Protein AF-A0AAD5XM62-F1 (afdb_monomer_lite)

Structure (mmCIF, N/CA/C/O backbone):
data_AF-A0AAD5XM62-F1
#
_entry.id   AF-A0AAD5XM62-F1
#
loop_
_atom_site.group_PDB
_atom_site.id
_atom_site.type_symbol
_atom_site.label_atom_id
_atom_site.label_alt_id
_atom_site.label_comp_id
_atom_site.label_asym_id
_atom_site.label_entity_id
_atom_site.label_seq_id
_atom_site.pdbx_PDB_ins_code
_atom_site.Cartn_x
_atom_site.Cartn_y
_atom_site.Cartn_z
_atom_site.occupancy
_atom_site.B_iso_or_equiv
_atom_site.auth_seq_id
_atom_site.auth_comp_id
_atom_site.auth_asym_id
_atom_site.auth_atom_id
_atom_site.pdbx_PDB_model_num
ATOM 1 N N . MET A 1 1 ? -13.246 0.436 -57.952 1.00 32.09 1 MET A N 1
ATOM 2 C CA . MET A 1 1 ? -14.217 -0.524 -57.389 1.00 32.09 1 MET A CA 1
ATOM 3 C C . MET A 1 1 ? -14.103 -0.495 -55.871 1.00 32.09 1 MET A C 1
ATOM 5 O O . MET A 1 1 ? -12.991 -0.560 -55.374 1.00 32.09 1 MET A O 1
ATOM 9 N N . LEU A 1 2 ? -15.249 -0.331 -55.197 1.00 28.95 2 LEU A N 1
ATOM 10 C CA . LEU A 1 2 ? -15.492 -0.350 -53.743 1.00 28.95 2 LEU A CA 1
ATOM 11 C C . LEU A 1 2 ? -14.831 0.737 -52.872 1.00 28.95 2 LEU A C 1
ATOM 13 O O . LEU A 1 2 ? -13.921 0.519 -52.085 1.00 28.95 2 LEU A O 1
ATOM 17 N N . ASN A 1 3 ? -15.457 1.910 -52.975 1.00 31.55 3 ASN A N 1
ATOM 18 C CA . ASN A 1 3 ? -15.707 2.882 -51.915 1.00 31.55 3 ASN A CA 1
ATOM 19 C C . ASN A 1 3 ? -17.198 2.708 -51.517 1.00 31.55 3 ASN A C 1
ATOM 21 O O . ASN A 1 3 ? -18.024 2.802 -52.425 1.00 31.55 3 ASN A O 1
ATOM 25 N N . ARG A 1 4 ? -17.535 2.380 -50.250 1.00 27.70 4 ARG A N 1
ATOM 26 C CA . ARG A 1 4 ? -18.879 2.410 -49.582 1.00 27.70 4 ARG A CA 1
ATOM 27 C C . ARG A 1 4 ? -19.012 1.325 -48.492 1.00 27.70 4 ARG A C 1
ATOM 29 O O . ARG A 1 4 ? -19.380 0.202 -48.805 1.00 27.70 4 ARG A O 1
ATOM 36 N N . SER A 1 5 ? -18.766 1.685 -47.230 1.00 29.19 5 SER A N 1
ATOM 37 C CA . SER A 1 5 ? -19.460 1.209 -46.006 1.00 29.19 5 SER A CA 1
ATOM 38 C C . SER A 1 5 ? -18.672 1.774 -44.817 1.00 29.19 5 SER A C 1
ATOM 40 O O . SER A 1 5 ? -17.604 1.279 -44.497 1.00 29.19 5 SER A O 1
ATOM 42 N N . LEU A 1 6 ? -18.990 2.927 -44.232 1.00 28.48 6 LEU A N 1
ATOM 43 C CA . LEU A 1 6 ? -20.044 3.069 -43.231 1.00 28.48 6 LEU A CA 1
ATOM 44 C C . LEU A 1 6 ? -20.171 4.562 -42.873 1.00 28.48 6 LEU A C 1
ATOM 46 O O . LEU A 1 6 ? -19.494 5.090 -41.996 1.00 28.48 6 LEU A O 1
ATOM 50 N N . ARG A 1 7 ? -21.069 5.255 -43.568 1.00 27.70 7 ARG A N 1
ATOM 51 C CA . ARG A 1 7 ? -21.780 6.433 -43.064 1.00 27.70 7 ARG A CA 1
ATOM 52 C C . ARG A 1 7 ? -23.214 6.257 -43.530 1.00 27.70 7 ARG A C 1
ATOM 54 O O . ARG A 1 7 ? -23.449 6.375 -44.725 1.00 27.70 7 ARG A O 1
ATOM 61 N N . LEU A 1 8 ? -24.104 5.911 -42.599 1.00 27.14 8 LEU A N 1
ATOM 62 C CA . LEU A 1 8 ? -25.526 6.285 -42.519 1.00 27.14 8 LEU A CA 1
ATOM 63 C C . LEU A 1 8 ? -26.265 5.298 -41.601 1.00 27.14 8 LEU A C 1
ATOM 65 O O . LEU A 1 8 ? -26.643 4.211 -42.013 1.00 27.14 8 LEU A O 1
ATOM 69 N N . SER A 1 9 ? -26.494 5.715 -40.356 1.00 24.97 9 SER A N 1
ATOM 70 C CA . SER A 1 9 ? -27.715 5.384 -39.611 1.00 24.97 9 SER A CA 1
ATOM 71 C C . SER A 1 9 ? -27.891 6.390 -38.471 1.00 24.97 9 SER A C 1
ATOM 73 O O . SER A 1 9 ? -27.695 6.092 -37.295 1.00 24.97 9 SER A O 1
ATOM 75 N N . LEU A 1 10 ? -28.252 7.617 -38.847 1.00 28.08 10 LEU A N 1
ATOM 76 C CA . LEU A 1 10 ? -29.006 8.532 -37.998 1.00 28.08 10 LEU A CA 1
ATOM 77 C C . LEU A 1 10 ? -30.349 8.745 -38.691 1.00 28.08 10 LEU A C 1
ATOM 79 O O . LEU A 1 10 ? -30.405 9.370 -39.746 1.00 28.08 10 LEU A O 1
ATOM 83 N N . CYS A 1 11 ? -31.419 8.228 -38.096 1.00 28.34 11 CYS A N 1
ATOM 84 C CA . CYS A 1 11 ? -32.769 8.723 -38.324 1.00 28.34 11 CYS A CA 1
ATOM 85 C C . CYS A 1 11 ? -33.569 8.655 -37.020 1.00 28.34 11 CYS A C 1
ATOM 87 O O . CYS A 1 11 ? -33.893 7.588 -36.510 1.00 28.34 11 CYS A O 1
ATOM 89 N N . ASN A 1 12 ? -33.886 9.855 -36.535 1.00 28.25 12 ASN A N 1
ATOM 90 C CA . ASN A 1 12 ? -35.157 10.249 -35.939 1.00 28.25 12 ASN A CA 1
ATOM 91 C C . ASN A 1 12 ? -35.675 9.491 -34.710 1.00 28.25 12 ASN A C 1
ATOM 93 O O . ASN A 1 12 ? -36.558 8.643 -34.803 1.00 28.25 12 ASN A O 1
ATOM 97 N N . ARG A 1 13 ? -35.326 10.016 -33.529 1.00 27.14 13 ARG A N 1
ATOM 98 C CA . ARG A 1 13 ? -36.323 10.240 -32.471 1.00 27.14 13 ARG A CA 1
ATOM 99 C C . ARG A 1 13 ? -36.199 11.661 -31.926 1.00 27.14 13 ARG A C 1
ATOM 101 O O . ARG A 1 13 ? -35.194 12.024 -31.326 1.00 27.14 13 ARG A O 1
ATOM 108 N N . ARG A 1 14 ? -37.246 12.457 -32.168 1.00 31.36 14 ARG A N 1
ATOM 109 C CA . ARG A 1 14 ? -37.503 13.747 -31.517 1.00 31.36 14 ARG A CA 1
ATOM 110 C C . ARG A 1 14 ? -37.578 13.520 -30.003 1.00 31.36 14 ARG A C 1
ATOM 112 O O . ARG A 1 14 ? -38.434 12.767 -29.548 1.00 31.36 14 ARG A O 1
ATOM 119 N N . ILE A 1 15 ? -36.701 14.175 -29.248 1.00 30.30 15 ILE A N 1
ATOM 120 C CA . ILE A 1 15 ? -36.788 14.304 -27.788 1.00 30.30 15 ILE A CA 1
ATOM 121 C C . ILE A 1 15 ? -37.163 15.768 -27.501 1.00 30.30 15 ILE A C 1
ATOM 123 O O . ILE A 1 15 ? -36.545 16.654 -28.098 1.00 30.30 15 ILE A O 1
ATOM 127 N N . PRO A 1 16 ? -38.154 16.061 -26.637 1.00 31.03 16 PRO A N 1
ATOM 128 C CA . PRO A 1 16 ? -38.489 17.434 -26.280 1.00 31.03 16 PRO A CA 1
ATOM 129 C C . PRO A 1 16 ? -37.344 18.053 -25.472 1.00 31.03 16 PRO A C 1
ATOM 131 O O . PRO A 1 16 ? -36.888 17.474 -24.485 1.00 31.03 16 PRO A O 1
ATOM 134 N N . GLN A 1 17 ? -36.889 19.240 -25.876 1.00 30.47 17 GLN A N 1
ATOM 135 C CA . GLN A 1 17 ? -36.001 20.065 -25.063 1.00 30.47 17 GLN A CA 1
ATOM 136 C C . GLN A 1 17 ? -36.754 20.521 -23.805 1.00 30.47 17 GLN A C 1
ATOM 138 O O . GLN A 1 17 ? -37.602 21.406 -23.864 1.00 30.47 17 GLN A O 1
ATOM 143 N N . LEU A 1 18 ? -36.439 19.916 -22.661 1.00 34.03 18 LEU A N 1
ATOM 144 C CA . LEU A 1 18 ? -36.760 20.465 -21.347 1.00 34.03 18 LEU A CA 1
ATOM 145 C C . LEU A 1 18 ? -35.617 21.397 -20.938 1.00 34.03 18 LEU A C 1
ATOM 147 O O . LEU A 1 18 ? -34.493 20.957 -20.697 1.00 34.03 18 LEU A O 1
ATOM 151 N N . ALA A 1 19 ? -35.909 22.696 -20.901 1.00 33.75 19 ALA A N 1
ATOM 152 C CA . ALA A 1 19 ? -34.995 23.721 -20.418 1.00 33.75 19 ALA A CA 1
ATOM 153 C C . ALA A 1 19 ? -34.659 23.491 -18.928 1.00 33.75 19 ALA A C 1
ATOM 155 O O . ALA A 1 19 ? -35.576 23.306 -18.124 1.00 33.75 19 ALA A O 1
ATOM 156 N N . PRO A 1 20 ? -33.380 23.529 -18.510 1.00 37.44 20 PRO A N 1
ATOM 157 C CA . PRO A 1 20 ? -33.046 23.541 -17.093 1.00 37.44 20 PRO A CA 1
ATOM 158 C C . PRO A 1 20 ? -33.291 24.935 -16.497 1.00 37.44 20 PRO A C 1
ATOM 160 O O . PRO A 1 20 ? -32.903 25.957 -17.064 1.00 37.44 20 PRO A O 1
ATOM 163 N N . ALA A 1 21 ? -33.930 24.961 -15.326 1.00 42.47 21 ALA A N 1
ATOM 164 C CA . ALA A 1 21 ? -34.261 26.172 -14.584 1.00 42.47 21 ALA A CA 1
ATOM 165 C C . ALA A 1 21 ? -33.008 27.051 -14.317 1.00 42.47 21 ALA A C 1
ATOM 167 O O . ALA A 1 21 ? -32.056 26.592 -13.678 1.00 42.47 21 ALA A O 1
ATOM 168 N N . PRO A 1 22 ? -32.993 28.328 -14.749 1.00 43.09 22 PRO A N 1
ATOM 169 C CA . PRO A 1 22 ? -31.811 29.197 -14.690 1.00 43.09 22 PRO A CA 1
ATOM 170 C C . PRO A 1 22 ? -31.475 29.731 -13.283 1.00 43.09 22 PRO A C 1
ATOM 172 O O . PRO A 1 22 ? -30.452 30.391 -13.091 1.00 43.09 22 PRO A O 1
ATOM 175 N N . THR A 1 23 ? -32.301 29.454 -12.274 1.00 41.22 23 THR A N 1
ATOM 176 C CA . THR A 1 23 ? -32.220 30.117 -10.963 1.00 41.22 23 THR A CA 1
ATOM 177 C C . THR A 1 23 ? -31.121 29.547 -10.056 1.00 41.22 23 THR A C 1
ATOM 179 O O . THR A 1 23 ? -30.470 30.303 -9.332 1.00 41.22 23 THR A O 1
ATOM 182 N N . VAL A 1 24 ? -30.835 28.241 -10.145 1.00 41.41 24 VAL A N 1
ATOM 183 C CA . VAL A 1 24 ? -29.856 27.559 -9.270 1.00 41.41 24 VAL A CA 1
ATOM 184 C C . VAL A 1 24 ? -28.413 27.828 -9.714 1.00 41.41 24 VAL A C 1
ATOM 186 O O . VAL A 1 24 ? -27.551 28.134 -8.890 1.00 41.41 24 VAL A O 1
ATOM 189 N N . LEU A 1 25 ? -28.149 27.825 -11.026 1.00 39.88 25 LEU A N 1
ATOM 190 C CA . LEU A 1 25 ? -26.821 28.138 -11.573 1.00 39.88 25 LEU A CA 1
ATOM 191 C C . LEU A 1 25 ? -26.420 29.602 -11.340 1.00 39.88 25 LEU A C 1
ATOM 193 O O . LEU A 1 25 ? -25.236 29.891 -11.165 1.00 39.88 25 LEU A O 1
ATOM 197 N N . ARG A 1 26 ? -27.391 30.523 -11.272 1.00 43.00 26 ARG A N 1
ATOM 198 C CA . ARG A 1 26 ? -27.138 31.942 -10.983 1.00 43.00 26 ARG A CA 1
ATOM 199 C C . ARG A 1 26 ? -26.705 32.166 -9.525 1.00 43.00 26 ARG A C 1
ATOM 201 O O . ARG A 1 26 ? -25.802 32.964 -9.288 1.00 43.00 26 ARG A O 1
ATOM 208 N N . HIS A 1 27 ? -27.269 31.416 -8.573 1.00 43.94 27 HIS A N 1
ATOM 209 C CA . HIS A 1 27 ? -26.865 31.477 -7.160 1.00 43.94 27 HIS A CA 1
ATOM 210 C C . HIS A 1 27 ? -25.469 30.886 -6.925 1.00 43.94 27 HIS A C 1
ATOM 212 O O . HIS A 1 27 ? -24.654 31.495 -6.234 1.00 43.94 27 HIS A O 1
ATOM 218 N N . VAL A 1 28 ? -25.146 29.757 -7.563 1.00 46.41 28 VAL A N 1
ATOM 219 C CA . VAL A 1 28 ? -23.812 29.141 -7.448 1.00 46.41 28 VAL A CA 1
ATOM 220 C C . VAL A 1 28 ? -22.731 30.033 -8.069 1.00 46.41 28 VAL A C 1
ATOM 222 O O . VAL A 1 28 ? -21.695 30.255 -7.445 1.00 46.41 28 VAL A O 1
ATOM 225 N N . ARG A 1 29 ? -22.982 30.632 -9.245 1.00 50.12 29 ARG A N 1
ATOM 226 C CA . ARG A 1 29 ? -22.050 31.606 -9.846 1.00 50.12 29 ARG A CA 1
ATOM 227 C C . ARG A 1 29 ? -21.853 32.841 -8.967 1.00 50.12 29 ARG A C 1
ATOM 229 O O . ARG A 1 29 ? -20.718 33.273 -8.806 1.00 50.12 29 ARG A O 1
ATOM 236 N N . SER A 1 30 ? -22.924 33.365 -8.364 1.00 57.53 30 SER A N 1
ATOM 237 C CA . SER A 1 30 ? -22.848 34.517 -7.454 1.00 57.53 30 SER A CA 1
ATOM 238 C C . SER A 1 30 ? -21.977 34.224 -6.224 1.00 57.53 30 SER A C 1
ATOM 240 O O . SER A 1 30 ? -21.106 35.028 -5.879 1.00 57.53 30 SER A O 1
ATOM 242 N N . HIS A 1 31 ? -22.131 33.045 -5.612 1.00 54.19 31 HIS A N 1
ATOM 243 C CA . HIS A 1 31 ? -21.318 32.639 -4.464 1.00 54.19 31 HIS A CA 1
ATOM 244 C C . HIS A 1 31 ? -19.843 32.417 -4.815 1.00 54.19 31 HIS A C 1
ATOM 246 O O . HIS A 1 31 ? -18.978 32.856 -4.058 1.00 54.19 31 HIS A O 1
ATOM 252 N N . LEU A 1 32 ? -19.544 31.820 -5.973 1.00 52.88 32 LEU A N 1
ATOM 253 C CA . LEU A 1 32 ? -18.163 31.637 -6.436 1.00 52.88 32 LEU A CA 1
ATOM 254 C C . LEU A 1 32 ? -17.479 32.983 -6.725 1.00 52.88 32 LEU A C 1
ATOM 256 O O . LEU A 1 32 ? -16.374 33.218 -6.248 1.00 52.88 32 LEU A O 1
ATOM 260 N N . THR A 1 33 ? -18.178 33.932 -7.361 1.00 63.03 33 THR A N 1
ATOM 261 C CA . THR A 1 33 ? -17.633 35.285 -7.584 1.00 63.03 33 THR A CA 1
ATOM 262 C C . THR A 1 33 ? -17.412 36.087 -6.295 1.00 63.03 33 THR A C 1
ATOM 264 O O . THR A 1 33 ? -16.508 36.920 -6.242 1.00 63.03 33 THR A O 1
ATOM 267 N N . LYS A 1 34 ? -18.197 35.843 -5.233 1.00 55.50 34 LYS A N 1
ATOM 268 C CA . LYS A 1 34 ? -17.954 36.436 -3.903 1.00 55.50 34 LYS A CA 1
ATOM 269 C C . LYS A 1 34 ? -16.713 35.840 -3.230 1.00 55.50 34 LYS A C 1
ATOM 271 O O . LYS A 1 34 ? -15.959 36.579 -2.604 1.00 55.50 34 LYS A O 1
ATOM 276 N N . LEU A 1 35 ? -16.486 34.537 -3.387 1.00 52.75 35 LEU A N 1
ATOM 277 C CA . LEU A 1 35 ? -15.308 33.835 -2.867 1.00 52.75 35 LEU A CA 1
ATOM 278 C C . LEU A 1 35 ? -14.010 34.297 -3.543 1.00 52.75 35 LEU A C 1
ATOM 280 O O . LEU A 1 35 ? -13.025 34.549 -2.852 1.00 52.75 35 LEU A O 1
ATOM 284 N N . ASP A 1 36 ? -14.025 34.495 -4.861 1.00 55.47 36 ASP A N 1
ATOM 285 C CA . ASP A 1 36 ? -12.851 34.987 -5.591 1.00 55.47 36 ASP A CA 1
ATOM 286 C C . ASP A 1 36 ? -12.522 36.451 -5.248 1.00 55.47 36 ASP A C 1
ATOM 288 O O . ASP A 1 36 ? -11.351 36.809 -5.124 1.00 55.47 36 ASP A O 1
ATOM 292 N N . ARG A 1 37 ? -13.535 37.291 -4.979 1.00 53.00 37 ARG A N 1
ATOM 293 C CA . ARG A 1 37 ? -13.324 38.665 -4.481 1.00 53.00 37 ARG A CA 1
ATOM 294 C C . ARG A 1 37 ? -12.720 38.700 -3.077 1.00 53.00 37 ARG A C 1
ATOM 296 O O . ARG A 1 37 ? -11.844 39.519 -2.827 1.00 53.00 37 ARG A O 1
ATOM 303 N N . LEU A 1 38 ? -13.139 37.811 -2.175 1.00 56.94 38 LEU A N 1
ATOM 304 C CA . LEU A 1 38 ? -12.559 37.722 -0.828 1.00 56.94 38 LEU A CA 1
ATOM 305 C C . LEU A 1 38 ? -11.095 37.260 -0.861 1.00 56.94 38 LEU A C 1
ATOM 307 O O . LEU A 1 38 ? -10.274 37.782 -0.110 1.00 56.94 38 LEU A O 1
ATOM 311 N N . ARG A 1 39 ? -10.748 36.351 -1.781 1.00 56.97 39 ARG A N 1
ATOM 312 C CA . ARG A 1 39 ? -9.359 35.922 -2.012 1.00 56.97 39 ARG A CA 1
ATOM 313 C C . ARG A 1 39 ? -8.490 37.036 -2.595 1.00 56.97 39 ARG A C 1
ATOM 315 O O . ARG A 1 39 ? -7.357 37.202 -2.155 1.00 56.97 39 ARG A O 1
ATOM 322 N N . ALA A 1 40 ? -9.024 37.830 -3.525 1.00 57.06 40 ALA A N 1
ATOM 323 C CA . ALA A 1 40 ? -8.321 38.989 -4.076 1.00 57.06 40 ALA A CA 1
ATOM 324 C C . ALA A 1 40 ? -8.065 40.077 -3.016 1.00 57.06 40 ALA A C 1
ATOM 326 O O . ALA A 1 40 ? -6.992 40.672 -2.996 1.00 57.06 40 ALA A O 1
ATOM 327 N N . VAL A 1 41 ? -9.013 40.293 -2.094 1.00 60.50 41 VAL A N 1
ATOM 328 C CA . VAL A 1 41 ? -8.841 41.227 -0.968 1.00 60.50 41 VAL A CA 1
ATOM 329 C C . VAL A 1 41 ? -7.793 40.716 0.024 1.00 60.50 41 VAL A C 1
ATOM 331 O O . VAL A 1 41 ? -6.950 41.493 0.454 1.00 60.50 41 VAL A O 1
ATOM 334 N N . GLN A 1 42 ? -7.771 39.418 0.342 1.00 50.84 42 GLN A N 1
ATOM 335 C CA . GLN A 1 42 ? -6.746 38.843 1.226 1.00 50.84 42 GLN A CA 1
ATOM 336 C C . GLN A 1 42 ? -5.338 38.860 0.613 1.00 50.84 42 GLN A C 1
ATOM 338 O O . GLN A 1 42 ? -4.369 39.080 1.335 1.00 50.84 42 GLN A O 1
ATOM 343 N N . ALA A 1 43 ? -5.215 38.696 -0.707 1.00 51.53 43 ALA A N 1
ATOM 344 C CA . ALA A 1 43 ? -3.932 38.794 -1.404 1.00 51.53 43 ALA A CA 1
ATOM 345 C C . ALA A 1 43 ? -3.368 40.231 -1.437 1.00 51.53 43 ALA A C 1
ATOM 347 O O . ALA A 1 43 ? -2.158 40.408 -1.524 1.00 51.53 43 ALA A O 1
ATOM 348 N N . GLY A 1 44 ? -4.222 41.256 -1.324 1.00 42.12 44 GLY A N 1
ATOM 349 C CA . GLY A 1 44 ? -3.815 42.667 -1.332 1.00 42.12 44 GLY A CA 1
ATOM 350 C C . GLY A 1 44 ? -3.219 43.193 -0.019 1.00 42.12 44 GLY A C 1
ATOM 351 O O . GLY A 1 44 ? -2.646 44.277 -0.021 1.00 42.12 44 GLY A O 1
ATOM 352 N N . TYR A 1 45 ? -3.323 42.449 1.089 1.00 40.28 45 TYR A N 1
ATOM 353 C CA . TYR A 1 45 ? -2.817 42.872 2.406 1.00 40.28 45 TYR A CA 1
ATOM 354 C C . TYR A 1 45 ? -1.413 42.344 2.750 1.00 40.28 45 TYR A C 1
ATOM 356 O O . TYR A 1 45 ? -0.876 42.687 3.801 1.00 40.28 45 TYR A O 1
ATOM 364 N N . ALA A 1 46 ? -0.792 41.542 1.881 1.00 38.66 46 ALA A N 1
ATOM 365 C CA . ALA A 1 46 ? 0.536 40.978 2.111 1.00 38.66 46 ALA A CA 1
ATOM 366 C C . ALA A 1 46 ? 1.607 41.686 1.261 1.00 38.66 46 ALA A C 1
ATOM 368 O O . ALA A 1 46 ? 2.074 41.154 0.258 1.00 38.66 46 ALA A O 1
ATOM 369 N N . ALA A 1 47 ? 2.010 42.887 1.677 1.00 32.81 47 ALA A N 1
ATOM 370 C CA . ALA A 1 47 ? 3.264 43.505 1.244 1.00 32.81 47 ALA A CA 1
ATOM 371 C C . ALA A 1 47 ? 3.858 44.327 2.403 1.00 32.81 47 ALA A C 1
ATOM 373 O O . ALA A 1 47 ? 3.211 45.281 2.843 1.00 32.81 47 ALA A O 1
ATOM 374 N N . PRO A 1 48 ? 5.058 44.004 2.921 1.00 38.94 48 PRO A N 1
ATOM 375 C CA . PRO A 1 48 ? 5.726 44.857 3.891 1.00 38.94 48 PRO A CA 1
ATOM 376 C C . PRO A 1 48 ? 6.586 45.911 3.178 1.00 38.94 48 PRO A C 1
ATOM 378 O O . PRO A 1 48 ? 7.337 45.606 2.251 1.00 38.94 48 PRO A O 1
ATOM 381 N N . LYS A 1 49 ? 6.473 47.164 3.632 1.00 31.80 49 LYS A N 1
ATOM 382 C CA . LYS A 1 49 ? 7.420 48.244 3.327 1.00 31.80 49 LYS A CA 1
ATOM 383 C C . LYS A 1 49 ? 8.686 48.058 4.167 1.00 31.80 49 LYS A C 1
ATOM 385 O O . LYS A 1 49 ? 8.588 47.862 5.375 1.00 31.80 49 LYS A O 1
ATOM 390 N N . ALA A 1 50 ? 9.839 48.162 3.517 1.00 36.16 50 ALA A N 1
ATOM 391 C CA . ALA A 1 50 ? 11.144 48.342 4.140 1.00 36.16 50 ALA A CA 1
ATOM 392 C C . ALA A 1 50 ? 11.409 49.841 4.393 1.00 36.16 50 ALA A C 1
ATOM 394 O O . ALA A 1 50 ? 11.093 50.653 3.524 1.00 36.16 50 ALA A O 1
ATOM 395 N N . ASP A 1 51 ? 11.904 50.195 5.588 1.00 32.47 51 ASP A N 1
ATOM 396 C CA . ASP A 1 51 ? 13.182 50.909 5.817 1.00 32.47 51 ASP A CA 1
ATOM 397 C C . ASP A 1 51 ? 13.270 51.621 7.189 1.00 32.47 51 ASP A C 1
ATOM 399 O O . ASP A 1 51 ? 12.386 52.399 7.541 1.00 32.47 51 ASP A O 1
ATOM 403 N N . ARG A 1 52 ? 14.437 51.418 7.845 1.00 31.11 52 ARG A N 1
ATOM 404 C CA . ARG A 1 52 ? 15.127 52.194 8.923 1.00 31.11 52 ARG A CA 1
ATOM 405 C C . ARG A 1 52 ? 14.462 52.254 10.322 1.00 31.11 52 ARG A C 1
ATOM 407 O O . ARG A 1 52 ? 13.254 52.368 10.416 1.00 31.11 52 ARG A O 1
ATOM 414 N N . ALA A 1 53 ? 15.162 52.208 11.466 1.00 29.98 53 ALA A N 1
ATOM 415 C CA . ALA A 1 53 ? 16.564 52.472 11.824 1.00 29.98 53 ALA A CA 1
ATOM 416 C C . ALA A 1 53 ? 16.984 51.726 13.126 1.00 29.98 53 ALA A C 1
ATOM 418 O O . ALA A 1 53 ? 16.111 51.309 13.877 1.00 29.98 53 ALA A O 1
ATOM 419 N N . GLU A 1 54 ? 18.309 51.599 13.313 1.00 35.19 54 GLU A N 1
ATOM 420 C CA . GLU A 1 54 ? 19.136 51.549 14.550 1.00 35.19 54 GLU A CA 1
ATOM 421 C C . GLU A 1 54 ? 18.595 50.861 15.826 1.00 35.19 54 GLU A C 1
ATOM 423 O O . GLU A 1 54 ? 17.571 51.253 16.366 1.00 35.19 54 GLU A O 1
ATOM 428 N N . ASP A 1 55 ? 19.315 49.876 16.384 1.00 28.83 55 ASP A N 1
ATOM 429 C CA . ASP A 1 55 ? 20.331 50.123 17.427 1.00 28.83 55 ASP A CA 1
ATOM 430 C C . ASP A 1 55 ? 20.968 48.816 17.944 1.00 28.83 55 ASP A C 1
ATOM 432 O O . ASP A 1 55 ? 20.403 47.726 17.831 1.00 28.83 55 ASP A O 1
ATOM 436 N N . GLY A 1 56 ? 22.192 48.928 18.462 1.00 32.66 56 GLY A N 1
ATOM 437 C CA . GLY A 1 56 ? 23.033 47.810 18.893 1.00 32.66 56 GLY A CA 1
ATOM 438 C C . GLY A 1 56 ? 22.661 47.174 20.239 1.00 32.66 56 GLY A C 1
ATOM 439 O O . GLY A 1 56 ? 21.997 47.767 21.085 1.00 32.66 56 GLY A O 1
ATOM 440 N N . GLY A 1 57 ? 23.166 45.958 20.470 1.00 26.78 57 GLY A N 1
ATOM 441 C CA . GLY A 1 57 ? 23.087 45.300 21.775 1.00 26.78 57 GLY A CA 1
ATOM 442 C C . GLY A 1 57 ? 23.582 43.856 21.766 1.00 26.78 57 GLY A C 1
ATOM 443 O O . GLY A 1 57 ? 22.860 42.946 21.379 1.00 26.78 57 GLY A O 1
ATOM 444 N N . ASN A 1 58 ? 24.823 43.663 22.216 1.00 28.92 58 ASN A N 1
ATOM 445 C CA . ASN A 1 58 ? 25.438 42.378 22.558 1.00 28.92 58 ASN A CA 1
ATOM 446 C C . ASN A 1 58 ? 24.563 41.523 23.494 1.00 28.92 58 ASN A C 1
ATOM 448 O O . ASN A 1 58 ? 24.092 42.029 24.508 1.00 28.92 58 ASN A O 1
ATOM 452 N N . SER A 1 59 ? 24.534 40.206 23.274 1.00 27.20 59 SER A N 1
ATOM 453 C CA . SER A 1 59 ? 24.914 39.233 24.313 1.00 27.20 59 SER A CA 1
ATOM 454 C C . SER A 1 59 ? 25.103 37.843 23.712 1.00 27.20 59 SER A C 1
ATOM 456 O O . SER A 1 59 ? 24.264 37.325 22.982 1.00 27.20 59 SER A O 1
ATOM 458 N N . SER A 1 60 ? 26.242 37.266 24.064 1.00 26.88 60 SER A N 1
ATOM 459 C CA . SER A 1 60 ? 26.688 35.898 23.860 1.00 26.88 60 SER A CA 1
ATOM 460 C C . SER A 1 60 ? 25.827 34.865 24.605 1.00 26.88 60 SER A C 1
ATOM 462 O O . SER A 1 60 ? 25.062 35.225 25.499 1.00 26.88 60 SER A O 1
ATOM 464 N N . VAL A 1 61 ? 26.040 33.581 24.269 1.00 27.78 61 VAL A N 1
ATOM 465 C CA . VAL A 1 61 ? 26.420 32.474 25.184 1.00 27.78 61 VAL A CA 1
ATOM 466 C C . VAL A 1 61 ? 25.763 31.127 24.789 1.00 27.78 61 VAL A C 1
ATOM 468 O O . VAL A 1 61 ? 24.551 30.971 24.831 1.00 27.78 61 VAL A O 1
ATOM 471 N N . LEU A 1 62 ? 26.650 30.162 24.490 1.00 28.23 62 LEU A N 1
ATOM 472 C CA . LEU A 1 62 ? 26.568 28.688 24.579 1.00 28.23 62 LEU A CA 1
ATOM 473 C C . LEU A 1 62 ? 25.670 27.896 23.610 1.00 28.23 62 LEU A C 1
ATOM 475 O O . LEU A 1 62 ? 24.514 27.595 23.886 1.00 28.23 62 LEU A O 1
ATOM 479 N N . ALA A 1 63 ? 26.311 27.395 22.549 1.00 27.66 63 ALA A N 1
ATOM 480 C CA . ALA A 1 63 ? 26.069 26.041 22.060 1.00 27.66 63 ALA A CA 1
ATOM 481 C C . ALA A 1 63 ? 27.053 25.100 22.777 1.00 27.66 63 ALA A C 1
ATOM 483 O O . ALA A 1 63 ? 28.260 25.349 22.752 1.00 27.66 63 ALA A O 1
ATOM 484 N N . GLN A 1 64 ? 26.535 24.062 23.432 1.00 28.45 64 GLN A N 1
ATOM 485 C CA . GLN A 1 64 ? 27.307 22.904 23.872 1.00 28.45 64 GLN A CA 1
ATOM 486 C C . GLN A 1 64 ? 26.826 21.670 23.118 1.00 28.45 64 GLN A C 1
ATOM 488 O O . GLN A 1 64 ? 25.627 21.468 22.919 1.00 28.45 64 GLN A O 1
ATOM 493 N N . ASP A 1 65 ? 27.831 20.918 22.691 1.00 26.41 65 ASP A N 1
ATOM 494 C CA . ASP A 1 65 ? 27.798 19.560 22.182 1.00 26.41 65 ASP A CA 1
ATOM 495 C C . ASP A 1 65 ? 27.024 18.609 23.099 1.00 26.41 65 ASP A C 1
ATOM 497 O O . ASP A 1 65 ? 27.069 18.750 24.316 1.00 26.41 65 ASP A O 1
ATOM 501 N N . GLU A 1 66 ? 26.430 17.574 22.507 1.00 28.17 66 GLU A N 1
ATOM 502 C CA . GLU A 1 66 ? 26.744 16.201 22.908 1.00 28.17 66 GLU A CA 1
ATOM 503 C C . GLU A 1 66 ? 26.306 15.224 21.808 1.00 28.17 66 GLU A C 1
ATOM 505 O O . GLU A 1 66 ? 25.131 15.084 21.470 1.00 28.17 66 GLU A O 1
ATOM 510 N N . ALA A 1 67 ? 27.311 14.571 21.228 1.00 29.50 67 ALA A N 1
ATOM 511 C CA . ALA A 1 67 ? 27.202 13.365 20.430 1.00 29.50 67 ALA A CA 1
ATOM 512 C C . ALA A 1 67 ? 27.995 12.266 21.150 1.00 29.50 67 ALA A C 1
ATOM 514 O O . ALA A 1 67 ? 29.120 12.512 21.579 1.00 29.50 67 ALA A O 1
ATOM 515 N N . ALA A 1 68 ? 27.401 11.079 21.245 1.00 32.44 68 ALA A N 1
ATOM 516 C CA . ALA A 1 68 ? 28.001 9.782 21.575 1.00 32.44 68 ALA A CA 1
ATOM 517 C C . ALA A 1 68 ? 26.917 8.724 21.252 1.00 32.44 68 ALA A C 1
ATOM 519 O O . ALA A 1 68 ? 25.741 8.980 21.497 1.00 32.44 68 ALA A O 1
ATOM 520 N N . ASP A 1 69 ? 27.160 7.546 20.681 1.00 28.31 69 ASP A N 1
ATOM 521 C CA . ASP A 1 69 ? 28.399 6.807 20.445 1.00 28.31 69 ASP A CA 1
ATOM 522 C C . ASP A 1 69 ? 28.120 5.606 19.500 1.00 28.31 69 ASP A C 1
ATOM 524 O O . ASP A 1 69 ? 26.958 5.263 19.258 1.00 28.31 69 ASP A O 1
ATOM 528 N N . VAL A 1 70 ? 29.211 4.923 19.106 1.00 29.11 70 VAL A N 1
ATOM 529 C CA . VAL A 1 70 ? 29.331 3.517 18.632 1.00 29.11 70 VAL A CA 1
ATOM 530 C C . VAL A 1 70 ? 29.168 3.281 17.110 1.00 29.11 70 VAL A C 1
ATOM 532 O O . VAL A 1 70 ? 28.100 3.496 16.551 1.00 29.11 70 VAL A O 1
ATOM 535 N N . ASP A 1 71 ? 30.116 2.746 16.327 1.00 29.58 71 ASP A N 1
ATOM 536 C CA . ASP A 1 71 ? 31.522 2.354 16.505 1.00 29.58 71 ASP A CA 1
ATOM 537 C C . ASP A 1 71 ? 32.187 2.254 15.117 1.00 29.58 71 ASP A C 1
ATOM 539 O O . ASP A 1 71 ? 31.540 1.953 14.107 1.00 29.58 71 ASP A O 1
ATOM 543 N N . ALA A 1 72 ? 33.500 2.478 15.092 1.00 30.98 72 ALA A N 1
ATOM 544 C CA . ALA A 1 72 ? 34.381 2.354 13.939 1.00 30.98 72 ALA A CA 1
ATOM 545 C C . ALA A 1 72 ? 35.120 1.003 13.925 1.00 30.98 72 ALA A C 1
ATOM 547 O O . ALA A 1 72 ? 35.475 0.481 14.977 1.00 30.98 72 ALA A O 1
ATOM 548 N N . GLU A 1 73 ? 35.464 0.513 12.730 1.00 31.28 73 GLU A N 1
ATOM 549 C CA . GLU A 1 73 ? 36.662 -0.310 12.534 1.00 31.28 73 GLU A CA 1
ATOM 550 C C . GLU A 1 73 ? 37.663 0.409 11.617 1.00 31.28 73 GLU A C 1
ATOM 552 O O . GLU A 1 73 ? 37.304 1.111 10.669 1.00 31.28 73 GLU A O 1
ATOM 557 N N . GLU A 1 74 ? 38.930 0.234 11.983 1.00 33.19 74 GLU A N 1
ATOM 558 C CA . GLU A 1 74 ? 40.150 0.893 11.526 1.00 33.19 74 GLU A CA 1
ATOM 559 C C . GLU A 1 74 ? 40.467 0.741 10.032 1.00 33.19 74 GLU A C 1
ATOM 561 O O . GLU A 1 74 ? 40.480 -0.356 9.475 1.00 33.19 74 GLU A O 1
ATOM 566 N N . PHE A 1 75 ? 40.951 1.831 9.426 1.00 30.81 75 PHE A N 1
ATOM 567 C CA . PHE A 1 75 ? 42.028 1.727 8.444 1.00 30.81 75 PHE A CA 1
ATOM 568 C C . PHE A 1 75 ? 43.009 2.896 8.598 1.00 30.81 75 PHE A C 1
ATOM 570 O O . PHE A 1 75 ? 42.658 4.066 8.442 1.00 30.81 75 PHE A O 1
ATOM 577 N N . VAL A 1 76 ? 44.248 2.548 8.939 1.00 40.78 76 VAL A N 1
ATOM 578 C CA . VAL A 1 76 ? 45.400 3.438 9.119 1.00 40.78 76 VAL A CA 1
ATOM 579 C C . VAL A 1 76 ? 45.869 3.958 7.757 1.00 40.78 76 VAL A C 1
ATOM 581 O O . VAL A 1 76 ? 46.134 3.175 6.847 1.00 40.78 76 VAL A O 1
ATOM 584 N N . GLY A 1 77 ? 46.002 5.278 7.619 1.00 31.31 77 GLY A N 1
ATOM 585 C CA . GLY A 1 77 ? 46.455 5.908 6.377 1.00 31.31 77 GLY A CA 1
ATOM 586 C C . GLY A 1 77 ? 46.730 7.401 6.519 1.00 31.31 77 GLY A C 1
ATOM 587 O O . GLY A 1 77 ? 45.964 8.215 6.028 1.00 31.31 77 GLY A O 1
ATOM 588 N N . ASP A 1 78 ? 47.812 7.691 7.237 1.00 31.28 78 ASP A N 1
ATOM 589 C CA . ASP A 1 78 ? 48.720 8.843 7.182 1.00 31.28 78 ASP A CA 1
ATOM 590 C C . ASP A 1 78 ? 48.189 10.280 6.976 1.00 31.28 78 ASP A C 1
ATOM 592 O O . ASP A 1 78 ? 47.548 10.652 5.992 1.00 31.28 78 ASP A O 1
ATOM 596 N N . LYS A 1 79 ? 48.571 11.129 7.933 1.00 35.44 79 LYS A N 1
ATOM 597 C CA . LYS A 1 79 ? 48.270 12.556 8.011 1.00 35.44 79 LYS A CA 1
ATOM 598 C C . LYS A 1 79 ? 49.336 13.332 7.241 1.00 35.44 79 LYS A C 1
ATOM 600 O O . LYS A 1 79 ? 50.501 13.318 7.619 1.00 35.44 79 LYS A O 1
ATOM 605 N N . SER A 1 80 ? 48.927 14.168 6.291 1.00 33.78 80 SER A N 1
ATOM 606 C CA . SER A 1 80 ? 49.595 15.461 6.132 1.00 33.78 80 SER A CA 1
ATOM 607 C C . SER A 1 80 ? 48.567 16.573 5.967 1.00 33.78 80 SER A C 1
ATOM 609 O O . SER A 1 80 ? 47.640 16.536 5.163 1.00 33.78 80 SER A O 1
ATOM 611 N N . SER A 1 81 ? 48.721 17.519 6.873 1.00 37.66 81 SER A N 1
ATOM 612 C CA . SER A 1 81 ? 47.914 18.681 7.171 1.00 37.66 81 SER A CA 1
ATOM 613 C C . SER A 1 81 ? 48.134 19.809 6.169 1.00 37.66 81 SER A C 1
ATOM 615 O O . SER A 1 81 ? 49.263 20.273 6.029 1.00 37.66 81 SER A O 1
ATOM 617 N N . VAL A 1 82 ? 47.053 20.353 5.609 1.00 34.91 82 VAL A N 1
ATOM 618 C CA . VAL A 1 82 ? 46.963 21.780 5.264 1.00 34.91 82 VAL A CA 1
ATOM 619 C C . VAL A 1 82 ? 45.550 22.253 5.600 1.00 34.91 82 VAL A C 1
ATOM 621 O O . VAL A 1 82 ? 44.604 22.030 4.849 1.00 34.91 82 VAL A O 1
ATOM 624 N N . ASN A 1 83 ? 45.411 22.914 6.749 1.00 38.47 83 ASN A N 1
ATOM 625 C CA . ASN A 1 83 ? 44.231 23.706 7.072 1.00 38.47 83 ASN A CA 1
ATOM 626 C C . ASN A 1 83 ? 44.213 24.937 6.163 1.00 38.47 83 ASN A C 1
ATOM 628 O O . ASN A 1 83 ? 45.052 25.826 6.306 1.00 38.47 83 ASN A O 1
ATOM 632 N N . LYS A 1 84 ? 43.239 25.012 5.254 1.00 37.28 84 LYS A N 1
ATOM 633 C CA . LYS A 1 84 ? 42.868 26.262 4.593 1.00 37.28 84 LYS A CA 1
ATOM 634 C C . LYS A 1 84 ? 41.388 26.517 4.842 1.00 37.28 84 LYS A C 1
ATOM 636 O O . LYS A 1 84 ? 40.526 25.916 4.213 1.00 37.28 84 LYS A O 1
ATOM 641 N N . ALA A 1 85 ? 41.125 27.396 5.802 1.00 46.31 85 ALA A N 1
ATOM 642 C CA . ALA A 1 85 ? 39.828 28.015 5.989 1.00 46.31 85 ALA A CA 1
ATOM 643 C C . ALA A 1 85 ? 39.468 28.777 4.703 1.00 46.31 85 ALA A C 1
ATOM 645 O O . ALA A 1 85 ? 40.183 29.702 4.317 1.00 46.31 85 ALA A O 1
ATOM 646 N N . SER A 1 86 ? 38.398 28.371 4.019 1.00 36.88 86 SER A N 1
ATOM 647 C CA . SER A 1 86 ? 37.808 29.152 2.935 1.00 36.88 86 SER A CA 1
ATOM 648 C C . SER A 1 86 ? 36.483 29.725 3.424 1.00 36.88 86 SER A C 1
ATOM 650 O O . SER A 1 86 ? 35.499 29.006 3.597 1.00 36.88 86 SER A O 1
ATOM 652 N N . SER A 1 87 ? 36.502 31.031 3.665 1.00 39.06 87 SER A N 1
ATOM 653 C CA . SER A 1 87 ? 35.342 31.915 3.661 1.00 39.06 87 SER A CA 1
ATOM 654 C C . SER A 1 87 ? 34.495 31.650 2.416 1.00 39.06 87 SER A C 1
ATOM 656 O O . SER A 1 87 ? 34.991 31.722 1.292 1.00 39.06 87 SER A O 1
ATOM 658 N N . GLY A 1 88 ? 33.226 31.310 2.636 1.00 43.41 88 GLY A N 1
ATOM 659 C CA . GLY A 1 88 ? 32.241 31.093 1.588 1.00 43.41 88 GLY A CA 1
ATOM 660 C C . GLY A 1 88 ? 31.831 32.407 0.938 1.00 43.41 88 GLY A C 1
ATOM 661 O O . GLY A 1 88 ? 30.886 33.051 1.380 1.00 43.41 88 GLY A O 1
ATOM 662 N N . GLU A 1 89 ? 32.523 32.775 -0.132 1.00 43.34 89 GLU A N 1
ATOM 663 C CA . GLU A 1 89 ? 31.950 33.603 -1.183 1.00 43.34 89 GLU A CA 1
ATOM 664 C C . GLU A 1 89 ? 31.374 32.653 -2.233 1.00 43.34 89 GLU A C 1
ATOM 666 O O . GLU A 1 89 ? 32.090 31.835 -2.811 1.00 43.34 89 GLU A O 1
ATOM 671 N N . ALA A 1 90 ? 30.061 32.734 -2.459 1.00 46.19 90 ALA A N 1
ATOM 672 C CA . ALA A 1 90 ? 29.400 32.119 -3.604 1.00 46.19 90 ALA A CA 1
ATOM 673 C C . ALA A 1 90 ? 29.810 32.887 -4.870 1.00 46.19 90 ALA A C 1
ATOM 675 O O . ALA A 1 90 ? 29.027 33.637 -5.448 1.00 46.19 90 ALA A O 1
ATOM 676 N N . GLY A 1 91 ? 31.082 32.755 -5.246 1.00 45.19 91 GLY A N 1
ATOM 677 C CA . GLY A 1 91 ? 31.571 33.168 -6.544 1.00 45.19 91 GLY A CA 1
ATOM 678 C C . GLY A 1 91 ? 30.878 32.317 -7.596 1.00 45.19 91 GLY A C 1
ATOM 679 O O . GLY A 1 91 ? 30.943 31.088 -7.553 1.00 45.19 91 GLY A O 1
ATOM 680 N N . ASP A 1 92 ? 30.196 32.986 -8.517 1.00 51.06 92 ASP A N 1
ATOM 681 C CA . ASP A 1 92 ? 29.760 32.457 -9.804 1.00 51.06 92 ASP A CA 1
ATOM 682 C C . ASP A 1 92 ? 31.018 32.048 -10.591 1.00 51.06 92 ASP A C 1
ATOM 684 O O . ASP A 1 92 ? 31.523 32.776 -11.446 1.00 51.06 92 ASP A O 1
ATOM 688 N N . GLU A 1 93 ? 31.628 30.923 -10.201 1.00 51.91 93 GLU A N 1
ATOM 689 C CA . GLU A 1 93 ? 32.714 30.295 -10.938 1.00 51.91 93 GLU A CA 1
ATOM 690 C C . GLU A 1 93 ? 32.132 29.889 -12.286 1.00 51.91 93 GLU A C 1
ATOM 692 O O . GLU A 1 93 ? 31.505 28.835 -12.407 1.00 51.91 93 GLU A O 1
ATOM 697 N N . GLY A 1 94 ? 32.303 30.765 -13.283 1.00 55.53 94 GLY A N 1
ATOM 698 C CA . GLY A 1 94 ? 31.861 30.562 -14.655 1.00 55.53 94 GLY A CA 1
ATOM 699 C C . GLY A 1 94 ? 32.113 29.121 -15.071 1.00 55.53 94 GLY A C 1
ATOM 700 O O . GLY A 1 94 ? 33.262 28.702 -15.230 1.00 55.53 94 GLY A O 1
ATOM 701 N N . GLY A 1 95 ? 31.022 28.353 -15.150 1.00 65.31 95 GLY A N 1
ATOM 702 C CA . GLY A 1 95 ? 31.066 26.899 -15.175 1.00 65.31 95 GLY A CA 1
ATOM 703 C C . GLY A 1 95 ? 32.014 26.414 -16.257 1.00 65.31 95 GLY A C 1
ATOM 704 O O . GLY A 1 95 ? 31.743 26.578 -17.449 1.00 65.31 95 GLY A O 1
ATOM 705 N N . LYS A 1 96 ? 33.142 25.830 -15.838 1.00 80.56 96 LYS A N 1
ATOM 706 C CA . LYS A 1 96 ? 34.145 25.249 -16.730 1.00 80.56 96 LYS A CA 1
ATOM 707 C C . LYS A 1 96 ? 33.420 24.365 -17.745 1.00 80.56 96 LYS A C 1
ATOM 709 O O . LYS A 1 96 ? 32.762 23.400 -17.359 1.00 80.56 96 LYS A O 1
ATOM 714 N N . LEU A 1 97 ? 33.491 24.717 -19.033 1.00 79.88 97 LEU A N 1
ATOM 715 C CA . LEU A 1 97 ? 32.850 23.940 -20.094 1.00 79.88 97 LEU A CA 1
ATOM 716 C C . LEU A 1 97 ? 33.472 22.537 -20.117 1.00 79.88 97 LEU A C 1
ATOM 718 O O . LEU A 1 97 ? 34.576 22.338 -20.618 1.00 79.88 97 LEU A O 1
ATOM 722 N N . GLU A 1 98 ? 32.771 21.560 -19.553 1.00 88.00 98 GLU A N 1
ATOM 723 C CA . GLU A 1 98 ? 33.142 20.154 -19.662 1.00 88.00 98 GLU A CA 1
ATOM 724 C C . GLU A 1 98 ? 32.649 19.626 -21.016 1.00 88.00 98 GLU A C 1
ATOM 726 O O . GLU A 1 98 ? 31.444 19.632 -21.280 1.00 88.00 98 GLU A O 1
ATOM 731 N N . TRP A 1 99 ? 33.577 19.181 -21.871 1.00 90.62 99 TRP A N 1
ATOM 732 C CA . TRP A 1 99 ? 33.260 18.532 -23.144 1.00 90.62 99 TRP A CA 1
ATOM 733 C C . TRP A 1 99 ? 33.520 17.024 -23.072 1.00 90.62 99 TRP A C 1
ATOM 735 O O . TRP A 1 99 ? 34.633 16.591 -22.771 1.00 90.62 99 TRP A O 1
ATOM 745 N N . TYR A 1 100 ? 32.504 16.218 -23.376 1.00 94.88 100 TYR A N 1
ATOM 746 C CA . TYR A 1 100 ? 32.559 14.757 -23.345 1.00 94.88 100 TYR A CA 1
ATOM 747 C C . TYR A 1 100 ? 32.443 14.178 -24.757 1.00 94.88 100 TYR A C 1
ATOM 749 O O . TYR A 1 100 ? 31.385 14.251 -25.382 1.00 94.88 100 TYR A O 1
ATOM 757 N N . ASN A 1 101 ? 33.515 13.545 -25.238 1.00 93.88 101 ASN A N 1
ATOM 758 C CA . ASN A 1 101 ? 33.499 12.806 -26.507 1.00 93.88 101 ASN A CA 1
ATOM 759 C C . ASN A 1 101 ? 32.959 11.373 -26.354 1.00 93.88 101 ASN A C 1
ATOM 761 O O . ASN A 1 101 ? 32.450 10.805 -27.315 1.00 93.88 101 ASN A O 1
ATOM 765 N N . ASP A 1 102 ? 33.042 10.795 -25.152 1.00 96.00 102 ASP A N 1
ATOM 766 C CA . ASP A 1 102 ? 32.586 9.434 -24.860 1.00 96.00 102 ASP A CA 1
ATOM 767 C C . ASP A 1 102 ? 31.182 9.437 -24.231 1.00 96.00 102 ASP A C 1
ATOM 769 O O . ASP A 1 102 ? 30.946 10.041 -23.177 1.00 96.00 102 ASP A O 1
ATOM 773 N N . SER A 1 103 ? 30.249 8.714 -24.857 1.00 96.31 103 SER A N 1
ATOM 774 C CA . SER A 1 103 ? 28.885 8.509 -24.363 1.00 96.31 103 SER A CA 1
ATOM 775 C C . SER A 1 103 ? 28.832 7.890 -22.961 1.00 96.31 103 SER A C 1
ATOM 777 O O . SER A 1 103 ? 27.916 8.198 -22.196 1.00 96.31 103 SER A O 1
ATOM 779 N N . HIS A 1 104 ? 29.783 7.028 -22.593 1.00 96.06 104 HIS A N 1
ATOM 780 C CA . HIS A 1 104 ? 29.827 6.410 -21.267 1.00 96.06 104 HIS A CA 1
ATOM 781 C C . HIS A 1 104 ? 30.194 7.421 -20.180 1.00 96.06 104 HIS A C 1
ATOM 783 O O . HIS A 1 104 ? 29.511 7.477 -19.153 1.00 96.06 104 HIS A O 1
ATOM 789 N N . LEU A 1 105 ? 31.211 8.256 -20.419 1.00 96.00 105 LEU A N 1
ATOM 790 C CA . LEU A 1 105 ? 31.599 9.328 -19.497 1.00 96.00 105 LEU A CA 1
ATOM 791 C C . LEU A 1 105 ? 30.481 10.365 -19.356 1.00 96.00 105 LEU A C 1
ATOM 793 O O . LEU A 1 105 ? 30.135 10.748 -18.237 1.00 96.00 105 LEU A O 1
ATOM 797 N N . LEU A 1 106 ? 29.844 10.736 -20.472 1.00 97.19 106 LEU A N 1
ATOM 798 C CA . LEU A 1 106 ? 28.682 11.622 -20.471 1.00 97.19 106 LEU A CA 1
ATOM 799 C C . LEU A 1 106 ? 27.528 11.029 -19.646 1.00 97.19 106 LEU A C 1
ATOM 801 O O . LEU A 1 106 ? 26.971 11.698 -18.777 1.00 97.19 106 LEU A O 1
ATOM 805 N N . SER A 1 107 ? 27.201 9.750 -19.853 1.00 97.31 107 SER A N 1
ATOM 806 C CA . SER A 1 107 ? 26.175 9.043 -19.079 1.00 97.31 107 SER A CA 1
ATOM 807 C C . SER A 1 107 ? 26.511 8.986 -17.581 1.00 97.31 107 SER A C 1
ATOM 809 O O . SER A 1 107 ? 25.626 9.173 -16.745 1.00 97.31 107 SER A O 1
ATOM 811 N N . ALA A 1 108 ? 27.773 8.744 -17.217 1.00 97.25 108 ALA A N 1
ATOM 812 C CA . ALA A 1 108 ? 28.216 8.731 -15.824 1.00 97.25 108 ALA A CA 1
ATOM 813 C C . ALA A 1 108 ? 28.097 10.120 -15.174 1.00 97.25 108 ALA A C 1
ATOM 815 O O . ALA A 1 108 ? 27.608 10.234 -14.047 1.00 97.25 108 ALA A O 1
ATOM 816 N N . ARG A 1 109 ? 28.468 11.184 -15.900 1.00 97.25 109 ARG A N 1
ATOM 817 C CA . ARG A 1 109 ? 28.317 12.567 -15.435 1.00 97.25 109 ARG A CA 1
ATOM 818 C C . ARG A 1 109 ? 26.853 12.942 -15.235 1.00 97.25 109 ARG A C 1
ATOM 820 O O . ARG A 1 109 ? 26.512 13.469 -14.180 1.00 97.25 109 ARG A O 1
ATOM 827 N N . ILE A 1 110 ? 25.987 12.614 -16.195 1.00 98.12 110 ILE A N 1
ATOM 828 C CA . ILE A 1 110 ? 24.535 12.830 -16.099 1.00 98.12 110 ILE A CA 1
ATOM 829 C C . ILE A 1 110 ? 23.966 12.124 -14.876 1.00 98.12 110 ILE A C 1
ATOM 831 O O . ILE A 1 110 ? 23.194 12.726 -14.136 1.00 98.12 110 ILE A O 1
ATOM 835 N N . LYS A 1 111 ? 24.372 10.875 -14.623 1.00 97.88 111 LYS A N 1
ATOM 836 C CA . LYS A 1 111 ? 23.958 10.148 -13.421 1.00 97.88 111 LYS A CA 1
ATOM 837 C C . LYS A 1 111 ? 24.364 10.903 -12.151 1.00 97.88 111 LYS A C 1
ATOM 839 O O . LYS A 1 111 ? 23.507 11.155 -11.317 1.00 97.88 111 LYS A O 1
ATOM 844 N N . LYS A 1 112 ? 25.621 11.356 -12.053 1.00 97.81 112 LYS A N 1
ATOM 845 C CA . LYS A 1 112 ? 26.114 12.144 -10.908 1.00 97.81 112 LYS A CA 1
ATOM 846 C C . LYS A 1 112 ? 25.326 13.447 -10.707 1.00 97.81 112 LYS A C 1
ATOM 848 O O . LYS A 1 112 ? 25.030 13.810 -9.574 1.00 97.81 112 LYS A O 1
ATOM 853 N N . LEU A 1 113 ? 24.961 14.140 -11.788 1.00 97.62 113 LEU A N 1
ATOM 854 C CA . LEU A 1 113 ? 24.108 15.335 -11.722 1.00 97.62 113 LEU A CA 1
ATOM 855 C C . LEU A 1 113 ? 22.684 14.990 -11.257 1.00 97.62 113 LEU A C 1
ATOM 857 O O . LEU A 1 113 ? 22.125 15.681 -10.409 1.00 97.62 113 LEU A O 1
ATOM 861 N N . LEU A 1 114 ? 22.123 13.883 -11.750 1.00 97.56 114 LEU A N 1
ATOM 862 C CA . LEU A 1 114 ? 20.797 13.383 -11.373 1.00 97.56 114 LEU A CA 1
ATOM 863 C C . LEU A 1 114 ? 20.747 12.714 -9.992 1.00 97.56 114 LEU A C 1
ATOM 865 O O . LEU A 1 114 ? 19.646 12.472 -9.493 1.00 97.56 114 LEU A O 1
ATOM 869 N N . ASP A 1 115 ? 21.882 12.510 -9.332 1.00 96.94 115 ASP A N 1
ATOM 870 C CA . ASP A 1 115 ? 21.946 12.132 -7.919 1.00 96.94 115 ASP A CA 1
ATOM 871 C C . ASP A 1 115 ? 21.958 13.379 -6.994 1.00 96.94 115 ASP A C 1
ATOM 873 O O . ASP A 1 115 ? 21.551 13.283 -5.839 1.00 96.94 115 ASP A O 1
ATOM 877 N N . ARG A 1 116 ? 22.325 14.578 -7.494 1.00 97.25 116 ARG A N 1
ATOM 878 C CA . ARG A 1 116 ? 22.323 15.849 -6.729 1.00 97.25 116 ARG A CA 1
ATOM 879 C C . ARG A 1 116 ? 20.984 16.601 -6.845 1.00 97.25 116 ARG A C 1
ATOM 881 O O . ARG A 1 116 ? 20.598 16.918 -7.974 1.00 97.25 116 ARG A O 1
ATOM 888 N N . PRO A 1 117 ? 20.287 16.977 -5.755 1.00 96.12 117 PRO A N 1
ATOM 889 C CA . PRO A 1 117 ? 19.029 17.734 -5.844 1.00 96.12 117 PRO A CA 1
ATOM 890 C C . PRO A 1 117 ? 19.201 19.014 -6.686 1.00 96.12 117 PRO A C 1
ATOM 892 O O . PRO A 1 117 ? 20.232 19.676 -6.603 1.00 96.12 117 PRO A O 1
ATOM 895 N N . GLY A 1 118 ? 18.241 19.315 -7.568 1.00 95.94 118 GLY A N 1
ATOM 896 C CA . GLY A 1 118 ? 18.314 20.448 -8.509 1.00 95.94 118 GLY A CA 1
ATOM 897 C C . GLY A 1 118 ? 19.202 20.246 -9.753 1.00 95.94 118 GLY A C 1
ATOM 898 O O . GLY A 1 118 ? 19.219 21.090 -10.643 1.00 95.94 118 GLY A O 1
ATOM 899 N N . GLY A 1 119 ? 19.943 19.134 -9.858 1.00 97.06 119 GLY A N 1
ATOM 900 C CA . GLY A 1 119 ? 20.799 18.837 -11.018 1.00 97.06 119 GLY A CA 1
ATOM 901 C C . GLY A 1 119 ? 20.084 18.415 -12.314 1.00 97.06 119 GLY A C 1
ATOM 902 O O . GLY A 1 119 ? 20.756 18.022 -13.266 1.00 97.06 119 GLY A O 1
ATOM 903 N N . GLU A 1 120 ? 18.749 18.454 -12.391 1.00 97.88 120 GLU A N 1
ATOM 904 C CA . GLU A 1 120 ? 18.002 18.022 -13.583 1.00 97.88 120 GLU A CA 1
ATOM 905 C C . GLU A 1 120 ? 18.253 18.927 -14.778 1.00 97.88 120 GLU A C 1
ATOM 907 O O . GLU A 1 120 ? 18.417 18.438 -15.894 1.00 97.88 120 GLU A O 1
ATOM 912 N N . GLN A 1 121 ? 18.258 20.239 -14.545 1.00 97.56 121 GLN A N 1
ATOM 913 C CA . GLN A 1 121 ? 18.404 21.224 -15.609 1.00 97.56 121 GLN A CA 1
ATOM 914 C C . GLN A 1 121 ? 19.808 21.160 -16.217 1.00 97.56 121 GLN A C 1
ATOM 916 O O . GLN A 1 121 ? 19.945 21.053 -17.433 1.00 97.56 121 GLN A O 1
ATOM 921 N N . GLU A 1 122 ? 20.838 21.081 -15.374 1.00 96.81 122 GLU A N 1
ATOM 922 C CA . GLU A 1 122 ? 22.224 20.916 -15.821 1.00 96.81 122 GLU A CA 1
ATOM 923 C C . GLU A 1 122 ? 22.410 19.604 -16.602 1.00 96.81 122 GLU A C 1
ATOM 925 O O . GLU A 1 122 ? 23.050 19.586 -17.652 1.00 96.81 122 GLU A O 1
ATOM 930 N N . ALA A 1 123 ? 21.798 18.503 -16.146 1.00 97.88 123 ALA A N 1
ATOM 931 C CA . ALA A 1 123 ? 21.843 17.224 -16.853 1.00 97.88 123 ALA A CA 1
ATOM 932 C C . ALA A 1 123 ? 21.170 17.291 -18.238 1.00 97.88 123 ALA A C 1
ATOM 934 O O . ALA A 1 123 ? 21.700 16.747 -19.211 1.00 97.88 123 ALA A O 1
ATOM 935 N N . LYS A 1 124 ? 20.020 17.971 -18.339 1.00 97.88 124 LYS A N 1
ATOM 936 C CA . LYS A 1 124 ? 19.314 18.221 -19.605 1.00 97.88 124 LYS A CA 1
ATOM 937 C C . LYS A 1 124 ? 20.174 19.047 -20.559 1.00 97.88 124 LYS A C 1
ATOM 939 O O . LYS A 1 124 ? 20.406 18.625 -21.691 1.00 97.88 124 LYS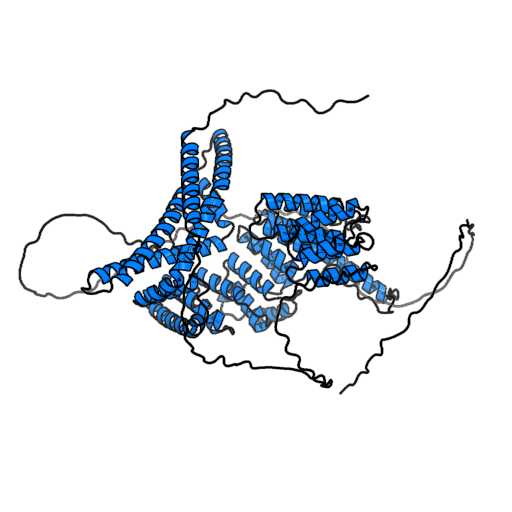 A O 1
ATOM 944 N N . GLU A 1 125 ? 20.708 20.169 -20.089 1.00 96.94 125 GLU A N 1
ATOM 945 C CA . GLU A 1 125 ? 21.587 21.047 -20.866 1.00 96.94 125 GLU A CA 1
ATOM 946 C C . GLU A 1 125 ? 22.862 20.335 -21.316 1.00 96.94 125 GLU A C 1
ATOM 948 O O . GLU A 1 125 ? 23.336 20.547 -22.433 1.00 96.94 125 GLU A O 1
ATOM 953 N N . LEU A 1 126 ? 23.421 19.458 -20.480 1.00 96.50 126 LEU A N 1
ATOM 954 C CA . LEU A 1 126 ? 24.611 18.692 -20.826 1.00 96.50 126 LEU A CA 1
ATOM 955 C C . LEU A 1 126 ? 24.343 17.736 -22.000 1.00 96.50 126 LEU A C 1
ATOM 957 O O . LEU A 1 126 ? 25.143 17.691 -22.933 1.00 96.50 126 LEU A O 1
ATOM 961 N N . VAL A 1 127 ? 23.202 17.035 -22.011 1.00 97.38 127 VAL A N 1
ATOM 962 C CA . VAL A 1 127 ? 22.777 16.191 -23.150 1.00 97.38 127 VAL A CA 1
ATOM 963 C C . VAL A 1 127 ? 22.521 17.025 -24.406 1.00 97.38 127 VAL A C 1
ATOM 965 O O . VAL A 1 127 ? 22.811 16.595 -25.523 1.00 97.38 127 VAL A O 1
ATOM 968 N N . GLU A 1 128 ? 21.977 18.229 -24.249 1.00 96.62 128 GLU A N 1
ATOM 969 C CA . GLU A 1 128 ? 21.668 19.105 -25.380 1.00 96.62 128 GLU A CA 1
ATOM 970 C C . GLU A 1 128 ? 22.905 19.715 -26.026 1.00 96.62 128 GLU A C 1
ATOM 972 O O . GLU A 1 128 ? 22.955 19.792 -27.252 1.00 96.62 128 GLU A O 1
ATOM 977 N N . ARG A 1 129 ? 23.921 20.059 -25.230 1.00 95.81 129 ARG A N 1
ATOM 978 C CA . ARG A 1 129 ? 25.219 20.526 -25.730 1.00 95.81 129 ARG A CA 1
ATOM 979 C C . ARG A 1 129 ? 25.986 19.421 -26.460 1.00 95.81 129 ARG A C 1
ATOM 981 O O . ARG A 1 129 ? 26.583 19.668 -27.503 1.00 95.81 129 ARG A O 1
ATOM 988 N N . HIS A 1 130 ? 25.909 18.186 -25.971 1.00 95.88 130 HIS A N 1
ATOM 989 C CA . HIS A 1 130 ? 26.664 17.051 -26.508 1.00 95.88 130 HIS A CA 1
ATOM 990 C C . HIS A 1 130 ? 25.865 16.251 -27.540 1.00 95.88 130 HIS A C 1
ATOM 992 O O . HIS A 1 130 ? 25.676 15.039 -27.402 1.00 95.88 130 HIS A O 1
ATOM 998 N N . THR A 1 131 ? 25.373 16.911 -28.591 1.00 92.56 131 THR A N 1
ATOM 999 C CA . THR A 1 131 ? 24.516 16.256 -29.596 1.00 92.56 131 THR A CA 1
ATOM 1000 C C . THR A 1 131 ? 25.185 15.067 -30.289 1.00 92.56 131 THR A C 1
ATOM 1002 O O . THR A 1 131 ? 24.483 14.090 -30.552 1.00 92.56 131 THR A O 1
ATOM 1005 N N . GLY A 1 132 ? 26.504 15.123 -30.519 1.00 92.38 132 GLY A N 1
ATOM 1006 C CA . GLY A 1 132 ? 27.288 14.056 -31.153 1.00 92.38 132 GLY A CA 1
ATOM 1007 C C . GLY A 1 132 ? 27.563 12.845 -30.253 1.00 92.38 132 GLY A C 1
ATOM 1008 O O . GLY A 1 132 ? 27.518 11.716 -30.728 1.00 92.38 132 GLY A O 1
ATOM 1009 N N . ALA A 1 133 ? 27.773 13.056 -28.948 1.00 94.19 133 ALA A N 1
ATOM 1010 C CA . ALA A 1 133 ? 28.010 11.971 -27.985 1.00 94.19 133 ALA A CA 1
ATOM 1011 C C . ALA A 1 133 ? 26.712 11.410 -27.363 1.00 94.19 133 ALA A C 1
ATOM 1013 O O . ALA A 1 133 ? 26.732 10.370 -26.699 1.00 94.19 133 ALA A O 1
ATOM 1014 N N . SER A 1 134 ? 25.567 12.072 -27.567 1.00 95.69 134 SER A N 1
ATOM 1015 C CA . SER A 1 134 ? 24.268 11.668 -27.015 1.00 95.69 134 SER A CA 1
ATOM 1016 C C . SER A 1 134 ? 23.625 10.529 -27.809 1.00 95.69 134 SER A C 1
ATOM 1018 O O . SER A 1 134 ? 22.804 10.753 -28.700 1.00 95.69 134 SER A O 1
ATOM 1020 N N . ASN A 1 135 ? 23.974 9.295 -27.448 1.00 96.88 135 ASN A N 1
ATOM 1021 C CA . ASN A 1 135 ? 23.390 8.074 -28.002 1.00 96.88 135 ASN A CA 1
ATOM 1022 C C . ASN A 1 135 ? 22.171 7.579 -27.186 1.00 96.88 135 ASN A C 1
ATOM 1024 O O . ASN A 1 135 ? 21.789 8.162 -26.169 1.00 96.88 135 ASN A O 1
ATOM 1028 N N . ALA A 1 136 ? 21.561 6.467 -27.607 1.00 97.12 136 ALA A N 1
ATOM 1029 C CA . ALA A 1 136 ? 20.385 5.901 -26.938 1.00 97.12 136 ALA A CA 1
ATOM 1030 C C . ALA A 1 136 ? 20.634 5.494 -25.465 1.00 97.12 136 ALA A C 1
ATOM 1032 O O . ALA A 1 136 ? 19.697 5.479 -24.665 1.00 97.12 136 ALA A O 1
ATOM 1033 N N . VAL A 1 137 ? 21.885 5.197 -25.084 1.00 96.62 137 VAL A N 1
ATOM 1034 C CA . VAL A 1 137 ? 22.269 4.903 -23.692 1.00 96.62 137 VAL A CA 1
ATOM 1035 C C . VAL A 1 137 ? 22.240 6.179 -22.850 1.00 96.62 137 VAL A C 1
ATOM 1037 O O . VAL A 1 137 ? 21.626 6.181 -21.787 1.00 96.62 137 VAL A O 1
ATOM 1040 N N . VAL A 1 138 ? 22.818 7.277 -23.348 1.00 98.06 138 VAL A N 1
ATOM 1041 C CA . VAL A 1 138 ? 22.818 8.592 -22.678 1.00 98.06 138 VAL A CA 1
ATOM 1042 C C . VAL A 1 138 ? 21.390 9.088 -22.436 1.00 98.06 138 VAL A C 1
ATOM 1044 O O . VAL A 1 138 ? 21.046 9.462 -21.313 1.00 98.06 138 VAL A O 1
ATOM 1047 N N . TYR A 1 139 ? 20.530 9.020 -23.459 1.00 98.25 139 TYR A N 1
ATOM 1048 C CA . TYR A 1 139 ? 19.105 9.339 -23.315 1.00 98.25 139 TYR A CA 1
ATOM 1049 C C . TYR A 1 139 ? 18.416 8.420 -22.299 1.00 98.25 139 TYR A C 1
ATOM 1051 O O . TYR A 1 139 ? 17.639 8.901 -21.476 1.00 98.25 139 TYR A O 1
ATOM 1059 N N . GLY A 1 140 ? 18.711 7.116 -22.324 1.00 97.81 140 GLY A N 1
ATOM 1060 C CA . GLY A 1 140 ? 18.197 6.151 -21.351 1.00 97.81 140 GLY A CA 1
ATOM 1061 C C . GLY A 1 140 ? 18.548 6.522 -19.909 1.00 97.81 140 GLY A C 1
ATOM 1062 O O . GLY A 1 140 ? 17.664 6.543 -19.056 1.00 97.81 140 GLY A O 1
ATOM 1063 N N . THR A 1 141 ? 19.803 6.886 -19.642 1.00 98.12 141 THR A N 1
ATOM 1064 C CA . THR A 1 141 ? 20.258 7.316 -18.311 1.00 98.12 141 THR A CA 1
ATOM 1065 C C . THR A 1 141 ? 19.577 8.606 -17.862 1.00 98.12 141 THR A C 1
ATOM 1067 O O . THR A 1 141 ? 19.089 8.670 -16.730 1.00 98.12 141 THR A O 1
ATOM 1070 N N . LEU A 1 142 ? 19.484 9.607 -18.749 1.00 98.44 142 LEU A N 1
ATOM 1071 C CA . LEU A 1 142 ? 18.767 10.854 -18.471 1.00 98.44 142 LEU A CA 1
ATOM 1072 C C . LEU A 1 142 ? 17.300 10.569 -18.112 1.00 98.44 142 LEU A C 1
ATOM 1074 O O . LEU A 1 142 ? 16.822 11.017 -17.074 1.00 98.44 142 LEU A O 1
ATOM 1078 N N . MET A 1 143 ? 16.598 9.779 -18.928 1.00 98.50 143 MET A N 1
ATOM 1079 C CA . MET A 1 143 ? 15.195 9.421 -18.698 1.00 98.50 143 MET A CA 1
ATOM 1080 C C . MET A 1 143 ? 14.992 8.644 -17.395 1.00 98.50 143 MET A C 1
ATOM 1082 O O . MET A 1 143 ? 14.053 8.934 -16.657 1.00 98.50 143 MET A O 1
ATOM 1086 N N . THR A 1 144 ? 15.875 7.698 -17.068 1.00 98.00 144 THR A N 1
ATOM 1087 C CA . THR A 1 144 ? 15.816 6.963 -15.797 1.00 98.00 144 THR A CA 1
ATOM 1088 C C . THR A 1 144 ? 15.953 7.903 -14.600 1.00 98.00 144 THR A C 1
ATOM 1090 O O . THR A 1 144 ? 15.173 7.794 -13.652 1.00 98.00 144 THR A O 1
ATOM 1093 N N . GLY A 1 145 ? 16.908 8.839 -14.625 1.00 98.06 145 GLY A N 1
ATOM 1094 C CA . GLY A 1 145 ? 17.093 9.786 -13.524 1.00 98.06 145 GLY A CA 1
ATOM 1095 C C . GLY A 1 145 ? 15.961 10.815 -13.418 1.00 98.06 145 GLY A C 1
ATOM 1096 O O . GLY A 1 145 ? 15.455 11.034 -12.321 1.00 98.06 145 GLY A O 1
ATOM 1097 N N . LEU A 1 146 ? 15.478 11.365 -14.539 1.00 98.31 146 LEU A N 1
ATOM 1098 C CA . LEU A 1 146 ? 14.299 12.247 -14.557 1.00 98.31 146 LEU A CA 1
ATOM 1099 C C . LEU A 1 146 ? 13.039 11.527 -14.055 1.00 98.31 146 LEU A C 1
ATOM 1101 O O . LEU A 1 146 ? 12.269 12.088 -13.275 1.00 98.31 146 LEU A O 1
ATOM 1105 N N . GLY A 1 147 ? 12.858 10.264 -14.452 1.00 97.31 147 GLY A N 1
ATOM 1106 C CA . GLY A 1 147 ? 11.766 9.414 -13.992 1.00 97.31 147 GLY A CA 1
ATOM 1107 C C . GLY A 1 147 ? 11.769 9.263 -12.474 1.00 97.31 147 GLY A C 1
ATOM 1108 O O . GLY A 1 147 ? 10.749 9.525 -11.850 1.00 97.31 147 GLY A O 1
ATOM 1109 N N . ARG A 1 148 ? 12.927 8.959 -11.864 1.00 96.62 148 ARG A N 1
ATOM 1110 C CA . ARG A 1 148 ? 13.078 8.854 -10.396 1.00 96.62 148 ARG A CA 1
ATOM 1111 C C . ARG A 1 148 ? 12.685 10.125 -9.641 1.00 96.62 148 ARG A C 1
ATOM 1113 O O . ARG A 1 148 ? 12.277 10.022 -8.490 1.00 96.62 148 ARG A O 1
ATOM 1120 N N . ARG A 1 149 ? 12.780 11.294 -10.280 1.00 96.44 149 ARG A N 1
ATOM 1121 C CA . ARG A 1 149 ? 12.367 12.586 -9.711 1.00 96.44 149 ARG A CA 1
ATOM 1122 C C . ARG A 1 149 ? 10.906 12.950 -9.992 1.00 96.44 149 ARG A C 1
ATOM 1124 O O . ARG A 1 149 ? 10.470 14.045 -9.664 1.00 96.44 149 ARG A O 1
ATOM 1131 N N . GLY A 1 150 ? 10.138 12.055 -10.615 1.00 95.81 150 GLY A N 1
ATOM 1132 C CA . GLY A 1 150 ? 8.732 12.287 -10.949 1.00 95.81 150 GLY A CA 1
ATOM 1133 C C . GLY A 1 150 ? 8.507 13.204 -12.158 1.00 95.81 150 GLY A C 1
ATOM 1134 O O . GLY A 1 150 ? 7.361 13.546 -12.457 1.00 95.81 150 GLY A O 1
ATOM 1135 N N . LEU A 1 151 ? 9.559 13.568 -12.902 1.00 97.50 151 LEU A N 1
ATOM 1136 C CA . LEU A 1 151 ? 9.490 14.450 -14.075 1.00 97.50 151 LEU A CA 1
ATOM 1137 C C . LEU A 1 151 ? 9.104 13.685 -15.356 1.00 97.50 151 LEU A C 1
ATOM 1139 O O . LEU A 1 151 ? 9.785 13.744 -16.380 1.00 97.50 151 LEU A O 1
ATOM 1143 N N . TYR A 1 152 ? 7.991 12.946 -15.319 1.00 97.75 152 TYR A N 1
ATOM 1144 C CA . TYR A 1 152 ? 7.582 12.051 -16.415 1.00 97.75 152 TYR A CA 1
ATOM 1145 C C . TYR A 1 152 ? 7.328 12.780 -17.749 1.00 97.75 152 TYR A C 1
ATOM 1147 O O . TYR A 1 152 ? 7.593 12.230 -18.815 1.00 97.75 152 TYR A O 1
ATOM 1155 N N . LYS A 1 153 ? 6.862 14.037 -17.715 1.00 97.75 153 LYS A N 1
ATOM 1156 C CA . LYS A 1 153 ? 6.645 14.839 -18.934 1.00 97.75 153 LYS A CA 1
ATOM 1157 C C . LYS A 1 153 ? 7.949 15.079 -19.691 1.00 97.75 153 LYS A C 1
ATOM 1159 O O . LYS A 1 153 ? 7.973 14.975 -20.915 1.00 97.75 153 LYS A O 1
ATOM 1164 N N . ASP A 1 154 ? 9.031 15.342 -18.960 1.00 98.25 154 ASP A N 1
ATOM 1165 C CA . ASP A 1 154 ? 10.357 15.498 -19.552 1.00 98.25 154 ASP A CA 1
ATOM 1166 C C . ASP A 1 154 ? 10.855 14.165 -20.109 1.00 98.25 154 ASP A C 1
ATOM 1168 O O . ASP A 1 154 ? 11.379 14.127 -21.218 1.00 98.25 154 ASP A O 1
ATOM 1172 N N . VAL A 1 155 ? 10.624 13.055 -19.400 1.00 98.44 155 VAL A N 1
ATOM 1173 C CA . VAL A 1 155 ? 10.942 11.706 -19.899 1.00 98.44 155 VAL A CA 1
ATOM 1174 C C . VAL A 1 155 ? 10.280 11.452 -21.259 1.00 98.44 155 VAL A C 1
ATOM 1176 O O . VAL A 1 155 ? 10.954 11.040 -22.204 1.00 98.44 155 VAL A O 1
ATOM 1179 N N . LEU A 1 156 ? 8.990 11.770 -21.404 1.00 97.94 156 LEU A N 1
ATOM 1180 C CA . LEU A 1 156 ? 8.275 11.644 -22.679 1.00 97.94 156 LEU A CA 1
ATOM 1181 C C . LEU A 1 156 ? 8.817 12.599 -23.754 1.00 97.94 156 LEU A C 1
ATOM 1183 O O . LEU A 1 156 ? 8.968 12.203 -24.912 1.00 97.94 156 LEU A O 1
ATOM 1187 N N . ALA A 1 157 ? 9.150 13.840 -23.390 1.00 98.12 157 ALA A N 1
ATOM 1188 C CA . ALA A 1 157 ? 9.737 14.809 -24.314 1.00 98.12 157 ALA A CA 1
ATOM 1189 C C . ALA A 1 157 ? 11.100 14.334 -24.852 1.00 98.12 157 ALA A C 1
ATOM 1191 O O . ALA A 1 157 ? 11.336 14.374 -26.064 1.00 98.12 157 ALA A O 1
ATOM 1192 N N . TYR A 1 158 ? 11.970 13.820 -23.979 1.00 98.25 158 TYR A N 1
ATOM 1193 C CA . TYR A 1 158 ? 13.275 13.280 -24.36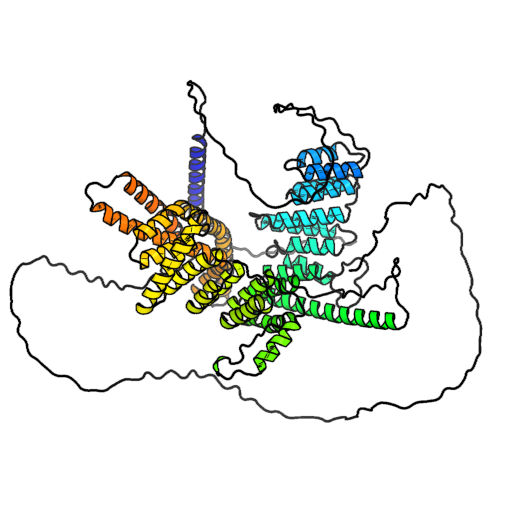0 1.00 98.25 158 TYR A CA 1
ATOM 1194 C C . TYR A 1 158 ? 13.165 11.956 -25.123 1.00 98.25 158 TYR A C 1
ATOM 1196 O O . TYR A 1 158 ? 13.948 11.746 -26.048 1.00 98.25 158 TYR A O 1
ATOM 1204 N N . SER A 1 159 ? 12.160 11.121 -24.840 1.00 98.00 159 SER A N 1
ATOM 1205 C CA . SER A 1 159 ? 11.848 9.939 -25.655 1.00 98.00 159 SER A CA 1
ATOM 1206 C C . SER A 1 159 ? 11.505 10.326 -27.099 1.00 98.00 159 SER A C 1
ATOM 1208 O O . SER A 1 159 ? 12.121 9.833 -28.046 1.00 98.00 159 SER A O 1
ATOM 1210 N N . ARG A 1 160 ? 10.611 11.308 -27.288 1.00 97.81 160 ARG A N 1
ATOM 1211 C CA . ARG A 1 160 ? 10.270 11.836 -28.621 1.00 97.81 160 ARG A CA 1
ATOM 1212 C C . ARG A 1 160 ? 11.477 12.488 -29.302 1.00 97.81 160 ARG A C 1
ATOM 1214 O O . ARG A 1 160 ? 11.660 12.329 -30.505 1.00 97.81 160 ARG A O 1
ATOM 1221 N N . LYS A 1 161 ? 12.321 13.212 -28.557 1.00 97.50 161 LYS A N 1
ATOM 1222 C CA . LYS A 1 161 ? 13.559 13.826 -29.081 1.00 97.50 161 LYS A CA 1
ATOM 1223 C C . LYS A 1 161 ? 14.560 12.765 -29.548 1.00 97.50 161 LYS A C 1
ATOM 1225 O O . LYS A 1 161 ? 15.155 12.928 -30.608 1.00 97.50 161 LYS A O 1
ATOM 1230 N N . MET A 1 162 ? 14.708 11.675 -28.796 1.00 97.12 162 MET A N 1
ATOM 1231 C CA . MET A 1 162 ? 15.529 10.521 -29.166 1.00 97.12 162 MET A CA 1
ATOM 1232 C C . MET A 1 162 ? 15.008 9.871 -30.458 1.00 97.12 162 MET A C 1
ATOM 1234 O O . MET A 1 162 ? 15.779 9.695 -31.399 1.00 97.12 162 MET A O 1
ATOM 1238 N N . GLN A 1 163 ? 13.696 9.633 -30.564 1.00 96.62 163 GLN A N 1
ATOM 1239 C CA . GLN A 1 163 ? 13.073 9.094 -31.781 1.00 96.62 163 GLN A CA 1
ATOM 1240 C C . GLN A 1 163 ? 13.245 10.018 -32.998 1.00 96.62 163 GLN A C 1
ATOM 1242 O O . GLN A 1 163 ? 13.588 9.547 -34.079 1.00 96.62 163 GLN A O 1
ATOM 1247 N N . LYS A 1 164 ? 13.086 11.340 -32.831 1.00 97.31 164 LYS A N 1
ATOM 1248 C CA . LYS A 1 164 ? 13.311 12.334 -33.901 1.00 97.31 164 LYS A CA 1
ATOM 1249 C C . LYS A 1 164 ? 14.745 12.334 -34.433 1.00 97.31 164 LYS A C 1
ATOM 1251 O O . LYS A 1 164 ? 14.956 12.662 -35.593 1.00 97.31 164 LYS A O 1
ATOM 1256 N N . LYS A 1 165 ? 15.721 11.952 -33.607 1.00 96.88 165 LYS A N 1
ATOM 1257 C CA . LYS A 1 165 ? 17.120 11.762 -34.023 1.00 96.88 165 LYS A CA 1
ATOM 1258 C C . LYS A 1 165 ? 17.367 10.425 -34.738 1.00 96.88 165 LYS A C 1
ATOM 1260 O O . LYS A 1 165 ? 18.513 10.099 -35.020 1.00 96.88 165 LYS A O 1
ATOM 1265 N N . GLY A 1 166 ? 16.328 9.625 -34.983 1.00 97.00 166 GLY A N 1
ATOM 1266 C CA . GLY A 1 166 ? 16.457 8.276 -35.537 1.00 97.00 166 GLY A CA 1
ATOM 1267 C C . GLY A 1 166 ? 17.044 7.262 -34.551 1.00 97.00 166 GLY A C 1
ATOM 1268 O O . GLY A 1 166 ? 17.368 6.142 -34.941 1.00 97.00 166 GLY A O 1
ATOM 1269 N N . LEU A 1 167 ? 17.184 7.625 -33.270 1.00 97.19 167 LEU A N 1
ATOM 1270 C CA . LEU A 1 167 ? 17.677 6.720 -32.239 1.00 97.19 167 LEU A CA 1
ATOM 1271 C C . LEU A 1 167 ? 16.517 5.866 -31.727 1.00 97.19 167 LEU A C 1
ATOM 1273 O O . LEU A 1 167 ? 15.512 6.382 -31.230 1.00 97.19 167 LEU A O 1
ATOM 1277 N N . ARG A 1 168 ? 16.662 4.543 -31.818 1.00 95.88 168 ARG A N 1
ATOM 1278 C CA . ARG A 1 168 ? 15.675 3.613 -31.263 1.00 95.88 168 ARG A CA 1
ATOM 1279 C C . ARG A 1 168 ? 15.791 3.568 -29.733 1.00 95.88 168 ARG A C 1
ATOM 1281 O O . ARG A 1 168 ? 16.908 3.419 -29.228 1.00 95.88 168 ARG A O 1
ATOM 1288 N N . PRO A 1 169 ? 14.673 3.657 -28.988 1.00 96.69 169 PRO A N 1
ATOM 1289 C CA . PRO A 1 169 ? 14.683 3.426 -27.551 1.00 96.69 169 PRO A CA 1
ATOM 1290 C C . PRO A 1 169 ? 15.281 2.062 -27.206 1.00 96.69 169 PRO A C 1
ATOM 1292 O O . PRO A 1 169 ? 14.869 1.036 -27.743 1.00 96.69 169 PRO A O 1
ATOM 1295 N N . THR A 1 170 ? 16.242 2.046 -26.285 1.00 96.88 170 THR A N 1
ATOM 1296 C CA . THR A 1 170 ? 16.742 0.793 -25.711 1.00 96.88 170 THR A CA 1
ATOM 1297 C C . THR A 1 170 ? 15.676 0.161 -24.802 1.00 96.88 170 THR A C 1
ATOM 1299 O O . THR A 1 170 ? 14.823 0.884 -24.278 1.00 96.88 170 THR A O 1
ATOM 1302 N N . PRO A 1 171 ? 15.738 -1.155 -24.517 1.00 96.50 171 PRO A N 1
ATOM 1303 C CA . PRO A 1 171 ? 14.860 -1.780 -23.519 1.00 96.50 171 PRO A CA 1
ATOM 1304 C C . PRO A 1 171 ? 14.912 -1.072 -22.152 1.00 96.50 171 PRO A C 1
ATOM 1306 O O . PRO A 1 171 ? 13.904 -0.899 -21.465 1.00 96.50 171 PRO A O 1
ATOM 1309 N N . HIS A 1 172 ? 16.092 -0.571 -21.773 1.00 96.00 172 HIS A N 1
ATOM 1310 C CA . HIS A 1 172 ? 16.247 0.222 -20.556 1.00 96.00 172 HIS A CA 1
ATOM 1311 C C . HIS A 1 172 ? 15.470 1.548 -20.623 1.00 96.00 172 HIS A C 1
ATOM 1313 O O . HIS A 1 172 ? 14.746 1.880 -19.687 1.00 96.00 172 HIS A O 1
ATOM 1319 N N . ALA A 1 173 ? 15.558 2.274 -21.743 1.00 97.56 173 ALA A N 1
ATOM 1320 C CA . ALA A 1 173 ? 14.801 3.505 -21.967 1.00 97.56 173 ALA A CA 1
ATOM 1321 C C . ALA A 1 173 ? 13.278 3.274 -21.955 1.00 97.56 173 ALA A C 1
ATOM 1323 O O . ALA A 1 173 ? 12.548 4.049 -21.343 1.00 97.56 173 ALA A O 1
ATOM 1324 N N . GLN A 1 174 ? 12.795 2.193 -22.576 1.00 98.06 174 GLN A N 1
ATOM 1325 C CA . GLN A 1 174 ? 11.372 1.823 -22.556 1.00 98.06 174 GLN A CA 1
ATOM 1326 C C . GLN A 1 174 ? 10.884 1.532 -21.132 1.00 98.06 174 GLN A C 1
ATOM 1328 O O . GLN A 1 174 ? 9.849 2.047 -20.707 1.00 98.06 174 GLN A O 1
ATOM 1333 N N . THR A 1 175 ? 11.674 0.782 -20.359 1.00 97.81 175 THR A N 1
ATOM 1334 C CA . THR A 1 175 ? 11.396 0.528 -18.938 1.00 97.81 175 THR A CA 1
ATOM 1335 C C . THR A 1 175 ? 11.345 1.832 -18.133 1.00 97.81 175 THR A C 1
ATOM 1337 O O . THR A 1 175 ? 10.464 2.002 -17.291 1.00 97.81 175 THR A O 1
ATOM 1340 N N . ALA A 1 176 ? 12.250 2.779 -18.403 1.00 97.94 176 ALA A N 1
ATOM 1341 C CA . ALA A 1 176 ? 12.272 4.082 -17.739 1.00 97.94 176 ALA A CA 1
ATOM 1342 C C . ALA A 1 176 ? 11.004 4.904 -18.023 1.00 97.94 176 ALA A C 1
ATOM 1344 O O . ALA A 1 176 ? 10.416 5.454 -17.090 1.00 97.94 176 ALA A O 1
ATOM 1345 N N . ILE A 1 177 ? 10.549 4.930 -19.283 1.00 98.44 177 ILE A N 1
ATOM 1346 C CA . ILE A 1 177 ? 9.302 5.594 -19.690 1.00 98.44 177 ILE A CA 1
ATOM 1347 C C . ILE A 1 177 ? 8.119 4.999 -18.919 1.00 98.44 177 ILE A C 1
ATOM 1349 O O . ILE A 1 177 ? 7.440 5.726 -18.192 1.00 98.44 177 ILE A O 1
ATOM 1353 N N . LEU A 1 178 ? 7.926 3.678 -18.991 1.00 98.38 178 LEU A N 1
ATOM 1354 C CA . LEU A 1 178 ? 6.821 2.987 -18.319 1.00 98.38 178 LEU A CA 1
ATOM 1355 C C . LEU A 1 178 ? 6.850 3.183 -16.795 1.00 98.38 178 LEU A C 1
ATOM 1357 O O . LEU A 1 178 ? 5.818 3.451 -16.180 1.00 98.38 178 LEU A O 1
ATOM 1361 N N . ASN A 1 179 ? 8.028 3.109 -16.166 1.00 98.00 179 ASN A N 1
ATOM 1362 C CA . ASN A 1 179 ? 8.138 3.301 -14.720 1.00 98.00 179 ASN A CA 1
ATOM 1363 C C . ASN A 1 179 ? 7.856 4.757 -14.311 1.00 98.00 179 ASN A C 1
ATOM 1365 O O . ASN A 1 179 ? 7.243 4.974 -13.265 1.00 98.00 179 ASN A O 1
ATOM 1369 N N . SER A 1 180 ? 8.250 5.745 -15.125 1.00 98.19 180 SER A N 1
ATOM 1370 C CA . SER A 1 180 ? 7.928 7.157 -14.872 1.00 98.19 180 SER A CA 1
ATOM 1371 C C . SER A 1 180 ? 6.421 7.429 -14.964 1.00 98.19 180 SER A C 1
ATOM 1373 O O . SER A 1 180 ? 5.873 8.134 -14.116 1.00 98.19 180 SER A O 1
ATOM 1375 N N . LEU A 1 181 ? 5.730 6.795 -15.920 1.00 98.38 181 LEU A N 1
ATOM 1376 C CA . LEU A 1 181 ? 4.273 6.856 -16.056 1.00 98.38 181 LEU A CA 1
ATOM 1377 C C . LEU A 1 181 ? 3.573 6.217 -14.854 1.00 98.38 181 LEU A C 1
ATOM 1379 O O . LEU A 1 181 ? 2.657 6.816 -14.289 1.00 98.38 181 LEU A O 1
ATOM 1383 N N . ALA A 1 182 ? 4.048 5.048 -14.412 1.00 97.88 182 ALA A N 1
ATOM 1384 C CA . ALA A 1 182 ? 3.531 4.386 -13.220 1.00 97.88 182 ALA A CA 1
ATOM 1385 C C . ALA A 1 182 ? 3.670 5.274 -11.974 1.00 97.88 182 ALA A C 1
ATOM 1387 O O . ALA A 1 182 ? 2.696 5.494 -11.259 1.00 97.88 182 ALA A O 1
ATOM 1388 N N . GLN A 1 183 ? 4.859 5.835 -11.729 1.00 97.25 183 GLN A N 1
ATOM 1389 C CA . GLN A 1 183 ? 5.102 6.732 -10.593 1.00 97.25 183 GLN A CA 1
ATOM 1390 C C . GLN A 1 183 ? 4.219 7.979 -10.647 1.00 97.25 183 GLN A C 1
ATOM 1392 O O . GLN A 1 183 ? 3.618 8.354 -9.643 1.00 97.25 183 GLN A O 1
ATOM 1397 N N . ALA A 1 184 ? 4.081 8.585 -11.826 1.00 97.38 184 ALA A N 1
ATOM 1398 C CA . ALA A 1 184 ? 3.219 9.740 -12.006 1.00 97.38 184 ALA A CA 1
ATOM 1399 C C . ALA A 1 184 ? 1.738 9.404 -11.759 1.00 97.38 184 ALA A C 1
ATOM 1401 O O . ALA A 1 184 ? 1.008 10.243 -11.235 1.00 97.38 184 ALA A O 1
ATOM 1402 N N . ALA A 1 185 ? 1.291 8.190 -12.092 1.00 97.19 185 ALA A N 1
ATOM 1403 C CA . ALA A 1 185 ? -0.071 7.735 -11.820 1.00 97.19 185 ALA A CA 1
ATOM 1404 C C . ALA A 1 185 ? -0.320 7.448 -10.325 1.00 97.19 185 ALA A C 1
ATOM 1406 O O . ALA A 1 185 ? -1.436 7.653 -9.851 1.00 97.19 185 ALA A O 1
ATOM 1407 N N . PHE A 1 186 ? 0.716 7.051 -9.574 1.00 96.44 186 PHE A N 1
ATOM 1408 C CA . PHE A 1 186 ? 0.678 6.923 -8.109 1.00 96.44 186 PHE A CA 1
ATOM 1409 C C . PHE A 1 186 ? 0.802 8.253 -7.354 1.00 96.44 186 PHE A C 1
ATOM 1411 O O . PHE A 1 186 ? 0.572 8.278 -6.144 1.00 96.44 186 PHE A O 1
ATOM 1418 N N . ALA A 1 187 ? 1.180 9.344 -8.027 1.00 95.94 187 ALA A N 1
ATOM 1419 C CA . ALA A 1 187 ? 1.441 10.615 -7.364 1.00 95.94 187 ALA A CA 1
ATOM 1420 C C . ALA A 1 187 ? 0.203 11.114 -6.585 1.00 95.94 187 ALA A C 1
ATOM 1422 O O . ALA A 1 187 ? -0.917 11.093 -7.119 1.00 95.94 187 ALA A O 1
ATOM 1423 N N . PRO A 1 188 ? 0.379 11.590 -5.335 1.00 92.81 188 PRO A N 1
ATOM 1424 C CA . PRO A 1 188 ? -0.720 12.135 -4.551 1.00 92.81 188 PRO A CA 1
ATOM 1425 C C . PRO A 1 188 ? -1.343 13.326 -5.285 1.00 92.81 188 PRO A C 1
ATOM 1427 O O . PRO A 1 188 ? -0.648 14.159 -5.858 1.00 92.81 188 PRO A O 1
ATOM 1430 N N . GLY A 1 189 ? -2.674 13.389 -5.297 1.00 89.50 189 GLY A N 1
ATOM 1431 C CA . GLY A 1 189 ? -3.410 14.420 -6.035 1.00 89.50 189 GLY A CA 1
ATOM 1432 C C . GLY A 1 189 ? -3.615 14.122 -7.522 1.00 89.50 189 GLY A C 1
ATOM 1433 O O . GLY A 1 189 ? -4.262 14.915 -8.200 1.00 89.50 189 GLY A O 1
ATOM 1434 N N . SER A 1 190 ? -3.143 12.980 -8.038 1.00 93.12 190 SER A N 1
ATOM 1435 C CA . SER A 1 190 ? -3.544 12.538 -9.372 1.00 93.12 190 SER A CA 1
ATOM 1436 C C . SER A 1 190 ? -5.057 12.318 -9.434 1.00 93.12 190 SER A C 1
ATOM 1438 O O . SER A 1 190 ? -5.593 11.412 -8.790 1.00 93.12 190 SER A O 1
ATOM 1440 N N . ASP A 1 191 ? -5.743 13.097 -10.264 1.00 93.75 191 ASP A N 1
ATOM 1441 C CA . ASP A 1 191 ? -7.155 12.886 -10.565 1.00 93.75 191 ASP A CA 1
ATOM 1442 C C . ASP A 1 191 ? -7.360 11.743 -11.582 1.00 93.75 191 ASP A C 1
ATOM 1444 O O . ASP A 1 191 ? -6.406 11.142 -12.092 1.00 93.75 191 ASP A O 1
ATOM 1448 N N . ALA A 1 192 ? -8.625 11.398 -11.836 1.00 94.06 192 ALA A N 1
ATOM 1449 C CA . ALA A 1 192 ? -8.995 10.322 -12.757 1.00 94.06 192 ALA A CA 1
ATOM 1450 C C . ALA A 1 192 ? -8.604 10.633 -14.213 1.00 94.06 192 ALA A C 1
ATOM 1452 O O . ALA A 1 192 ? -8.186 9.740 -14.947 1.00 94.06 192 ALA A O 1
ATOM 1453 N N . THR A 1 193 ? -8.681 11.899 -14.629 1.00 95.25 193 THR A N 1
ATOM 1454 C CA . THR A 1 193 ? -8.300 12.331 -15.982 1.00 95.25 193 THR A CA 1
ATOM 1455 C C . THR A 1 193 ? -6.803 12.143 -16.208 1.00 95.25 193 THR A C 1
ATOM 1457 O O . THR A 1 193 ? -6.389 11.556 -17.205 1.00 95.25 193 THR A O 1
ATOM 1460 N N . ALA A 1 194 ? -5.976 12.569 -15.254 1.00 95.88 194 ALA A N 1
ATOM 1461 C CA . ALA A 1 194 ? -4.535 12.395 -15.310 1.00 95.88 194 ALA A CA 1
ATOM 1462 C C . ALA A 1 194 ? -4.144 10.910 -15.279 1.00 95.88 194 ALA A C 1
ATOM 1464 O O . ALA A 1 194 ? -3.204 10.517 -15.964 1.00 95.88 194 ALA A O 1
ATOM 1465 N N . ARG A 1 195 ? -4.854 10.061 -14.523 1.00 97.12 195 ARG A N 1
ATOM 1466 C CA . ARG A 1 195 ? -4.654 8.600 -14.571 1.00 97.12 195 ARG A CA 1
ATOM 1467 C C . ARG A 1 195 ? -5.035 7.999 -15.923 1.00 97.12 195 ARG A C 1
ATOM 1469 O O . ARG A 1 195 ? -4.260 7.217 -16.460 1.00 97.12 195 ARG A O 1
ATOM 1476 N N . THR A 1 196 ? -6.159 8.421 -16.498 1.00 97.44 196 THR A N 1
ATOM 1477 C CA . THR A 1 196 ? -6.607 7.986 -17.833 1.00 97.44 196 THR A CA 1
ATOM 1478 C C . THR A 1 196 ? -5.569 8.336 -18.900 1.00 97.44 196 THR A C 1
ATOM 1480 O O . THR A 1 196 ? -5.169 7.476 -19.679 1.00 97.44 196 THR A O 1
ATOM 1483 N N . ASN A 1 197 ? -5.060 9.572 -18.889 1.00 97.25 197 ASN A N 1
ATOM 1484 C CA . ASN A 1 197 ? -4.036 10.014 -19.837 1.00 97.25 197 ASN A CA 1
ATOM 1485 C C . ASN A 1 197 ? -2.739 9.208 -19.688 1.00 97.25 197 ASN A C 1
ATOM 1487 O O . ASN A 1 197 ? -2.190 8.745 -20.681 1.00 97.25 197 ASN A O 1
ATOM 1491 N N . ARG A 1 198 ? -2.277 8.977 -18.453 1.00 97.44 198 ARG A N 1
ATOM 1492 C CA . ARG A 1 198 ? -1.069 8.173 -18.203 1.00 97.44 198 ARG A CA 1
ATOM 1493 C C . ARG A 1 198 ? -1.243 6.710 -18.594 1.00 97.44 198 ARG A C 1
ATOM 1495 O O . ARG A 1 198 ? -0.283 6.091 -19.037 1.00 97.44 198 ARG A O 1
ATOM 1502 N N . LEU A 1 199 ? -2.445 6.155 -18.437 1.00 98.12 199 LEU A N 1
ATOM 1503 C CA . LEU A 1 199 ? -2.758 4.806 -18.900 1.00 98.12 199 LEU A CA 1
ATOM 1504 C C . LEU A 1 199 ? -2.713 4.726 -20.431 1.00 98.12 199 LEU A C 1
ATOM 1506 O O . LEU A 1 199 ? -2.141 3.780 -20.966 1.00 98.12 199 LEU A O 1
ATOM 1510 N N . ALA A 1 200 ? -3.257 5.727 -21.129 1.00 98.12 200 ALA A N 1
ATOM 1511 C CA . ALA A 1 200 ? -3.182 5.814 -22.585 1.00 98.12 200 ALA A CA 1
ATOM 1512 C C . ALA A 1 200 ? -1.727 5.935 -23.074 1.00 98.12 200 ALA A C 1
ATOM 1514 O O . ALA A 1 200 ? -1.319 5.192 -23.961 1.00 98.12 200 ALA A O 1
ATOM 1515 N N . GLU A 1 201 ? -0.920 6.791 -22.439 1.00 98.06 201 GLU A N 1
ATOM 1516 C CA . GLU A 1 201 ? 0.516 6.921 -22.730 1.00 98.06 201 GLU A CA 1
ATOM 1517 C C . GLU A 1 201 ? 1.286 5.623 -22.432 1.00 98.06 201 GLU A C 1
ATOM 1519 O O . GLU A 1 201 ? 2.206 5.267 -23.165 1.00 98.06 201 GLU A O 1
ATOM 1524 N N . ALA A 1 202 ? 0.915 4.885 -21.379 1.00 98.19 202 ALA A N 1
ATOM 1525 C CA . ALA A 1 202 ? 1.526 3.595 -21.061 1.00 98.19 202 ALA A CA 1
ATOM 1526 C C . ALA A 1 202 ? 1.166 2.521 -22.097 1.00 98.19 202 ALA A C 1
ATOM 1528 O O . ALA A 1 202 ? 2.030 1.726 -22.466 1.00 98.19 202 ALA A O 1
ATOM 1529 N N . ARG A 1 203 ? -0.078 2.522 -22.593 1.00 98.06 203 ARG A N 1
ATOM 1530 C CA . ARG A 1 203 ? -0.522 1.644 -23.683 1.00 98.06 203 ARG A CA 1
ATOM 1531 C C . ARG A 1 203 ? 0.232 1.945 -24.977 1.00 98.06 203 ARG A C 1
ATOM 1533 O O . ARG A 1 203 ? 0.822 1.037 -25.549 1.00 98.06 203 ARG A O 1
ATOM 1540 N N . GLU A 1 204 ? 0.318 3.215 -25.369 1.00 97.44 204 GLU A N 1
ATOM 1541 C CA . GLU A 1 204 ? 1.106 3.640 -26.534 1.00 97.44 204 GLU A CA 1
ATOM 1542 C C . GLU A 1 204 ? 2.588 3.251 -26.380 1.00 97.44 204 GLU A C 1
ATOM 1544 O O . GLU A 1 204 ? 3.218 2.748 -27.311 1.00 97.44 204 GLU A O 1
ATOM 1549 N N . ALA A 1 205 ? 3.170 3.453 -25.193 1.00 96.94 205 ALA A N 1
ATOM 1550 C CA . ALA A 1 205 ? 4.554 3.078 -24.930 1.00 96.94 205 ALA A CA 1
ATOM 1551 C C . ALA A 1 205 ? 4.779 1.564 -25.048 1.00 96.94 205 ALA A C 1
ATOM 1553 O O . ALA A 1 205 ? 5.827 1.174 -25.555 1.00 96.94 205 ALA A O 1
ATOM 1554 N N . TRP A 1 206 ? 3.820 0.740 -24.609 1.00 97.31 206 TRP A N 1
ATOM 1555 C CA . TRP A 1 206 ? 3.851 -0.720 -24.731 1.00 97.31 206 TRP A CA 1
ATOM 1556 C C . TRP A 1 206 ? 3.753 -1.192 -26.186 1.00 97.31 206 TRP A C 1
ATOM 1558 O O . TRP A 1 206 ? 4.570 -2.001 -26.619 1.00 97.31 206 TRP A O 1
ATOM 1568 N N . GLU A 1 207 ? 2.805 -0.652 -26.954 1.00 96.12 207 GLU A N 1
ATOM 1569 C CA . GLU A 1 207 ? 2.587 -1.005 -28.367 1.00 96.12 207 GLU A CA 1
ATOM 1570 C C . GLU A 1 207 ? 3.799 -0.663 -29.250 1.00 96.12 207 GLU A C 1
ATOM 1572 O O . GLU A 1 207 ? 4.077 -1.341 -30.237 1.00 96.12 207 GLU A O 1
ATOM 1577 N N . ASN A 1 208 ? 4.578 0.348 -28.859 1.00 95.62 208 ASN A N 1
ATOM 1578 C CA . ASN A 1 208 ? 5.813 0.734 -29.541 1.00 95.62 208 ASN A CA 1
ATOM 1579 C C . ASN A 1 208 ? 7.028 -0.159 -29.202 1.00 95.62 208 ASN A C 1
ATOM 1581 O O . ASN A 1 208 ? 8.131 0.077 -29.711 1.00 95.62 208 ASN A O 1
ATOM 1585 N N . ILE A 1 209 ? 6.882 -1.167 -28.333 1.00 96.12 209 ILE A N 1
ATOM 1586 C CA . ILE A 1 209 ? 7.967 -2.091 -27.988 1.00 96.12 209 ILE A CA 1
ATOM 1587 C C . ILE A 1 209 ? 8.019 -3.238 -29.000 1.00 96.12 209 ILE A C 1
ATOM 1589 O O . ILE A 1 209 ? 7.204 -4.149 -28.968 1.00 96.12 209 ILE A O 1
ATOM 1593 N N . GLU A 1 210 ? 9.057 -3.254 -29.841 1.00 94.19 210 GLU A N 1
ATOM 1594 C CA . GLU A 1 210 ? 9.250 -4.299 -30.864 1.00 94.19 210 GLU A CA 1
ATOM 1595 C C . GLU A 1 210 ? 9.374 -5.716 -30.268 1.00 94.19 210 GLU A C 1
ATOM 1597 O O . GLU A 1 210 ? 8.925 -6.693 -30.862 1.00 94.19 210 GLU A O 1
ATOM 1602 N N . ARG A 1 211 ? 10.014 -5.844 -29.096 1.00 94.62 211 ARG A N 1
ATOM 1603 C CA . ARG A 1 211 ? 10.226 -7.124 -28.399 1.00 94.62 211 ARG A CA 1
ATOM 1604 C C . ARG A 1 211 ? 9.986 -6.960 -26.896 1.00 94.62 211 ARG A C 1
ATOM 1606 O O . ARG A 1 211 ? 10.931 -6.639 -26.164 1.00 94.62 211 ARG A O 1
ATOM 1613 N N . PRO A 1 212 ? 8.738 -7.111 -26.422 1.00 96.00 212 PRO A N 1
ATOM 1614 C CA . PRO A 1 212 ? 8.429 -6.962 -25.010 1.00 96.00 212 PRO A CA 1
ATOM 1615 C C . PRO A 1 212 ? 9.163 -8.012 -24.171 1.00 96.00 212 PRO A C 1
ATOM 1617 O O . PRO A 1 212 ? 9.266 -9.183 -24.524 1.00 96.00 212 PRO A O 1
ATOM 1620 N N . SER A 1 213 ? 9.709 -7.567 -23.042 1.00 96.00 213 SER A N 1
ATOM 1621 C CA . SER A 1 213 ? 10.364 -8.423 -22.055 1.00 96.00 213 SER A CA 1
ATOM 1622 C C . SER A 1 213 ? 9.472 -8.559 -20.825 1.00 96.00 213 SER A C 1
ATOM 1624 O O . SER A 1 213 ? 8.581 -7.736 -20.607 1.00 96.00 213 SER A O 1
ATOM 1626 N N . THR A 1 214 ? 9.737 -9.546 -19.968 1.00 95.56 214 THR A N 1
ATOM 1627 C CA . THR A 1 214 ? 9.033 -9.681 -18.681 1.00 95.56 214 THR A CA 1
ATOM 1628 C C . THR A 1 214 ? 9.177 -8.420 -17.815 1.00 95.56 214 THR A C 1
ATOM 1630 O O . THR A 1 214 ? 8.239 -8.027 -17.129 1.00 95.56 214 THR A O 1
ATOM 1633 N N . ILE A 1 215 ? 10.307 -7.704 -17.915 1.00 96.81 215 ILE A N 1
ATOM 1634 C CA . ILE A 1 215 ? 10.516 -6.421 -17.223 1.00 96.81 215 ILE A CA 1
ATOM 1635 C C . ILE A 1 215 ? 9.557 -5.352 -17.761 1.00 96.81 215 ILE A C 1
ATOM 1637 O O . ILE A 1 215 ? 8.942 -4.629 -16.974 1.00 96.81 215 ILE A O 1
ATOM 1641 N N . HIS A 1 216 ? 9.390 -5.265 -19.085 1.00 97.62 216 HIS A N 1
ATOM 1642 C CA . HIS A 1 216 ? 8.425 -4.347 -19.695 1.00 97.62 216 HIS A CA 1
ATOM 1643 C C . HIS A 1 216 ? 7.001 -4.683 -19.242 1.00 97.62 216 HIS A C 1
ATOM 1645 O O . HIS A 1 216 ? 6.259 -3.776 -18.863 1.00 97.62 216 HIS A O 1
ATOM 1651 N N . LEU A 1 217 ? 6.636 -5.972 -19.232 1.00 97.81 217 LEU A N 1
ATOM 1652 C CA . LEU A 1 217 ? 5.309 -6.428 -18.814 1.00 97.81 217 LEU A CA 1
ATOM 1653 C C . LEU A 1 217 ? 5.035 -6.007 -17.368 1.00 97.81 217 LEU A C 1
ATOM 1655 O O . LEU A 1 217 ? 4.081 -5.282 -17.102 1.00 97.81 217 LEU A O 1
ATOM 1659 N N . ASN A 1 218 ? 5.930 -6.366 -16.446 1.00 97.81 218 ASN A N 1
ATOM 1660 C CA . ASN A 1 218 ? 5.804 -6.039 -15.025 1.00 97.81 218 ASN A CA 1
ATOM 1661 C C . ASN A 1 218 ? 5.720 -4.524 -14.783 1.00 97.81 218 ASN A C 1
ATOM 1663 O O . ASN A 1 218 ? 4.945 -4.065 -13.943 1.00 97.81 218 ASN A O 1
ATOM 1667 N N . THR A 1 219 ? 6.477 -3.728 -15.542 1.00 97.81 219 THR A N 1
ATOM 1668 C CA . THR A 1 219 ? 6.447 -2.262 -15.427 1.00 97.81 219 THR A CA 1
ATOM 1669 C C . THR A 1 219 ? 5.145 -1.670 -15.977 1.00 97.81 219 THR A C 1
ATOM 1671 O O . THR A 1 219 ? 4.608 -0.727 -15.398 1.00 97.81 219 THR A O 1
ATOM 1674 N N . THR A 1 220 ? 4.589 -2.250 -17.041 1.00 98.38 220 THR A N 1
ATOM 1675 C CA . THR A 1 220 ? 3.293 -1.839 -17.604 1.00 98.38 220 THR A CA 1
ATOM 1676 C C . THR A 1 220 ? 2.145 -2.194 -16.661 1.00 98.38 220 THR A C 1
ATOM 1678 O O . THR A 1 220 ? 1.301 -1.347 -16.370 1.00 98.38 220 THR A O 1
ATOM 1681 N N . LEU A 1 221 ? 2.158 -3.393 -16.069 1.00 98.31 221 LEU A N 1
ATOM 1682 C CA . LEU A 1 221 ? 1.194 -3.789 -15.035 1.00 98.31 221 LEU A CA 1
ATOM 1683 C C . LEU A 1 221 ? 1.264 -2.870 -13.807 1.00 98.31 221 LEU A C 1
ATOM 1685 O O . LEU A 1 221 ? 0.236 -2.476 -13.253 1.00 98.31 221 LEU A O 1
ATOM 1689 N N . LYS A 1 222 ? 2.470 -2.445 -13.415 1.00 98.06 222 LYS A N 1
ATOM 1690 C CA . LYS A 1 222 ? 2.657 -1.439 -12.361 1.00 98.06 222 LYS A CA 1
ATOM 1691 C C . LYS A 1 222 ? 1.996 -0.097 -12.711 1.00 98.06 222 LYS A C 1
ATOM 1693 O O . LYS A 1 222 ? 1.463 0.543 -11.809 1.00 98.06 222 LYS A O 1
ATOM 1698 N N . ALA A 1 223 ? 1.999 0.320 -13.981 1.00 97.88 223 ALA A N 1
ATOM 1699 C CA . ALA A 1 223 ? 1.289 1.519 -14.444 1.00 97.88 223 ALA A CA 1
ATOM 1700 C C . ALA A 1 223 ? -0.239 1.337 -14.496 1.00 97.88 223 ALA A C 1
ATOM 1702 O O . ALA A 1 223 ? -0.975 2.301 -14.295 1.00 97.88 223 ALA A O 1
ATOM 1703 N N . CYS A 1 224 ? -0.721 0.109 -14.703 1.00 98.38 224 CYS A N 1
ATOM 1704 C CA . CYS A 1 224 ? -2.149 -0.219 -14.685 1.00 98.38 224 CYS A CA 1
ATOM 1705 C C . CYS A 1 224 ? -2.749 -0.185 -13.270 1.00 98.38 224 CYS A C 1
ATOM 1707 O O . CYS A 1 224 ? -3.905 0.197 -13.098 1.00 98.38 224 CYS A O 1
ATOM 1709 N N . LEU A 1 225 ? -1.964 -0.550 -12.250 1.00 98.19 225 LEU A N 1
ATOM 1710 C CA . LEU A 1 225 ? -2.398 -0.652 -10.852 1.00 98.19 225 LEU A CA 1
ATOM 1711 C C . LEU A 1 225 ? -3.050 0.615 -10.256 1.00 98.19 225 LEU A C 1
ATOM 1713 O O . LEU A 1 225 ? -4.086 0.483 -9.609 1.00 98.19 225 LEU A O 1
ATOM 1717 N N . PRO A 1 226 ? -2.526 1.840 -10.425 1.00 97.56 226 PRO A N 1
ATOM 1718 C CA . PRO A 1 226 ? -3.228 3.034 -9.955 1.00 97.56 226 PRO A CA 1
ATOM 1719 C C . PRO A 1 226 ? -4.452 3.383 -10.815 1.00 97.56 226 PRO A C 1
ATOM 1721 O O . PRO A 1 226 ? -5.320 4.109 -10.342 1.00 97.56 226 PRO A O 1
ATOM 1724 N N . CYS A 1 227 ? -4.537 2.870 -12.046 1.00 97.62 227 CYS A N 1
ATOM 1725 C CA . CYS A 1 227 ? -5.540 3.227 -13.052 1.00 97.62 227 CYS A CA 1
ATOM 1726 C C . CYS A 1 227 ? -6.661 2.180 -13.202 1.00 97.62 227 CYS A C 1
ATOM 1728 O O . CYS A 1 227 ? -7.306 2.127 -14.249 1.00 97.62 227 CYS A O 1
ATOM 1730 N N . VAL A 1 228 ? -6.896 1.318 -12.202 1.00 97.19 228 VAL A N 1
ATOM 1731 C CA . VAL A 1 228 ? -7.904 0.240 -12.294 1.00 97.19 228 VAL A CA 1
ATOM 1732 C C . VAL A 1 228 ? -9.293 0.770 -12.646 1.00 97.19 228 VAL A C 1
ATOM 1734 O O . VAL A 1 228 ? -9.951 0.213 -13.519 1.00 97.19 228 VAL A O 1
ATOM 1737 N N . SER A 1 229 ? -9.713 1.879 -12.031 1.00 94.00 229 SER A N 1
ATOM 1738 C CA . SER A 1 229 ? -11.011 2.514 -12.301 1.00 94.00 229 SER A CA 1
ATOM 1739 C C . SER A 1 229 ? -11.126 3.167 -13.682 1.00 94.00 229 SER A C 1
ATOM 1741 O O . SER A 1 229 ? -12.230 3.492 -14.111 1.00 94.00 229 SER A O 1
ATOM 1743 N N . GLU A 1 230 ? -10.006 3.379 -14.367 1.00 96.81 230 GLU A N 1
ATOM 1744 C CA . GLU A 1 230 ? -9.895 4.065 -15.655 1.00 96.81 230 GLU A CA 1
ATOM 1745 C C . GLU A 1 230 ? -9.675 3.081 -16.823 1.00 96.81 230 GLU A C 1
ATOM 1747 O O . GLU A 1 230 ? -9.265 3.493 -17.905 1.00 96.81 230 GLU A O 1
ATOM 1752 N N . GLY A 1 231 ? -9.924 1.781 -16.616 1.00 97.31 231 GLY A N 1
ATOM 1753 C CA . GLY A 1 231 ? -9.688 0.724 -17.614 1.00 97.31 231 GLY A CA 1
ATOM 1754 C C . GLY A 1 231 ? -8.315 0.051 -17.501 1.00 97.31 231 GLY A C 1
ATOM 1755 O O . GLY A 1 231 ? -7.926 -0.738 -18.361 1.00 97.31 231 GLY A O 1
ATOM 1756 N N . GLY A 1 232 ? -7.563 0.335 -16.432 1.00 97.56 232 GLY A N 1
ATOM 1757 C CA . GLY A 1 232 ? -6.277 -0.311 -16.161 1.00 97.56 232 GLY A CA 1
ATOM 1758 C C . GLY A 1 232 ? -6.408 -1.815 -15.927 1.00 97.56 232 GLY A C 1
ATOM 1759 O O . GLY A 1 232 ? -5.493 -2.556 -16.270 1.00 97.56 232 GLY A O 1
ATOM 1760 N N . TRP A 1 233 ? -7.550 -2.279 -15.403 1.00 97.62 233 TRP A N 1
ATOM 1761 C CA . TRP A 1 233 ? -7.845 -3.710 -15.290 1.00 97.62 233 TRP A CA 1
ATOM 1762 C C . TRP A 1 233 ? -7.903 -4.391 -16.658 1.00 97.62 233 TRP A C 1
ATOM 1764 O O . TRP A 1 233 ? -7.194 -5.371 -16.868 1.00 97.62 233 TRP A O 1
ATOM 1774 N N . ASP A 1 234 ? -8.696 -3.851 -17.586 1.00 97.62 234 ASP A N 1
ATOM 1775 C CA . ASP A 1 234 ? -8.898 -4.456 -18.905 1.00 97.62 234 ASP A CA 1
ATOM 1776 C C . ASP A 1 234 ? -7.575 -4.559 -19.665 1.00 97.62 234 ASP A C 1
ATOM 1778 O O . ASP A 1 234 ? -7.250 -5.613 -20.210 1.00 97.62 234 ASP A O 1
ATOM 1782 N N . PHE A 1 235 ? -6.766 -3.494 -19.615 1.00 98.12 235 PHE A N 1
ATOM 1783 C CA . PHE A 1 235 ? -5.441 -3.501 -20.229 1.00 98.12 235 PHE A CA 1
ATOM 1784 C C . PHE A 1 235 ? -4.504 -4.521 -19.572 1.00 98.12 235 PHE A C 1
ATOM 1786 O O . PHE A 1 235 ? -3.869 -5.315 -20.256 1.00 98.12 235 PHE A O 1
ATOM 1793 N N . ALA A 1 236 ? -4.430 -4.547 -18.240 1.00 98.19 236 ALA A N 1
ATOM 1794 C CA . ALA A 1 236 ? -3.588 -5.501 -17.526 1.00 98.19 236 ALA A CA 1
ATOM 1795 C C . ALA A 1 236 ? -3.985 -6.959 -17.802 1.00 98.19 236 ALA A C 1
ATOM 1797 O O . ALA A 1 236 ? -3.122 -7.824 -17.954 1.00 98.19 236 ALA A O 1
ATOM 1798 N N . TRP A 1 237 ? -5.288 -7.231 -17.875 1.00 97.56 237 TRP A N 1
ATOM 1799 C CA . TRP A 1 237 ? -5.828 -8.557 -18.147 1.00 97.56 237 TRP A CA 1
ATOM 1800 C C . TRP A 1 237 ? -5.540 -9.019 -19.578 1.00 97.56 237 TRP A C 1
ATOM 1802 O O . TRP A 1 237 ? -5.157 -10.173 -19.768 1.00 97.56 237 TRP A O 1
ATOM 1812 N N . GLU A 1 238 ? -5.664 -8.125 -20.563 1.00 96.56 238 GLU A N 1
ATOM 1813 C CA . GLU A 1 238 ? -5.255 -8.349 -21.957 1.00 96.56 238 GLU A CA 1
ATOM 1814 C C . GLU A 1 238 ? -3.779 -8.778 -22.024 1.00 96.56 238 GLU A C 1
ATOM 1816 O O . GLU A 1 238 ? -3.478 -9.891 -22.459 1.00 96.56 238 GLU A O 1
ATOM 1821 N N . LEU A 1 239 ? -2.879 -7.971 -21.449 1.00 96.44 239 LEU A N 1
ATOM 1822 C CA . LEU A 1 239 ? -1.440 -8.260 -21.412 1.00 96.44 239 LEU A CA 1
ATOM 1823 C C . LEU A 1 239 ? -1.111 -9.583 -20.712 1.00 96.44 239 LEU A C 1
ATOM 1825 O O . LEU A 1 239 ? -0.252 -10.347 -21.162 1.00 96.44 239 LEU A O 1
ATOM 1829 N N . TYR A 1 240 ? -1.774 -9.858 -19.587 1.00 96.62 240 TYR A N 1
ATOM 1830 C CA . TYR A 1 240 ? -1.570 -11.092 -18.838 1.00 96.62 240 TYR A CA 1
ATOM 1831 C C . TYR A 1 240 ? -2.001 -12.315 -19.647 1.00 96.62 240 TYR A C 1
ATOM 1833 O O . TYR A 1 240 ? -1.239 -13.274 -19.749 1.00 96.62 240 TYR A O 1
ATOM 1841 N N . ARG A 1 241 ? -3.190 -12.279 -20.262 1.00 94.81 241 ARG A N 1
ATOM 1842 C CA . ARG A 1 241 ? -3.713 -13.398 -21.056 1.00 94.81 241 ARG A CA 1
ATOM 1843 C C . ARG A 1 241 ? -2.852 -13.708 -22.269 1.00 94.81 241 ARG A C 1
ATOM 1845 O O . ARG A 1 241 ? -2.617 -14.880 -22.533 1.00 94.81 241 ARG A O 1
ATOM 1852 N N . GLU A 1 242 ? -2.353 -12.689 -22.960 1.00 92.94 242 GLU A N 1
ATOM 1853 C CA . GLU A 1 242 ? -1.409 -12.881 -24.066 1.00 92.94 242 GLU A CA 1
ATOM 1854 C C . GLU A 1 242 ? -0.107 -13.546 -23.601 1.00 92.94 242 GLU A C 1
ATOM 1856 O O . GLU A 1 242 ? 0.495 -14.322 -24.340 1.00 92.94 242 GLU A O 1
ATOM 1861 N N . SER A 1 243 ? 0.303 -13.280 -22.357 1.00 92.62 243 SER A N 1
ATOM 1862 C CA . SER A 1 243 ? 1.545 -13.789 -21.765 1.00 92.62 243 SER A CA 1
ATOM 1863 C C . SER A 1 243 ? 1.414 -15.194 -21.156 1.00 92.62 243 SER A C 1
ATOM 1865 O O . SER A 1 243 ? 2.414 -15.907 -21.014 1.00 92.62 243 SER A O 1
ATOM 1867 N N . VAL A 1 244 ? 0.202 -15.624 -20.784 1.00 91.00 244 VAL A N 1
ATOM 1868 C CA . VAL A 1 244 ? -0.051 -16.957 -20.216 1.00 91.00 244 VAL A CA 1
ATOM 1869 C C . VAL A 1 244 ? -0.314 -17.974 -21.332 1.00 91.00 244 VAL A C 1
ATOM 1871 O O . VAL A 1 244 ? -1.279 -17.848 -22.080 1.00 91.00 244 VAL A O 1
ATOM 1874 N N . PRO A 1 245 ? 0.475 -19.056 -21.434 1.00 81.50 245 PRO A N 1
ATOM 1875 C CA . PRO A 1 245 ? 0.253 -20.065 -22.462 1.00 81.50 245 PRO A CA 1
ATOM 1876 C C . PRO A 1 245 ? -0.998 -20.912 -22.168 1.00 81.50 245 PRO A C 1
ATOM 1878 O O . PRO A 1 245 ? -0.963 -21.767 -21.281 1.00 81.50 245 PRO A O 1
ATOM 1881 N N . GLU A 1 246 ? -2.065 -20.749 -22.960 1.00 79.62 246 GLU A N 1
ATOM 1882 C CA . GLU A 1 246 ? -3.362 -21.432 -22.761 1.00 79.62 246 GLU A CA 1
ATOM 1883 C C . GLU A 1 246 ? -3.248 -22.972 -22.720 1.00 79.62 246 GLU A C 1
ATOM 1885 O O . GLU A 1 246 ? -3.914 -23.622 -21.919 1.00 79.62 246 GLU A O 1
ATOM 1890 N N . ASN A 1 247 ? -2.332 -23.561 -23.500 1.00 78.62 247 ASN A N 1
ATOM 1891 C CA . ASN A 1 247 ? -2.164 -25.020 -23.623 1.00 78.62 247 ASN A CA 1
ATOM 1892 C C . ASN A 1 247 ? -0.764 -25.512 -23.240 1.00 78.62 247 ASN A C 1
ATOM 1894 O O . ASN A 1 247 ? -0.265 -26.520 -23.748 1.00 78.62 247 ASN A O 1
ATOM 1898 N N . GLY A 1 248 ? -0.056 -24.751 -22.405 1.00 66.00 248 GLY A N 1
ATOM 1899 C CA . GLY A 1 248 ? 1.306 -25.091 -22.000 1.00 66.00 248 GLY A CA 1
ATOM 1900 C C . GLY A 1 248 ? 2.331 -25.109 -23.144 1.00 66.00 248 GLY A C 1
ATOM 1901 O O . GLY A 1 248 ? 3.481 -25.498 -22.927 1.00 66.00 248 GLY A O 1
ATOM 1902 N N . HIS A 1 249 ? 1.965 -24.662 -24.342 1.00 75.62 249 HIS A N 1
ATOM 1903 C CA . HIS A 1 249 ? 2.919 -24.437 -25.421 1.00 75.62 249 HIS A CA 1
ATOM 1904 C C . HIS A 1 249 ? 3.834 -23.279 -25.024 1.00 75.62 249 HIS A C 1
ATOM 1906 O O . HIS A 1 249 ? 3.446 -22.425 -24.226 1.00 75.62 249 HIS A O 1
ATOM 1912 N N . ARG A 1 250 ? 5.087 -23.276 -25.492 1.00 70.38 250 ARG A N 1
ATOM 1913 C CA . ARG A 1 250 ? 5.900 -22.070 -25.308 1.00 70.38 250 ARG A CA 1
ATOM 1914 C C . ARG A 1 250 ? 5.180 -20.933 -26.039 1.00 70.38 250 ARG A C 1
ATOM 1916 O O . ARG A 1 250 ? 4.703 -21.186 -27.147 1.00 70.38 250 ARG A O 1
ATOM 1923 N N . PRO A 1 251 ? 5.085 -19.739 -25.435 1.00 74.25 251 PRO A N 1
ATOM 1924 C CA . PRO A 1 251 ? 4.587 -18.580 -26.153 1.00 74.25 251 PRO A CA 1
ATOM 1925 C C . PRO A 1 251 ? 5.337 -18.443 -27.482 1.00 74.25 251 PRO A C 1
ATOM 1927 O O . PRO A 1 251 ? 6.512 -18.828 -27.572 1.00 74.25 251 PRO A O 1
ATOM 1930 N N . SER A 1 252 ? 4.668 -17.928 -28.512 1.00 79.56 252 SER A N 1
ATOM 1931 C CA . SER A 1 252 ? 5.336 -17.565 -29.762 1.00 79.56 252 SER A CA 1
ATOM 1932 C C . SER A 1 252 ? 6.549 -16.680 -29.450 1.00 79.56 252 SER A C 1
ATOM 1934 O O . SER A 1 252 ? 6.553 -15.912 -28.483 1.00 79.56 252 SER A O 1
ATOM 1936 N N . SER A 1 253 ? 7.629 -16.838 -30.220 1.00 76.62 253 SER A N 1
ATOM 1937 C CA . SER A 1 253 ? 8.875 -16.102 -29.993 1.00 76.62 253 SER A CA 1
ATOM 1938 C C . SER A 1 253 ? 8.598 -14.596 -29.928 1.00 76.62 253 SER A C 1
ATOM 1940 O O . SER A 1 253 ? 8.232 -14.009 -30.942 1.00 76.62 253 SER A O 1
ATOM 1942 N N . GLY A 1 254 ? 8.770 -13.986 -28.751 1.00 83.69 254 GLY A N 1
ATOM 1943 C CA . GLY A 1 254 ? 8.542 -12.552 -28.528 1.00 83.69 254 GLY A CA 1
ATOM 1944 C C . GLY A 1 254 ? 7.531 -12.218 -27.431 1.00 83.69 254 GLY A C 1
ATOM 1945 O O . GLY A 1 254 ? 7.549 -11.095 -26.939 1.00 83.69 254 GLY A O 1
ATOM 1946 N N . VAL A 1 255 ? 6.703 -13.173 -27.000 1.00 87.75 255 VAL A N 1
ATOM 1947 C CA . VAL A 1 255 ? 5.780 -12.956 -25.878 1.00 87.75 255 VAL A CA 1
ATOM 1948 C C . VAL A 1 255 ? 6.531 -13.101 -24.541 1.00 87.75 255 VAL A C 1
ATOM 1950 O O . VAL A 1 255 ? 7.249 -14.091 -24.347 1.00 87.75 255 VAL A O 1
ATOM 1953 N N . PRO A 1 256 ? 6.398 -12.137 -23.612 1.00 90.88 256 PRO A N 1
ATOM 1954 C CA . PRO A 1 256 ? 7.064 -12.185 -22.316 1.00 90.88 256 PRO A CA 1
ATOM 1955 C C . PRO A 1 256 ? 6.561 -13.358 -21.468 1.00 90.88 256 PRO A C 1
ATOM 1957 O O . PRO A 1 256 ? 5.375 -13.669 -21.424 1.00 90.88 256 PRO A O 1
ATOM 1960 N N . ILE A 1 257 ? 7.483 -14.013 -20.763 1.00 90.81 257 ILE A N 1
ATOM 1961 C CA . ILE A 1 257 ? 7.148 -15.117 -19.859 1.00 90.81 257 ILE A CA 1
ATOM 1962 C C . ILE A 1 257 ? 6.641 -14.523 -18.546 1.00 90.81 257 ILE A C 1
ATOM 1964 O O . ILE A 1 257 ? 7.312 -13.671 -17.961 1.00 90.81 257 ILE A O 1
ATOM 1968 N N . VAL A 1 258 ? 5.491 -15.005 -18.078 1.00 94.00 258 VAL A N 1
ATOM 1969 C CA . VAL A 1 258 ? 4.918 -14.651 -16.773 1.00 94.00 258 VAL A CA 1
ATOM 1970 C C . VAL A 1 258 ? 5.813 -15.170 -15.650 1.00 94.00 258 VAL A C 1
ATOM 1972 O O . VAL A 1 258 ? 6.089 -16.370 -15.571 1.00 94.00 258 VAL A O 1
ATOM 1975 N N . ASP A 1 259 ? 6.243 -14.268 -14.770 1.00 94.44 259 ASP A N 1
ATOM 1976 C CA . ASP A 1 259 ? 6.994 -14.589 -13.558 1.00 94.44 259 ASP A CA 1
ATOM 1977 C C . ASP A 1 259 ? 6.155 -14.347 -12.288 1.00 94.44 259 ASP A C 1
ATOM 1979 O O . ASP A 1 259 ? 4.977 -13.979 -12.341 1.00 94.44 259 ASP A O 1
ATOM 1983 N N . VAL A 1 260 ? 6.753 -14.587 -11.118 1.00 94.94 260 VAL A N 1
ATOM 1984 C CA . VAL A 1 260 ? 6.092 -14.377 -9.817 1.00 94.94 260 VAL A CA 1
ATOM 1985 C C . VAL A 1 260 ? 5.681 -12.910 -9.635 1.00 94.94 260 VAL A C 1
ATOM 1987 O O . VAL A 1 260 ? 4.605 -12.633 -9.099 1.00 94.94 260 VAL A O 1
ATOM 1990 N N . TYR A 1 261 ? 6.480 -11.962 -10.135 1.00 96.50 261 TYR A N 1
ATOM 1991 C CA . TYR A 1 261 ? 6.170 -10.535 -10.057 1.00 96.50 261 TYR A CA 1
ATOM 1992 C C . TYR A 1 261 ? 4.984 -10.156 -10.942 1.00 96.50 261 TYR A C 1
ATOM 1994 O O . TYR A 1 261 ? 4.140 -9.378 -10.498 1.00 96.50 261 TYR A O 1
ATOM 2002 N N . THR A 1 262 ? 4.871 -10.732 -12.141 1.00 97.44 262 THR A N 1
ATOM 2003 C CA . THR A 1 262 ? 3.734 -10.526 -13.045 1.00 97.44 262 THR A CA 1
ATOM 2004 C C . THR A 1 262 ? 2.431 -10.875 -12.337 1.00 97.44 262 THR A C 1
ATOM 2006 O O . THR A 1 262 ? 1.529 -10.041 -12.251 1.00 97.44 262 THR A O 1
ATOM 2009 N N . VAL A 1 263 ? 2.344 -12.076 -11.752 1.00 97.44 263 VAL A N 1
ATOM 2010 C CA . VAL A 1 263 ? 1.134 -12.500 -11.030 1.00 97.44 263 VAL A CA 1
ATOM 2011 C C . VAL A 1 263 ? 0.925 -11.658 -9.769 1.00 97.44 263 VAL A C 1
ATOM 2013 O O . VAL A 1 263 ? -0.201 -11.266 -9.476 1.00 97.44 263 VAL A O 1
ATOM 2016 N N . THR A 1 264 ? 1.991 -11.302 -9.048 1.00 97.88 264 THR A N 1
ATOM 2017 C CA . THR A 1 264 ? 1.886 -10.428 -7.867 1.00 97.88 264 THR A CA 1
ATOM 2018 C C . THR A 1 264 ? 1.267 -9.074 -8.222 1.00 97.88 264 THR A C 1
ATOM 2020 O O . THR A 1 264 ? 0.394 -8.593 -7.498 1.00 97.88 264 THR A O 1
ATOM 2023 N N . TYR A 1 265 ? 1.658 -8.461 -9.345 1.00 98.19 265 TYR A N 1
ATOM 2024 C CA . TYR A 1 265 ? 1.012 -7.239 -9.826 1.00 98.19 265 TYR A CA 1
ATOM 2025 C C . TYR A 1 265 ? -0.440 -7.486 -10.220 1.00 98.19 265 TYR A C 1
ATOM 2027 O O . TYR A 1 265 ? -1.296 -6.722 -9.787 1.00 98.19 265 TYR A O 1
ATOM 2035 N N . MET A 1 266 ? -0.747 -8.563 -10.946 1.00 98.44 266 MET A N 1
ATOM 2036 C CA . MET A 1 266 ? -2.131 -8.897 -11.300 1.00 98.44 266 MET A CA 1
ATOM 2037 C C . MET A 1 266 ? -3.031 -9.088 -10.073 1.00 98.44 266 MET A C 1
ATOM 2039 O O . MET A 1 266 ? -4.143 -8.566 -10.044 1.00 98.44 266 MET A O 1
ATOM 2043 N N . LEU A 1 267 ? -2.543 -9.747 -9.020 1.00 98.38 267 LEU A N 1
ATOM 2044 C CA . LEU A 1 267 ? -3.263 -9.876 -7.751 1.00 98.38 267 LEU A CA 1
ATOM 2045 C C . LEU A 1 267 ? -3.425 -8.523 -7.051 1.00 98.38 267 LEU A C 1
ATOM 2047 O O . LEU A 1 267 ? -4.500 -8.219 -6.549 1.00 98.38 267 LEU A O 1
ATOM 2051 N N . ARG A 1 268 ? -2.413 -7.648 -7.068 1.00 98.25 268 ARG A N 1
ATOM 2052 C CA . ARG A 1 268 ? -2.565 -6.276 -6.546 1.00 98.25 268 ARG A CA 1
ATOM 2053 C C . ARG A 1 268 ? -3.600 -5.470 -7.332 1.00 98.25 268 ARG A C 1
ATOM 2055 O O . ARG A 1 268 ? -4.330 -4.690 -6.725 1.00 98.25 268 ARG A O 1
ATOM 2062 N N . ILE A 1 269 ? -3.686 -5.668 -8.647 1.00 98.38 269 ILE A N 1
ATOM 2063 C CA . ILE A 1 269 ? -4.705 -5.049 -9.502 1.00 98.38 269 ILE A CA 1
ATOM 2064 C C . ILE A 1 269 ? -6.091 -5.612 -9.146 1.00 98.38 269 ILE A C 1
ATOM 2066 O O . ILE A 1 269 ? -7.020 -4.831 -8.974 1.00 98.38 269 ILE A O 1
ATOM 2070 N N . CYS A 1 270 ? -6.225 -6.923 -8.913 1.00 98.12 270 CYS A N 1
ATOM 2071 C CA . CYS A 1 270 ? -7.466 -7.532 -8.410 1.00 98.12 270 CYS A CA 1
ATOM 2072 C C . CYS A 1 270 ? -7.863 -6.979 -7.032 1.00 98.12 270 CYS A C 1
ATOM 2074 O O . CYS A 1 270 ? -9.027 -6.661 -6.793 1.00 98.12 270 CYS A O 1
ATOM 2076 N N . ALA A 1 271 ? -6.898 -6.789 -6.130 1.00 97.62 271 ALA A N 1
ATOM 2077 C CA . ALA A 1 271 ? -7.144 -6.146 -4.846 1.00 97.62 271 ALA A CA 1
ATOM 2078 C C . ALA A 1 271 ? -7.590 -4.686 -5.031 1.00 97.62 271 ALA A C 1
ATOM 2080 O O . ALA A 1 271 ? -8.459 -4.213 -4.301 1.00 97.62 271 ALA A O 1
ATOM 2081 N N . ALA A 1 272 ? -7.019 -3.947 -5.987 1.00 96.12 272 ALA A N 1
ATOM 2082 C CA . ALA A 1 272 ? -7.442 -2.586 -6.328 1.00 96.12 272 ALA A CA 1
ATOM 2083 C C . ALA A 1 272 ? -8.844 -2.532 -6.955 1.00 96.12 272 ALA A C 1
ATOM 2085 O O . ALA A 1 272 ? -9.584 -1.599 -6.651 1.00 96.12 272 ALA A O 1
ATOM 2086 N N . LEU A 1 273 ? -9.220 -3.540 -7.746 1.00 96.25 273 LEU A N 1
ATOM 2087 C CA . LEU A 1 273 ? -10.579 -3.723 -8.260 1.00 96.25 273 LEU A CA 1
ATOM 2088 C C . LEU A 1 273 ? -11.568 -3.928 -7.103 1.00 96.25 273 LEU A C 1
ATOM 2090 O O . LEU A 1 273 ? -12.615 -3.283 -7.053 1.00 96.25 273 LEU A O 1
ATOM 2094 N N . GLY A 1 274 ? -11.180 -4.752 -6.123 1.00 94.75 274 GLY A N 1
ATOM 2095 C CA . GLY A 1 274 ? -11.976 -5.044 -4.935 1.00 94.75 274 GLY A CA 1
ATOM 2096 C C . GLY A 1 274 ? -13.291 -5.758 -5.261 1.00 94.75 274 GLY A C 1
ATOM 2097 O O . GLY A 1 274 ? -13.505 -6.243 -6.373 1.00 94.75 274 GLY A O 1
ATOM 2098 N N . GLY A 1 275 ? -14.184 -5.835 -4.273 1.00 93.50 275 GLY A N 1
ATOM 2099 C CA . GLY A 1 275 ? -15.500 -6.446 -4.462 1.00 93.50 275 GLY A CA 1
ATOM 2100 C C . GLY A 1 275 ? -15.438 -7.952 -4.743 1.00 93.50 275 GLY A C 1
ATOM 2101 O O . GLY A 1 275 ? -14.443 -8.617 -4.463 1.00 93.50 275 GLY A O 1
ATOM 2102 N N . GLU A 1 276 ? -16.540 -8.499 -5.255 1.00 94.94 276 GLU A N 1
ATOM 2103 C CA . GLU A 1 276 ? -16.630 -9.920 -5.609 1.00 94.94 276 GLU A CA 1
ATOM 2104 C C . GLU A 1 276 ? -15.821 -10.235 -6.877 1.00 94.94 276 GLU A C 1
ATOM 2106 O O . GLU A 1 276 ? -15.099 -11.230 -6.917 1.00 94.94 276 GLU A O 1
ATOM 2111 N N . GLU A 1 277 ? -15.864 -9.347 -7.876 1.00 95.50 277 GLU A N 1
ATOM 2112 C CA . GLU A 1 277 ? -15.120 -9.489 -9.135 1.00 95.50 277 GLU A CA 1
ATOM 2113 C C . GLU A 1 277 ? -13.612 -9.617 -8.890 1.00 95.50 277 GLU A C 1
ATOM 2115 O O . GLU A 1 277 ? -12.977 -10.537 -9.410 1.00 95.50 277 GLU A O 1
ATOM 2120 N N . GLY A 1 278 ? -13.038 -8.761 -8.034 1.00 96.44 278 GLY A N 1
ATOM 2121 C CA . GLY A 1 278 ? -11.624 -8.832 -7.668 1.00 96.44 278 GLY A CA 1
ATOM 2122 C C . GLY A 1 278 ? -11.237 -10.178 -7.052 1.00 96.44 278 GLY A C 1
ATOM 2123 O O . GLY A 1 278 ? -10.209 -10.746 -7.416 1.00 96.44 278 GLY A O 1
ATOM 2124 N N . VAL A 1 279 ? -12.075 -10.742 -6.176 1.00 97.31 279 VAL A N 1
ATOM 2125 C CA . VAL A 1 279 ? -11.831 -12.065 -5.571 1.00 97.31 279 VAL A CA 1
ATOM 2126 C C . VAL A 1 279 ? -11.954 -13.180 -6.607 1.00 97.31 279 VAL A C 1
ATOM 2128 O O . VAL A 1 279 ? -11.102 -14.065 -6.656 1.00 97.31 279 VAL A O 1
ATOM 2131 N N . GLN A 1 280 ? -12.977 -13.141 -7.464 1.00 96.88 280 GLN A N 1
ATOM 2132 C CA . GLN A 1 280 ? -13.164 -14.141 -8.516 1.00 96.88 280 GLN A CA 1
ATOM 2133 C C . GLN A 1 280 ? -11.976 -14.165 -9.490 1.00 96.88 280 GLN A C 1
ATOM 2135 O O . GLN A 1 280 ? -11.485 -15.237 -9.849 1.00 96.88 280 GLN A O 1
ATOM 2140 N N . HIS A 1 281 ? -11.477 -12.996 -9.895 1.00 97.62 281 HIS A N 1
ATOM 2141 C CA . HIS A 1 281 ? -10.293 -12.895 -10.746 1.00 97.62 281 HIS A CA 1
ATOM 2142 C C . HIS A 1 281 ? -9.013 -13.325 -10.027 1.00 97.62 281 HIS A C 1
ATOM 2144 O O . HIS A 1 281 ? -8.202 -14.039 -10.618 1.00 97.62 281 HIS A O 1
ATOM 2150 N N . ALA A 1 282 ? -8.858 -12.978 -8.747 1.00 97.81 282 ALA A N 1
ATOM 2151 C CA . ALA A 1 282 ? -7.735 -13.436 -7.938 1.00 97.81 282 ALA A CA 1
ATOM 2152 C C . ALA A 1 282 ? -7.688 -14.968 -7.820 1.00 97.81 282 ALA A C 1
ATOM 2154 O O . ALA A 1 282 ? -6.610 -15.548 -7.919 1.00 97.81 282 ALA A O 1
ATOM 2155 N N . MET A 1 283 ? -8.841 -15.632 -7.688 1.00 97.81 283 MET A N 1
ATOM 2156 C CA . MET A 1 283 ? -8.912 -17.097 -7.666 1.00 97.81 283 MET A CA 1
ATOM 2157 C C . MET A 1 283 ? -8.515 -17.725 -9.003 1.00 97.81 283 MET A C 1
ATOM 2159 O O . MET A 1 283 ? -7.744 -18.678 -9.013 1.00 97.81 283 MET A O 1
ATOM 2163 N N . LYS A 1 284 ? -8.943 -17.147 -10.133 1.00 96.62 284 LYS A N 1
ATOM 2164 C CA . LYS A 1 284 ? -8.495 -17.600 -11.464 1.00 96.62 284 LYS A CA 1
ATOM 2165 C C . LYS A 1 284 ? -6.975 -17.478 -11.619 1.00 96.62 284 LYS A C 1
ATOM 2167 O O . LYS A 1 284 ? -6.322 -18.417 -12.062 1.00 96.62 284 LYS A O 1
ATOM 2172 N N . LEU A 1 285 ? -6.406 -16.344 -11.201 1.00 96.75 285 LEU A N 1
ATOM 2173 C CA . LEU A 1 285 ? -4.953 -16.134 -11.191 1.00 96.75 285 LEU A CA 1
ATOM 2174 C C . LEU A 1 285 ? -4.239 -17.124 -10.265 1.00 96.75 285 LEU A C 1
ATOM 2176 O O . LEU A 1 285 ? -3.143 -17.585 -10.574 1.00 96.75 285 LEU A O 1
ATOM 2180 N N . TRP A 1 286 ? -4.846 -17.462 -9.128 1.00 97.00 286 TRP A N 1
ATOM 2181 C CA . TRP A 1 286 ? -4.295 -18.447 -8.206 1.00 97.00 286 TRP A CA 1
ATOM 2182 C C . TRP A 1 286 ? -4.276 -19.856 -8.807 1.00 97.00 286 TRP A C 1
ATOM 2184 O O . TRP A 1 286 ? -3.271 -20.560 -8.691 1.00 97.00 286 TRP A O 1
ATOM 2194 N N . ASP A 1 287 ? -5.326 -20.248 -9.526 1.00 95.69 287 ASP A N 1
ATOM 2195 C CA . ASP A 1 287 ? -5.346 -21.512 -10.265 1.00 95.69 287 ASP A CA 1
ATOM 2196 C C . ASP A 1 287 ? -4.233 -21.552 -11.326 1.00 95.69 287 ASP A C 1
ATOM 2198 O O . ASP A 1 287 ? -3.537 -22.563 -11.467 1.00 95.69 287 ASP A O 1
ATOM 2202 N N . ASP A 1 288 ? -3.991 -20.439 -12.028 1.00 94.44 288 ASP A N 1
ATOM 2203 C CA . ASP A 1 288 ? -2.877 -20.301 -12.977 1.00 94.44 288 ASP A CA 1
ATOM 2204 C C . ASP A 1 288 ? -1.523 -20.495 -12.291 1.00 94.44 288 ASP A C 1
ATOM 2206 O O . ASP A 1 288 ? -0.683 -21.262 -12.774 1.00 94.44 288 ASP A O 1
ATOM 2210 N N . VAL A 1 289 ? -1.330 -19.879 -11.124 1.00 94.25 289 VAL A N 1
ATOM 2211 C CA . VAL A 1 289 ? -0.133 -20.059 -10.293 1.00 94.25 289 VAL A CA 1
ATOM 2212 C C . VAL A 1 289 ? 0.076 -21.526 -9.925 1.00 94.25 289 VAL A C 1
ATOM 2214 O O . VAL A 1 289 ? 1.177 -22.051 -10.109 1.00 94.25 289 VAL A O 1
ATOM 2217 N N . MET A 1 290 ? -0.962 -22.216 -9.450 1.00 94.56 290 MET A N 1
ATOM 2218 C CA . MET A 1 290 ? -0.868 -23.632 -9.079 1.00 94.56 290 MET A CA 1
ATOM 2219 C C . MET A 1 290 ? -0.531 -24.513 -10.292 1.00 94.56 290 MET A C 1
ATOM 2221 O O . MET A 1 290 ? 0.273 -25.449 -10.190 1.00 94.56 290 MET A O 1
ATOM 2225 N N . ARG A 1 291 ? -1.089 -24.201 -11.472 1.00 92.75 291 ARG A N 1
ATOM 2226 C CA . ARG A 1 291 ? -0.747 -24.882 -12.732 1.00 92.75 291 ARG A CA 1
ATOM 2227 C C . ARG A 1 291 ? 0.720 -24.659 -13.115 1.00 92.75 291 ARG A C 1
ATOM 2229 O O . ARG A 1 291 ? 1.400 -25.623 -13.492 1.00 92.75 291 ARG A O 1
ATOM 2236 N N . LEU A 1 292 ? 1.219 -23.427 -12.995 1.00 90.56 292 LEU A N 1
ATOM 2237 C CA . LEU A 1 292 ? 2.607 -23.062 -13.293 1.00 90.56 292 LEU A CA 1
ATOM 2238 C C . LEU A 1 292 ? 3.601 -23.704 -12.314 1.00 90.56 292 LEU A C 1
ATOM 2240 O O . LEU A 1 292 ? 4.588 -24.285 -12.769 1.00 90.56 292 LEU A O 1
ATOM 2244 N N . ASP A 1 293 ? 3.323 -23.696 -11.006 1.00 91.12 293 ASP A N 1
ATOM 2245 C CA . ASP A 1 293 ? 4.157 -24.353 -9.986 1.00 91.12 293 ASP A CA 1
ATOM 2246 C C . ASP A 1 293 ? 4.234 -25.868 -10.226 1.00 91.12 293 ASP A C 1
ATOM 2248 O O . ASP A 1 293 ? 5.322 -26.436 -10.364 1.00 91.12 293 ASP A O 1
ATOM 2252 N N . LYS A 1 294 ? 3.085 -26.539 -10.404 1.00 91.75 294 LYS A N 1
ATOM 2253 C CA . LYS A 1 294 ? 3.039 -27.984 -10.693 1.00 91.75 294 LYS A CA 1
ATOM 2254 C C . LYS A 1 294 ? 3.847 -28.340 -11.940 1.00 91.75 294 LYS A C 1
ATOM 2256 O O . LYS A 1 294 ? 4.545 -29.359 -11.962 1.00 91.75 294 LYS A O 1
ATOM 2261 N N . ARG A 1 295 ? 3.776 -27.515 -12.988 1.00 88.75 295 ARG A N 1
ATOM 2262 C CA . ARG A 1 295 ? 4.585 -27.691 -14.199 1.00 88.75 295 ARG A CA 1
ATOM 2263 C C . ARG A 1 295 ? 6.071 -27.472 -13.920 1.00 88.75 295 ARG A C 1
ATOM 2265 O O . ARG A 1 295 ? 6.877 -28.290 -14.363 1.00 88.75 295 ARG A O 1
ATOM 2272 N N . GLY A 1 296 ? 6.423 -26.417 -13.190 1.00 88.12 296 GLY A N 1
ATOM 2273 C CA . GLY A 1 296 ? 7.794 -26.114 -12.782 1.00 88.12 296 GLY A CA 1
ATOM 2274 C C . GLY A 1 296 ? 8.432 -27.285 -12.038 1.00 88.12 296 GLY A C 1
ATOM 2275 O O . GLY A 1 296 ? 9.510 -27.735 -12.421 1.00 88.12 296 GLY A O 1
ATOM 2276 N N . ARG A 1 297 ? 7.715 -27.872 -11.072 1.00 89.81 297 ARG A N 1
ATOM 2277 C CA . ARG A 1 297 ? 8.161 -29.068 -10.337 1.00 89.81 297 ARG A CA 1
ATOM 2278 C C . ARG A 1 297 ? 8.342 -30.285 -11.240 1.00 89.81 297 ARG A C 1
ATOM 2280 O O . ARG A 1 297 ? 9.348 -30.977 -11.128 1.00 89.81 297 ARG A O 1
ATOM 2287 N N . LYS A 1 298 ? 7.415 -30.537 -12.174 1.00 91.69 298 LYS A N 1
ATOM 2288 C CA . LYS A 1 298 ? 7.550 -31.637 -13.150 1.00 91.69 298 LYS A CA 1
ATOM 2289 C C . LYS A 1 298 ? 8.770 -31.459 -14.057 1.00 91.69 298 LYS A C 1
ATOM 2291 O O . LYS A 1 298 ? 9.460 -32.434 -14.340 1.00 91.69 298 LYS A O 1
ATOM 2296 N N . LEU A 1 299 ? 9.031 -30.239 -14.527 1.00 88.62 299 LEU A N 1
ATOM 2297 C CA . LEU A 1 299 ? 10.205 -29.939 -15.351 1.00 88.62 299 LEU A CA 1
ATOM 2298 C C . LEU A 1 299 ? 11.501 -30.069 -14.546 1.00 88.62 299 LEU A C 1
ATOM 2300 O O . LEU A 1 299 ? 12.449 -30.667 -15.046 1.00 88.62 299 LEU A O 1
ATOM 2304 N N . ALA A 1 300 ? 11.518 -29.594 -13.299 1.00 87.94 300 ALA A N 1
ATOM 2305 C CA . ALA A 1 300 ? 12.653 -29.753 -12.395 1.00 87.94 300 ALA A CA 1
ATOM 2306 C C . ALA A 1 300 ? 12.938 -31.233 -12.088 1.00 87.94 300 ALA A C 1
ATOM 2308 O O . ALA A 1 300 ? 14.088 -31.654 -12.157 1.00 87.94 300 ALA A O 1
ATOM 2309 N N . ALA A 1 301 ? 11.903 -32.046 -11.850 1.00 91.19 301 ALA A N 1
ATOM 2310 C CA . ALA A 1 301 ? 12.043 -33.488 -11.640 1.00 91.19 301 ALA A CA 1
ATOM 2311 C C . ALA A 1 301 ? 12.602 -34.205 -12.881 1.00 91.19 301 ALA A C 1
ATOM 2313 O O . ALA A 1 301 ? 13.517 -35.015 -12.764 1.00 91.19 301 ALA A O 1
ATOM 2314 N N . LYS A 1 302 ? 12.115 -33.867 -14.085 1.00 91.56 302 LYS A N 1
ATOM 2315 C CA . LYS A 1 302 ? 12.660 -34.402 -15.347 1.00 91.56 302 LYS A CA 1
ATOM 2316 C C . LYS A 1 302 ? 14.111 -33.978 -15.578 1.00 91.56 302 LYS A C 1
ATOM 2318 O O . LYS A 1 302 ? 14.912 -34.785 -16.037 1.00 91.56 302 LYS A O 1
ATOM 2323 N N . ALA A 1 303 ? 14.451 -32.727 -15.267 1.00 88.50 303 ALA A N 1
ATOM 2324 C CA . ALA A 1 303 ? 15.820 -32.230 -15.362 1.00 88.50 303 ALA A CA 1
ATOM 2325 C C . ALA A 1 303 ? 16.747 -32.959 -14.376 1.00 88.50 303 ALA A C 1
ATOM 2327 O O . ALA A 1 303 ? 17.829 -33.381 -14.772 1.00 88.50 303 ALA A O 1
ATOM 2328 N N . ALA A 1 304 ? 16.296 -33.191 -13.139 1.00 88.56 304 ALA A N 1
ATOM 2329 C CA . ALA A 1 304 ? 17.027 -33.973 -12.143 1.00 88.56 304 ALA A CA 1
ATOM 2330 C C . ALA A 1 304 ? 17.222 -35.435 -12.585 1.00 88.56 304 ALA A C 1
ATOM 2332 O O . ALA A 1 304 ? 18.325 -35.968 -12.488 1.00 88.56 304 ALA A O 1
ATOM 2333 N N . GLN A 1 305 ? 16.188 -36.064 -13.154 1.00 91.56 305 GLN A N 1
ATOM 2334 C CA . GLN A 1 305 ? 16.289 -37.413 -13.713 1.00 91.56 305 GLN A CA 1
ATOM 2335 C C . GLN A 1 305 ? 17.293 -37.466 -14.878 1.00 91.56 305 GLN A C 1
ATOM 2337 O O . GLN A 1 305 ? 18.143 -38.355 -14.917 1.00 91.56 305 GLN A O 1
ATOM 2342 N N . LYS A 1 306 ? 17.266 -36.484 -15.789 1.00 90.75 306 LYS A N 1
ATOM 2343 C CA . LYS A 1 306 ? 18.224 -36.395 -16.903 1.00 90.75 306 LYS A CA 1
ATOM 2344 C C . LYS A 1 306 ? 19.664 -36.184 -16.416 1.00 90.75 306 LYS A C 1
ATOM 2346 O O . LYS A 1 306 ? 20.579 -36.818 -16.943 1.00 90.75 306 LYS A O 1
ATOM 2351 N N . ALA A 1 307 ? 19.855 -35.348 -15.395 1.00 87.44 307 ALA A N 1
ATOM 2352 C CA . ALA A 1 307 ? 21.156 -35.147 -14.760 1.00 87.44 307 ALA A CA 1
ATOM 2353 C C . ALA A 1 307 ? 21.686 -36.458 -14.153 1.00 87.44 307 ALA A C 1
ATOM 2355 O O . ALA A 1 307 ? 22.833 -36.819 -14.400 1.00 87.44 307 ALA A O 1
ATOM 2356 N N . SER A 1 308 ? 20.828 -37.236 -13.476 1.00 88.69 308 SER A N 1
ATOM 2357 C CA . SER A 1 308 ? 21.213 -38.543 -12.918 1.00 88.69 308 SER A CA 1
ATOM 2358 C C . SER A 1 308 ? 21.592 -39.587 -13.978 1.00 88.69 308 SER A C 1
ATOM 2360 O O . SER A 1 308 ? 22.403 -40.465 -13.710 1.00 88.69 308 SER A O 1
ATOM 2362 N N . SER A 1 309 ? 21.071 -39.466 -15.206 1.00 92.44 309 SER A N 1
ATOM 2363 C CA . SER A 1 309 ? 21.405 -40.354 -16.331 1.00 92.44 309 SER A CA 1
ATOM 2364 C C . SER A 1 309 ? 22.691 -39.977 -17.092 1.00 92.44 309 SER A C 1
ATOM 2366 O O . SER A 1 309 ? 22.887 -40.427 -18.216 1.00 92.44 309 SER A O 1
ATOM 2368 N N . GLY A 1 310 ? 23.561 -39.133 -16.521 1.00 87.75 310 GLY A N 1
ATOM 2369 C CA . GLY A 1 310 ? 24.851 -38.759 -17.125 1.00 87.75 310 GLY A CA 1
ATOM 2370 C C . GLY A 1 310 ? 24.776 -37.668 -18.201 1.00 87.75 310 GLY A C 1
ATOM 2371 O O . GLY A 1 310 ? 25.780 -37.360 -18.835 1.00 87.75 310 GLY A O 1
ATOM 2372 N N . GLY A 1 311 ? 23.607 -37.050 -18.398 1.00 80.50 311 GLY A N 1
ATOM 2373 C CA . GLY A 1 311 ? 23.383 -35.957 -19.350 1.00 80.50 311 GLY A CA 1
ATOM 2374 C C . GLY A 1 311 ? 23.361 -34.574 -18.697 1.00 80.50 311 GLY A C 1
ATOM 2375 O O . GLY A 1 311 ? 22.498 -33.766 -19.051 1.00 80.50 311 GLY A O 1
ATOM 2376 N N . ALA A 1 312 ? 24.221 -34.325 -17.703 1.00 71.94 312 ALA A N 1
ATOM 2377 C CA . ALA A 1 312 ? 24.277 -33.044 -17.005 1.00 71.94 312 ALA A CA 1
ATOM 2378 C C . ALA A 1 312 ? 24.807 -31.948 -17.944 1.00 71.94 312 ALA A C 1
ATOM 2380 O O . ALA A 1 312 ? 25.957 -31.980 -18.380 1.00 71.94 312 ALA A O 1
ATOM 2381 N N . ASP A 1 313 ? 23.944 -30.981 -18.247 1.00 73.50 313 ASP A N 1
ATOM 2382 C CA . ASP A 1 313 ? 24.294 -29.764 -18.975 1.00 73.50 313 ASP A CA 1
ATOM 2383 C C . ASP A 1 313 ? 25.119 -28.884 -18.024 1.00 73.50 313 ASP A C 1
ATOM 2385 O O . ASP A 1 313 ? 24.578 -28.132 -17.207 1.00 73.50 313 ASP A O 1
ATOM 2389 N N . LYS A 1 314 ? 26.440 -29.095 -18.027 1.00 81.31 314 LYS A N 1
ATOM 2390 C CA . LYS A 1 314 ?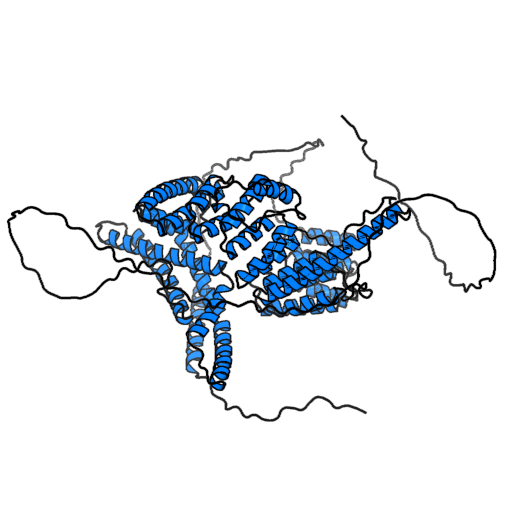 27.379 -28.270 -17.265 1.00 81.31 314 LYS A CA 1
ATOM 2391 C C . LYS A 1 314 ? 27.382 -26.884 -17.887 1.00 81.31 314 LYS A C 1
ATOM 2393 O O . LYS A 1 314 ? 27.491 -26.746 -19.104 1.00 81.31 314 LYS A O 1
ATOM 2398 N N . ASP A 1 315 ? 27.248 -25.855 -17.064 1.00 79.75 315 ASP A N 1
ATOM 2399 C CA . ASP A 1 315 ? 27.393 -24.501 -17.572 1.00 79.75 315 ASP A CA 1
ATOM 2400 C C . ASP A 1 315 ? 28.856 -24.182 -17.917 1.00 79.75 315 ASP A C 1
ATOM 2402 O O . ASP A 1 315 ? 29.756 -25.012 -17.783 1.00 79.75 315 ASP A O 1
ATOM 2406 N N . ILE A 1 316 ? 29.102 -22.954 -18.380 1.00 83.62 316 ILE A N 1
ATOM 2407 C CA . ILE A 1 316 ? 30.436 -22.492 -18.793 1.00 83.62 316 ILE A CA 1
ATOM 2408 C C . ILE A 1 316 ? 31.458 -22.600 -17.640 1.00 83.62 316 ILE A C 1
ATOM 2410 O O . ILE A 1 316 ? 32.655 -22.676 -17.899 1.00 83.62 316 ILE A O 1
ATOM 2414 N N . THR A 1 317 ? 31.015 -22.642 -16.375 1.00 85.88 317 THR A N 1
ATOM 2415 C CA . THR A 1 317 ? 31.897 -22.790 -15.205 1.00 85.88 317 THR A CA 1
ATOM 2416 C C . THR A 1 317 ? 32.073 -24.247 -14.768 1.00 85.88 317 THR A C 1
ATOM 2418 O O . THR A 1 317 ? 32.780 -24.517 -13.798 1.00 85.88 317 THR A O 1
ATOM 2421 N N . GLY A 1 318 ? 31.468 -25.204 -15.479 1.00 86.25 318 GLY A N 1
ATOM 2422 C CA . GLY A 1 318 ? 31.508 -26.620 -15.134 1.00 86.25 318 GLY A CA 1
ATOM 2423 C C . GLY A 1 318 ? 30.612 -26.994 -13.951 1.00 86.25 318 GLY A C 1
ATOM 2424 O O . GLY A 1 318 ? 30.640 -28.155 -13.534 1.00 86.25 318 GLY A O 1
ATOM 2425 N N . GLN A 1 319 ? 29.828 -26.052 -13.409 1.00 81.62 319 GLN A N 1
ATOM 2426 C CA . GLN A 1 319 ? 28.915 -26.314 -12.304 1.00 81.62 319 GLN A CA 1
ATOM 2427 C C . GLN A 1 319 ? 27.591 -26.880 -12.819 1.00 81.62 319 GLN A C 1
ATOM 2429 O O . GLN A 1 319 ? 27.021 -26.445 -13.823 1.00 81.62 319 GLN A O 1
ATOM 2434 N N . GLU A 1 320 ? 27.074 -27.875 -12.100 1.00 77.44 320 GLU A N 1
ATOM 2435 C CA . GLU A 1 320 ? 25.726 -28.370 -12.343 1.00 77.44 320 GLU A CA 1
ATOM 2436 C C . GLU A 1 320 ? 24.716 -27.290 -11.954 1.00 77.44 320 GLU A C 1
ATOM 2438 O O . GLU A 1 320 ? 24.540 -26.957 -10.777 1.00 77.44 320 GLU A O 1
ATOM 2443 N N . ARG A 1 321 ? 24.013 -26.745 -12.950 1.00 75.19 321 ARG A N 1
ATOM 2444 C CA . ARG A 1 321 ? 22.883 -25.855 -12.696 1.00 75.19 321 ARG A CA 1
ATOM 2445 C C . ARG A 1 321 ? 21.765 -26.657 -12.047 1.00 75.19 321 ARG A C 1
ATOM 2447 O O . ARG A 1 321 ? 21.042 -27.388 -12.725 1.00 75.19 321 ARG A O 1
ATOM 2454 N N . LYS A 1 322 ? 21.583 -26.489 -10.733 1.00 77.94 322 LYS A N 1
ATOM 2455 C CA . LYS A 1 322 ? 20.370 -26.968 -10.063 1.00 77.94 322 LYS A CA 1
ATOM 2456 C C . LYS A 1 322 ? 19.168 -26.335 -10.772 1.00 77.94 322 LYS A C 1
ATOM 2458 O O . LYS A 1 322 ? 19.135 -25.110 -10.893 1.00 77.94 322 LYS A O 1
ATOM 2463 N N . PRO A 1 323 ? 18.199 -27.127 -11.263 1.00 73.44 323 PRO A N 1
ATOM 2464 C CA . PRO A 1 323 ? 17.030 -26.583 -11.931 1.00 73.44 323 PRO A CA 1
ATOM 2465 C C . PRO A 1 323 ? 16.218 -25.781 -10.914 1.00 73.44 323 PRO A C 1
ATOM 2467 O O . PRO A 1 323 ? 15.492 -26.345 -10.096 1.00 73.44 323 PRO A O 1
ATOM 2470 N N . THR A 1 324 ? 16.364 -24.458 -10.937 1.00 73.56 324 THR A N 1
ATOM 2471 C CA . THR A 1 324 ? 15.561 -23.576 -10.097 1.00 73.56 324 THR A CA 1
ATOM 2472 C C . THR A 1 324 ? 14.114 -23.662 -10.581 1.00 73.56 324 THR A C 1
ATOM 2474 O O . THR A 1 324 ? 13.873 -23.501 -11.784 1.00 73.56 324 THR A O 1
ATOM 2477 N N . PRO A 1 325 ? 13.138 -23.944 -9.700 1.00 76.75 325 PRO A N 1
ATOM 2478 C CA . PRO A 1 325 ? 11.739 -23.901 -10.093 1.00 76.75 325 PRO A CA 1
ATOM 2479 C C . PRO A 1 325 ? 11.433 -22.508 -10.649 1.00 76.75 325 PRO A C 1
ATOM 2481 O O . PRO A 1 325 ? 11.701 -21.502 -9.999 1.00 76.75 325 PRO A O 1
ATOM 2484 N N . ILE A 1 326 ? 10.899 -22.465 -11.873 1.00 75.12 326 ILE A N 1
ATOM 2485 C CA . ILE A 1 326 ? 10.592 -21.218 -12.599 1.00 75.12 326 ILE A CA 1
ATOM 2486 C C . ILE A 1 326 ? 9.602 -20.355 -11.806 1.00 75.12 326 ILE A C 1
ATOM 2488 O O . ILE A 1 326 ? 9.619 -19.133 -11.899 1.00 75.12 326 ILE A O 1
ATOM 2492 N N . PHE A 1 327 ? 8.750 -21.003 -11.015 1.00 87.75 327 PHE A N 1
ATOM 2493 C CA . PHE A 1 327 ? 7.724 -20.363 -10.218 1.00 87.75 327 PHE A CA 1
ATOM 2494 C C . PHE A 1 327 ? 7.812 -20.890 -8.785 1.00 87.75 327 PHE A C 1
ATOM 2496 O O . PHE A 1 327 ? 7.720 -22.097 -8.569 1.00 87.75 327 PHE A O 1
ATOM 2503 N N . LYS A 1 328 ? 8.007 -19.999 -7.811 1.00 90.62 328 LYS A N 1
ATOM 2504 C CA . LYS A 1 328 ? 7.958 -20.312 -6.379 1.00 90.62 328 LYS A CA 1
ATOM 2505 C C . LYS A 1 328 ? 6.990 -19.332 -5.732 1.00 90.62 328 LYS A C 1
ATOM 2507 O O . LYS A 1 328 ? 7.163 -18.129 -5.879 1.00 90.62 328 LYS A O 1
ATOM 2512 N N . VAL A 1 329 ? 5.988 -19.848 -5.025 1.00 93.38 329 VAL A N 1
ATOM 2513 C CA . VAL A 1 329 ? 5.078 -19.012 -4.234 1.00 93.38 329 VAL A CA 1
ATOM 2514 C C . VAL A 1 329 ? 5.868 -18.423 -3.068 1.00 93.38 329 VAL A C 1
ATOM 2516 O O . VAL A 1 329 ? 6.307 -19.144 -2.168 1.00 93.38 329 VAL A O 1
ATOM 2519 N N . ASP A 1 330 ? 6.087 -17.116 -3.123 1.00 94.94 330 ASP A N 1
ATOM 2520 C CA . ASP A 1 330 ? 6.739 -16.349 -2.072 1.00 94.94 330 ASP A CA 1
ATOM 2521 C C . ASP A 1 330 ? 5.715 -15.612 -1.195 1.00 94.94 330 ASP A C 1
ATOM 2523 O O . ASP A 1 330 ? 4.497 -15.689 -1.391 1.00 94.94 330 ASP A O 1
ATOM 2527 N N . GLU A 1 331 ? 6.218 -14.920 -0.176 1.00 95.81 331 GLU A N 1
ATOM 2528 C CA . GLU A 1 331 ? 5.387 -14.159 0.755 1.00 95.81 331 GLU A CA 1
ATOM 2529 C C . GLU A 1 331 ? 4.680 -12.966 0.100 1.00 95.81 331 GLU A C 1
ATOM 2531 O O . GLU A 1 331 ? 3.587 -12.591 0.525 1.00 95.81 331 GLU A O 1
ATOM 2536 N N . HIS A 1 332 ? 5.266 -12.375 -0.945 1.00 96.50 332 HIS A N 1
ATOM 2537 C CA . HIS A 1 332 ? 4.707 -11.208 -1.620 1.00 96.50 332 HIS A CA 1
ATOM 2538 C C . HIS A 1 332 ? 3.501 -11.590 -2.471 1.00 96.50 332 HIS A C 1
ATOM 2540 O O . HIS A 1 332 ? 2.498 -10.870 -2.464 1.00 96.50 332 HIS A O 1
ATOM 2546 N N . LEU A 1 333 ? 3.580 -12.730 -3.157 1.00 97.06 333 LEU A N 1
ATOM 2547 C CA . LEU A 1 333 ? 2.480 -13.296 -3.919 1.00 97.06 333 LEU A CA 1
ATOM 2548 C C . LEU A 1 333 ? 1.318 -13.675 -2.996 1.00 97.06 333 LEU A C 1
ATOM 2550 O O . LEU A 1 333 ? 0.177 -13.286 -3.254 1.00 97.06 333 LEU A O 1
ATOM 2554 N N . LEU A 1 334 ? 1.610 -14.371 -1.890 1.00 97.50 334 LEU A N 1
ATOM 2555 C CA . LEU A 1 334 ? 0.592 -14.741 -0.906 1.00 97.50 334 LEU A CA 1
ATOM 2556 C C . LEU A 1 334 ? -0.027 -13.498 -0.251 1.00 97.50 334 LEU A C 1
ATOM 2558 O O . LEU A 1 334 ? -1.247 -13.399 -0.161 1.00 97.50 334 LEU A O 1
ATOM 2562 N N . GLY A 1 335 ? 0.781 -12.506 0.127 1.00 97.75 335 GLY A N 1
ATOM 2563 C CA . GLY A 1 335 ? 0.289 -11.235 0.660 1.00 97.75 335 GLY A CA 1
ATOM 2564 C C . GLY A 1 335 ? -0.619 -10.487 -0.323 1.00 97.75 335 GLY A C 1
ATOM 2565 O O . GLY A 1 335 ? -1.676 -9.995 0.068 1.00 97.75 335 GLY A O 1
ATOM 2566 N N . ALA A 1 336 ? -0.266 -10.448 -1.613 1.00 98.12 336 ALA A N 1
ATOM 2567 C CA . ALA A 1 336 ? -1.106 -9.843 -2.650 1.00 98.12 336 ALA A CA 1
ATOM 2568 C C . ALA A 1 336 ? -2.447 -10.578 -2.820 1.00 98.12 336 ALA A C 1
ATOM 2570 O O . ALA A 1 336 ? -3.484 -9.932 -2.989 1.00 98.12 336 ALA A O 1
ATOM 2571 N N . LEU A 1 337 ? -2.443 -11.911 -2.721 1.00 98.25 337 LEU A N 1
ATOM 2572 C CA . LEU A 1 337 ? -3.664 -12.711 -2.721 1.00 98.25 337 LEU A CA 1
ATOM 2573 C C . LEU A 1 337 ? -4.542 -12.393 -1.500 1.00 98.25 337 LEU A C 1
ATOM 2575 O O . LEU A 1 337 ? -5.728 -12.108 -1.658 1.00 98.25 337 LEU A O 1
ATOM 2579 N N . LEU A 1 338 ? -3.970 -12.378 -0.291 1.00 98.06 338 LEU A N 1
ATOM 2580 C CA . LEU A 1 338 ? -4.712 -12.058 0.936 1.00 98.06 338 LEU A CA 1
ATOM 2581 C C . LEU A 1 338 ? -5.333 -10.661 0.884 1.00 98.06 338 LEU A C 1
ATOM 2583 O O . LEU A 1 338 ? -6.462 -10.478 1.333 1.00 98.06 338 LEU A O 1
ATOM 2587 N N . MET A 1 339 ? -4.661 -9.691 0.264 1.00 98.00 339 MET A N 1
ATOM 2588 C CA . MET A 1 339 ? -5.221 -8.353 0.052 1.00 98.00 339 MET A CA 1
ATOM 2589 C C . MET A 1 339 ? -6.485 -8.342 -0.817 1.00 98.00 339 MET A C 1
ATOM 2591 O O . MET A 1 339 ? -7.353 -7.495 -0.595 1.00 98.00 339 MET A O 1
ATOM 2595 N N . CYS A 1 340 ? -6.633 -9.283 -1.757 1.00 97.94 340 CYS A N 1
ATOM 2596 C CA . CYS A 1 340 ? -7.877 -9.452 -2.514 1.00 97.94 340 CYS A CA 1
ATOM 2597 C C . CYS A 1 340 ? -9.017 -9.882 -1.583 1.00 97.94 340 CYS A C 1
ATOM 2599 O O . CYS A 1 340 ? -10.097 -9.295 -1.605 1.00 97.94 340 CYS A O 1
ATOM 2601 N N . PHE A 1 341 ? -8.749 -10.852 -0.707 1.00 97.75 341 PHE A N 1
ATOM 2602 C CA . PHE A 1 341 ? -9.725 -11.365 0.253 1.00 97.75 341 PHE A CA 1
ATOM 2603 C C . PHE A 1 341 ? -10.076 -10.363 1.349 1.00 97.75 341 PHE A C 1
ATOM 2605 O O . PHE A 1 341 ? -11.245 -10.210 1.679 1.00 97.75 341 PHE A O 1
ATOM 2612 N N . ILE A 1 342 ? -9.111 -9.607 1.875 1.00 96.88 342 ILE A N 1
ATOM 2613 C CA . ILE A 1 342 ? -9.371 -8.553 2.870 1.00 96.88 342 ILE A CA 1
ATOM 2614 C C . ILE A 1 342 ? -10.383 -7.527 2.327 1.00 96.88 342 ILE A C 1
ATOM 2616 O O . ILE A 1 342 ? -11.238 -7.037 3.072 1.00 96.88 342 ILE A O 1
ATOM 2620 N N . ARG A 1 343 ? -10.316 -7.241 1.020 1.00 95.75 343 ARG A N 1
ATOM 2621 C CA . ARG A 1 343 ? -11.205 -6.317 0.299 1.00 95.75 343 ARG A CA 1
ATOM 2622 C C . ARG A 1 343 ? -12.484 -6.963 -0.242 1.00 95.75 343 ARG A C 1
ATOM 2624 O O . ARG A 1 343 ? -13.278 -6.272 -0.883 1.00 95.75 343 ARG A O 1
ATOM 2631 N N . ALA A 1 344 ? -12.706 -8.247 0.029 1.00 95.69 344 ALA A N 1
ATOM 2632 C CA . ALA A 1 344 ? -13.940 -8.920 -0.335 1.00 95.69 344 ALA A CA 1
ATOM 2633 C C . ALA A 1 344 ? -15.135 -8.326 0.437 1.00 95.69 344 ALA A C 1
ATOM 2635 O O . ALA A 1 344 ? -14.986 -7.939 1.606 1.00 95.69 344 ALA A O 1
ATOM 2636 N N . PRO A 1 345 ? -16.331 -8.259 -0.175 1.00 92.75 345 PRO A N 1
ATOM 2637 C CA . PRO A 1 345 ? -17.497 -7.641 0.445 1.00 92.75 345 PRO A CA 1
ATOM 2638 C C . PRO A 1 345 ? -18.028 -8.474 1.621 1.00 92.75 345 PRO A C 1
ATOM 2640 O O . PRO A 1 345 ? -18.330 -7.920 2.682 1.00 92.75 345 PRO A O 1
ATOM 2643 N N . GLY A 1 346 ? -18.101 -9.799 1.462 1.00 93.75 346 GLY A N 1
ATOM 2644 C CA . GLY A 1 346 ? -18.679 -10.717 2.442 1.00 93.75 346 GLY A CA 1
ATOM 2645 C C . GLY A 1 346 ? -17.643 -11.521 3.228 1.00 93.75 346 GLY A C 1
ATOM 2646 O O . GLY A 1 346 ? -16.581 -11.862 2.716 1.00 93.75 346 GLY A O 1
ATOM 2647 N N . LYS A 1 347 ? -17.987 -11.901 4.469 1.00 95.62 347 LYS A N 1
ATOM 2648 C CA . LYS A 1 347 ? -17.163 -12.801 5.303 1.00 95.62 347 LYS A CA 1
ATOM 2649 C C . LYS A 1 347 ? -16.943 -14.171 4.653 1.00 95.62 347 LYS A C 1
ATOM 2651 O O . LYS A 1 347 ? -15.866 -14.736 4.796 1.00 95.62 347 LYS A O 1
ATOM 2656 N N . ALA A 1 348 ? -17.946 -14.679 3.934 1.00 95.56 348 ALA A N 1
ATOM 2657 C CA . ALA A 1 348 ? -17.863 -15.956 3.229 1.00 95.56 348 ALA A CA 1
ATOM 2658 C C . ALA A 1 348 ? -16.751 -15.955 2.169 1.00 95.56 348 ALA A C 1
ATOM 2660 O O . ALA A 1 348 ? -16.029 -16.938 2.038 1.00 95.56 348 ALA A O 1
ATOM 2661 N N . ASP A 1 349 ? -16.563 -14.839 1.461 1.00 95.56 349 ASP A N 1
ATOM 2662 C CA . ASP A 1 349 ? -15.482 -14.704 0.486 1.00 95.56 349 ASP A CA 1
ATOM 2663 C C . ASP A 1 349 ? -14.117 -14.624 1.161 1.00 95.56 349 ASP A C 1
ATOM 2665 O O . ASP A 1 349 ? -13.185 -15.272 0.699 1.00 95.56 349 ASP A O 1
ATOM 2669 N N . VAL A 1 350 ? -14.006 -13.905 2.284 1.00 96.94 350 VAL A N 1
ATOM 2670 C CA . VAL A 1 350 ? -12.769 -13.889 3.082 1.00 96.94 350 VAL A CA 1
ATOM 2671 C C . VAL A 1 350 ? -12.414 -15.301 3.553 1.00 96.94 350 VAL A C 1
ATOM 2673 O O . VAL A 1 350 ? -11.264 -15.710 3.457 1.00 96.94 350 VAL A O 1
ATOM 2676 N N . ALA A 1 351 ? -13.399 -16.086 3.999 1.00 96.50 351 ALA A N 1
ATOM 2677 C CA . ALA A 1 351 ? -13.175 -17.440 4.502 1.00 96.50 351 ALA A CA 1
ATOM 2678 C C . ALA A 1 351 ? -12.594 -18.397 3.442 1.00 96.50 351 ALA A C 1
ATOM 2680 O O . ALA A 1 351 ? -11.893 -19.344 3.797 1.00 96.50 351 ALA A O 1
ATOM 2681 N N . LYS A 1 352 ? -12.799 -18.126 2.142 1.00 96.25 352 LYS A N 1
ATOM 2682 C CA . LYS A 1 352 ? -12.212 -18.915 1.042 1.00 96.25 352 LYS A CA 1
ATOM 2683 C C . LYS A 1 352 ? -10.679 -18.901 1.045 1.00 96.25 352 LYS A C 1
ATOM 2685 O O . LYS A 1 352 ? -10.075 -19.810 0.483 1.00 96.25 352 LYS A O 1
ATOM 2690 N N . CYS A 1 353 ? -10.035 -17.915 1.677 1.00 96.94 353 CYS A N 1
ATOM 2691 C CA . CYS A 1 353 ? -8.574 -17.867 1.762 1.00 96.94 353 CYS A CA 1
ATOM 2692 C C . CYS A 1 353 ? -7.994 -18.746 2.874 1.00 96.94 353 CYS A C 1
ATOM 2694 O O . CYS A 1 353 ? -6.790 -18.998 2.873 1.00 96.94 353 CYS A O 1
ATOM 2696 N N . LEU A 1 354 ? -8.812 -19.212 3.824 1.00 96.62 354 LEU A N 1
ATOM 2697 C CA . LEU A 1 354 ? -8.331 -19.964 4.982 1.00 96.62 354 LEU A CA 1
ATOM 2698 C C . LEU A 1 354 ? -7.608 -21.265 4.579 1.00 96.62 354 LEU A C 1
ATOM 2700 O O . LEU A 1 354 ? -6.480 -21.446 5.042 1.00 96.62 354 LEU A O 1
ATOM 2704 N N . PRO A 1 355 ? -8.143 -22.121 3.676 1.00 96.31 355 PRO A N 1
ATOM 2705 C CA . PRO A 1 355 ? -7.431 -23.319 3.214 1.00 96.31 355 PRO A CA 1
ATOM 2706 C C . PRO A 1 355 ? -6.071 -22.999 2.586 1.00 96.31 355 PRO A C 1
ATOM 2708 O O . PRO A 1 355 ? -5.095 -23.710 2.812 1.00 96.31 355 PRO A O 1
ATOM 2711 N N . ILE A 1 356 ? -5.987 -21.886 1.850 1.00 96.62 356 ILE A N 1
ATOM 2712 C CA . ILE A 1 356 ? -4.747 -21.422 1.219 1.00 96.62 356 ILE A CA 1
ATOM 2713 C C . ILE A 1 356 ? -3.736 -21.001 2.294 1.00 96.62 356 ILE A C 1
ATOM 2715 O O . ILE A 1 356 ? -2.569 -21.383 2.228 1.00 96.62 356 ILE A O 1
ATOM 2719 N N . ILE A 1 357 ? -4.174 -20.258 3.316 1.00 96.31 357 ILE A N 1
ATOM 2720 C CA . ILE A 1 357 ? -3.321 -19.880 4.449 1.00 96.31 357 ILE A CA 1
ATOM 2721 C C . ILE A 1 357 ? -2.771 -21.137 5.122 1.00 96.31 357 ILE A C 1
ATOM 2723 O O . ILE A 1 357 ? -1.555 -21.250 5.261 1.00 96.31 357 ILE A O 1
ATOM 2727 N N . GLN A 1 358 ? -3.619 -22.099 5.487 1.00 95.12 358 GLN A N 1
ATOM 2728 C CA . GLN A 1 358 ? -3.170 -23.329 6.146 1.00 95.12 358 GLN A CA 1
ATOM 2729 C C . GLN A 1 358 ? -2.174 -24.108 5.300 1.00 95.12 358 GLN A C 1
ATOM 2731 O O . GLN A 1 358 ? -1.130 -24.510 5.808 1.00 95.12 358 GLN A O 1
ATOM 2736 N N . GLU A 1 359 ? -2.460 -24.282 4.011 1.00 94.50 359 GLU A N 1
ATOM 2737 C CA . GLU A 1 359 ? -1.592 -25.040 3.117 1.00 94.50 359 GLU A CA 1
ATOM 2738 C C . GLU A 1 359 ? -0.183 -24.426 3.011 1.00 94.50 359 GLU A C 1
ATOM 2740 O O . GLU A 1 359 ? 0.811 -25.157 2.962 1.00 94.50 359 GLU A O 1
ATOM 2745 N N . TRP A 1 360 ? -0.086 -23.096 2.940 1.00 95.00 360 TRP A N 1
ATOM 2746 C CA . TRP A 1 360 ? 1.172 -22.408 2.626 1.00 95.00 360 TRP A CA 1
ATOM 2747 C C . TRP A 1 360 ? 1.946 -21.932 3.854 1.00 95.00 360 TRP A C 1
ATOM 2749 O O . TRP A 1 360 ? 3.178 -21.892 3.827 1.00 95.00 360 TRP A O 1
ATOM 2759 N N . THR A 1 361 ? 1.244 -21.623 4.941 1.00 94.62 361 THR A N 1
ATOM 2760 C CA . THR A 1 361 ? 1.844 -21.142 6.196 1.00 94.62 361 THR A CA 1
ATOM 2761 C C . THR A 1 361 ? 1.923 -22.222 7.276 1.00 94.62 361 THR A C 1
ATOM 2763 O O . THR A 1 361 ? 2.687 -22.077 8.235 1.00 94.62 361 THR A O 1
ATOM 2766 N N . GLY A 1 362 ? 1.143 -23.302 7.150 1.00 93.75 362 GLY A N 1
ATOM 2767 C CA . GLY A 1 362 ? 0.975 -24.319 8.191 1.00 93.75 362 GLY A CA 1
ATOM 2768 C C . GLY A 1 362 ? 0.210 -23.818 9.420 1.00 93.75 362 GLY A C 1
ATOM 2769 O O . GLY A 1 362 ? 0.301 -24.435 10.479 1.00 93.75 362 GLY A O 1
ATOM 2770 N N . LEU A 1 363 ? -0.476 -22.673 9.327 1.00 93.75 363 LEU A N 1
ATOM 2771 C CA . LEU A 1 363 ? -1.253 -22.117 10.432 1.00 93.75 363 LEU A CA 1
ATOM 2772 C C . LEU A 1 363 ? -2.612 -22.824 10.562 1.00 93.75 363 LEU A C 1
ATOM 2774 O O . LEU A 1 363 ? -3.263 -23.080 9.547 1.00 93.75 363 LEU A O 1
ATOM 2778 N N . PRO A 1 364 ? -3.068 -23.124 11.789 1.00 93.75 364 PRO A N 1
ATOM 2779 C CA . PRO A 1 364 ? -4.358 -23.770 12.008 1.00 93.75 364 PRO A CA 1
ATOM 2780 C C . PRO A 1 364 ? -5.517 -22.828 11.648 1.00 93.75 364 PRO A C 1
ATOM 2782 O O . PRO A 1 364 ? -5.471 -21.644 11.970 1.00 93.75 364 PRO A O 1
ATOM 2785 N N . ILE A 1 365 ? -6.558 -23.349 10.988 1.00 91.44 365 ILE A N 1
ATOM 2786 C CA . ILE A 1 365 ? -7.787 -22.595 10.653 1.00 91.44 365 ILE A CA 1
ATOM 2787 C C . ILE A 1 365 ? -8.869 -22.821 11.701 1.00 91.44 365 ILE A C 1
ATOM 2789 O O . ILE A 1 365 ? -9.601 -21.906 12.064 1.00 91.44 365 ILE A O 1
ATOM 2793 N N . ALA A 1 366 ? -9.000 -24.065 12.148 1.00 81.94 366 ALA A N 1
ATOM 2794 C CA . ALA A 1 366 ? -9.993 -24.441 13.122 1.00 81.94 366 ALA A CA 1
ATOM 2795 C C . ALA A 1 366 ? -9.355 -24.388 14.509 1.00 81.94 366 ALA A C 1
ATOM 2797 O O . ALA A 1 366 ? -8.407 -25.116 14.804 1.00 81.94 366 ALA A O 1
ATOM 2798 N N . LEU A 1 367 ? -9.910 -23.544 15.376 1.00 63.25 367 LEU A N 1
ATOM 2799 C CA . LEU A 1 367 ? -9.911 -23.840 16.801 1.00 63.25 367 LEU A CA 1
ATOM 2800 C C . LEU A 1 367 ? -10.936 -24.953 16.989 1.00 63.25 367 LEU A C 1
ATOM 2802 O O . LEU A 1 367 ? -12.080 -24.695 17.357 1.00 63.25 367 LEU A O 1
ATOM 2806 N N . GLU A 1 368 ? -10.583 -26.185 16.630 1.00 52.69 368 GLU A N 1
ATOM 2807 C CA . GLU A 1 368 ? -11.423 -27.322 16.983 1.00 52.69 368 GLU A CA 1
ATOM 2808 C C . GLU A 1 368 ? -11.496 -27.380 18.514 1.00 52.69 368 GLU A C 1
ATOM 2810 O O . GLU A 1 368 ? -10.563 -27.799 19.186 1.00 52.69 368 GLU A O 1
ATOM 2815 N N . HIS A 1 369 ? -12.603 -26.864 19.052 1.00 48.66 369 HIS A N 1
ATOM 2816 C CA . HIS A 1 369 ? -13.183 -27.216 20.344 1.00 48.66 369 HIS A CA 1
ATOM 2817 C C . HIS A 1 369 ? -12.227 -27.144 21.545 1.00 48.66 369 HIS A C 1
ATOM 2819 O O . HIS A 1 369 ? -12.298 -27.973 22.449 1.00 48.66 369 HIS A O 1
ATOM 2825 N N . ALA A 1 370 ? -11.414 -26.085 21.637 1.00 48.28 370 ALA A N 1
ATOM 2826 C CA . ALA A 1 370 ? -10.705 -25.761 22.881 1.00 48.28 370 ALA A CA 1
ATOM 2827 C C . ALA A 1 370 ? -11.663 -25.570 24.085 1.00 48.28 370 ALA A C 1
ATOM 2829 O O . ALA A 1 370 ? -11.234 -25.636 25.233 1.00 48.28 370 ALA A O 1
ATOM 2830 N N . ASN A 1 371 ? -12.967 -25.394 23.838 1.00 52.69 371 ASN A N 1
ATOM 2831 C CA . ASN A 1 371 ? -13.990 -25.282 24.878 1.00 52.69 371 ASN A CA 1
ATOM 2832 C C . ASN A 1 371 ? -14.326 -26.602 25.594 1.00 52.69 371 ASN A C 1
ATOM 2834 O O . ASN A 1 371 ? -15.005 -26.550 26.613 1.00 52.69 371 ASN A O 1
ATOM 2838 N N . ASN A 1 372 ? -13.851 -27.762 25.124 1.00 55.28 372 ASN A N 1
ATOM 2839 C CA . ASN A 1 372 ? -14.163 -29.040 25.778 1.00 55.28 372 ASN A CA 1
ATOM 2840 C C . ASN A 1 372 ? -13.180 -29.432 26.895 1.00 55.28 372 ASN A C 1
ATOM 2842 O O . ASN A 1 372 ? -13.324 -30.509 27.458 1.00 55.28 372 ASN A O 1
ATOM 2846 N N . GLY A 1 373 ? -12.198 -28.589 27.242 1.00 59.62 373 GLY A N 1
ATOM 2847 C CA . GLY A 1 373 ? -11.322 -28.781 28.412 1.00 59.62 373 GLY A CA 1
ATOM 2848 C C . GLY A 1 373 ? -10.368 -29.985 28.356 1.00 59.62 373 GLY A C 1
ATOM 2849 O O . GLY A 1 373 ? -9.404 -30.038 29.116 1.00 59.62 373 GLY A O 1
ATOM 2850 N N . GLU A 1 374 ? -10.572 -30.925 27.437 1.00 62.00 374 GLU A N 1
ATOM 2851 C CA . GLU A 1 374 ? -9.661 -32.033 27.199 1.00 62.00 374 GLU A CA 1
ATOM 2852 C C . GLU A 1 374 ? -8.537 -31.566 26.276 1.00 62.00 374 GLU A C 1
ATOM 2854 O O . GLU A 1 374 ? -8.751 -31.226 25.110 1.00 62.00 374 GLU A O 1
ATOM 2859 N N . ALA A 1 375 ? -7.320 -31.526 26.820 1.00 55.06 375 ALA A N 1
ATOM 2860 C CA . ALA A 1 375 ? -6.097 -31.285 26.071 1.00 55.06 375 ALA A CA 1
ATOM 2861 C C . ALA A 1 375 ? -5.935 -32.374 24.999 1.00 55.06 375 ALA A C 1
ATOM 2863 O O . ALA A 1 375 ? -5.333 -33.421 25.233 1.00 55.06 375 ALA A O 1
ATOM 2864 N N . SER A 1 376 ? -6.517 -32.144 23.822 1.00 55.59 376 SER A N 1
ATOM 2865 C CA . SER A 1 376 ? -6.447 -33.094 22.723 1.00 55.59 376 SER A CA 1
ATOM 2866 C C . SER A 1 376 ? -4.985 -33.251 22.281 1.00 55.59 376 SER A C 1
ATOM 2868 O O . SER A 1 376 ? -4.308 -32.242 22.036 1.00 55.59 376 SER A O 1
ATOM 2870 N N . PRO A 1 377 ? -4.482 -34.490 22.109 1.00 61.59 377 PRO A N 1
ATOM 2871 C CA . PRO A 1 377 ? -3.139 -34.755 21.587 1.00 61.59 377 PRO A CA 1
ATOM 2872 C C . PRO A 1 377 ? -2.888 -34.121 20.205 1.00 61.59 377 PRO A C 1
ATOM 2874 O O . PRO A 1 377 ? -1.734 -33.977 19.795 1.00 61.59 377 PRO A O 1
ATOM 2877 N N . ALA A 1 378 ? -3.943 -33.651 19.526 1.00 59.09 378 ALA A N 1
ATOM 2878 C CA . ALA A 1 378 ? -3.861 -32.864 18.302 1.00 59.09 378 ALA A CA 1
ATOM 2879 C C . ALA A 1 378 ? -3.001 -31.589 18.437 1.00 59.09 378 ALA A C 1
ATOM 2881 O O . ALA A 1 378 ? -2.381 -31.173 17.457 1.00 59.09 378 ALA A O 1
ATOM 2882 N N . ALA A 1 379 ? -2.890 -30.989 19.631 1.00 59.88 379 ALA A N 1
ATOM 2883 C CA . ALA A 1 379 ? -2.123 -29.754 19.832 1.00 59.88 379 ALA A CA 1
ATOM 2884 C C . ALA A 1 379 ? -0.612 -29.909 19.550 1.00 59.88 379 ALA A C 1
ATOM 2886 O O . ALA A 1 379 ? 0.025 -28.969 19.064 1.00 59.88 379 ALA A O 1
ATOM 2887 N N . ASN A 1 380 ? -0.039 -31.095 19.796 1.00 64.94 380 ASN A N 1
ATOM 2888 C CA . ASN A 1 380 ? 1.378 -31.366 19.525 1.00 64.94 380 ASN A CA 1
ATOM 2889 C C . ASN A 1 380 ? 1.645 -31.587 18.028 1.00 64.94 380 ASN A C 1
ATOM 2891 O O . ASN A 1 380 ? 2.633 -31.072 17.500 1.00 64.94 380 ASN A O 1
ATOM 2895 N N . THR A 1 381 ? 0.732 -32.249 17.310 1.00 64.25 381 THR A N 1
ATOM 2896 C CA . THR A 1 381 ? 0.819 -32.404 15.845 1.00 64.25 381 THR A CA 1
ATOM 2897 C C . THR A 1 381 ? 0.764 -31.066 15.105 1.00 64.25 381 THR A C 1
ATOM 2899 O O . THR A 1 381 ? 1.441 -30.888 14.091 1.00 64.25 381 THR A O 1
ATOM 2902 N N . THR A 1 382 ? 0.045 -30.071 15.636 1.00 64.44 382 THR A N 1
ATOM 2903 C CA . THR A 1 382 ? -0.035 -28.733 15.028 1.00 64.44 382 THR A CA 1
ATOM 2904 C C . THR A 1 382 ? 1.320 -28.019 15.008 1.00 64.44 382 THR A C 1
ATOM 2906 O O . THR A 1 382 ? 1.621 -27.279 14.070 1.00 64.44 382 THR A O 1
ATOM 2909 N N . VAL A 1 383 ? 2.175 -28.247 16.013 1.00 65.19 383 VAL A N 1
ATOM 2910 C CA . VAL A 1 383 ? 3.505 -27.616 16.091 1.00 65.19 383 VAL A CA 1
ATOM 2911 C C . VAL A 1 383 ? 4.478 -28.233 15.083 1.00 65.19 383 VAL A C 1
ATOM 2913 O O . VAL A 1 383 ? 5.271 -27.506 14.482 1.00 65.19 383 VAL A O 1
ATOM 2916 N N . GLU A 1 384 ? 4.404 -29.541 14.838 1.00 70.94 384 GLU A N 1
ATOM 2917 C CA . GLU A 1 384 ? 5.235 -30.184 13.813 1.00 70.94 384 GLU A CA 1
ATOM 2918 C C . GLU A 1 384 ? 4.813 -29.794 12.395 1.00 70.94 384 GLU A C 1
ATOM 2920 O O . GLU A 1 384 ? 5.671 -29.477 11.569 1.00 70.94 384 GLU A O 1
ATOM 2925 N N . HIS A 1 385 ? 3.509 -29.705 12.117 1.00 66.56 385 HIS A N 1
ATOM 2926 C CA . HIS A 1 385 ? 3.028 -29.193 10.830 1.00 66.56 385 HIS A CA 1
ATOM 2927 C C . HIS A 1 385 ? 3.404 -27.725 10.604 1.00 66.56 385 HIS A C 1
ATOM 2929 O O . HIS A 1 385 ? 3.774 -27.349 9.491 1.00 66.56 385 HIS A O 1
ATOM 2935 N N . ALA A 1 386 ? 3.438 -26.907 11.659 1.00 60.81 386 ALA A N 1
ATOM 2936 C CA . ALA A 1 386 ? 3.930 -25.537 11.572 1.00 60.81 386 ALA A CA 1
ATOM 2937 C C . ALA A 1 386 ? 5.424 -25.450 11.180 1.00 60.81 386 ALA A C 1
ATOM 2939 O O . ALA A 1 386 ? 5.835 -24.464 10.566 1.00 60.81 386 ALA A O 1
ATOM 2940 N N . ARG A 1 387 ? 6.252 -26.468 11.462 1.00 70.38 387 ARG A N 1
ATOM 2941 C CA . ARG A 1 387 ? 7.655 -26.495 10.995 1.00 70.38 387 ARG A CA 1
ATOM 2942 C C . ARG A 1 387 ? 7.778 -26.721 9.486 1.00 70.38 387 ARG A C 1
ATOM 2944 O O . ARG A 1 387 ? 8.815 -26.399 8.916 1.00 70.38 387 ARG A O 1
ATOM 2951 N N . GLN A 1 388 ? 6.730 -27.217 8.830 1.00 76.81 388 GLN A N 1
ATOM 2952 C CA . GLN A 1 388 ? 6.716 -27.527 7.396 1.00 76.81 388 GLN A CA 1
ATOM 2953 C C . GLN A 1 388 ? 6.169 -26.378 6.531 1.00 76.81 388 GLN A C 1
ATOM 2955 O O . GLN A 1 388 ? 5.724 -26.610 5.406 1.00 76.81 388 GLN A O 1
ATOM 2960 N N . SER A 1 389 ? 6.193 -25.139 7.039 1.00 80.94 389 SER A N 1
ATOM 2961 C CA . SER A 1 389 ? 5.762 -23.953 6.288 1.00 80.94 389 SER A CA 1
ATOM 2962 C C . SER A 1 389 ? 6.427 -23.912 4.911 1.00 80.94 389 SER A C 1
ATOM 2964 O O . SER A 1 389 ? 7.655 -23.892 4.805 1.00 80.94 389 SER A O 1
ATOM 2966 N N . LYS A 1 390 ? 5.619 -23.882 3.846 1.00 89.50 390 LYS A N 1
ATOM 2967 C CA . LYS A 1 390 ? 6.125 -23.812 2.465 1.00 89.50 390 LYS A CA 1
ATOM 2968 C C . LYS A 1 390 ? 6.746 -22.445 2.161 1.00 89.50 390 LYS A C 1
ATOM 2970 O O . LYS A 1 390 ? 7.599 -22.341 1.277 1.00 89.50 390 LYS A O 1
ATOM 2975 N N . THR A 1 391 ? 6.338 -21.417 2.904 1.00 91.38 391 THR A N 1
ATOM 2976 C CA . THR A 1 391 ? 6.749 -20.025 2.699 1.00 91.38 391 THR A CA 1
ATOM 2977 C C . THR A 1 391 ? 7.231 -19.406 4.015 1.00 91.38 391 THR A C 1
ATOM 2979 O O . THR A 1 391 ? 6.727 -19.737 5.091 1.00 91.38 391 THR A O 1
ATOM 2982 N N . ALA A 1 392 ? 8.232 -18.525 3.939 1.00 93.06 392 ALA A N 1
ATOM 2983 C CA . ALA A 1 392 ? 8.629 -17.689 5.070 1.00 93.06 392 ALA A CA 1
ATOM 2984 C C . ALA A 1 392 ? 7.517 -16.673 5.380 1.00 93.06 392 ALA A C 1
ATOM 2986 O O . ALA A 1 392 ? 6.776 -16.274 4.484 1.00 93.06 392 ALA A O 1
ATOM 2987 N N . ILE A 1 393 ? 7.371 -16.291 6.646 1.00 95.25 393 ILE A N 1
ATOM 2988 C CA . ILE A 1 393 ? 6.328 -15.356 7.076 1.00 95.25 393 ILE A CA 1
ATOM 2989 C C . ILE A 1 393 ? 7.018 -14.099 7.584 1.00 95.25 393 ILE A C 1
ATOM 2991 O O . ILE A 1 393 ? 7.601 -14.116 8.665 1.00 95.25 393 ILE A O 1
ATOM 2995 N N . SER A 1 394 ? 6.965 -13.027 6.797 1.00 95.75 394 SER A N 1
ATOM 2996 C CA . SER A 1 394 ? 7.388 -11.695 7.224 1.00 95.75 394 SER A CA 1
ATOM 2997 C C . SER A 1 394 ? 6.321 -10.985 8.056 1.00 95.75 394 SER A C 1
ATOM 2999 O O . SER A 1 394 ? 5.146 -11.368 8.071 1.00 95.75 394 SER A O 1
ATOM 3001 N N . THR A 1 395 ? 6.720 -9.893 8.708 1.00 95.88 395 THR A N 1
ATOM 3002 C CA . THR A 1 395 ? 5.825 -8.975 9.429 1.00 95.88 395 THR A CA 1
ATOM 3003 C C . THR A 1 395 ? 4.696 -8.452 8.536 1.00 95.88 395 THR A C 1
ATOM 3005 O O . THR A 1 395 ? 3.544 -8.389 8.960 1.00 95.88 395 THR A O 1
ATOM 3008 N N . VAL A 1 396 ? 4.980 -8.187 7.254 1.00 96.06 396 VAL A N 1
ATOM 3009 C CA . VAL A 1 396 ? 3.969 -7.744 6.279 1.00 96.06 396 VAL A CA 1
ATOM 3010 C C . VAL A 1 396 ? 2.905 -8.821 6.055 1.00 96.06 396 VAL A C 1
ATOM 3012 O O . VAL A 1 396 ? 1.712 -8.522 6.011 1.00 96.06 396 VAL A O 1
ATOM 3015 N N . LEU A 1 397 ? 3.306 -10.090 5.929 1.00 96.75 397 LEU A N 1
ATOM 3016 C CA . LEU A 1 397 ? 2.348 -11.186 5.791 1.00 96.75 397 LEU A CA 1
ATOM 3017 C C . LEU A 1 397 ? 1.551 -11.402 7.087 1.00 96.75 397 LEU A C 1
ATOM 3019 O O . LEU A 1 397 ? 0.340 -11.603 7.012 1.00 96.75 397 LEU A O 1
ATOM 3023 N N . LEU A 1 398 ? 2.190 -11.296 8.258 1.00 97.00 398 LEU A N 1
ATOM 3024 C CA . LEU A 1 398 ? 1.516 -11.330 9.563 1.00 97.00 398 LEU A CA 1
ATOM 3025 C C . LEU A 1 398 ? 0.446 -10.230 9.680 1.00 97.00 398 LEU A C 1
ATOM 3027 O O . LEU A 1 398 ? -0.673 -10.518 10.102 1.00 97.00 398 LEU A O 1
ATOM 3031 N N . SER A 1 399 ? 0.739 -9.007 9.236 1.00 96.88 399 SER A N 1
ATOM 3032 C CA . SER A 1 399 ? -0.232 -7.905 9.197 1.00 96.88 399 SER A CA 1
ATOM 3033 C C . SER A 1 399 ? -1.451 -8.244 8.329 1.00 96.88 399 SER A C 1
ATOM 3035 O O . SER A 1 399 ? -2.598 -8.130 8.774 1.00 96.88 399 SER A O 1
ATOM 3037 N N . HIS A 1 400 ? -1.238 -8.791 7.126 1.00 97.56 400 HIS A N 1
ATOM 3038 C CA . HIS A 1 400 ? -2.343 -9.261 6.284 1.00 97.56 400 HIS A CA 1
ATOM 3039 C C . HIS A 1 400 ? -3.158 -10.383 6.948 1.00 97.56 400 HIS A C 1
ATOM 3041 O O . HIS A 1 400 ? -4.386 -10.372 6.868 1.00 97.56 400 HIS A O 1
ATOM 3047 N N . LEU A 1 401 ? -2.512 -11.325 7.642 1.00 97.44 401 LEU A N 1
ATOM 3048 C CA . LEU A 1 401 ? -3.201 -12.382 8.390 1.00 97.44 401 LEU A CA 1
ATOM 3049 C C . LEU A 1 401 ? -4.082 -11.801 9.509 1.00 97.44 401 LEU A C 1
ATOM 3051 O O . LEU A 1 401 ? -5.241 -12.199 9.640 1.00 97.44 401 LEU A O 1
ATOM 3055 N N . MET A 1 402 ? -3.592 -10.809 10.262 1.00 97.62 402 MET A N 1
ATOM 3056 C CA . MET A 1 402 ? -4.401 -10.118 11.276 1.00 97.62 402 MET A CA 1
ATOM 3057 C C . MET A 1 402 ? -5.608 -9.411 10.653 1.00 97.62 402 MET A C 1
ATOM 3059 O O . MET A 1 402 ? -6.715 -9.477 11.191 1.00 97.62 402 MET A O 1
ATOM 3063 N N . HIS A 1 403 ? -5.441 -8.790 9.483 1.00 96.81 403 HIS A N 1
ATOM 3064 C CA . HIS A 1 403 ? -6.555 -8.185 8.756 1.00 96.81 403 HIS A CA 1
ATOM 3065 C C . HIS A 1 403 ? -7.580 -9.214 8.264 1.00 96.81 403 HIS A C 1
ATOM 3067 O O . HIS A 1 403 ? -8.780 -8.947 8.349 1.00 96.81 403 HIS A O 1
ATOM 3073 N N . VAL A 1 404 ? -7.148 -10.390 7.801 1.00 97.44 404 VAL A N 1
ATOM 3074 C CA . VAL A 1 404 ? -8.051 -11.496 7.436 1.00 97.44 404 VAL A CA 1
ATOM 3075 C C . VAL A 1 404 ? -8.884 -11.925 8.646 1.00 97.44 404 VAL A C 1
ATOM 3077 O O . VAL A 1 404 ? -10.114 -11.919 8.571 1.00 97.44 404 VAL A O 1
ATOM 3080 N N . ALA A 1 405 ? -8.245 -12.212 9.784 1.00 97.12 405 ALA A N 1
ATOM 3081 C CA . ALA A 1 405 ? -8.950 -12.608 11.005 1.00 97.12 405 ALA A CA 1
ATOM 3082 C C . ALA A 1 405 ? -9.892 -11.499 11.516 1.00 97.12 405 ALA A C 1
ATOM 3084 O O . ALA A 1 405 ? -11.020 -11.765 11.946 1.00 97.12 405 ALA A O 1
ATOM 3085 N N . SER A 1 406 ? -9.477 -10.236 11.372 1.00 96.19 406 SER A N 1
ATOM 3086 C CA . SER A 1 406 ? -10.295 -9.069 11.705 1.00 96.19 406 SER A CA 1
ATOM 3087 C C . SER A 1 406 ? -11.546 -8.958 10.831 1.00 96.19 406 SER A C 1
ATOM 3089 O O . SER A 1 406 ? -12.655 -8.783 11.345 1.00 96.19 406 SER A O 1
ATOM 3091 N N . ARG A 1 407 ? -11.416 -9.158 9.512 1.00 95.12 407 ARG A N 1
ATOM 3092 C CA . ARG A 1 407 ? -12.557 -9.190 8.578 1.00 95.12 407 ARG A CA 1
ATOM 3093 C C . ARG A 1 407 ? -13.516 -10.343 8.875 1.00 95.12 407 ARG A C 1
ATOM 3095 O O . ARG A 1 407 ? -14.730 -10.161 8.760 1.00 95.12 407 ARG A O 1
ATOM 3102 N N . LEU A 1 408 ? -12.997 -11.489 9.312 1.00 95.94 408 LEU A N 1
ATOM 3103 C CA . LEU A 1 408 ? -13.800 -12.635 9.745 1.00 95.94 408 LEU A CA 1
ATOM 3104 C C . LEU A 1 408 ? -14.485 -12.415 11.105 1.00 95.94 408 LEU A C 1
ATOM 3106 O O . LEU A 1 408 ? -15.489 -13.071 11.384 1.00 95.94 408 LEU A O 1
ATOM 3110 N N . ARG A 1 409 ? -14.022 -11.442 11.906 1.00 95.88 409 ARG A N 1
ATOM 3111 C CA . ARG A 1 409 ? -14.415 -11.229 13.313 1.00 95.88 409 ARG A CA 1
ATOM 3112 C C . ARG A 1 409 ? -14.115 -12.456 14.183 1.00 95.88 409 ARG A C 1
ATOM 3114 O O . ARG A 1 409 ? -14.941 -12.845 14.999 1.00 95.88 409 ARG A O 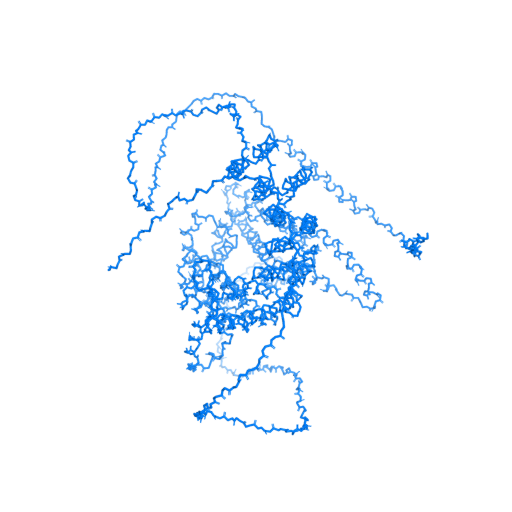1
ATOM 3121 N N . GLN A 1 410 ? -12.949 -13.070 13.980 1.00 96.12 410 GLN A N 1
ATOM 3122 C CA . GLN A 1 410 ? -12.501 -14.248 14.727 1.00 96.12 410 GLN A CA 1
ATOM 3123 C C . GLN A 1 410 ? -11.276 -13.888 15.588 1.00 96.12 410 GLN A C 1
ATOM 3125 O O . GLN A 1 410 ? -10.142 -14.050 15.133 1.00 96.12 410 GLN A O 1
ATOM 3130 N N . PRO A 1 411 ? -11.481 -13.358 16.810 1.00 96.12 411 PRO A N 1
ATOM 3131 C CA . PRO A 1 411 ? -10.388 -12.903 17.670 1.00 96.12 411 PRO A CA 1
ATOM 3132 C C . PRO A 1 411 ? -9.493 -14.058 18.125 1.00 96.12 411 PRO A C 1
ATOM 3134 O O . PRO A 1 411 ? -8.276 -13.906 18.161 1.00 96.12 411 PRO A O 1
ATOM 3137 N N . ASP A 1 412 ? -10.073 -15.226 18.402 1.00 94.69 412 ASP A N 1
ATOM 3138 C CA . ASP A 1 412 ? -9.312 -16.392 18.855 1.00 94.69 412 ASP A CA 1
ATOM 3139 C C . ASP A 1 412 ? -8.389 -16.927 17.751 1.00 94.69 412 ASP A C 1
ATOM 3141 O O . ASP A 1 412 ? -7.250 -17.299 18.025 1.00 94.69 412 ASP A O 1
ATOM 3145 N N . LEU A 1 413 ? -8.833 -16.891 16.486 1.00 95.31 413 LEU A N 1
ATOM 3146 C CA . LEU A 1 413 ? -7.993 -17.244 15.338 1.00 95.31 413 LEU A CA 1
ATOM 3147 C C . LEU A 1 413 ? -6.798 -16.287 15.219 1.00 95.31 413 LEU A C 1
ATOM 3149 O O . LEU A 1 413 ? -5.667 -16.724 15.009 1.00 95.31 413 LEU A O 1
ATOM 3153 N N . ALA A 1 414 ? -7.045 -14.985 15.388 1.00 96.38 414 ALA A N 1
ATOM 3154 C CA . ALA A 1 414 ? -6.003 -13.966 15.334 1.00 96.38 414 ALA A CA 1
ATOM 3155 C C . ALA A 1 414 ? -4.967 -14.151 16.454 1.00 96.38 414 ALA A C 1
ATOM 3157 O O . ALA A 1 414 ? -3.769 -14.125 16.180 1.00 96.38 414 ALA A O 1
ATOM 3158 N N . LEU A 1 415 ? -5.419 -14.395 17.690 1.00 95.25 415 LEU A N 1
ATOM 3159 C CA . LEU A 1 415 ? -4.547 -14.673 18.834 1.00 95.25 415 LEU A CA 1
ATOM 3160 C C . LEU A 1 415 ? -3.723 -15.945 18.619 1.00 95.25 415 LEU A C 1
ATOM 3162 O O . LEU A 1 415 ? -2.508 -15.912 18.795 1.00 95.25 415 LEU A O 1
ATOM 3166 N N . ALA A 1 416 ? -4.343 -17.033 18.153 1.00 94.50 416 ALA A N 1
ATOM 3167 C CA . ALA A 1 416 ? -3.637 -18.280 17.872 1.00 94.50 416 ALA A CA 1
ATOM 3168 C C . ALA A 1 416 ? -2.537 -18.091 16.811 1.00 94.50 416 ALA A C 1
ATOM 3170 O O . ALA A 1 416 ? -1.411 -18.563 16.978 1.00 94.50 416 ALA A O 1
ATOM 3171 N N . TRP A 1 417 ? -2.832 -17.370 15.724 1.00 95.88 417 TRP A N 1
ATOM 3172 C CA . TRP A 1 417 ? -1.830 -17.039 14.708 1.00 95.88 417 TRP A CA 1
ATOM 3173 C C . TRP A 1 417 ? -0.726 -16.139 15.259 1.00 95.88 417 TRP A C 1
ATOM 3175 O O . TRP A 1 417 ? 0.448 -16.410 15.007 1.00 95.88 417 TRP A O 1
ATOM 3185 N N . PHE A 1 418 ? -1.078 -15.109 16.029 1.00 95.69 418 PHE A N 1
ATOM 3186 C CA . PHE A 1 418 ? -0.118 -14.199 16.646 1.00 95.69 418 PHE A CA 1
ATOM 3187 C C . PHE A 1 418 ? 0.838 -14.947 17.583 1.00 95.69 418 PHE A C 1
ATOM 3189 O O . PHE A 1 418 ? 2.051 -14.840 17.431 1.00 95.69 418 PHE A O 1
ATOM 3196 N N . GLU A 1 419 ? 0.325 -15.783 18.485 1.00 94.00 419 GLU A N 1
ATOM 3197 C CA . GLU A 1 419 ? 1.146 -16.567 19.413 1.00 94.00 419 GLU A CA 1
ATOM 3198 C C . GLU A 1 419 ? 2.074 -17.548 18.688 1.00 94.00 419 GLU A C 1
ATOM 3200 O O . GLU A 1 419 ? 3.251 -17.671 19.034 1.00 94.00 419 GLU A O 1
ATOM 3205 N N . ILE A 1 420 ? 1.585 -18.244 17.656 1.00 93.00 420 ILE A N 1
ATOM 3206 C CA . ILE A 1 420 ? 2.426 -19.157 16.871 1.00 93.00 420 ILE A CA 1
ATOM 3207 C C . ILE A 1 420 ? 3.538 -18.378 16.158 1.00 93.00 420 ILE A C 1
ATOM 3209 O O . ILE A 1 420 ? 4.692 -18.808 16.163 1.00 93.00 420 ILE A O 1
ATOM 3213 N N . LEU A 1 421 ? 3.220 -17.246 15.534 1.00 92.69 421 LEU A N 1
ATOM 3214 C CA . LEU A 1 421 ? 4.179 -16.517 14.707 1.00 92.69 421 LEU A CA 1
ATOM 3215 C C . LEU A 1 421 ? 5.180 -15.711 15.535 1.00 92.69 421 LEU A C 1
ATOM 3217 O O . LEU A 1 421 ? 6.381 -15.804 15.285 1.00 92.69 421 LEU A O 1
ATOM 3221 N N . VAL A 1 422 ? 4.714 -14.985 16.546 1.00 92.81 422 VAL A N 1
ATOM 3222 C CA . VAL A 1 422 ? 5.560 -14.131 17.385 1.00 92.81 422 VAL A CA 1
ATOM 3223 C C . VAL A 1 422 ? 6.324 -14.973 18.403 1.00 92.81 422 VAL A C 1
ATOM 3225 O O . VAL A 1 422 ? 7.553 -14.940 18.422 1.00 92.81 422 VAL A O 1
ATOM 3228 N N . ASN A 1 423 ? 5.641 -15.824 19.177 1.00 90.44 423 ASN A N 1
ATOM 3229 C CA . ASN A 1 423 ? 6.298 -16.544 20.275 1.00 90.44 423 ASN A CA 1
ATOM 3230 C C . ASN A 1 423 ? 7.069 -17.775 19.783 1.00 90.44 423 ASN A C 1
ATOM 3232 O O . ASN A 1 423 ? 8.177 -18.035 20.250 1.00 90.44 423 ASN A O 1
ATOM 3236 N N . LYS A 1 424 ? 6.510 -18.549 18.836 1.00 89.38 424 LYS A N 1
ATOM 3237 C CA . LYS A 1 424 ? 7.150 -19.801 18.378 1.00 89.38 424 LYS A CA 1
ATOM 3238 C C . LYS A 1 424 ? 8.062 -19.607 17.168 1.00 89.38 424 LYS A C 1
ATOM 3240 O O . LYS A 1 424 ? 9.079 -20.291 17.079 1.00 89.38 424 LYS A O 1
ATOM 3245 N N . ARG A 1 425 ? 7.723 -18.705 16.237 1.00 88.12 425 ARG A N 1
ATOM 3246 C CA . ARG A 1 425 ? 8.522 -18.456 15.018 1.00 88.12 425 ARG A CA 1
ATOM 3247 C C . ARG A 1 425 ? 9.354 -17.172 15.049 1.00 88.12 425 ARG A C 1
ATOM 3249 O O . ARG A 1 425 ? 10.090 -16.941 14.095 1.00 88.12 425 ARG A O 1
ATOM 3256 N N . ARG A 1 426 ? 9.292 -16.387 16.133 1.00 93.31 426 ARG A N 1
ATOM 3257 C CA . ARG A 1 426 ? 10.067 -15.145 16.325 1.00 93.31 426 ARG A CA 1
ATOM 3258 C C . ARG A 1 426 ? 9.861 -14.114 15.207 1.00 93.31 426 ARG A C 1
ATOM 3260 O O . ARG A 1 426 ? 10.786 -13.387 14.855 1.00 93.31 426 ARG A O 1
ATOM 3267 N N . VAL A 1 427 ? 8.661 -14.058 14.630 1.00 93.94 427 VAL A N 1
ATOM 3268 C CA . VAL A 1 427 ? 8.294 -12.978 13.705 1.00 93.94 427 VAL A CA 1
ATOM 3269 C C . VAL A 1 427 ? 8.083 -11.710 14.529 1.00 93.94 427 VAL A C 1
ATOM 3271 O O . VAL A 1 427 ? 7.297 -11.717 15.473 1.00 93.94 427 VAL A O 1
ATOM 3274 N N . VAL A 1 428 ? 8.778 -10.628 14.181 1.00 94.00 428 VAL A N 1
ATOM 3275 C CA . VAL A 1 428 ? 8.613 -9.332 14.852 1.00 94.00 428 VAL A CA 1
ATOM 3276 C C . VAL A 1 428 ? 7.235 -8.774 14.500 1.00 94.00 428 VAL A C 1
ATOM 3278 O O . VAL A 1 428 ? 6.931 -8.592 13.319 1.00 94.00 428 VAL A O 1
ATOM 3281 N N . ALA A 1 429 ? 6.400 -8.535 15.511 1.00 94.19 429 ALA A N 1
ATOM 3282 C CA . ALA A 1 429 ? 5.145 -7.810 15.354 1.00 94.19 429 ALA A CA 1
ATOM 3283 C C . ALA A 1 429 ? 5.429 -6.308 15.421 1.00 94.19 429 ALA A C 1
ATOM 3285 O O . ALA A 1 429 ? 6.004 -5.837 16.398 1.00 94.19 429 ALA A O 1
ATOM 3286 N N . ASP A 1 430 ? 5.046 -5.577 14.377 1.00 93.31 430 ASP A N 1
ATOM 3287 C CA . ASP A 1 430 ? 5.111 -4.119 14.367 1.00 93.31 430 ASP A CA 1
ATOM 3288 C C . ASP A 1 430 ? 3.853 -3.501 15.004 1.00 93.31 430 ASP A C 1
ATOM 3290 O O . ASP A 1 430 ? 2.890 -4.192 15.367 1.00 93.31 430 ASP A O 1
ATOM 3294 N N . GLY A 1 431 ? 3.855 -2.172 15.130 1.00 90.12 431 GLY A N 1
ATOM 3295 C CA . GLY A 1 431 ? 2.711 -1.425 15.646 1.00 90.12 431 GLY A CA 1
ATOM 3296 C C . GLY A 1 431 ? 1.419 -1.693 14.869 1.00 90.12 431 GLY A C 1
ATOM 3297 O O . GLY A 1 431 ? 0.362 -1.819 15.479 1.00 90.12 431 GLY A O 1
ATOM 3298 N N . ASP A 1 432 ? 1.477 -1.874 13.546 1.00 91.31 432 ASP A N 1
ATOM 3299 C CA . ASP A 1 432 ? 0.292 -2.116 12.713 1.00 91.31 432 ASP A CA 1
ATOM 3300 C C . ASP A 1 432 ? -0.364 -3.481 12.991 1.00 91.31 432 ASP A C 1
ATOM 3302 O O . ASP A 1 432 ? -1.600 -3.579 13.056 1.00 91.31 432 ASP A O 1
ATOM 3306 N N . VAL A 1 433 ? 0.440 -4.529 13.206 1.00 95.12 433 VAL A N 1
ATOM 3307 C CA . VAL A 1 433 ? -0.030 -5.856 13.638 1.00 95.12 433 VAL A CA 1
ATOM 3308 C C . VAL A 1 433 ? -0.751 -5.744 14.983 1.00 95.12 433 VAL A C 1
ATOM 3310 O O . VAL A 1 433 ? -1.902 -6.182 15.102 1.00 95.12 433 VAL A O 1
ATOM 3313 N N . CYS A 1 434 ? -0.113 -5.115 15.976 1.00 94.75 434 CYS A N 1
ATOM 3314 C CA . CYS A 1 434 ? -0.682 -4.917 17.311 1.00 94.75 434 CYS A CA 1
ATOM 3315 C C . CYS A 1 434 ? -1.968 -4.079 17.259 1.00 94.75 434 CYS A C 1
ATOM 3317 O O . CYS A 1 434 ? -2.992 -4.482 17.813 1.00 94.75 434 CYS A O 1
ATOM 3319 N N . ASN A 1 435 ? -1.968 -2.976 16.510 1.00 92.44 435 ASN A N 1
ATOM 3320 C CA . ASN A 1 435 ? -3.114 -2.080 16.338 1.00 92.44 435 ASN A CA 1
ATOM 3321 C C . ASN A 1 435 ? -4.323 -2.788 15.721 1.00 92.44 435 ASN A C 1
ATOM 3323 O O . ASN A 1 435 ? -5.471 -2.542 16.118 1.00 92.44 435 ASN A O 1
ATOM 3327 N N . THR A 1 436 ? -4.078 -3.667 14.746 1.00 94.88 436 THR A N 1
ATOM 3328 C CA . THR A 1 436 ? -5.121 -4.457 14.082 1.00 94.88 436 THR A CA 1
ATOM 3329 C C . THR A 1 436 ? -5.704 -5.507 15.023 1.00 94.88 436 THR A C 1
ATOM 3331 O O . THR A 1 436 ? -6.927 -5.654 15.089 1.00 94.88 436 THR A O 1
ATOM 3334 N N . LEU A 1 437 ? -4.850 -6.201 15.779 1.00 96.06 437 LEU A N 1
ATOM 3335 C CA . LEU A 1 437 ? -5.255 -7.232 16.732 1.00 96.06 437 LEU A CA 1
ATOM 3336 C C . LEU A 1 437 ? -6.012 -6.644 17.933 1.00 96.06 437 LEU A C 1
ATOM 3338 O O . LEU A 1 437 ? -7.108 -7.103 18.248 1.00 96.06 437 LEU A O 1
ATOM 3342 N N . VAL A 1 438 ? -5.500 -5.571 18.542 1.00 95.44 438 VAL A N 1
ATOM 3343 C CA . VAL A 1 438 ? -6.188 -4.829 19.614 1.00 95.44 438 VAL A CA 1
ATOM 3344 C C . VAL A 1 438 ? -7.529 -4.294 19.121 1.00 95.44 438 VAL A C 1
ATOM 3346 O O . VAL A 1 438 ? -8.548 -4.465 19.788 1.00 95.44 438 VAL A O 1
ATOM 3349 N N . GLY A 1 439 ? -7.564 -3.707 17.919 1.00 93.75 439 GLY A N 1
ATOM 3350 C CA . GLY A 1 439 ? -8.804 -3.234 17.305 1.00 93.75 439 GLY A CA 1
ATOM 3351 C C . GLY A 1 439 ? -9.836 -4.348 17.105 1.00 93.75 439 GLY A C 1
ATOM 3352 O O . GLY A 1 439 ? -11.025 -4.129 17.351 1.00 93.75 439 GLY A O 1
ATOM 3353 N N . LEU A 1 440 ? -9.395 -5.545 16.702 1.00 95.69 440 LEU A N 1
ATOM 3354 C CA . LEU A 1 440 ? -10.249 -6.726 16.595 1.00 95.69 440 LEU A CA 1
ATOM 3355 C C . LEU A 1 440 ? -10.805 -7.131 17.964 1.00 95.69 440 LEU A C 1
ATOM 3357 O O . LEU A 1 440 ? -12.026 -7.197 18.097 1.00 95.69 440 LEU A O 1
ATOM 3361 N N . LEU A 1 441 ? -9.943 -7.324 18.966 1.00 96.31 441 LEU A N 1
ATOM 3362 C CA . LEU A 1 441 ? -10.321 -7.760 20.316 1.00 96.31 441 LEU A CA 1
ATOM 3363 C C . LEU A 1 441 ? -11.305 -6.796 20.985 1.00 96.31 441 LEU A C 1
ATOM 3365 O O . LEU A 1 441 ? -12.330 -7.224 21.514 1.00 96.31 441 LEU A O 1
ATOM 3369 N N . ILE A 1 442 ? -11.042 -5.491 20.883 1.00 93.94 442 ILE A N 1
ATOM 3370 C CA . ILE A 1 442 ? -11.955 -4.431 21.317 1.00 93.94 442 ILE A CA 1
ATOM 3371 C C . ILE A 1 442 ? -13.316 -4.592 20.629 1.00 93.94 442 ILE A C 1
ATOM 3373 O O . ILE A 1 442 ? -14.348 -4.689 21.291 1.00 93.94 442 ILE A O 1
ATOM 3377 N N . SER A 1 443 ? -13.324 -4.688 19.297 1.00 92.94 443 SER A N 1
ATOM 3378 C CA . SER A 1 443 ? -14.564 -4.735 18.517 1.00 92.94 443 SER A CA 1
ATOM 3379 C C . SER A 1 443 ? -15.412 -5.991 18.739 1.00 92.94 443 SER A C 1
ATOM 3381 O O . SER A 1 443 ? -16.594 -5.987 18.402 1.00 92.94 443 SER A O 1
ATOM 3383 N N . THR A 1 444 ? -14.819 -7.058 19.276 1.00 94.75 444 THR A N 1
ATOM 3384 C CA . THR A 1 444 ? -15.500 -8.311 19.627 1.00 94.75 444 THR A CA 1
ATOM 3385 C C . THR A 1 444 ? -15.833 -8.406 21.115 1.00 94.75 444 THR A C 1
ATOM 3387 O O . THR A 1 444 ? -16.276 -9.458 21.557 1.00 94.75 444 THR A O 1
ATOM 3390 N N . GLY A 1 445 ? -15.617 -7.339 21.893 1.00 94.50 445 GLY A N 1
ATOM 3391 C CA . GLY A 1 445 ? -15.951 -7.308 23.319 1.00 94.50 445 GLY A CA 1
ATOM 3392 C C . GLY A 1 445 ? -14.964 -8.055 24.219 1.00 94.50 445 GLY A C 1
ATOM 3393 O O . GLY A 1 445 ? -15.351 -8.513 25.284 1.00 94.50 445 GLY A O 1
ATOM 3394 N N . ALA A 1 446 ? -13.694 -8.175 23.819 1.00 95.69 446 ALA A N 1
ATOM 3395 C CA . ALA A 1 446 ? -12.642 -8.836 24.596 1.00 95.69 446 ALA A CA 1
ATOM 3396 C C . ALA A 1 446 ? -11.520 -7.863 25.038 1.00 95.69 446 ALA A C 1
ATOM 3398 O O . ALA A 1 446 ? -10.350 -8.096 24.714 1.00 95.69 446 ALA A O 1
ATOM 3399 N N . PRO A 1 447 ? -11.829 -6.764 25.761 1.00 95.75 447 PRO A N 1
ATOM 3400 C CA . PRO A 1 447 ? -10.828 -5.771 26.157 1.00 95.75 447 PRO A CA 1
ATOM 3401 C C . PRO A 1 447 ? -9.782 -6.324 27.135 1.00 95.75 447 PRO A C 1
ATOM 3403 O O . PRO A 1 447 ? -8.629 -5.918 27.058 1.00 95.75 447 PRO A O 1
ATOM 3406 N N . GLU A 1 448 ? -10.129 -7.287 27.996 1.00 95.69 448 GLU A N 1
ATOM 3407 C CA . GLU A 1 448 ? -9.167 -7.925 28.915 1.00 95.69 448 GLU A CA 1
ATOM 3408 C C . GLU A 1 448 ? -8.064 -8.683 28.167 1.00 95.69 448 GLU A C 1
ATOM 3410 O O . GLU A 1 448 ? -6.883 -8.494 28.449 1.00 95.69 448 GLU A O 1
ATOM 3415 N N . LYS A 1 449 ? -8.424 -9.467 27.139 1.00 95.56 449 LYS A N 1
ATOM 3416 C CA . LYS A 1 449 ? -7.437 -10.149 26.283 1.00 95.56 449 LYS A CA 1
ATOM 3417 C C . LYS A 1 449 ? -6.543 -9.138 25.555 1.00 95.56 449 LYS A C 1
ATOM 3419 O O . LYS A 1 449 ? -5.350 -9.374 25.390 1.00 95.56 449 LYS A O 1
ATOM 3424 N N . ALA A 1 450 ? -7.111 -8.009 25.119 1.00 95.94 450 ALA A N 1
ATOM 3425 C CA . ALA A 1 450 ? -6.341 -6.937 24.490 1.00 95.94 450 ALA A CA 1
ATOM 3426 C C . ALA A 1 450 ? -5.358 -6.292 25.477 1.00 95.94 450 ALA A C 1
ATOM 3428 O O . ALA A 1 450 ? -4.210 -6.038 25.117 1.00 95.94 450 ALA A O 1
ATOM 3429 N N . TRP A 1 451 ? -5.797 -6.054 26.715 1.00 95.88 451 TRP A N 1
ATOM 3430 C CA . TRP A 1 451 ? -4.960 -5.510 27.780 1.00 95.88 451 TRP A CA 1
ATOM 3431 C C . TRP A 1 451 ? -3.798 -6.449 28.099 1.00 95.88 451 TRP A C 1
ATOM 3433 O O . TRP A 1 451 ? -2.645 -6.029 28.048 1.00 95.88 451 TRP A O 1
ATOM 3443 N N . GLU A 1 452 ? -4.087 -7.730 28.332 1.00 95.25 452 GLU A N 1
ATOM 3444 C CA . GLU A 1 452 ? -3.080 -8.758 28.598 1.00 95.25 452 GLU A CA 1
ATOM 3445 C C . GLU A 1 452 ? -2.043 -8.857 27.472 1.00 95.25 452 GLU A C 1
ATOM 3447 O O . GLU A 1 452 ? -0.839 -8.905 27.735 1.00 95.25 452 GLU A O 1
ATOM 3452 N N . LEU A 1 453 ? -2.496 -8.829 26.216 1.00 94.25 453 LEU A N 1
ATOM 3453 C CA . LEU A 1 453 ? -1.618 -8.825 25.050 1.00 94.25 453 LEU A CA 1
ATOM 3454 C C . LEU A 1 453 ? -0.658 -7.625 25.066 1.00 94.25 453 LEU A C 1
ATOM 3456 O O . LEU A 1 453 ? 0.536 -7.800 24.836 1.00 94.25 453 LEU A O 1
ATOM 3460 N N . MET A 1 454 ? -1.155 -6.418 25.359 1.00 94.88 454 MET A N 1
ATOM 3461 C CA . MET A 1 454 ? -0.316 -5.215 25.411 1.00 94.88 454 MET A CA 1
ATOM 3462 C C . MET A 1 454 ? 0.614 -5.200 26.623 1.00 94.88 454 MET A C 1
ATOM 3464 O O . MET A 1 454 ? 1.735 -4.724 26.510 1.00 94.88 454 MET A O 1
ATOM 3468 N N . THR A 1 455 ? 0.206 -5.754 27.767 1.00 93.62 455 THR A N 1
ATOM 3469 C CA . THR A 1 455 ? 1.095 -5.909 28.932 1.00 93.62 455 THR A CA 1
ATOM 3470 C C . THR A 1 455 ? 2.250 -6.878 28.655 1.00 93.62 455 THR A C 1
ATOM 3472 O O . THR A 1 455 ? 3.323 -6.723 29.229 1.00 93.62 455 THR A O 1
ATOM 3475 N N . ARG A 1 456 ? 2.054 -7.863 27.768 1.00 91.00 456 ARG A N 1
ATOM 3476 C CA . ARG A 1 456 ? 3.094 -8.818 27.346 1.00 91.00 456 ARG A CA 1
ATOM 3477 C C . ARG A 1 456 ? 3.957 -8.324 26.178 1.00 91.00 456 ARG A C 1
ATOM 3479 O O . ARG A 1 456 ? 4.955 -8.969 25.866 1.00 91.00 456 ARG A O 1
ATOM 3486 N N . SER A 1 457 ? 3.560 -7.246 25.499 1.00 85.19 457 SER A N 1
ATOM 3487 C CA . SER A 1 457 ? 4.282 -6.716 24.338 1.00 85.19 457 SER A CA 1
ATOM 3488 C C . SER A 1 457 ? 5.681 -6.235 24.728 1.00 85.19 457 SER A C 1
ATOM 3490 O O . SER A 1 457 ? 5.868 -5.635 25.783 1.00 85.19 457 SER A O 1
ATOM 3492 N N . VAL A 1 458 ? 6.662 -6.489 23.858 1.00 74.12 458 VAL A N 1
ATOM 3493 C CA . VAL A 1 458 ? 8.065 -6.084 24.065 1.00 74.12 458 VAL A CA 1
ATOM 3494 C C . VAL A 1 458 ? 8.255 -4.590 23.796 1.00 74.12 458 VAL A C 1
ATOM 3496 O O . VAL A 1 458 ? 9.089 -3.948 24.430 1.00 74.12 458 VAL A O 1
ATOM 3499 N N . ASP A 1 459 ? 7.469 -4.030 22.875 1.00 87.75 459 ASP A N 1
ATOM 3500 C CA . ASP A 1 459 ? 7.507 -2.608 22.557 1.00 87.75 459 ASP A CA 1
ATOM 3501 C C . ASP A 1 459 ? 6.618 -1.840 23.539 1.00 87.75 459 ASP A C 1
ATOM 3503 O O . ASP A 1 459 ? 5.384 -1.876 23.459 1.00 87.75 459 ASP A O 1
ATOM 3507 N N . ALA A 1 460 ? 7.267 -1.187 24.501 1.00 87.38 460 ALA A N 1
ATOM 3508 C CA . ALA A 1 460 ? 6.595 -0.444 25.550 1.00 87.38 460 ALA A CA 1
ATOM 3509 C C . ALA A 1 460 ? 5.911 0.832 25.021 1.00 87.38 460 ALA A C 1
ATOM 3511 O O . ALA A 1 460 ? 4.981 1.310 25.671 1.00 87.38 460 ALA A O 1
ATOM 3512 N N . ASP A 1 461 ? 6.350 1.378 23.882 1.00 84.31 461 ASP A N 1
ATOM 3513 C CA . ASP A 1 461 ? 5.802 2.613 23.311 1.00 84.31 461 ASP A CA 1
ATOM 3514 C C . ASP A 1 461 ? 4.478 2.322 22.613 1.00 84.31 461 ASP A C 1
ATOM 3516 O O . ASP A 1 461 ? 3.444 2.907 22.948 1.00 84.31 461 ASP A O 1
ATOM 3520 N N . VAL A 1 462 ? 4.474 1.307 21.745 1.00 86.31 462 VAL A N 1
ATOM 3521 C CA . VAL A 1 462 ? 3.244 0.805 21.116 1.00 86.31 462 VAL A CA 1
ATOM 3522 C C . VAL A 1 462 ? 2.256 0.315 22.182 1.00 86.31 462 VAL A C 1
ATOM 3524 O O . VAL A 1 462 ? 1.049 0.546 22.071 1.00 86.31 462 VAL A O 1
ATOM 3527 N N . ALA A 1 463 ? 2.749 -0.338 23.242 1.00 90.44 463 ALA A N 1
ATOM 3528 C CA . ALA A 1 463 ? 1.902 -0.845 24.316 1.00 90.44 463 ALA A CA 1
ATOM 3529 C C . ALA A 1 463 ? 1.170 0.271 25.073 1.00 90.44 463 ALA A C 1
ATOM 3531 O O . ALA A 1 463 ? -0.032 0.137 25.304 1.00 90.44 463 ALA A O 1
ATOM 3532 N N . ALA A 1 464 ? 1.851 1.361 25.444 1.00 90.38 464 ALA A N 1
ATOM 3533 C CA . ALA A 1 464 ? 1.250 2.438 26.232 1.00 90.38 464 ALA A CA 1
ATOM 3534 C C . ALA A 1 464 ? 0.108 3.135 25.472 1.00 90.38 464 ALA A C 1
ATOM 3536 O O . ALA A 1 464 ? -0.985 3.312 26.018 1.00 90.38 464 ALA A O 1
ATOM 3537 N N . GLU A 1 465 ? 0.314 3.453 24.189 1.00 89.44 465 GLU A N 1
ATOM 3538 C CA . GLU A 1 465 ? -0.723 4.071 23.355 1.00 89.44 465 GLU A CA 1
ATOM 3539 C C . GLU A 1 465 ? -1.944 3.148 23.193 1.00 89.44 465 GLU A C 1
ATOM 3541 O O . GLU A 1 465 ? -3.096 3.563 23.377 1.00 89.44 465 GLU A O 1
ATOM 3546 N N . GLN A 1 466 ? -1.717 1.864 22.900 1.00 92.31 466 GLN A N 1
ATOM 3547 C CA . GLN A 1 466 ? -2.820 0.918 22.742 1.00 92.31 466 GLN A CA 1
ATOM 3548 C C . GLN A 1 466 ? -3.534 0.619 24.066 1.00 92.31 466 GLN A C 1
ATOM 3550 O O . GLN A 1 466 ? -4.753 0.449 24.063 1.00 92.31 466 GLN A O 1
ATOM 3555 N N . GLN A 1 467 ? -2.832 0.613 25.202 1.00 94.38 467 GLN A N 1
ATOM 3556 C CA . GLN A 1 467 ? -3.432 0.470 26.533 1.00 94.38 467 GLN A CA 1
ATOM 3557 C C . GLN A 1 467 ? -4.418 1.600 26.843 1.00 94.38 467 GLN A C 1
ATOM 3559 O O . GLN A 1 467 ? -5.530 1.328 27.300 1.00 94.38 467 GLN A O 1
ATOM 3564 N N . VAL A 1 468 ? -4.067 2.852 26.529 1.00 93.25 468 VAL A N 1
ATOM 3565 C CA . VAL A 1 468 ? -4.981 4.000 26.654 1.00 93.25 468 VAL A CA 1
ATOM 3566 C C . VAL A 1 468 ? -6.242 3.777 25.815 1.00 93.25 468 VAL A C 1
ATOM 3568 O O . VAL A 1 468 ? -7.361 3.941 26.305 1.00 93.25 468 VAL A O 1
ATOM 3571 N N . ARG A 1 469 ? -6.084 3.332 24.564 1.00 92.44 469 ARG A N 1
ATOM 3572 C CA . ARG A 1 469 ? -7.211 3.034 23.668 1.00 92.44 469 ARG A CA 1
ATOM 3573 C C . ARG A 1 469 ? -8.107 1.904 24.190 1.00 92.44 469 ARG A C 1
ATOM 3575 O O . ARG A 1 469 ? -9.329 2.002 24.076 1.00 92.44 469 ARG A O 1
ATOM 3582 N N . ILE A 1 470 ? -7.523 0.843 24.751 1.00 93.81 470 ILE A N 1
ATOM 3583 C CA . ILE A 1 470 ? -8.264 -0.273 25.360 1.00 93.81 470 ILE A CA 1
ATOM 3584 C C . ILE A 1 470 ? -9.081 0.226 26.555 1.00 93.81 470 ILE A C 1
ATOM 3586 O O . ILE A 1 470 ? -10.273 -0.068 26.627 1.00 93.81 470 ILE A O 1
ATOM 3590 N N . CYS A 1 471 ? -8.476 1.020 27.443 1.00 93.50 471 CYS A N 1
ATOM 3591 C CA . CYS A 1 471 ? -9.153 1.585 28.611 1.00 93.50 471 CYS A CA 1
ATOM 3592 C C . CYS A 1 471 ? -10.309 2.506 28.221 1.00 93.50 471 CYS A C 1
ATOM 3594 O O . CYS A 1 471 ? -11.406 2.341 28.746 1.00 93.50 471 CYS A O 1
ATOM 3596 N N . ALA A 1 472 ? -10.105 3.428 27.276 1.00 91.38 472 ALA A N 1
ATOM 3597 C CA . ALA A 1 472 ? -11.171 4.314 26.806 1.00 91.38 472 ALA A CA 1
ATOM 3598 C C . ALA A 1 472 ? -12.359 3.520 26.233 1.00 91.38 472 ALA A C 1
ATOM 3600 O O . ALA A 1 472 ? -13.517 3.801 26.546 1.00 91.38 472 ALA A O 1
ATOM 3601 N N . TYR A 1 473 ? -12.081 2.470 25.449 1.00 92.06 473 TYR A N 1
ATOM 3602 C CA . TYR A 1 473 ? -13.134 1.590 24.951 1.00 92.06 473 TYR A CA 1
ATOM 3603 C C . TYR A 1 473 ? -13.855 0.846 26.078 1.00 92.06 473 TYR A C 1
ATOM 3605 O O . TYR A 1 473 ? -15.086 0.860 26.114 1.00 92.06 473 TYR A O 1
ATOM 3613 N N . ALA A 1 474 ? -13.111 0.209 26.986 1.00 92.06 474 ALA A N 1
ATOM 3614 C CA . ALA A 1 474 ? -13.684 -0.551 28.088 1.00 92.06 474 ALA A CA 1
ATOM 3615 C C . ALA A 1 474 ? -14.569 0.337 28.971 1.00 92.06 474 ALA A C 1
ATOM 3617 O O . ALA A 1 474 ? -15.723 0.001 29.193 1.00 92.06 474 ALA A O 1
ATOM 3618 N N . LEU A 1 475 ? -14.109 1.537 29.340 1.00 91.62 475 LEU A N 1
ATOM 3619 C CA . LEU A 1 475 ? -14.898 2.505 30.111 1.00 91.62 475 LEU A CA 1
ATOM 3620 C C . LEU A 1 475 ? -16.216 2.901 29.437 1.00 91.62 475 LEU A C 1
ATOM 3622 O O . LEU A 1 475 ? -17.193 3.162 30.127 1.00 91.62 475 LEU A O 1
ATOM 3626 N N . SER A 1 476 ? -16.265 2.923 28.102 1.00 90.00 476 SER A N 1
ATOM 3627 C CA . SER A 1 476 ? -17.498 3.224 27.361 1.00 90.00 476 SER A CA 1
ATOM 3628 C C . SER A 1 476 ? -18.512 2.069 27.329 1.00 90.00 476 SER A C 1
ATOM 3630 O O . SER A 1 476 ? -19.633 2.256 26.851 1.00 90.00 476 SER A O 1
ATOM 3632 N N . LYS A 1 477 ? -18.113 0.865 27.765 1.00 89.94 477 LYS A N 1
ATOM 3633 C CA . LYS A 1 477 ? -18.905 -0.375 27.686 1.00 89.94 477 LYS A CA 1
ATOM 3634 C C . LYS A 1 477 ? -19.061 -1.120 29.013 1.00 89.94 477 LYS A C 1
ATOM 3636 O O . LYS A 1 477 ? -19.937 -1.972 29.086 1.00 89.94 477 LYS A O 1
ATOM 3641 N N . SER A 1 478 ? -18.216 -0.847 30.001 1.00 86.81 478 SER A N 1
ATOM 3642 C CA . SER A 1 478 ? -18.217 -1.505 31.306 1.00 86.81 478 SER A CA 1
ATOM 3643 C C . SER A 1 478 ? -19.338 -0.994 32.204 1.00 86.81 478 SER A C 1
ATOM 3645 O O . SER A 1 478 ? -19.625 0.203 32.231 1.00 86.81 478 SER A O 1
ATOM 3647 N N . ASP A 1 479 ? -19.883 -1.903 33.007 1.00 88.25 479 ASP A N 1
ATOM 3648 C CA . ASP A 1 479 ? -20.712 -1.561 34.158 1.00 88.25 479 ASP A CA 1
ATOM 3649 C C . ASP A 1 479 ? -19.860 -0.922 35.277 1.00 88.25 479 ASP A C 1
ATOM 3651 O O . ASP A 1 479 ? -18.631 -1.043 35.300 1.00 88.25 479 ASP A O 1
ATOM 3655 N N . GLU A 1 480 ? -20.512 -0.261 36.240 1.00 80.06 480 GLU A N 1
ATOM 3656 C CA . GLU A 1 480 ? -19.860 0.458 37.351 1.00 80.06 480 GLU A CA 1
ATOM 3657 C C . GLU A 1 480 ? -18.742 -0.306 38.106 1.00 80.06 480 GLU A C 1
ATOM 3659 O O . GLU A 1 480 ? -17.692 0.299 38.346 1.00 80.06 480 GLU A O 1
ATOM 3664 N N . PRO A 1 481 ? -18.860 -1.605 38.468 1.00 81.31 481 PRO A N 1
ATOM 3665 C CA . PRO A 1 481 ? -17.788 -2.277 39.213 1.00 81.31 481 PRO A CA 1
ATOM 3666 C C . PRO A 1 481 ? -16.495 -2.434 38.395 1.00 81.31 481 PRO A C 1
ATOM 3668 O O . PRO A 1 481 ? -15.404 -2.161 38.902 1.00 81.31 481 PRO A O 1
ATOM 3671 N N . ASP A 1 482 ? -16.606 -2.789 37.114 1.00 89.44 482 ASP A N 1
ATOM 3672 C CA . ASP A 1 482 ? -15.455 -2.938 36.216 1.00 89.44 482 ASP A CA 1
ATOM 3673 C C . ASP A 1 482 ? -14.883 -1.573 35.814 1.00 89.44 482 ASP A C 1
ATOM 3675 O O . ASP A 1 482 ? -13.676 -1.425 35.585 1.00 89.44 482 ASP A O 1
ATOM 3679 N N . ARG A 1 483 ? -15.734 -0.541 35.778 1.00 91.38 483 ARG A N 1
ATOM 3680 C CA . ARG A 1 483 ? -15.351 0.833 35.444 1.00 91.38 483 ARG A CA 1
ATOM 3681 C C . ARG A 1 483 ? -14.227 1.338 36.345 1.00 91.38 483 ARG A C 1
ATOM 3683 O O . ARG A 1 483 ? -13.248 1.881 35.840 1.00 91.38 483 ARG A O 1
ATOM 3690 N N . VAL A 1 484 ? -14.296 1.101 37.658 1.00 92.75 484 VAL A N 1
ATOM 3691 C CA . VAL A 1 484 ? -13.251 1.530 38.610 1.00 92.75 484 VAL A CA 1
ATOM 3692 C C . VAL A 1 484 ? -11.895 0.883 38.302 1.00 92.75 484 VAL A C 1
ATOM 3694 O O . VAL A 1 484 ? -10.853 1.541 38.385 1.00 92.75 484 VAL A O 1
ATOM 3697 N N . GLN A 1 485 ? -11.881 -0.396 37.920 1.00 94.62 485 GLN A N 1
ATOM 3698 C CA . GLN A 1 485 ? -10.654 -1.099 37.544 1.00 94.62 485 GLN A CA 1
ATOM 3699 C C . GLN A 1 485 ? -10.053 -0.526 36.255 1.00 94.62 485 GLN A C 1
ATOM 3701 O O . GLN A 1 485 ? -8.848 -0.255 36.203 1.00 94.62 485 GLN A O 1
ATOM 3706 N N . TRP A 1 486 ? -10.884 -0.283 35.239 1.00 94.81 486 TRP A N 1
ATOM 3707 C CA . TRP A 1 486 ? -10.447 0.325 33.983 1.00 94.81 486 TRP A CA 1
ATOM 3708 C C . TRP A 1 486 ? -9.986 1.773 34.148 1.00 94.81 486 TRP A C 1
ATOM 3710 O O . TRP A 1 486 ? -9.027 2.172 33.491 1.00 94.81 486 TRP A O 1
ATOM 3720 N N . LEU A 1 487 ? -10.573 2.539 35.073 1.00 93.44 487 LEU A N 1
ATOM 3721 C CA . LEU A 1 487 ? -10.107 3.886 35.417 1.00 93.44 487 LEU A CA 1
ATOM 3722 C C . LEU A 1 487 ? -8.694 3.855 36.008 1.00 93.44 487 LEU A C 1
ATOM 3724 O O . LEU A 1 487 ? -7.831 4.628 35.590 1.00 93.44 487 LEU A O 1
ATOM 3728 N N . LYS A 1 488 ? -8.424 2.927 36.937 1.00 95.06 488 LYS A N 1
ATOM 3729 C CA . LYS A 1 488 ? -7.085 2.757 37.529 1.00 95.06 488 LYS A CA 1
ATOM 3730 C C . LYS A 1 488 ? -6.045 2.372 36.474 1.00 95.06 488 LYS A C 1
ATOM 3732 O O . LYS A 1 488 ? -4.982 2.990 36.412 1.00 95.06 488 LYS A O 1
ATOM 3737 N N . ARG A 1 489 ? -6.368 1.395 35.619 1.00 95.06 489 ARG A N 1
ATOM 3738 C CA . ARG A 1 489 ? -5.517 0.975 34.493 1.00 95.06 489 ARG A CA 1
ATOM 3739 C C . ARG A 1 489 ? -5.298 2.105 33.486 1.00 95.06 489 ARG A C 1
ATOM 3741 O O . ARG A 1 489 ? -4.172 2.316 33.050 1.00 95.06 489 ARG A O 1
ATOM 3748 N N . GLY A 1 490 ? -6.346 2.860 33.160 1.00 92.88 490 GLY A N 1
ATOM 3749 C CA . GLY A 1 490 ? -6.294 4.014 32.263 1.00 92.88 490 GLY A CA 1
ATOM 3750 C C . GLY A 1 490 ? -5.371 5.106 32.785 1.00 92.88 490 GLY A C 1
ATOM 3751 O O . GLY A 1 490 ? -4.510 5.568 32.047 1.00 92.88 490 GLY A O 1
ATOM 3752 N N . LEU A 1 491 ? -5.469 5.454 34.071 1.00 93.75 491 LEU A N 1
ATOM 3753 C CA . LEU A 1 491 ? -4.572 6.426 34.701 1.00 93.75 491 LEU A CA 1
ATOM 3754 C C . LEU A 1 491 ? -3.108 5.957 34.670 1.00 93.75 491 LEU A C 1
ATOM 3756 O O . LEU A 1 491 ? -2.208 6.757 34.435 1.00 93.75 491 LEU A O 1
ATOM 3760 N N . GLN A 1 492 ? -2.860 4.667 34.912 1.00 94.12 492 GLN A N 1
ATOM 3761 C CA . GLN A 1 492 ? -1.514 4.103 34.828 1.00 94.12 492 GLN A CA 1
ATOM 3762 C C . GLN A 1 492 ? -0.969 4.165 33.396 1.00 94.12 492 GLN A C 1
ATOM 3764 O O . GLN A 1 492 ? 0.146 4.642 33.203 1.00 94.12 492 GLN A O 1
ATOM 3769 N N . ALA A 1 493 ? -1.766 3.748 32.409 1.00 92.25 493 ALA A N 1
ATOM 3770 C CA . ALA A 1 493 ? -1.398 3.806 30.997 1.00 92.25 493 ALA A CA 1
ATOM 3771 C C . ALA A 1 493 ? -1.118 5.244 30.547 1.00 92.25 493 ALA A C 1
ATOM 3773 O O . ALA A 1 493 ? -0.111 5.483 29.890 1.00 92.25 493 ALA A O 1
ATOM 3774 N N . ILE A 1 494 ? -1.949 6.207 30.966 1.00 92.12 494 ILE A N 1
ATOM 3775 C CA . ILE A 1 494 ? -1.728 7.634 30.712 1.00 92.12 494 ILE A CA 1
ATOM 3776 C C . ILE A 1 494 ? -0.403 8.079 31.320 1.00 92.12 494 ILE A C 1
ATOM 3778 O O . ILE A 1 494 ? 0.388 8.655 30.602 1.00 92.12 494 ILE A O 1
ATOM 3782 N N . LYS A 1 495 ? -0.095 7.768 32.584 1.00 92.19 495 LYS A N 1
ATOM 3783 C CA . LYS A 1 495 ? 1.190 8.163 33.195 1.00 92.19 495 LYS A CA 1
ATOM 3784 C C . LYS A 1 495 ? 2.399 7.596 32.448 1.00 92.19 495 LYS A C 1
ATOM 3786 O O . LYS A 1 495 ? 3.382 8.304 32.248 1.00 92.19 495 LYS A O 1
ATOM 3791 N N . THR A 1 496 ? 2.331 6.328 32.040 1.00 89.25 496 THR A N 1
ATOM 3792 C CA . THR A 1 496 ? 3.383 5.694 31.233 1.00 89.25 496 THR A CA 1
ATOM 3793 C C . THR A 1 496 ? 3.502 6.352 29.861 1.00 89.25 496 THR A C 1
ATOM 3795 O O . THR A 1 496 ? 4.613 6.570 29.387 1.00 89.25 496 THR A O 1
ATOM 3798 N N . ALA A 1 497 ? 2.371 6.700 29.248 1.00 86.81 497 ALA A N 1
ATOM 3799 C CA . ALA A 1 497 ? 2.333 7.365 27.960 1.00 86.81 497 ALA A CA 1
ATOM 3800 C C . ALA A 1 497 ? 2.805 8.825 28.063 1.00 86.81 497 ALA A C 1
ATOM 3802 O O . ALA A 1 497 ? 3.606 9.238 27.250 1.00 86.81 497 ALA A O 1
ATOM 3803 N N . GLU A 1 498 ? 2.405 9.594 29.077 1.00 84.44 498 GLU A N 1
ATOM 3804 C CA . GLU A 1 498 ? 2.778 10.998 29.311 1.00 84.44 498 GLU A CA 1
ATOM 3805 C C . GLU A 1 498 ? 4.291 11.170 29.468 1.00 84.44 498 GLU A C 1
ATOM 3807 O O . GLU A 1 498 ? 4.865 12.079 28.875 1.00 84.44 498 GLU A O 1
ATOM 3812 N N . GLN A 1 499 ? 4.966 10.261 30.180 1.00 80.25 499 GLN A N 1
ATOM 3813 C CA . GLN A 1 499 ? 6.432 10.273 30.287 1.00 80.25 499 GLN A CA 1
ATOM 3814 C C . GLN A 1 499 ? 7.146 10.194 28.925 1.00 80.25 499 GLN A C 1
ATOM 3816 O O . GLN A 1 499 ? 8.335 10.493 28.850 1.00 80.25 499 GLN A O 1
ATOM 3821 N N . ARG A 1 500 ? 6.438 9.793 27.862 1.00 72.06 500 ARG A N 1
ATOM 3822 C CA . ARG A 1 500 ? 6.988 9.566 26.521 1.00 72.06 500 ARG A CA 1
ATOM 3823 C C . ARG A 1 500 ? 6.374 10.494 25.461 1.00 72.06 500 ARG A C 1
ATOM 3825 O O . ARG A 1 500 ? 7.104 11.111 24.698 1.00 72.06 500 ARG A O 1
ATOM 3832 N N . LEU A 1 501 ? 5.054 10.681 25.488 1.00 64.62 501 LEU A N 1
ATOM 3833 C CA . LEU A 1 501 ? 4.237 11.520 24.599 1.00 64.62 501 LEU A CA 1
ATOM 3834 C C . LEU A 1 501 ? 4.368 13.027 24.859 1.00 64.62 501 LEU A C 1
ATOM 3836 O O . LEU A 1 501 ? 3.910 13.819 24.048 1.00 64.62 501 LEU A O 1
ATOM 3840 N N . PHE A 1 502 ? 4.923 13.475 25.988 1.00 64.31 502 PHE A N 1
ATOM 3841 C CA . PHE A 1 502 ? 5.173 14.915 26.155 1.00 64.31 502 PHE A CA 1
ATOM 3842 C C . PHE A 1 502 ? 6.429 15.395 25.414 1.00 64.31 502 PHE A C 1
ATOM 3844 O O . PHE A 1 502 ? 6.565 16.599 25.199 1.00 64.31 502 PHE A O 1
ATOM 3851 N N . ASN A 1 503 ? 7.301 14.479 24.976 1.00 67.38 503 ASN A N 1
ATOM 3852 C CA . ASN A 1 503 ? 8.462 14.819 24.150 1.00 67.38 503 ASN A CA 1
ATOM 3853 C C . ASN A 1 503 ? 8.113 14.850 22.654 1.00 67.38 503 ASN A C 1
ATOM 3855 O O . ASN A 1 503 ? 8.565 15.748 21.946 1.00 67.38 503 ASN A O 1
ATOM 3859 N N . ASP A 1 504 ? 7.240 13.945 22.206 1.00 66.25 504 ASP A N 1
ATOM 3860 C CA . ASP A 1 504 ? 6.751 13.873 20.829 1.00 66.25 504 ASP A CA 1
ATOM 3861 C C . ASP A 1 504 ? 5.255 14.180 20.804 1.00 66.25 504 ASP A C 1
ATOM 3863 O O . ASP A 1 504 ? 4.474 13.480 21.441 1.00 66.25 504 ASP A O 1
ATOM 3867 N N . LYS A 1 505 ? 4.846 15.237 20.085 1.00 65.38 505 LYS A N 1
ATOM 3868 C CA . LYS A 1 505 ? 3.431 15.624 19.929 1.00 65.38 505 LYS A CA 1
ATOM 3869 C C . LYS A 1 505 ? 2.561 14.381 19.706 1.00 65.38 505 LYS A C 1
ATOM 3871 O O . LYS A 1 505 ? 2.939 13.499 18.945 1.00 65.38 505 LYS A O 1
ATOM 3876 N N . LEU A 1 506 ? 1.389 14.334 20.347 1.00 67.94 506 LEU A N 1
ATOM 3877 C CA . LEU A 1 506 ? 0.371 13.301 20.124 1.00 67.94 506 LEU A CA 1
ATOM 3878 C C . LEU A 1 506 ? -0.030 13.302 18.638 1.00 67.94 506 LEU A C 1
ATOM 3880 O O . LEU A 1 506 ? -0.959 13.994 18.227 1.00 67.94 506 LEU A O 1
ATOM 3884 N N . ASP A 1 507 ? 0.685 12.527 17.823 1.00 66.88 507 ASP A N 1
ATOM 3885 C CA . ASP A 1 507 ? 0.544 12.543 16.365 1.00 66.88 507 ASP A CA 1
ATOM 3886 C C . ASP A 1 507 ? -0.839 12.036 15.906 1.00 66.88 507 ASP A C 1
ATOM 3888 O O . ASP A 1 507 ? -1.293 12.351 14.798 1.00 66.88 507 ASP A O 1
ATOM 3892 N N . ASP A 1 508 ? -1.558 11.298 16.767 1.00 82.62 508 ASP A N 1
ATOM 3893 C CA . ASP A 1 508 ? -2.933 10.855 16.529 1.00 82.62 508 ASP A CA 1
ATOM 3894 C C . ASP A 1 508 ? -3.957 11.560 17.439 1.00 82.62 508 ASP A C 1
ATOM 3896 O O . ASP A 1 508 ? -4.043 11.346 18.651 1.00 82.62 508 ASP A O 1
ATOM 3900 N N . VAL A 1 509 ? -4.851 12.322 16.801 1.00 85.44 509 VAL A N 1
ATOM 3901 C CA . VAL A 1 509 ? -6.049 12.928 17.408 1.00 85.44 509 VAL A CA 1
ATOM 3902 C C . VAL A 1 509 ? -6.879 11.908 18.189 1.00 85.44 509 VAL A C 1
ATOM 3904 O O . VAL A 1 509 ? -7.488 12.253 19.200 1.00 85.44 509 VAL A O 1
ATOM 3907 N N . ARG A 1 510 ? -6.934 10.649 17.744 1.00 86.25 510 ARG A N 1
ATOM 3908 C CA . ARG A 1 510 ? -7.689 9.610 18.457 1.00 86.25 510 ARG A CA 1
ATOM 3909 C C . ARG A 1 510 ? -7.114 9.326 19.834 1.00 86.25 510 ARG A C 1
ATOM 3911 O O . ARG A 1 510 ? -7.889 9.096 20.757 1.00 86.25 510 ARG A O 1
ATOM 3918 N N . SER A 1 511 ? -5.795 9.353 19.972 1.00 87.69 511 SER A N 1
ATOM 3919 C CA . SER A 1 511 ? -5.123 9.114 21.245 1.00 87.69 511 SER A CA 1
ATOM 3920 C C . SER A 1 511 ? -5.435 10.255 22.217 1.00 87.69 511 SER A C 1
ATOM 3922 O O . SER A 1 511 ? -5.870 9.981 23.333 1.00 87.69 511 SER A O 1
ATOM 3924 N N . ALA A 1 512 ? -5.418 11.513 21.758 1.00 89.56 512 ALA A N 1
ATOM 3925 C CA . ALA A 1 512 ? -5.872 12.661 22.553 1.00 89.56 512 ALA A CA 1
ATOM 3926 C C . ALA A 1 512 ? -7.345 12.540 23.002 1.00 89.56 512 ALA A C 1
ATOM 3928 O O . ALA A 1 512 ? -7.665 12.807 24.160 1.00 89.56 512 ALA A O 1
ATOM 3929 N N . VAL A 1 513 ? -8.243 12.081 22.119 1.00 90.06 513 VAL A N 1
ATOM 3930 C CA . VAL A 1 513 ? -9.657 11.835 22.468 1.00 90.06 513 VAL A CA 1
ATOM 3931 C C . VAL A 1 513 ? -9.797 10.733 23.512 1.00 90.06 513 VAL A C 1
ATOM 3933 O O . VAL A 1 513 ? -10.512 10.924 24.489 1.00 90.06 513 VAL A O 1
ATOM 3936 N N . ASN A 1 514 ? -9.105 9.606 23.344 1.00 91.25 514 ASN A N 1
ATOM 3937 C CA . ASN A 1 514 ? -9.167 8.496 24.296 1.00 91.25 514 ASN A CA 1
ATOM 3938 C C . ASN A 1 514 ? -8.692 8.932 25.691 1.00 91.25 514 ASN A C 1
ATOM 3940 O O . ASN A 1 514 ? -9.326 8.598 26.690 1.00 91.25 514 ASN A O 1
ATOM 3944 N N . VAL A 1 515 ? -7.609 9.716 25.766 1.00 92.06 515 VAL A N 1
ATOM 3945 C CA . VAL A 1 515 ? -7.114 10.271 27.033 1.00 92.06 515 VAL A CA 1
ATOM 3946 C C . VAL A 1 515 ? -8.136 11.231 27.650 1.00 92.06 515 VAL A C 1
ATOM 3948 O O . VAL A 1 515 ? -8.434 11.130 28.840 1.00 92.06 515 VAL A O 1
ATOM 3951 N N . ALA A 1 516 ? -8.721 12.126 26.850 1.00 92.62 516 ALA A N 1
ATOM 3952 C CA . ALA A 1 516 ? -9.747 13.052 27.320 1.00 92.62 516 ALA A CA 1
ATOM 3953 C C . ALA A 1 516 ? -10.991 12.324 27.860 1.00 92.62 516 ALA A C 1
ATOM 3955 O O . ALA A 1 516 ? -11.528 12.714 28.893 1.00 92.62 516 ALA A O 1
ATOM 3956 N N . GLU A 1 517 ? -11.423 11.238 27.216 1.00 91.69 517 GLU A N 1
ATOM 3957 C CA . GLU A 1 517 ? 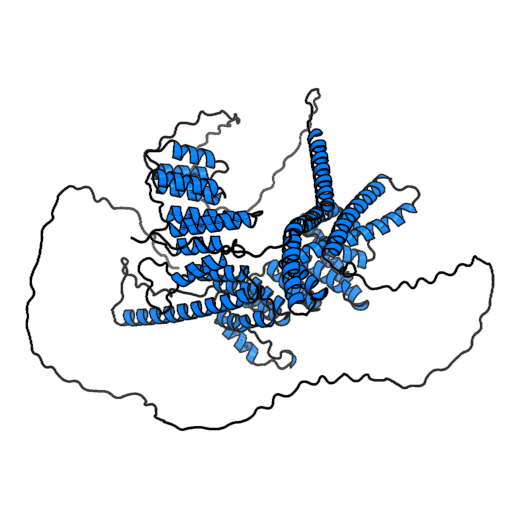-12.541 10.412 27.690 1.00 91.69 517 GLU A CA 1
ATOM 3958 C C . GLU A 1 517 ? -12.239 9.727 29.024 1.00 91.69 517 GLU A C 1
ATOM 3960 O O . GLU A 1 517 ? -13.100 9.702 29.904 1.00 91.69 517 GLU A O 1
ATOM 3965 N N . ILE A 1 518 ? -11.010 9.235 29.217 1.00 93.12 518 ILE A N 1
ATOM 3966 C CA . ILE A 1 518 ? -10.576 8.685 30.507 1.00 93.12 518 ILE A CA 1
ATOM 3967 C C . ILE A 1 518 ? -10.592 9.778 31.584 1.00 93.12 518 ILE A C 1
ATOM 3969 O O . ILE A 1 518 ? -11.111 9.544 32.673 1.00 93.12 518 ILE A O 1
ATOM 3973 N N . TYR A 1 519 ? -10.082 10.981 31.294 1.00 94.44 519 TYR A N 1
ATOM 3974 C CA . TYR A 1 519 ? -10.107 12.094 32.250 1.00 94.44 519 TYR A CA 1
ATOM 3975 C C . TYR A 1 519 ? -11.526 12.549 32.600 1.00 94.44 519 TYR A C 1
ATOM 3977 O O . TYR A 1 519 ? -11.808 12.808 33.768 1.00 94.44 519 TYR A O 1
ATOM 3985 N N . ILE A 1 520 ? -12.446 12.581 31.635 1.00 93.50 520 ILE A N 1
ATOM 3986 C CA . ILE A 1 520 ? -13.864 12.859 31.902 1.00 93.50 520 ILE A CA 1
ATOM 3987 C C . ILE A 1 520 ? -14.465 11.776 32.799 1.00 93.50 520 ILE A C 1
ATOM 3989 O O . ILE A 1 520 ? -15.169 12.091 33.753 1.00 93.50 520 ILE A O 1
ATOM 3993 N N . ALA A 1 521 ? -14.155 10.505 32.542 1.00 91.25 521 ALA A N 1
ATOM 3994 C CA . ALA A 1 521 ? -14.636 9.403 33.367 1.00 91.25 521 ALA A CA 1
ATOM 3995 C C . ALA A 1 521 ? -14.036 9.399 34.791 1.00 91.25 521 ALA A C 1
ATOM 3997 O O . ALA A 1 521 ? -14.620 8.785 35.679 1.00 91.25 521 ALA A O 1
ATOM 3998 N N . LEU A 1 522 ? -12.912 10.094 35.006 1.00 92.12 522 LEU A N 1
ATOM 3999 C CA . LEU A 1 522 ? -12.282 10.355 36.307 1.00 92.12 522 LEU A CA 1
ATOM 4000 C C . LEU A 1 522 ? -12.800 11.629 37.002 1.00 92.12 522 LEU A C 1
ATOM 4002 O O . LEU A 1 522 ? -12.224 12.018 38.015 1.00 92.12 522 LEU A O 1
ATOM 4006 N N . ASP A 1 523 ? -13.821 12.297 36.455 1.00 94.88 523 ASP A N 1
ATOM 4007 C CA . ASP A 1 523 ? -14.311 13.602 36.926 1.00 94.88 523 ASP A CA 1
ATOM 4008 C C . ASP A 1 523 ? -13.224 14.701 36.911 1.00 94.88 523 ASP A C 1
ATOM 4010 O O . ASP A 1 523 ? -13.128 15.562 37.783 1.00 94.88 523 ASP A O 1
ATOM 4014 N N . ARG A 1 524 ? -12.355 14.668 35.888 1.00 94.75 524 ARG A N 1
ATOM 4015 C CA . ARG A 1 524 ? -11.270 15.640 35.653 1.00 94.75 524 ARG A CA 1
ATOM 4016 C C . ARG A 1 524 ? -11.429 16.360 34.301 1.00 94.75 524 ARG A C 1
ATOM 4018 O O . ARG A 1 524 ? -10.548 16.268 33.440 1.00 94.75 524 ARG A O 1
ATOM 4025 N N . PRO A 1 525 ? -12.535 17.096 34.073 1.00 95.38 525 PRO A N 1
ATOM 4026 C CA . PRO A 1 525 ? -12.821 17.729 32.782 1.00 95.38 525 PRO A CA 1
ATOM 4027 C C . PRO A 1 525 ? -11.794 18.798 32.376 1.00 95.38 525 PRO A C 1
ATOM 4029 O O . PRO A 1 525 ? -11.583 19.017 31.185 1.00 95.38 525 PRO A O 1
ATOM 4032 N N . ASP A 1 526 ? -11.117 19.438 33.333 1.00 93.00 526 ASP A N 1
ATOM 4033 C CA . ASP A 1 526 ? -10.077 20.426 33.031 1.00 93.00 526 ASP A CA 1
ATOM 4034 C C . ASP A 1 526 ? -8.826 19.809 32.406 1.00 93.00 526 ASP A C 1
ATOM 4036 O O . ASP A 1 526 ? -8.233 20.408 31.509 1.00 93.00 526 ASP A O 1
ATOM 4040 N N . ASP A 1 527 ? -8.426 18.616 32.846 1.00 93.81 527 ASP A N 1
ATOM 4041 C CA . ASP A 1 527 ? -7.282 17.912 32.264 1.00 93.81 527 ASP A CA 1
ATOM 4042 C C . ASP A 1 527 ? -7.632 17.374 30.871 1.00 93.81 527 ASP A C 1
ATOM 4044 O O . ASP A 1 527 ? -6.844 17.518 29.935 1.00 93.81 527 ASP A O 1
ATOM 4048 N N . ALA A 1 528 ? -8.863 16.873 30.701 1.00 93.94 528 ALA A N 1
ATOM 4049 C CA . ALA A 1 528 ? -9.404 16.521 29.390 1.00 93.94 528 ALA A CA 1
ATOM 4050 C C . ALA A 1 528 ? -9.392 17.723 28.429 1.00 93.94 528 ALA A C 1
ATOM 4052 O O . ALA A 1 528 ? -8.968 17.603 27.278 1.00 93.94 528 ALA A O 1
ATOM 4053 N N . TRP A 1 529 ? -9.817 18.899 28.908 1.00 94.25 529 TRP A N 1
ATOM 4054 C CA . TRP A 1 529 ? -9.801 20.130 28.124 1.00 94.25 529 TRP A CA 1
ATOM 4055 C C . TRP A 1 529 ? -8.382 20.545 27.739 1.00 94.25 529 TRP A C 1
ATOM 4057 O O . TRP A 1 529 ? -8.161 20.848 26.573 1.00 94.25 529 TRP A O 1
ATOM 4067 N N . ARG A 1 530 ? -7.412 20.518 28.664 1.00 92.88 530 ARG A N 1
ATOM 4068 C CA . ARG A 1 530 ? -6.017 20.899 28.364 1.00 92.88 530 ARG A CA 1
ATOM 4069 C C . ARG A 1 530 ? -5.418 20.067 27.228 1.00 92.88 530 ARG A C 1
ATOM 4071 O O . ARG A 1 530 ? -4.770 20.633 26.351 1.00 92.88 530 ARG A O 1
ATOM 4078 N N . ILE A 1 531 ? -5.676 18.759 27.217 1.00 91.62 531 ILE A N 1
ATOM 4079 C CA . ILE A 1 531 ? -5.166 17.842 26.185 1.00 91.62 531 ILE A CA 1
ATOM 4080 C C . ILE A 1 531 ? -5.824 18.096 24.829 1.00 91.62 531 ILE A C 1
ATOM 4082 O O . ILE A 1 531 ? -5.160 18.104 23.798 1.00 91.62 531 ILE A O 1
ATOM 4086 N N . LEU A 1 532 ? -7.134 18.341 24.800 1.00 92.00 532 LEU A N 1
ATOM 4087 C CA . LEU A 1 532 ? -7.803 18.672 23.542 1.00 92.00 532 LEU A CA 1
ATOM 4088 C C . LEU A 1 532 ? -7.481 20.094 23.069 1.00 92.00 532 LEU A C 1
ATOM 4090 O O . LEU A 1 532 ? -7.477 20.361 21.869 1.00 92.00 532 LEU A O 1
ATOM 4094 N N . GLU A 1 533 ? -7.213 21.020 23.991 1.00 93.12 533 GLU A N 1
ATOM 4095 C CA . GLU A 1 533 ? -6.844 22.397 23.680 1.00 93.12 533 GLU A CA 1
ATOM 4096 C C . GLU A 1 533 ? -5.476 22.462 22.993 1.00 93.12 533 GLU A C 1
ATOM 4098 O O . GLU A 1 533 ? -5.346 23.207 22.016 1.00 93.12 533 GLU A O 1
ATOM 4103 N N . SER A 1 534 ? -4.493 21.659 23.426 1.00 90.75 534 SER A N 1
ATOM 4104 C CA . SER A 1 534 ? -3.174 21.603 22.776 1.00 90.75 534 SER A CA 1
ATOM 4105 C C . SER A 1 534 ? -3.262 21.139 21.318 1.00 90.75 534 SER A C 1
ATOM 4107 O O . SER A 1 534 ? -2.557 21.675 20.467 1.00 90.75 534 SER A O 1
ATOM 4109 N N . GLU A 1 535 ? -4.199 20.237 21.010 1.00 90.81 535 GLU A N 1
ATOM 4110 C CA . GLU A 1 535 ? -4.426 19.704 19.657 1.00 90.81 535 GLU A CA 1
ATOM 4111 C C . GLU A 1 535 ? -5.530 20.431 18.867 1.00 90.81 535 GLU A C 1
ATOM 4113 O O . GLU A 1 535 ? -5.788 20.128 17.697 1.00 90.81 535 GLU A O 1
ATOM 4118 N N . SER A 1 536 ? -6.188 21.420 19.472 1.00 91.50 536 SER A N 1
ATOM 4119 C CA . SER A 1 536 ? -7.402 22.049 18.936 1.00 91.50 536 SER A CA 1
ATOM 4120 C C . SER A 1 536 ? -7.241 22.588 17.513 1.00 91.50 536 SER A C 1
ATOM 4122 O O . SER A 1 536 ? -8.105 22.361 16.664 1.00 91.50 536 SER A O 1
ATOM 4124 N N . ALA A 1 537 ? -6.125 23.261 17.218 1.00 90.69 537 ALA A N 1
ATOM 4125 C CA . ALA A 1 537 ? -5.846 23.809 15.892 1.00 90.69 537 ALA A CA 1
ATOM 4126 C C . ALA A 1 537 ? -5.741 22.699 14.830 1.00 90.69 537 ALA A C 1
ATOM 4128 O O . ALA A 1 537 ? -6.420 22.763 13.803 1.00 90.69 537 ALA A O 1
ATOM 4129 N N . SER A 1 538 ? -4.971 21.644 15.123 1.00 90.00 538 SER A N 1
ATOM 4130 C CA . SER A 1 538 ? -4.784 20.481 14.247 1.00 90.00 538 SER A CA 1
ATOM 4131 C C . SER A 1 538 ? -6.101 19.741 13.999 1.00 90.00 538 SER A C 1
ATOM 4133 O O . SER A 1 538 ? -6.445 19.435 12.848 1.00 90.00 538 SER A O 1
ATOM 4135 N N . ILE A 1 539 ? -6.881 19.503 15.062 1.00 90.44 539 ILE A N 1
ATOM 4136 C CA . ILE A 1 539 ? -8.188 18.840 14.995 1.00 90.44 539 ILE A CA 1
ATOM 4137 C C . ILE A 1 539 ? -9.142 19.657 14.126 1.00 90.44 539 ILE A C 1
ATOM 4139 O O . ILE A 1 539 ? -9.692 19.120 13.163 1.00 90.44 539 ILE A O 1
ATOM 4143 N N . ILE A 1 540 ? -9.322 20.946 14.417 1.00 93.19 540 ILE A N 1
ATOM 4144 C CA . ILE A 1 540 ? -10.280 21.815 13.722 1.00 93.19 540 ILE A CA 1
ATOM 4145 C C . ILE A 1 540 ? -9.906 21.960 12.242 1.00 93.19 540 ILE A C 1
ATOM 4147 O O . ILE A 1 540 ? -10.739 21.693 11.372 1.00 93.19 540 ILE A O 1
ATOM 4151 N N . GLU A 1 541 ? -8.665 22.339 11.929 1.00 92.56 541 GLU A N 1
ATOM 4152 C CA . GLU A 1 541 ? -8.255 22.622 10.550 1.00 92.56 541 GLU A CA 1
ATOM 4153 C C . GLU A 1 541 ? -8.233 21.362 9.692 1.00 92.56 541 GLU A C 1
ATOM 4155 O O . GLU A 1 541 ? -8.763 21.365 8.578 1.00 92.56 541 GLU A O 1
ATOM 4160 N N . THR A 1 542 ? -7.692 20.255 10.200 1.00 88.25 542 THR A N 1
ATOM 4161 C CA . THR A 1 542 ? -7.639 19.005 9.432 1.00 88.25 542 THR A CA 1
ATOM 4162 C C . THR A 1 542 ? -9.037 18.445 9.187 1.00 88.25 542 THR A C 1
ATOM 4164 O O . THR A 1 542 ? -9.325 17.963 8.087 1.00 88.25 542 THR A O 1
ATOM 4167 N N . THR A 1 543 ? -9.925 18.519 10.183 1.00 90.12 543 THR A N 1
ATOM 4168 C CA . THR A 1 543 ? -11.314 18.057 10.039 1.00 90.12 543 THR A CA 1
ATOM 4169 C C . THR A 1 543 ? -12.059 18.915 9.036 1.00 90.12 543 THR A C 1
ATOM 4171 O O . THR A 1 543 ? -12.670 18.371 8.119 1.00 90.12 543 THR A O 1
ATOM 4174 N N . ARG A 1 544 ? -11.915 20.243 9.119 1.00 92.50 544 ARG A N 1
ATOM 4175 C CA . ARG A 1 544 ? -12.459 21.174 8.130 1.00 92.50 544 ARG A CA 1
ATOM 4176 C C . ARG A 1 544 ? -12.007 20.819 6.715 1.00 92.50 544 ARG A C 1
ATOM 4178 O O . ARG A 1 544 ? -12.852 20.613 5.852 1.00 92.50 544 ARG A O 1
ATOM 4185 N N . HIS A 1 545 ? -10.704 20.653 6.487 1.00 87.75 545 HIS A N 1
ATOM 4186 C CA . HIS A 1 545 ? -10.171 20.300 5.167 1.00 87.75 545 HIS A CA 1
ATOM 4187 C C . HIS A 1 545 ? -10.674 18.942 4.659 1.00 87.75 545 HIS A C 1
ATOM 4189 O O . HIS A 1 545 ? -10.814 18.756 3.449 1.00 87.75 545 HIS A O 1
ATOM 4195 N N . LYS A 1 546 ? -10.910 17.966 5.546 1.00 87.19 546 LYS A N 1
ATOM 4196 C CA . LYS A 1 546 ? -11.462 16.653 5.172 1.00 87.19 546 LYS A CA 1
ATOM 4197 C C . LYS A 1 546 ? -12.942 16.750 4.817 1.00 87.19 546 LYS A C 1
ATOM 4199 O O . LYS A 1 546 ? -13.332 16.230 3.775 1.00 87.19 546 LYS A O 1
ATOM 4204 N N . VAL A 1 547 ? -13.735 17.457 5.619 1.00 85.81 547 VAL A N 1
ATOM 4205 C CA . VAL A 1 547 ? -15.155 17.715 5.339 1.00 85.81 547 VAL A CA 1
ATOM 4206 C C . VAL A 1 547 ? -15.307 18.518 4.045 1.00 85.81 547 VAL A C 1
ATOM 4208 O O . VAL A 1 547 ? -16.071 18.125 3.171 1.00 85.81 547 VAL A O 1
ATOM 4211 N N . GLU A 1 548 ? -14.520 19.576 3.845 1.00 87.69 548 GLU A N 1
ATOM 4212 C CA . GLU A 1 548 ? -14.516 20.360 2.604 1.00 87.69 548 GLU A CA 1
ATOM 4213 C C . GLU A 1 548 ? -14.116 19.506 1.392 1.00 87.69 548 GLU A C 1
ATOM 4215 O O . GLU A 1 548 ? -14.784 19.557 0.358 1.00 87.69 548 GLU A O 1
ATOM 4220 N N . ARG A 1 549 ? -13.087 18.652 1.510 1.00 82.94 549 ARG A N 1
ATOM 4221 C CA . ARG A 1 549 ? -12.718 17.701 0.447 1.00 82.94 549 ARG A CA 1
ATOM 4222 C C . ARG A 1 549 ? -13.824 16.697 0.147 1.00 82.94 549 ARG A C 1
ATOM 4224 O O . ARG A 1 549 ? -14.033 16.391 -1.025 1.00 82.94 549 ARG A O 1
ATOM 4231 N N . LEU A 1 550 ? -14.537 16.206 1.159 1.00 81.12 550 LEU A N 1
ATOM 4232 C CA . LEU A 1 550 ? -15.697 15.338 0.959 1.00 81.12 550 LEU A CA 1
ATOM 4233 C C . LEU A 1 550 ? -16.830 16.084 0.258 1.00 81.12 550 LEU A C 1
ATOM 4235 O O . LEU A 1 550 ? -17.395 15.545 -0.685 1.00 81.12 550 LEU A O 1
ATOM 4239 N N . ILE A 1 551 ? -17.111 17.334 0.628 1.00 80.38 551 ILE A N 1
ATOM 4240 C CA . ILE A 1 551 ? -18.125 18.169 -0.030 1.00 80.38 551 ILE A CA 1
ATOM 4241 C C . ILE A 1 551 ? -17.761 18.411 -1.505 1.00 80.38 551 ILE A C 1
ATOM 4243 O O . ILE A 1 551 ? -18.595 18.212 -2.392 1.00 80.38 551 ILE A O 1
ATOM 4247 N N . ILE A 1 552 ? -16.513 18.803 -1.786 1.00 79.62 552 ILE A N 1
ATOM 4248 C CA . ILE A 1 552 ? -16.022 19.072 -3.147 1.00 79.62 552 ILE A CA 1
ATOM 4249 C C . ILE A 1 552 ? -15.993 17.776 -3.970 1.00 79.62 552 ILE A C 1
ATOM 4251 O O . ILE A 1 552 ? -16.494 17.748 -5.094 1.00 79.62 552 ILE A O 1
ATOM 4255 N N . GLY A 1 553 ? -15.458 16.689 -3.410 1.00 74.44 553 GLY A N 1
ATOM 4256 C CA . GLY A 1 553 ? -15.357 15.387 -4.073 1.00 74.44 553 GLY A CA 1
ATOM 4257 C C . GLY A 1 553 ? -16.709 14.701 -4.283 1.00 74.44 553 GLY A C 1
ATOM 4258 O O . GLY A 1 553 ? -16.901 14.000 -5.280 1.00 74.44 553 GLY A O 1
ATOM 4259 N N . ALA A 1 554 ? -17.671 14.929 -3.387 1.00 70.62 554 ALA A N 1
ATOM 4260 C CA . ALA A 1 554 ? -19.035 14.451 -3.546 1.00 70.62 554 ALA A CA 1
ATOM 4261 C C . ALA A 1 554 ? -19.751 15.188 -4.681 1.00 70.62 554 ALA A C 1
ATOM 4263 O O . ALA A 1 554 ? -20.506 14.546 -5.394 1.00 70.62 554 ALA A O 1
ATOM 4264 N N . GLY A 1 555 ? -19.497 16.478 -4.930 1.00 70.88 555 GLY A N 1
ATOM 4265 C CA . GLY A 1 555 ? -20.224 17.275 -5.933 1.00 70.88 555 GLY A CA 1
ATOM 4266 C C . GLY A 1 555 ? -20.387 16.605 -7.315 1.00 70.88 555 GLY A C 1
ATOM 4267 O O . GLY A 1 555 ? -21.520 16.351 -7.734 1.00 70.88 555 GLY A O 1
ATOM 4268 N N . PRO A 1 556 ? -19.296 16.244 -8.019 1.00 66.06 556 PRO A N 1
ATOM 4269 C CA . PRO A 1 556 ? -19.369 15.590 -9.330 1.00 66.06 556 PRO A CA 1
ATOM 4270 C C . PRO A 1 556 ? -19.996 14.190 -9.293 1.00 66.06 556 PRO A C 1
ATOM 4272 O O . PRO A 1 556 ? -20.594 13.742 -10.273 1.00 66.06 556 PRO A O 1
ATOM 4275 N N .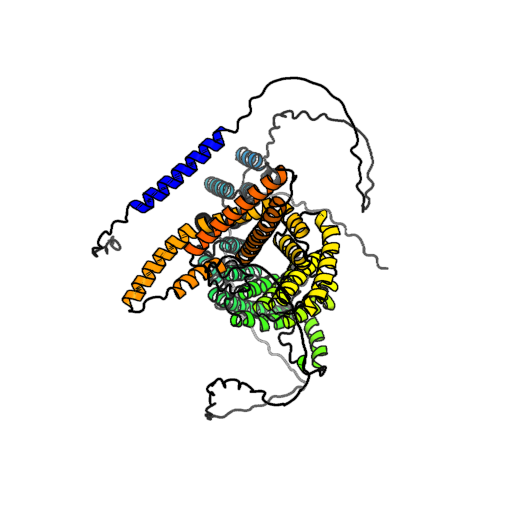 ASN A 1 557 ? -19.856 13.480 -8.174 1.00 58.59 557 ASN A N 1
ATOM 4276 C CA . ASN A 1 557 ? -20.334 12.106 -8.017 1.00 58.59 557 ASN A CA 1
ATOM 4277 C C . ASN A 1 557 ? -21.782 12.038 -7.536 1.00 58.59 557 ASN A C 1
ATOM 4279 O O . ASN A 1 557 ? -22.492 11.127 -7.927 1.00 58.59 557 ASN A O 1
ATOM 4283 N N . VAL A 1 558 ? -22.248 13.021 -6.771 1.00 57.22 558 VAL A N 1
ATOM 4284 C CA . VAL A 1 558 ? -23.658 13.249 -6.448 1.00 57.22 558 VAL A CA 1
ATOM 4285 C C . VAL A 1 558 ? -24.383 13.718 -7.702 1.00 57.22 558 VAL A C 1
ATOM 4287 O O . VAL A 1 558 ? -25.490 13.265 -7.945 1.00 57.22 558 VAL A O 1
ATOM 4290 N N . ALA A 1 559 ? -23.757 14.531 -8.561 1.00 56.94 559 ALA A N 1
ATOM 4291 C CA . ALA A 1 559 ? -24.327 14.891 -9.860 1.00 56.94 559 ALA A CA 1
ATOM 4292 C C . ALA A 1 559 ? -24.425 13.681 -10.811 1.00 56.94 559 ALA A C 1
ATOM 4294 O O . ALA A 1 559 ? -25.489 13.433 -11.378 1.00 56.94 559 ALA A O 1
ATOM 4295 N N . ARG A 1 560 ? -23.357 12.880 -10.947 1.00 59.78 560 ARG A N 1
ATOM 4296 C CA . ARG A 1 560 ? -23.385 11.629 -11.735 1.00 59.78 560 ARG A CA 1
ATOM 4297 C C . ARG A 1 560 ? -24.293 10.570 -11.121 1.00 59.78 560 ARG A C 1
ATOM 4299 O O . ARG A 1 560 ? -25.007 9.889 -11.844 1.00 59.78 560 ARG A O 1
ATOM 4306 N N . GLY A 1 561 ? -24.303 10.464 -9.799 1.00 59.09 561 GLY A N 1
ATOM 4307 C CA . GLY A 1 561 ? -25.199 9.616 -9.027 1.00 59.09 561 GLY A CA 1
ATOM 4308 C C . GLY A 1 561 ? -26.645 10.033 -9.237 1.00 59.09 561 GLY A C 1
ATOM 4309 O O . GLY A 1 561 ? -27.457 9.187 -9.555 1.00 59.09 561 GLY A O 1
ATOM 4310 N N . ALA A 1 562 ? -26.967 11.325 -9.199 1.00 55.69 562 ALA A N 1
ATOM 4311 C CA . ALA A 1 562 ? -28.298 11.842 -9.504 1.00 55.69 562 ALA A CA 1
ATOM 4312 C C . ALA A 1 562 ? -28.703 11.585 -10.962 1.00 55.69 562 ALA A C 1
ATOM 4314 O O . ALA A 1 562 ? -29.855 11.247 -11.209 1.00 55.69 562 ALA A O 1
ATOM 4315 N N . GLN A 1 563 ? -27.780 11.677 -11.926 1.00 62.19 563 GLN A N 1
ATOM 4316 C CA . GLN A 1 563 ? -28.039 11.312 -13.327 1.00 62.19 563 GLN A CA 1
ATOM 4317 C C . GLN A 1 563 ? -28.255 9.802 -13.503 1.00 62.19 563 GLN A C 1
ATOM 4319 O O . GLN A 1 563 ? -29.183 9.384 -14.194 1.00 62.19 563 GLN A O 1
ATOM 4324 N N . HIS A 1 564 ? -27.437 8.975 -12.854 1.00 57.31 564 HIS A N 1
ATOM 4325 C CA . HIS A 1 564 ? -27.570 7.523 -12.892 1.00 57.31 564 HIS A CA 1
ATOM 4326 C C . HIS A 1 564 ? -28.832 7.064 -12.162 1.00 57.31 564 HIS A C 1
ATOM 4328 O O . HIS A 1 564 ? -29.571 6.242 -12.685 1.00 57.31 564 HIS A O 1
ATOM 4334 N N . VAL A 1 565 ? -29.145 7.658 -11.013 1.00 54.56 565 VAL A N 1
ATOM 4335 C CA . VAL A 1 565 ? -30.392 7.461 -10.275 1.00 54.56 565 VAL A CA 1
ATOM 4336 C C . VAL A 1 565 ? -31.563 7.955 -11.106 1.00 54.56 565 VAL A C 1
ATOM 4338 O O . VAL A 1 565 ? -32.549 7.244 -11.175 1.00 54.56 565 VAL A O 1
ATOM 4341 N N . ALA A 1 566 ? -31.487 9.083 -11.812 1.00 64.56 566 ALA A N 1
ATOM 4342 C CA . ALA A 1 566 ? -32.548 9.496 -12.729 1.00 64.56 566 ALA A CA 1
ATOM 4343 C C . ALA A 1 566 ? -32.768 8.454 -13.838 1.00 64.56 566 ALA A C 1
ATOM 4345 O O . ALA A 1 566 ? -33.911 8.102 -14.120 1.00 64.56 566 ALA A O 1
ATOM 4346 N N . ALA A 1 567 ? -31.697 7.885 -14.400 1.00 68.44 567 ALA A N 1
ATOM 4347 C CA . ALA A 1 567 ? -31.777 6.824 -15.403 1.00 68.44 567 ALA A CA 1
ATOM 4348 C C . ALA A 1 567 ? -32.323 5.499 -14.835 1.00 68.44 567 ALA A C 1
ATOM 4350 O O . ALA A 1 567 ? -33.186 4.867 -15.443 1.00 68.44 567 ALA A O 1
ATOM 4351 N N . VAL A 1 568 ? -31.870 5.086 -13.650 1.00 60.16 568 VAL A N 1
ATOM 4352 C CA . VAL A 1 568 ? -32.304 3.861 -12.961 1.00 60.16 568 VAL A CA 1
ATOM 4353 C C . VAL A 1 568 ? -33.732 4.006 -12.448 1.00 60.16 568 VAL A C 1
ATOM 4355 O O . VAL A 1 568 ? -34.516 3.080 -12.593 1.00 60.16 568 VAL A O 1
ATOM 4358 N N . THR A 1 569 ? -34.111 5.172 -11.930 1.00 62.44 569 THR A N 1
ATOM 4359 C CA . THR A 1 569 ? -35.476 5.478 -11.485 1.00 62.44 569 THR A CA 1
ATOM 4360 C C . THR A 1 569 ? -36.412 5.576 -12.681 1.00 62.44 569 THR A C 1
ATOM 4362 O O . THR A 1 569 ? -37.525 5.077 -12.593 1.00 62.44 569 THR A O 1
ATOM 4365 N N . ALA A 1 570 ? -35.974 6.128 -13.819 1.00 73.06 570 ALA A N 1
ATOM 4366 C CA . ALA A 1 570 ? -36.733 6.080 -15.069 1.00 73.06 570 ALA A CA 1
ATOM 4367 C C . ALA A 1 570 ? -36.939 4.633 -15.547 1.00 73.06 570 ALA A C 1
ATOM 4369 O O . ALA A 1 570 ? -38.056 4.260 -15.903 1.00 73.06 570 ALA A O 1
ATOM 4370 N N . LYS A 1 571 ? -35.899 3.791 -15.471 1.00 73.56 571 LYS A N 1
ATOM 4371 C CA . LYS A 1 571 ? -35.973 2.359 -15.801 1.00 73.56 571 LYS A CA 1
ATOM 4372 C C . LYS A 1 571 ? -36.858 1.577 -14.820 1.00 73.56 571 LYS A C 1
ATOM 4374 O O . LYS A 1 571 ? -37.616 0.708 -15.231 1.00 73.56 571 LYS A O 1
ATOM 4379 N N . ALA A 1 572 ? -36.809 1.904 -13.535 1.00 65.94 572 ALA A N 1
ATOM 4380 C CA . ALA A 1 572 ? -37.616 1.277 -12.495 1.00 65.94 572 ALA A CA 1
ATOM 4381 C C . ALA A 1 572 ? -39.092 1.711 -12.566 1.00 65.94 572 ALA A C 1
ATOM 4383 O O . ALA A 1 572 ? -39.979 0.873 -12.417 1.00 65.94 572 ALA A O 1
ATOM 4384 N N . ARG A 1 573 ? -39.365 2.983 -12.907 1.00 72.00 573 ARG A N 1
ATOM 4385 C CA . ARG A 1 573 ? -40.712 3.480 -13.250 1.00 72.00 573 ARG A CA 1
ATOM 4386 C C . ARG A 1 573 ? -41.270 2.778 -14.480 1.00 72.00 573 ARG A C 1
ATOM 4388 O O . ARG A 1 573 ? -42.426 2.379 -14.455 1.00 72.00 573 ARG A O 1
ATOM 4395 N N . ALA A 1 574 ? -40.450 2.592 -15.516 1.00 78.19 574 ALA A N 1
ATOM 4396 C CA . ALA A 1 574 ? -40.840 1.828 -16.700 1.00 78.19 574 ALA A CA 1
ATOM 4397 C C . ALA A 1 574 ? -41.183 0.364 -16.361 1.00 78.19 574 ALA A C 1
ATOM 4399 O O . ALA A 1 574 ? -42.038 -0.227 -17.007 1.00 78.19 574 ALA A O 1
ATOM 4400 N N . ASN A 1 575 ? -40.577 -0.185 -15.304 1.00 81.75 575 ASN A N 1
ATOM 4401 C CA . ASN A 1 575 ? -40.819 -1.543 -14.817 1.00 81.75 575 ASN A CA 1
ATOM 4402 C C . ASN A 1 575 ? -41.847 -1.622 -13.665 1.00 81.75 575 ASN A C 1
ATOM 4404 O O . ASN A 1 575 ? -41.960 -2.667 -13.025 1.00 81.75 575 ASN A O 1
ATOM 4408 N N . GLY A 1 576 ? -42.565 -0.534 -13.354 1.00 83.31 576 GLY A N 1
ATOM 4409 C CA . GLY A 1 576 ? -43.634 -0.518 -12.347 1.00 83.31 576 GLY A CA 1
ATOM 4410 C C . GLY A 1 576 ? -43.192 -0.700 -10.887 1.00 83.31 576 GLY A C 1
ATOM 4411 O O . GLY A 1 576 ? -44.036 -0.956 -10.033 1.00 83.31 576 GLY A O 1
ATOM 4412 N N . LYS A 1 577 ? -41.896 -0.574 -10.566 1.00 67.44 577 LYS A N 1
ATOM 4413 C CA . LYS A 1 577 ? -41.378 -0.737 -9.195 1.00 67.44 577 LYS A CA 1
ATOM 4414 C C . LYS A 1 577 ? -40.653 0.536 -8.743 1.00 67.44 577 LYS A C 1
ATOM 4416 O O . LYS A 1 577 ? -39.562 0.805 -9.243 1.00 67.44 577 LYS A O 1
ATOM 4421 N N . PRO A 1 578 ? -41.208 1.347 -7.824 1.00 59.09 578 PRO A N 1
ATOM 4422 C CA . PRO A 1 578 ? -40.493 2.509 -7.303 1.00 59.09 578 PRO A CA 1
ATOM 4423 C C . PRO A 1 578 ? -39.298 2.061 -6.447 1.00 59.09 578 PRO A C 1
ATOM 4425 O O . PRO A 1 578 ? -39.440 1.196 -5.584 1.00 59.09 578 PRO A O 1
ATOM 4428 N N . LEU A 1 579 ? -38.117 2.655 -6.662 1.00 54.53 579 LEU A N 1
ATOM 4429 C CA . LEU A 1 579 ? -37.004 2.506 -5.718 1.00 54.53 579 LEU A CA 1
ATOM 4430 C C . LEU A 1 579 ? -37.378 3.166 -4.389 1.00 54.53 579 LEU A C 1
ATOM 4432 O O . LEU A 1 579 ? -37.834 4.310 -4.358 1.00 54.53 579 LEU A O 1
ATOM 4436 N N . THR A 1 580 ? -37.144 2.464 -3.284 1.00 63.34 580 THR A N 1
ATOM 4437 C CA . THR A 1 580 ? -37.343 3.020 -1.944 1.00 63.34 580 THR A CA 1
ATOM 4438 C C . THR A 1 580 ? -36.176 3.942 -1.578 1.00 63.34 580 THR A C 1
ATOM 4440 O O . THR A 1 580 ? -35.024 3.690 -1.936 1.00 63.34 580 THR A O 1
ATOM 4443 N N . LYS A 1 581 ? -36.451 5.006 -0.810 1.00 44.19 581 LYS A N 1
ATOM 4444 C CA . LYS A 1 581 ? -35.453 5.970 -0.289 1.00 44.19 581 LYS A CA 1
ATOM 4445 C C . LYS A 1 581 ? -34.256 5.280 0.403 1.00 44.19 581 LYS A C 1
ATOM 4447 O O . LYS A 1 581 ? -33.139 5.784 0.371 1.00 44.19 581 LYS A O 1
ATOM 4452 N N . VAL A 1 582 ? -34.472 4.078 0.940 1.00 47.84 582 VAL A N 1
ATOM 4453 C CA . VAL A 1 582 ? -33.464 3.210 1.570 1.00 47.84 582 VAL A CA 1
ATOM 4454 C C . VAL A 1 582 ? -32.403 2.706 0.578 1.00 47.84 582 VAL A C 1
ATOM 4456 O O . VAL A 1 582 ? -31.223 2.645 0.920 1.00 47.84 582 VAL A O 1
ATOM 4459 N N . GLN A 1 583 ? -32.779 2.366 -0.660 1.00 54.25 583 GLN A N 1
ATOM 4460 C CA . GLN A 1 583 ? -31.829 1.904 -1.685 1.00 54.25 583 GLN A CA 1
ATOM 4461 C C . GLN A 1 583 ? -30.910 3.038 -2.172 1.00 54.25 583 GLN A C 1
ATOM 4463 O O . GLN A 1 583 ? -29.736 2.793 -2.446 1.00 54.25 583 GLN A O 1
ATOM 4468 N N . TYR A 1 584 ? -31.418 4.276 -2.207 1.00 48.59 584 TYR A N 1
ATOM 4469 C CA . TYR A 1 584 ? -30.642 5.486 -2.503 1.00 48.59 584 TYR A CA 1
ATOM 4470 C C . TYR A 1 584 ? -29.566 5.746 -1.438 1.00 48.59 584 TYR A C 1
ATOM 4472 O O . TYR A 1 584 ? -28.390 5.891 -1.773 1.00 48.59 584 TYR A O 1
ATOM 4480 N N . CYS A 1 585 ? -29.942 5.710 -0.154 1.00 45.09 585 CYS A N 1
ATOM 4481 C CA . CYS A 1 585 ? -28.990 5.869 0.947 1.00 45.09 585 CYS A CA 1
ATOM 4482 C C . CYS A 1 585 ? -27.906 4.782 0.910 1.00 45.09 585 CYS A C 1
ATOM 4484 O O . CYS A 1 585 ? -26.729 5.114 0.970 1.00 45.09 585 CYS A O 1
ATOM 4486 N N . LYS A 1 586 ? -28.260 3.507 0.677 1.00 50.69 586 LYS A N 1
ATOM 4487 C CA . LYS A 1 586 ? -27.281 2.402 0.607 1.00 50.69 586 LYS A CA 1
ATOM 4488 C C . LYS A 1 586 ? -26.176 2.614 -0.436 1.00 50.69 586 LYS A C 1
ATOM 4490 O O . LYS A 1 586 ? -25.036 2.249 -0.169 1.00 50.69 586 LYS A O 1
ATOM 4495 N N . GLN A 1 587 ? -26.468 3.210 -1.595 1.00 50.12 587 GLN A N 1
ATOM 4496 C CA . GLN A 1 587 ? -25.454 3.462 -2.632 1.00 50.12 587 GLN A CA 1
ATOM 4497 C C . GLN A 1 587 ? -24.520 4.633 -2.285 1.00 50.12 587 GLN A C 1
ATOM 4499 O O . GLN A 1 587 ? -23.325 4.569 -2.572 1.00 50.12 587 GLN A O 1
ATOM 4504 N N . VAL A 1 588 ? -25.039 5.674 -1.626 1.00 44.88 588 VAL A N 1
ATOM 4505 C CA . VAL A 1 588 ? -24.235 6.805 -1.132 1.00 44.88 588 VAL A CA 1
ATOM 4506 C C . VAL A 1 588 ? -23.370 6.375 0.059 1.00 44.88 588 VAL A C 1
ATOM 4508 O O . VAL A 1 588 ? -22.179 6.683 0.096 1.00 44.88 588 VAL A O 1
ATOM 4511 N N . THR A 1 589 ? -23.916 5.576 0.981 1.00 47.34 589 THR A N 1
ATOM 4512 C CA . THR A 1 589 ? -23.159 4.984 2.094 1.00 47.34 589 THR A CA 1
ATOM 4513 C C . THR A 1 589 ? -22.093 4.011 1.587 1.00 47.34 589 THR A C 1
ATOM 4515 O O . THR A 1 589 ? -20.964 4.055 2.059 1.00 47.34 589 THR A O 1
ATOM 4518 N N . ALA A 1 590 ? -22.383 3.200 0.560 1.00 50.69 590 ALA A N 1
ATOM 4519 C CA . ALA A 1 590 ? -21.392 2.320 -0.067 1.00 50.69 590 ALA A CA 1
ATOM 4520 C C . ALA A 1 590 ? -20.227 3.086 -0.725 1.00 50.69 590 ALA A C 1
ATOM 4522 O O . ALA A 1 590 ? -19.130 2.544 -0.842 1.00 50.69 590 ALA A O 1
ATOM 4523 N N . PHE A 1 591 ? -20.438 4.340 -1.148 1.00 52.78 591 PHE A N 1
ATOM 4524 C CA . PHE A 1 591 ? -19.372 5.198 -1.671 1.00 52.78 591 PHE A CA 1
ATOM 4525 C C . PHE A 1 591 ? -18.453 5.721 -0.559 1.00 52.78 591 PHE A C 1
ATOM 4527 O O . PHE A 1 591 ? -17.234 5.654 -0.714 1.00 52.78 591 PHE A O 1
ATOM 4534 N N . LEU A 1 592 ? -19.013 6.173 0.571 1.00 48.66 592 LEU A N 1
ATOM 4535 C CA . LEU A 1 592 ? -18.225 6.540 1.758 1.00 48.66 592 LEU A CA 1
ATOM 4536 C C . LEU A 1 592 ? -17.481 5.322 2.338 1.00 48.66 592 LEU A C 1
ATOM 4538 O O . LEU A 1 592 ? -16.301 5.421 2.670 1.00 48.66 592 LEU A O 1
ATOM 4542 N N . ALA A 1 593 ? -18.112 4.145 2.297 1.00 50.31 593 ALA A N 1
ATOM 4543 C CA . ALA A 1 593 ? -17.536 2.877 2.740 1.00 50.31 593 ALA A CA 1
ATOM 4544 C C . ALA A 1 593 ? -16.366 2.366 1.873 1.00 50.31 593 ALA A C 1
ATOM 4546 O O . ALA A 1 593 ? -15.729 1.376 2.235 1.00 50.31 593 ALA A O 1
ATOM 4547 N N . ARG A 1 594 ? -16.035 3.011 0.738 1.00 55.75 594 ARG A N 1
ATOM 4548 C CA . ARG A 1 594 ? -14.875 2.613 -0.088 1.00 55.75 594 ARG A CA 1
ATOM 4549 C C . ARG A 1 594 ? -13.540 2.844 0.616 1.00 55.75 594 ARG A C 1
ATOM 4551 O O . ARG A 1 594 ? -12.545 2.240 0.220 1.00 55.75 594 ARG A O 1
ATOM 4558 N N . ASN A 1 595 ? -13.500 3.692 1.644 1.00 65.19 595 ASN A N 1
ATOM 4559 C CA . ASN A 1 595 ? -12.304 3.875 2.455 1.00 65.19 595 ASN A CA 1
ATOM 4560 C C . ASN A 1 595 ? -12.639 3.891 3.958 1.00 65.19 595 ASN A C 1
ATOM 4562 O O . ASN A 1 595 ? -12.660 4.960 4.573 1.00 65.19 595 ASN A O 1
ATOM 4566 N N . PRO A 1 596 ? -12.849 2.712 4.577 1.00 66.19 596 PRO A N 1
ATOM 4567 C CA . PRO A 1 596 ? -13.221 2.612 5.991 1.00 66.19 596 PRO A CA 1
ATOM 4568 C C . PRO A 1 596 ? -12.181 3.251 6.926 1.00 66.19 596 PRO A C 1
ATOM 4570 O O . PRO A 1 596 ? -12.524 3.692 8.020 1.00 66.19 596 PRO A O 1
ATOM 4573 N N . LYS A 1 597 ? -10.912 3.364 6.495 1.00 69.38 597 LYS A N 1
ATOM 4574 C CA . LYS A 1 597 ? -9.863 4.067 7.250 1.00 69.38 597 LYS A CA 1
ATOM 4575 C C . LYS A 1 597 ? -10.132 5.574 7.322 1.00 69.38 597 LYS A C 1
ATOM 4577 O O . LYS A 1 597 ? -10.010 6.142 8.402 1.00 69.38 597 LYS A O 1
ATOM 4582 N N . GLN A 1 598 ? -10.506 6.206 6.206 1.00 77.44 598 GLN A N 1
ATOM 4583 C CA . GLN A 1 598 ? -10.845 7.637 6.169 1.00 77.44 598 GLN A CA 1
ATOM 4584 C C . GLN A 1 598 ? -12.137 7.935 6.929 1.00 77.44 598 GLN A C 1
ATOM 4586 O O . GLN A 1 598 ? -12.201 8.930 7.643 1.00 77.44 598 GLN A O 1
ATOM 4591 N N . GLU A 1 599 ? -13.138 7.064 6.808 1.00 79.19 599 GLU A N 1
ATOM 4592 C CA . GLU A 1 599 ? -14.397 7.191 7.544 1.00 79.19 599 GLU A CA 1
ATOM 4593 C C . GLU A 1 599 ? -14.167 7.112 9.056 1.00 79.19 599 GLU A C 1
ATOM 4595 O O . GLU A 1 599 ? -14.568 8.010 9.790 1.00 79.19 599 GLU A O 1
ATOM 4600 N N . ALA A 1 600 ? -13.440 6.094 9.524 1.00 77.06 600 ALA A N 1
ATOM 4601 C CA . ALA A 1 600 ? -13.139 5.948 10.941 1.00 77.06 600 ALA A CA 1
ATOM 4602 C C . ALA A 1 600 ? -12.272 7.102 11.476 1.00 77.06 600 ALA A C 1
ATOM 4604 O O . ALA A 1 600 ? -12.350 7.442 12.657 1.00 77.06 600 ALA A O 1
ATOM 4605 N N . ASP A 1 601 ? -11.349 7.652 10.680 1.00 83.00 601 ASP A N 1
ATOM 4606 C CA . ASP A 1 601 ? -10.509 8.789 11.096 1.00 83.00 601 ASP A CA 1
ATOM 4607 C C . ASP A 1 601 ? -11.335 10.078 11.179 1.00 83.00 601 ASP A C 1
ATOM 4609 O O . ASP A 1 601 ? -11.242 10.799 12.171 1.00 83.00 601 ASP A O 1
ATOM 4613 N N . LEU A 1 602 ? -12.222 10.320 10.212 1.00 86.06 602 LEU A N 1
ATOM 4614 C CA . LEU A 1 602 ? -13.157 11.437 10.278 1.00 86.06 602 LEU A CA 1
ATOM 4615 C C . LEU A 1 602 ? -14.124 11.305 11.460 1.00 86.06 602 LEU A C 1
ATOM 4617 O O . LEU A 1 602 ? -14.332 12.280 12.176 1.00 86.06 602 LEU A O 1
ATOM 4621 N N . ALA A 1 603 ? -14.661 10.109 11.710 1.00 85.06 603 ALA A N 1
ATOM 4622 C CA . ALA A 1 603 ? -15.533 9.848 12.851 1.00 85.06 603 ALA A CA 1
ATOM 4623 C C . ALA A 1 603 ? -14.830 10.135 14.188 1.00 85.06 603 ALA A C 1
ATOM 4625 O O . ALA A 1 603 ? -15.400 10.801 15.048 1.00 85.06 603 ALA A O 1
ATOM 4626 N N . GLY A 1 604 ? -13.570 9.705 14.345 1.00 81.69 604 GLY A N 1
ATOM 4627 C CA . GLY A 1 604 ? -12.770 10.015 15.537 1.00 81.69 604 GLY A CA 1
ATOM 4628 C C . GLY A 1 604 ? -12.561 11.519 15.737 1.00 81.69 604 GLY A C 1
ATOM 4629 O O . GLY A 1 604 ? -12.675 12.022 16.851 1.00 81.69 604 GLY A O 1
ATOM 4630 N N . ARG A 1 605 ? -12.333 12.262 14.651 1.00 87.94 605 ARG A N 1
ATOM 4631 C CA . ARG A 1 605 ? -12.167 13.722 14.691 1.00 87.94 605 ARG A CA 1
ATOM 4632 C C . ARG A 1 605 ? -13.459 14.476 14.998 1.00 87.94 605 ARG A C 1
ATOM 4634 O O . ARG A 1 605 ? -13.436 15.438 15.757 1.00 87.94 605 ARG A O 1
ATOM 4641 N N . LEU A 1 606 ? -14.585 14.042 14.438 1.00 89.94 606 LEU A N 1
ATOM 4642 C CA . LEU A 1 606 ? -15.896 14.612 14.760 1.00 89.94 606 LEU A CA 1
ATOM 4643 C C . LEU A 1 606 ? -16.258 14.357 16.226 1.00 89.94 606 LEU A C 1
ATOM 4645 O O . LEU A 1 606 ? -16.716 15.270 16.908 1.00 89.94 606 LEU A O 1
ATOM 4649 N N . ARG A 1 607 ? -15.964 13.154 16.738 1.00 88.50 607 ARG A N 1
ATOM 4650 C CA . ARG A 1 607 ? -16.097 12.833 18.165 1.00 88.50 607 ARG A CA 1
ATOM 4651 C C . ARG A 1 607 ? -15.249 13.769 19.033 1.00 88.50 607 ARG A C 1
ATOM 4653 O O . ARG A 1 607 ? -15.763 14.295 20.014 1.00 88.50 607 ARG A O 1
ATOM 4660 N N . ALA A 1 608 ? -14.009 14.059 18.624 1.00 88.25 608 ALA A N 1
ATOM 4661 C CA . ALA A 1 608 ? -13.153 15.046 19.289 1.00 88.25 608 ALA A CA 1
ATOM 4662 C C . ALA A 1 608 ? -13.806 16.435 19.352 1.00 88.25 608 ALA A C 1
ATOM 4664 O O . ALA A 1 608 ? -13.871 17.042 20.417 1.00 88.25 608 ALA A O 1
ATOM 4665 N N . LEU A 1 609 ? -14.330 16.924 18.223 1.00 92.12 609 LEU A N 1
ATOM 4666 C CA . LEU A 1 609 ? -14.975 18.237 18.141 1.00 92.12 609 LEU A CA 1
ATOM 4667 C C . LEU A 1 609 ? -16.220 18.335 19.031 1.00 92.12 609 LEU A C 1
ATOM 4669 O O . LEU A 1 609 ? -16.401 19.352 19.698 1.00 92.12 609 LEU A O 1
ATOM 4673 N N . HIS A 1 610 ? -17.048 17.290 19.088 1.00 93.69 610 HIS A N 1
ATOM 4674 C CA . HIS A 1 610 ? -18.188 17.251 20.007 1.00 93.69 610 HIS A CA 1
ATOM 4675 C C . HIS A 1 610 ? -17.743 17.254 21.473 1.00 93.69 610 HIS A C 1
ATOM 4677 O O . HIS A 1 610 ? -18.288 18.016 22.270 1.00 93.69 610 HIS A O 1
ATOM 4683 N N . LEU A 1 611 ? -16.718 16.471 21.824 1.00 91.56 611 LEU A N 1
ATOM 4684 C CA . LEU A 1 611 ? -16.172 16.434 23.182 1.00 91.56 611 LEU A CA 1
ATOM 4685 C C . LEU A 1 611 ? -15.639 17.808 23.609 1.00 91.56 611 LEU A C 1
ATOM 4687 O O . LEU A 1 611 ? -15.969 18.306 24.686 1.00 91.56 611 LEU A O 1
ATOM 4691 N N . MET A 1 612 ? -14.884 18.459 22.721 1.00 93.44 612 MET A N 1
ATOM 4692 C CA . MET A 1 612 ? -14.403 19.824 22.918 1.00 93.44 612 MET A CA 1
ATOM 4693 C C . MET A 1 612 ? -15.554 20.819 23.072 1.00 93.44 612 MET A C 1
ATOM 4695 O O . MET A 1 612 ? -15.495 21.685 23.939 1.00 93.44 612 MET A O 1
ATOM 4699 N N . GLN A 1 613 ? -16.609 20.715 22.260 1.00 96.00 613 GLN A N 1
ATOM 4700 C CA . GLN A 1 613 ? -17.775 21.587 22.383 1.00 96.00 613 GLN A CA 1
ATOM 4701 C C . GLN A 1 613 ? -18.410 21.460 23.771 1.00 96.00 613 GLN A C 1
ATOM 4703 O O . GLN A 1 613 ? -18.641 22.480 24.419 1.00 96.00 613 GLN A O 1
ATOM 4708 N N . THR A 1 614 ? -18.647 20.232 24.240 1.00 94.88 614 THR A N 1
ATOM 4709 C CA . THR A 1 614 ? -19.234 19.963 25.559 1.00 94.88 614 THR A CA 1
ATOM 4710 C C . THR A 1 614 ? -18.369 20.544 26.674 1.00 94.88 614 THR A C 1
ATOM 4712 O O . THR A 1 614 ? -18.855 21.366 27.451 1.00 94.88 614 THR A O 1
ATOM 4715 N N . LEU A 1 615 ? -17.072 20.220 26.700 1.00 94.19 615 LEU A N 1
ATOM 4716 C CA . LEU A 1 615 ? -16.134 20.727 27.708 1.00 94.19 615 LEU A CA 1
ATOM 4717 C C . LEU A 1 615 ? -16.047 22.259 27.705 1.00 94.19 615 LEU A C 1
ATOM 4719 O O . LEU A 1 615 ? -16.114 22.884 28.762 1.00 94.19 615 LEU A O 1
ATOM 4723 N N . ALA A 1 616 ? -15.977 22.875 26.522 1.00 93.62 616 ALA A N 1
ATOM 4724 C CA . ALA A 1 616 ? -15.950 24.326 26.393 1.00 93.62 616 ALA A CA 1
ATOM 4725 C C . ALA A 1 616 ? -17.234 24.979 26.918 1.00 93.62 616 ALA A C 1
ATOM 4727 O O . ALA A 1 616 ? -17.170 26.024 27.562 1.00 93.62 616 ALA A O 1
ATOM 4728 N N . THR A 1 617 ? -18.401 24.375 26.666 1.00 94.19 617 THR A N 1
ATOM 4729 C CA . THR A 1 617 ? -19.669 24.899 27.191 1.00 94.19 617 THR A CA 1
ATOM 4730 C C . THR A 1 617 ? -19.775 24.771 28.707 1.00 94.19 617 THR A C 1
ATOM 4732 O O . THR A 1 617 ? -20.217 25.721 29.349 1.00 94.19 617 THR A O 1
ATOM 4735 N N . THR A 1 618 ? -19.329 23.656 29.292 1.00 93.81 618 THR A N 1
ATOM 4736 C CA . THR A 1 618 ? -19.300 23.469 30.751 1.00 93.81 618 THR A CA 1
ATOM 4737 C C . THR A 1 618 ? -18.368 24.480 31.409 1.00 93.81 618 THR A C 1
ATOM 4739 O O . THR A 1 618 ? -18.761 25.157 32.356 1.00 93.81 618 THR A O 1
ATOM 4742 N N . ARG A 1 619 ? -17.168 24.659 30.848 1.00 92.38 619 ARG A N 1
ATOM 4743 C CA . ARG A 1 619 ? -16.185 25.622 31.347 1.00 92.38 619 ARG A CA 1
ATOM 4744 C C . ARG A 1 619 ? -16.671 27.067 31.225 1.00 92.38 619 ARG A C 1
ATOM 4746 O O . ARG A 1 619 ? -16.466 27.845 32.145 1.00 92.38 619 ARG A O 1
ATOM 4753 N N . SER A 1 620 ? -17.360 27.414 30.133 1.00 92.94 620 SER A N 1
ATOM 4754 C CA . SER A 1 620 ? -17.965 28.745 29.963 1.00 92.94 620 SER A CA 1
ATOM 4755 C C . SER A 1 620 ? -18.989 29.049 31.058 1.00 92.94 620 SER A C 1
ATOM 4757 O O . SER A 1 620 ? -18.973 30.146 31.603 1.00 92.94 620 SER A O 1
ATOM 4759 N N . LYS A 1 621 ? -19.840 28.074 31.415 1.00 92.50 621 LYS A N 1
ATOM 4760 C CA . LYS A 1 621 ? -20.823 28.237 32.498 1.00 92.50 621 LYS A CA 1
ATOM 4761 C C . LYS A 1 621 ? -20.143 28.467 33.850 1.00 92.50 621 LYS A C 1
ATOM 4763 O O . LYS A 1 621 ? -20.561 29.342 34.591 1.00 92.50 621 LYS A O 1
ATOM 4768 N N . GLN A 1 622 ? -19.065 27.734 34.136 1.00 90.25 622 GLN A N 1
ATOM 4769 C CA . GLN A 1 622 ? -18.295 27.898 35.376 1.00 90.25 622 GLN A CA 1
ATOM 4770 C C . GLN A 1 622 ? -17.584 29.258 35.460 1.00 90.25 622 GLN A C 1
ATOM 4772 O O . GLN A 1 622 ? -17.449 29.814 36.545 1.00 90.25 622 GLN A O 1
ATOM 4777 N N . THR A 1 623 ? -17.125 29.812 34.331 1.00 87.31 623 THR A N 1
ATOM 4778 C CA . THR A 1 623 ? -16.455 31.124 34.324 1.00 87.31 623 THR A CA 1
ATOM 4779 C C . THR A 1 623 ? -17.409 32.299 34.508 1.00 87.31 623 THR A C 1
ATOM 4781 O O . THR A 1 623 ? -16.980 33.328 35.022 1.00 87.31 623 THR A O 1
ATOM 4784 N N . ASP A 1 624 ? -18.680 32.156 34.124 1.00 84.06 624 ASP A N 1
ATOM 4785 C CA . ASP A 1 624 ? -19.675 33.231 34.240 1.00 84.06 624 ASP A CA 1
ATOM 4786 C C . ASP A 1 624 ? -20.084 33.498 35.707 1.00 84.06 624 ASP A C 1
ATOM 4788 O O . ASP A 1 624 ? -20.605 34.566 36.020 1.00 84.06 624 ASP A O 1
ATOM 4792 N N . GLU A 1 625 ? -19.793 32.569 36.623 1.00 83.56 625 GLU A N 1
ATOM 4793 C CA . GLU A 1 625 ? -20.121 32.676 38.054 1.00 83.56 625 GLU A CA 1
ATOM 4794 C C . GLU A 1 625 ? -18.977 33.271 38.910 1.00 83.56 625 GLU A C 1
ATOM 4796 O O . GLU A 1 625 ? -19.157 33.526 40.102 1.00 83.56 625 GLU A O 1
ATOM 4801 N N . GLY A 1 626 ? -17.797 33.533 38.327 1.00 82.00 626 GLY A N 1
ATOM 4802 C CA . GLY A 1 626 ? -16.603 34.002 39.044 1.00 82.00 626 GLY A CA 1
ATOM 4803 C C . GLY A 1 626 ? -16.323 35.512 38.889 1.00 82.00 626 GLY A C 1
ATOM 4804 O O . GLY A 1 626 ? -16.068 35.961 37.773 1.00 82.00 626 GLY A O 1
ATOM 4805 N N . PRO A 1 627 ? -16.259 36.316 39.972 1.00 66.31 627 PRO A N 1
ATOM 4806 C CA . PRO A 1 627 ? -16.210 37.785 39.894 1.00 66.31 627 PRO A CA 1
ATOM 4807 C C . PRO A 1 627 ? -14.880 38.435 39.437 1.00 66.31 627 PRO A C 1
ATOM 4809 O O . PRO A 1 627 ? -14.721 39.643 39.593 1.00 66.31 627 PRO A O 1
ATOM 4812 N N . SER A 1 628 ? -13.906 37.711 38.871 1.00 62.09 628 SER A N 1
ATOM 4813 C CA . SER A 1 628 ? -12.598 38.317 38.519 1.00 62.09 628 SER A CA 1
ATOM 4814 C C . SER A 1 628 ? -11.747 37.570 37.476 1.00 62.09 628 SER A C 1
ATOM 4816 O O . SER A 1 628 ? -10.541 37.802 37.373 1.00 62.09 628 SER A O 1
ATOM 4818 N N . GLY A 1 629 ? -12.340 36.685 36.668 1.00 62.34 629 GLY A N 1
ATOM 4819 C CA . GLY A 1 629 ? -11.600 35.919 35.657 1.00 62.34 629 GLY A CA 1
ATOM 4820 C C . GLY A 1 629 ? -10.995 36.791 34.545 1.00 62.34 629 GLY A C 1
ATOM 4821 O O . GLY A 1 629 ? -11.676 37.620 33.947 1.00 62.34 629 GLY A O 1
ATOM 4822 N N . SER A 1 630 ? -9.711 36.584 34.227 1.00 72.56 630 SER A N 1
ATOM 4823 C CA . SER A 1 630 ? -8.998 37.293 33.156 1.00 72.56 630 SER A CA 1
ATOM 4824 C C . SER A 1 630 ? -9.722 37.148 31.805 1.00 72.56 630 SER A C 1
ATOM 4826 O O . SER A 1 630 ? -9.758 36.050 31.238 1.00 72.56 630 SER A O 1
ATOM 4828 N N . GLY A 1 631 ? -10.248 38.246 31.249 1.00 84.38 631 GLY A N 1
ATOM 4829 C CA . GLY A 1 631 ? -11.045 38.235 30.009 1.00 84.38 631 GLY A CA 1
ATOM 4830 C C . GLY A 1 631 ? -10.371 37.564 28.799 1.00 84.38 631 GLY A C 1
ATOM 4831 O O . GLY A 1 631 ? -11.053 37.061 27.908 1.00 84.38 631 GLY A O 1
ATOM 4832 N N . GLY A 1 632 ? -9.037 37.456 28.783 1.00 89.19 632 GLY A N 1
ATOM 4833 C CA . GLY A 1 632 ? -8.296 36.765 27.722 1.00 89.19 632 GLY A CA 1
ATOM 4834 C C . GLY A 1 632 ? -8.640 35.275 27.573 1.00 89.19 632 GLY A C 1
ATOM 4835 O O . GLY A 1 632 ? -8.773 34.787 26.449 1.00 89.19 632 GLY A O 1
ATOM 4836 N N . ALA A 1 633 ? -8.849 34.552 28.679 1.00 87.12 633 ALA A N 1
ATOM 4837 C CA . ALA A 1 633 ? -9.172 33.122 28.633 1.00 87.12 633 ALA A CA 1
ATOM 4838 C C . ALA A 1 633 ? -10.579 32.871 28.060 1.00 87.12 633 ALA A C 1
ATOM 4840 O O . ALA A 1 633 ? -10.767 31.975 27.235 1.00 87.12 633 ALA A O 1
ATOM 4841 N N . GLN A 1 634 ? -11.550 33.712 28.427 1.00 89.38 634 GLN A N 1
ATOM 4842 C CA . GLN A 1 634 ? -12.926 33.642 27.927 1.00 89.38 634 GLN A CA 1
ATOM 4843 C C . GLN A 1 634 ? -13.001 33.987 26.428 1.00 89.38 634 GLN A C 1
ATOM 4845 O O . GLN A 1 634 ? -13.710 33.329 25.659 1.00 89.38 634 GLN A O 1
ATOM 4850 N N . ILE A 1 635 ? -12.203 34.959 25.968 1.00 92.62 635 ILE A N 1
ATOM 4851 C CA . ILE A 1 635 ? -12.079 35.288 24.538 1.00 92.62 635 ILE A CA 1
ATOM 4852 C C . ILE A 1 635 ? -11.497 34.099 23.758 1.00 92.62 635 ILE A C 1
ATOM 4854 O O . ILE A 1 635 ? -12.043 33.712 22.724 1.00 92.62 635 ILE A O 1
ATOM 4858 N N . LYS A 1 636 ? -10.430 33.462 24.256 1.00 92.44 636 LYS A N 1
ATOM 4859 C CA . LYS A 1 636 ? -9.836 32.289 23.593 1.00 92.44 636 LYS A CA 1
ATOM 4860 C C . LYS A 1 636 ? -10.816 31.109 23.527 1.00 92.44 636 LYS A C 1
ATOM 4862 O O . LYS A 1 636 ? -10.946 30.472 22.475 1.00 92.44 636 LYS A O 1
ATOM 4867 N N . LEU A 1 637 ? -11.541 30.849 24.617 1.00 93.19 637 LEU A N 1
ATOM 4868 C CA . LEU A 1 637 ? -12.546 29.787 24.697 1.00 93.19 637 LEU A CA 1
ATOM 4869 C C . LEU A 1 637 ? -13.705 30.025 23.717 1.00 93.19 637 LEU A C 1
ATOM 4871 O O . LEU A 1 637 ? -14.063 29.129 22.952 1.00 93.19 637 LEU A O 1
ATOM 4875 N N . SER A 1 638 ? -14.246 31.246 23.675 1.00 93.81 638 SER A N 1
ATOM 4876 C CA . SER A 1 638 ? -15.345 31.613 22.770 1.00 93.81 638 SER A CA 1
ATOM 4877 C C . SER A 1 638 ? -14.946 31.542 21.290 1.00 93.81 638 SER A C 1
ATOM 4879 O O . SER A 1 638 ? -15.719 31.038 20.469 1.00 93.81 638 SER A O 1
ATOM 4881 N N . LEU A 1 639 ? -13.723 31.957 20.938 1.00 94.56 639 LEU A N 1
ATOM 4882 C CA . LEU A 1 639 ? -13.177 31.807 19.583 1.00 94.56 639 LEU A CA 1
ATOM 4883 C C . LEU A 1 639 ? -13.031 30.335 19.181 1.00 94.56 639 LEU A C 1
ATOM 4885 O O . LEU A 1 639 ? -13.395 29.961 18.064 1.00 94.56 639 LEU A O 1
ATOM 4889 N N . THR A 1 640 ? -12.535 29.494 20.089 1.00 92.94 640 THR A N 1
ATOM 4890 C CA . THR A 1 640 ? -12.384 28.050 19.850 1.00 92.94 640 THR A CA 1
ATOM 4891 C C . THR A 1 640 ? -13.747 27.389 19.655 1.00 92.94 640 THR A C 1
ATOM 4893 O O . THR A 1 640 ? -13.961 26.693 18.662 1.00 92.94 640 THR A O 1
ATOM 4896 N N . LEU A 1 641 ? -14.713 27.689 20.529 1.00 94.81 641 LEU A N 1
ATOM 4897 C CA . LEU A 1 641 ? -16.084 27.184 20.438 1.00 94.81 641 LEU A CA 1
ATOM 4898 C C . LEU A 1 641 ? -16.766 27.598 19.127 1.00 94.81 641 LEU A C 1
ATOM 4900 O O . LEU A 1 641 ? -17.465 26.794 18.509 1.00 94.81 641 LEU A O 1
ATOM 4904 N N . ARG A 1 642 ? -16.543 28.836 18.669 1.00 96.38 642 ARG A N 1
ATOM 4905 C CA . ARG A 1 642 ? -17.045 29.310 17.375 1.00 96.38 642 ARG A CA 1
ATOM 4906 C C . ARG A 1 642 ? -16.479 28.487 16.217 1.00 96.38 642 ARG A C 1
ATOM 4908 O O . ARG A 1 642 ? -17.251 28.022 15.384 1.00 96.38 642 ARG A O 1
ATOM 4915 N N . ARG A 1 643 ? -15.162 28.260 16.183 1.00 95.69 643 ARG A N 1
ATOM 4916 C CA . ARG A 1 643 ? -14.511 27.453 15.135 1.00 95.69 643 ARG A CA 1
ATOM 4917 C C . ARG A 1 643 ? -15.007 26.005 15.128 1.00 95.69 643 ARG A C 1
ATOM 4919 O O . ARG A 1 643 ? -15.250 25.454 14.059 1.00 95.69 643 ARG A O 1
ATOM 4926 N N . ILE A 1 644 ? -15.203 25.405 16.303 1.00 95.12 644 ILE A N 1
ATOM 4927 C CA . ILE A 1 644 ? -15.769 24.054 16.432 1.00 95.12 644 ILE A CA 1
ATOM 4928 C C . ILE A 1 644 ? -17.181 24.006 15.834 1.00 95.12 644 ILE A C 1
ATOM 4930 O O . ILE A 1 644 ? -17.455 23.162 14.982 1.00 95.12 644 ILE A O 1
ATOM 4934 N N . LYS A 1 645 ? -18.056 24.949 16.216 1.00 95.88 645 LYS A N 1
ATOM 4935 C CA . LYS A 1 645 ? -19.428 25.048 15.688 1.00 95.88 645 LYS A CA 1
ATOM 4936 C C . LYS A 1 645 ? -19.462 25.251 14.173 1.00 95.88 645 LYS A C 1
ATOM 4938 O O . LYS A 1 645 ? -20.329 24.693 13.512 1.00 95.88 645 LYS A O 1
ATOM 4943 N N . GLU A 1 646 ? -18.521 26.011 13.613 1.00 96.00 646 GLU A N 1
ATOM 4944 C CA . GLU A 1 646 ? -18.397 26.181 12.161 1.00 96.00 646 GLU A CA 1
ATOM 4945 C C . GLU A 1 646 ? -18.096 24.845 11.457 1.00 96.00 646 GLU A C 1
ATOM 4947 O O . GLU A 1 646 ? -18.756 24.513 10.473 1.00 96.00 646 GLU A O 1
ATOM 4952 N N . VAL A 1 647 ? -17.149 24.045 11.966 1.00 94.06 647 VAL A N 1
ATOM 4953 C CA . VAL A 1 647 ? -16.800 22.743 11.363 1.00 94.06 647 VAL A CA 1
ATOM 4954 C C . VAL A 1 647 ? -17.918 21.713 11.532 1.00 94.06 647 VAL A C 1
ATOM 4956 O O . VAL A 1 647 ? -18.243 21.014 10.572 1.00 94.06 647 VAL A O 1
ATOM 4959 N N . LEU A 1 648 ? -18.536 21.642 12.713 1.00 93.56 648 LEU A N 1
ATOM 4960 C CA . LEU A 1 648 ? -19.679 20.757 12.953 1.00 93.56 648 LEU A CA 1
ATOM 4961 C C . LEU A 1 648 ? -20.883 21.152 12.086 1.00 93.56 648 LEU A C 1
ATOM 4963 O O . LEU A 1 648 ? -21.477 20.293 11.447 1.00 93.56 648 LEU A O 1
ATOM 4967 N N . GLY A 1 649 ? -21.158 22.449 11.922 1.00 94.31 649 GLY A N 1
ATOM 4968 C CA . GLY A 1 649 ? -22.201 22.924 11.010 1.00 94.31 649 GLY A CA 1
ATOM 4969 C C . GLY A 1 649 ? -21.936 22.565 9.540 1.00 94.31 649 GLY A C 1
ATOM 4970 O O . GLY A 1 649 ? -22.866 22.216 8.811 1.00 94.31 649 GLY A O 1
ATOM 4971 N N . LEU A 1 650 ? -20.672 22.593 9.087 1.00 92.00 650 LEU A N 1
ATOM 4972 C CA . LEU A 1 650 ? -20.301 22.093 7.753 1.00 92.00 650 LEU A CA 1
ATOM 4973 C C . LEU A 1 650 ? -20.589 20.593 7.607 1.00 92.00 650 LEU A C 1
ATOM 4975 O O . LEU A 1 650 ? -21.074 20.169 6.553 1.00 92.00 650 LEU A O 1
ATOM 4979 N N . TRP A 1 651 ? -20.305 19.805 8.648 1.00 92.31 651 TRP A N 1
ATOM 4980 C CA . TRP A 1 651 ? -20.614 18.378 8.681 1.00 92.31 651 TRP A CA 1
ATOM 4981 C C . TRP A 1 651 ? -22.122 18.121 8.656 1.00 92.31 651 TRP A C 1
ATOM 4983 O O . TRP A 1 651 ? -22.571 17.366 7.798 1.00 92.31 651 TRP A O 1
ATOM 4993 N N . ASP A 1 652 ? -22.912 18.794 9.491 1.00 90.25 652 ASP A N 1
ATOM 4994 C CA . ASP A 1 652 ? -24.368 18.610 9.557 1.00 90.25 652 ASP A CA 1
ATOM 4995 C C . ASP A 1 652 ? -25.035 18.935 8.218 1.00 90.25 652 ASP A C 1
ATOM 4997 O O . ASP A 1 652 ? -25.840 18.159 7.699 1.00 90.25 652 ASP A O 1
ATOM 5001 N N . MET A 1 653 ? -24.634 20.038 7.575 1.00 89.38 653 MET A N 1
ATOM 5002 C CA . MET A 1 653 ? -25.101 20.364 6.225 1.00 89.38 653 MET A CA 1
ATOM 5003 C C . MET A 1 653 ? -24.766 19.267 5.208 1.00 89.38 653 MET A C 1
ATOM 5005 O O . MET A 1 653 ? -25.552 19.004 4.292 1.00 89.38 653 MET A O 1
ATOM 5009 N N . MET A 1 654 ? -23.587 18.652 5.324 1.00 87.88 654 MET A N 1
ATOM 5010 C CA . MET A 1 654 ? -23.179 17.554 4.454 1.00 87.88 654 MET A CA 1
ATOM 5011 C C . MET A 1 654 ? -23.981 16.283 4.757 1.00 87.88 654 MET A C 1
ATOM 5013 O O . MET A 1 654 ? -24.486 15.660 3.823 1.00 87.88 654 MET A O 1
ATOM 5017 N N . ALA A 1 655 ? -24.146 15.930 6.032 1.00 82.19 655 ALA A N 1
ATOM 5018 C CA . ALA A 1 655 ? -24.913 14.779 6.489 1.00 82.19 655 ALA A CA 1
ATOM 5019 C C . ALA A 1 655 ? -26.362 14.853 5.990 1.00 82.19 655 ALA A C 1
ATOM 5021 O O . ALA A 1 655 ? -26.832 13.912 5.350 1.00 82.19 655 ALA A O 1
ATOM 5022 N N . VAL A 1 656 ? -27.021 16.009 6.132 1.00 85.12 656 VAL A N 1
ATOM 5023 C CA . VAL A 1 656 ? -28.372 16.256 5.596 1.00 85.12 656 VAL A CA 1
ATOM 5024 C C . VAL A 1 656 ? -28.417 16.066 4.080 1.00 85.12 656 VAL A C 1
ATOM 5026 O O . VAL A 1 656 ? -29.299 15.374 3.570 1.00 85.12 656 VAL A O 1
ATOM 5029 N N . LYS A 1 657 ? -27.454 16.629 3.336 1.00 80.75 657 LYS A N 1
ATOM 5030 C CA . LYS A 1 657 ? -27.395 16.487 1.867 1.00 80.75 657 LYS A CA 1
ATOM 5031 C C . LYS A 1 657 ? -27.177 15.046 1.411 1.00 80.75 657 LYS A C 1
ATOM 5033 O O . LYS A 1 657 ? -27.677 14.663 0.355 1.00 80.75 657 LYS A O 1
ATOM 5038 N N . LEU A 1 658 ? -26.426 14.265 2.181 1.00 76.44 658 LEU A N 1
ATOM 5039 C CA . LEU A 1 658 ? -26.142 12.860 1.894 1.00 76.44 658 LEU A CA 1
ATOM 5040 C C . LEU A 1 658 ? -27.204 11.909 2.470 1.00 76.44 658 LEU A C 1
ATOM 5042 O O . LEU A 1 658 ? -27.156 10.713 2.191 1.00 76.44 658 LEU A O 1
ATOM 5046 N N . GLY A 1 659 ? -28.176 12.423 3.232 1.00 78.56 659 GLY A N 1
ATOM 5047 C CA . GLY A 1 659 ? -29.188 11.614 3.909 1.00 78.56 659 GLY A CA 1
ATOM 5048 C C . GLY A 1 659 ? -28.607 10.725 5.012 1.00 78.56 659 GLY A C 1
ATOM 5049 O O . GLY A 1 659 ? -29.139 9.644 5.256 1.00 78.56 659 GLY A O 1
ATOM 5050 N N . ILE A 1 660 ? -27.506 11.151 5.636 1.00 77.50 660 ILE A N 1
ATOM 5051 C CA . ILE A 1 660 ? -26.917 10.498 6.806 1.00 77.50 660 ILE A CA 1
ATOM 5052 C C . ILE A 1 660 ? -27.728 10.954 8.030 1.00 77.50 660 ILE A C 1
ATOM 5054 O O . ILE A 1 660 ? -27.847 12.163 8.242 1.00 77.50 660 ILE A O 1
ATOM 5058 N N . PRO A 1 661 ? -28.316 10.036 8.818 1.00 72.00 661 PRO A N 1
ATOM 5059 C CA . PRO A 1 661 ? -29.072 10.412 10.008 1.00 72.00 661 PRO A CA 1
ATOM 5060 C C . PRO A 1 661 ? -28.152 11.093 11.032 1.00 72.00 661 PRO A C 1
ATOM 5062 O O . PRO A 1 661 ? -27.181 10.491 11.487 1.00 72.00 661 PRO A O 1
ATOM 5065 N N . ILE A 1 662 ? -28.460 12.345 11.387 1.00 71.19 662 ILE A N 1
ATOM 5066 C CA . ILE A 1 662 ? -27.657 13.162 12.318 1.00 71.19 662 ILE A CA 1
ATOM 5067 C C . ILE A 1 662 ? -27.657 12.545 13.728 1.00 71.19 662 ILE A C 1
ATOM 5069 O O . ILE A 1 662 ? -26.621 12.523 14.386 1.00 71.19 662 ILE A O 1
ATOM 5073 N N . ASP A 1 663 ? -28.763 11.915 14.132 1.00 52.41 663 ASP A N 1
ATOM 5074 C CA . ASP A 1 663 ? -28.926 11.302 15.462 1.00 52.41 663 ASP A CA 1
ATOM 5075 C C . ASP A 1 663 ? -28.130 9.996 15.653 1.00 52.41 663 ASP A C 1
ATOM 5077 O O . ASP A 1 663 ? -28.158 9.391 16.720 1.00 52.41 663 ASP A O 1
ATOM 5081 N N . SER A 1 664 ? -27.398 9.545 14.627 1.00 44.47 664 SER A N 1
ATOM 5082 C CA . SER A 1 664 ? -26.550 8.346 14.693 1.00 44.47 664 SER A CA 1
ATOM 5083 C C . SER A 1 664 ? -25.093 8.628 15.079 1.00 44.47 664 SER A C 1
ATOM 5085 O O . SER A 1 664 ? -24.239 7.747 14.947 1.00 44.47 664 SER A O 1
ATOM 5087 N N . ALA A 1 665 ? -24.785 9.838 15.564 1.00 47.00 665 ALA A N 1
ATOM 5088 C CA . ALA A 1 665 ? -23.461 10.145 16.091 1.00 47.00 665 ALA A CA 1
ATOM 5089 C C . ALA A 1 665 ? -23.072 9.123 17.187 1.00 47.00 665 ALA A C 1
ATOM 5091 O O . ALA A 1 665 ? -23.872 8.830 18.082 1.00 47.00 665 ALA A O 1
ATOM 5092 N N . PRO A 1 666 ? -21.862 8.537 17.128 1.00 36.38 666 PRO A N 1
ATOM 5093 C CA . PRO A 1 666 ? -21.476 7.447 18.013 1.00 36.38 666 PRO A CA 1
ATOM 5094 C C . PRO A 1 666 ? -21.262 7.981 19.435 1.00 36.38 666 PRO A C 1
ATOM 5096 O O . PRO A 1 666 ? -20.196 8.511 19.737 1.00 36.38 666 PRO A O 1
ATOM 5099 N N . GLY A 1 667 ? -22.269 7.849 20.304 1.00 38.50 667 GLY A N 1
ATOM 5100 C CA . GLY A 1 667 ? -22.129 8.150 21.735 1.00 38.50 667 GLY A CA 1
ATOM 5101 C C . GLY A 1 667 ? -23.376 8.633 22.480 1.00 38.50 667 GLY A C 1
ATOM 5102 O O . GLY A 1 667 ? -23.306 8.776 23.694 1.00 38.50 667 GLY A O 1
ATOM 5103 N N . GLY A 1 668 ? -24.510 8.877 21.817 1.00 30.77 668 GLY A N 1
ATOM 5104 C CA . GLY A 1 668 ? -25.725 9.321 22.508 1.00 30.77 668 GLY A CA 1
ATOM 5105 C C . GLY A 1 668 ? -26.428 8.188 23.261 1.00 30.77 668 GLY A C 1
ATOM 5106 O O . GLY A 1 668 ? -27.177 7.423 22.657 1.00 30.77 668 GLY A O 1
ATOM 5107 N N . THR A 1 669 ? -26.227 8.080 24.575 1.00 31.98 669 THR A N 1
ATOM 5108 C CA . THR A 1 669 ? -27.186 7.398 25.458 1.00 31.98 669 THR A CA 1
ATOM 5109 C C . THR A 1 669 ? -28.452 8.246 25.522 1.00 31.98 669 THR A C 1
ATOM 5111 O O . THR A 1 669 ? -28.395 9.406 25.923 1.00 31.98 669 THR A O 1
ATOM 5114 N N . ALA A 1 670 ? -29.582 7.688 25.093 1.00 25.78 670 ALA A N 1
ATOM 5115 C CA . ALA A 1 670 ? -30.869 8.367 25.114 1.00 25.78 670 ALA A CA 1
ATOM 5116 C C . ALA A 1 670 ? -31.304 8.648 26.562 1.00 25.78 670 ALA A C 1
ATOM 5118 O O . ALA A 1 670 ? -31.732 7.740 27.270 1.00 25.78 670 ALA A O 1
ATOM 5119 N N . THR A 1 671 ? -31.210 9.900 27.003 1.00 31.34 671 THR A N 1
ATOM 5120 C CA . THR A 1 671 ? -31.953 10.393 28.166 1.00 31.34 671 THR A CA 1
ATOM 5121 C C . THR A 1 671 ? -33.265 10.980 27.659 1.00 31.34 671 THR A C 1
ATOM 5123 O O . THR A 1 671 ? -33.258 11.983 26.946 1.00 31.34 671 THR A O 1
ATOM 5126 N N . SER A 1 672 ? -34.390 10.334 27.973 1.00 27.72 672 SER A N 1
ATOM 5127 C CA . SER A 1 672 ? -35.718 10.877 27.689 1.00 27.72 672 SER A CA 1
ATOM 5128 C C . SER A 1 672 ? -35.996 12.054 28.628 1.00 27.72 672 SER A C 1
ATOM 5130 O O . SER A 1 672 ? -36.234 11.853 29.818 1.00 27.72 672 SER A O 1
ATOM 5132 N N . GLU A 1 673 ? -35.965 13.278 28.108 1.00 29.34 673 GLU A N 1
ATOM 5133 C CA . GLU A 1 673 ? -36.545 14.436 28.791 1.00 29.34 673 GLU A CA 1
ATOM 5134 C C . GLU A 1 673 ? -38.016 14.575 28.379 1.00 29.34 673 GLU A C 1
ATOM 5136 O O . GLU A 1 673 ? -38.340 15.111 27.317 1.00 29.34 673 GLU A O 1
ATOM 5141 N N . ASP A 1 674 ? -38.911 14.089 29.241 1.00 29.77 674 ASP A N 1
ATOM 5142 C CA . ASP A 1 674 ? -40.329 14.436 29.208 1.00 29.77 674 ASP A CA 1
ATOM 5143 C C . ASP A 1 674 ? -40.495 15.901 29.633 1.00 29.77 674 ASP A C 1
ATOM 5145 O O . ASP A 1 674 ? -40.298 16.278 30.789 1.00 29.77 674 ASP A O 1
ATOM 5149 N N . THR A 1 675 ? -40.879 16.748 28.682 1.00 30.97 675 THR A N 1
ATOM 5150 C CA . THR A 1 675 ? -41.257 18.141 28.924 1.00 30.97 675 THR A CA 1
ATOM 5151 C C . THR A 1 675 ? -42.779 18.264 28.954 1.00 30.97 675 THR A C 1
ATOM 5153 O O . THR A 1 675 ? -43.421 18.528 27.940 1.00 30.97 675 THR A O 1
ATOM 5156 N N . HIS A 1 676 ? -43.371 18.153 30.145 1.00 31.61 676 HIS A N 1
ATOM 5157 C CA . HIS A 1 676 ? -44.669 18.770 30.423 1.00 31.61 676 HIS A CA 1
ATOM 5158 C C . HIS A 1 676 ? -44.482 19.970 31.350 1.00 31.61 676 HIS A C 1
ATOM 5160 O O . HIS A 1 676 ? -44.259 19.845 32.550 1.00 31.61 676 HIS A O 1
ATOM 5166 N N . GLY A 1 677 ? -44.573 21.160 30.756 1.00 30.27 677 GLY A N 1
ATOM 5167 C CA . GLY A 1 677 ? -44.640 22.416 31.484 1.00 30.27 677 GLY A CA 1
ATOM 5168 C C . GLY A 1 677 ? -46.004 22.603 32.147 1.00 30.27 677 GLY A C 1
ATOM 5169 O O . GLY A 1 677 ? -47.038 22.545 31.485 1.00 30.27 677 GLY A O 1
ATOM 5170 N N . SER A 1 678 ? -45.993 22.917 33.440 1.00 27.45 678 SER A N 1
ATOM 5171 C CA . SER A 1 678 ? -47.101 23.580 34.122 1.00 27.45 678 SER A CA 1
ATOM 5172 C C . SER A 1 678 ? -46.542 24.681 35.019 1.00 27.45 678 SER A C 1
ATOM 5174 O O . SER A 1 678 ? -45.691 24.448 35.875 1.00 27.45 678 SER A O 1
ATOM 5176 N N . ARG A 1 679 ? -47.004 25.905 34.760 1.00 31.67 679 ARG A N 1
ATOM 5177 C CA . ARG A 1 679 ? -46.785 27.105 35.570 1.00 31.67 679 ARG A CA 1
ATOM 5178 C C . ARG A 1 679 ? -47.558 26.968 36.880 1.00 31.67 679 ARG A C 1
ATOM 5180 O O . ARG A 1 679 ? -48.754 26.750 36.794 1.00 31.67 679 ARG A O 1
ATOM 5187 N N . PHE A 1 680 ? -46.941 27.236 38.032 1.00 29.56 680 PHE A N 1
ATOM 5188 C CA . PHE A 1 680 ? -47.538 28.027 39.122 1.00 29.56 680 PHE A CA 1
ATOM 5189 C C . PHE A 1 680 ? -46.444 28.515 40.090 1.00 29.56 680 PHE A C 1
ATOM 5191 O O . PHE A 1 680 ? -45.445 27.841 40.321 1.00 29.56 680 PHE A O 1
ATOM 5198 N N . ALA A 1 681 ? -46.627 29.745 40.570 1.00 30.81 681 ALA A N 1
ATOM 5199 C CA . ALA A 1 681 ? -45.726 30.525 41.417 1.00 30.81 681 ALA A CA 1
ATOM 5200 C C . ALA A 1 681 ? -45.793 30.092 42.911 1.00 30.81 681 ALA A C 1
ATOM 5202 O O . ALA A 1 681 ? -46.640 29.271 43.263 1.00 30.81 681 ALA A O 1
ATOM 5203 N N . PRO A 1 682 ? -44.910 30.613 43.791 1.00 38.47 682 PRO A N 1
ATOM 5204 C CA . PRO A 1 682 ? -44.538 29.973 45.051 1.00 38.47 682 PRO A CA 1
ATOM 5205 C C . PRO A 1 682 ? -45.425 30.386 46.233 1.00 38.47 682 PRO A C 1
ATOM 5207 O O . PRO A 1 682 ? -45.891 31.520 46.317 1.00 38.47 682 PRO A O 1
ATOM 5210 N N . SER A 1 683 ? -45.580 29.478 47.198 1.00 27.70 683 SER A N 1
ATOM 5211 C CA . SER A 1 683 ? -46.121 29.769 48.526 1.00 27.70 683 SER A CA 1
ATOM 5212 C C . SER A 1 683 ? -45.356 28.989 49.591 1.00 27.70 683 SER A C 1
ATOM 5214 O O . SER A 1 683 ? -44.903 27.867 49.388 1.00 27.70 683 SER A O 1
ATOM 5216 N N . SER A 1 684 ? -45.191 29.662 50.716 1.00 31.23 684 SER A N 1
ATOM 5217 C CA . SER A 1 684 ? -44.299 29.421 51.836 1.00 31.23 684 SER A CA 1
ATOM 5218 C C . SER A 1 684 ? -44.785 28.397 52.869 1.00 31.23 684 SER A C 1
ATOM 5220 O O . SER A 1 684 ? -45.983 28.279 53.094 1.00 31.23 684 SER A O 1
ATOM 5222 N N . ARG A 1 685 ? -43.804 27.913 53.647 1.00 30.45 685 ARG A N 1
ATOM 5223 C CA . ARG A 1 685 ? -43.825 27.630 55.101 1.00 30.45 685 ARG A CA 1
ATOM 5224 C C . ARG A 1 685 ? -44.550 26.381 55.647 1.00 30.45 685 ARG A C 1
ATOM 5226 O O . ARG A 1 685 ? -45.766 26.295 55.647 1.00 30.45 685 ARG A O 1
ATOM 5233 N N . ALA A 1 686 ? -43.712 25.615 56.357 1.00 31.56 686 ALA A N 1
ATOM 5234 C CA . ALA A 1 686 ? -43.847 25.168 57.751 1.00 31.56 686 ALA A CA 1
ATOM 5235 C C . ALA A 1 686 ? -44.426 23.770 58.057 1.00 31.56 686 ALA A C 1
ATOM 5237 O O . ALA A 1 686 ? -45.585 23.477 57.804 1.00 31.56 686 ALA A O 1
ATOM 5238 N N . ASN A 1 687 ? -43.558 23.026 58.754 1.00 30.53 687 ASN A N 1
ATOM 5239 C CA . ASN A 1 687 ? -43.777 22.202 59.945 1.00 30.53 687 ASN A CA 1
ATOM 5240 C C . ASN A 1 687 ? -44.472 20.826 59.886 1.00 30.53 687 ASN A C 1
ATOM 5242 O O . ASN A 1 687 ? -45.664 20.691 59.648 1.00 30.53 687 ASN A O 1
ATOM 5246 N N . ASP A 1 688 ? -43.648 19.866 60.324 1.00 29.52 688 ASP A N 1
ATOM 5247 C CA . ASP A 1 688 ? -43.859 18.898 61.406 1.00 29.52 688 ASP A CA 1
ATOM 5248 C C . ASP A 1 688 ? -44.544 17.540 61.178 1.00 29.52 688 ASP A C 1
ATOM 5250 O O . ASP A 1 688 ? -45.635 17.392 60.636 1.00 29.52 688 ASP A O 1
ATOM 5254 N N . THR A 1 689 ? -43.910 16.574 61.860 1.00 31.67 689 THR A N 1
ATOM 5255 C CA . THR A 1 689 ? -44.448 15.366 62.516 1.00 31.67 689 THR A CA 1
ATOM 5256 C C . THR A 1 689 ? -44.585 14.038 61.744 1.00 31.67 689 THR A C 1
ATOM 5258 O O . THR A 1 689 ? -45.583 13.721 61.111 1.00 31.67 689 THR A O 1
ATOM 5261 N N . ILE A 1 690 ? -43.547 13.211 61.945 1.00 35.12 690 ILE A N 1
ATOM 5262 C CA . ILE A 1 690 ? -43.510 11.750 62.227 1.00 35.12 690 ILE A CA 1
ATOM 5263 C C . ILE A 1 690 ? -44.669 11.360 63.194 1.00 35.12 690 ILE A C 1
ATOM 5265 O O . ILE A 1 690 ? -44.910 12.151 64.109 1.00 35.12 690 ILE A O 1
ATOM 5269 N N . PRO A 1 691 ? -45.367 10.190 63.078 1.00 45.56 691 PRO A N 1
ATOM 5270 C CA . PRO A 1 691 ? -44.741 8.909 63.433 1.00 45.56 691 PRO A CA 1
ATOM 5271 C C . PRO A 1 691 ? -45.166 7.594 62.738 1.00 45.56 691 PRO A C 1
ATOM 5273 O O . PRO A 1 691 ? -46.306 7.364 62.356 1.00 45.56 691 PRO A O 1
ATOM 5276 N N . SER A 1 692 ? -44.149 6.725 62.651 1.00 33.16 692 SER A N 1
ATOM 5277 C CA . SER A 1 692 ? -44.100 5.256 62.776 1.00 33.16 692 SER A CA 1
ATOM 5278 C C . SER A 1 692 ? -45.381 4.415 62.678 1.00 33.16 692 SER A C 1
ATOM 5280 O O . SER A 1 692 ? -46.277 4.566 63.500 1.00 33.16 692 SER A O 1
ATOM 5282 N N . HIS A 1 693 ? -45.328 3.340 61.878 1.00 31.89 693 HIS A N 1
ATOM 5283 C CA . HIS A 1 693 ? -45.571 1.981 62.389 1.00 31.89 693 HIS A CA 1
ATOM 5284 C C . HIS A 1 693 ? -44.979 0.881 61.491 1.00 31.89 693 HIS A C 1
ATOM 5286 O O . HIS A 1 693 ? -44.709 1.059 60.308 1.00 31.89 693 HIS A O 1
ATOM 5292 N N . GLN A 1 694 ? -44.715 -0.240 62.155 1.00 31.53 694 GLN A N 1
ATOM 5293 C CA . GLN A 1 694 ? -43.853 -1.363 61.811 1.00 31.53 694 GLN A CA 1
ATOM 5294 C C . GLN A 1 694 ? -44.504 -2.438 60.919 1.00 31.53 694 GLN A C 1
ATOM 5296 O O . GLN A 1 694 ? -45.709 -2.660 60.956 1.00 31.53 694 GLN A O 1
ATOM 5301 N N . SER A 1 695 ? -43.615 -3.242 60.323 1.00 30.73 695 SER A N 1
ATOM 5302 C CA . SER A 1 695 ? -43.708 -4.700 60.116 1.00 30.73 695 SER A CA 1
ATOM 5303 C C . SER A 1 695 ? -44.677 -5.260 59.063 1.00 30.73 695 SER A C 1
ATOM 5305 O O . SER A 1 695 ? -45.888 -5.247 59.242 1.00 30.73 695 SER A O 1
ATOM 5307 N N . ARG A 1 696 ? -44.114 -5.915 58.036 1.00 29.53 696 ARG A N 1
ATOM 5308 C CA . ARG A 1 696 ? -44.142 -7.384 57.822 1.00 29.53 696 ARG A CA 1
ATOM 5309 C C . ARG A 1 696 ? -43.731 -7.720 56.379 1.00 29.53 696 ARG A C 1
ATOM 5311 O O . ARG A 1 696 ? -44.381 -7.313 55.427 1.00 29.53 696 ARG A O 1
ATOM 5318 N N . THR A 1 697 ? -42.666 -8.499 56.238 1.00 33.78 697 THR A N 1
ATOM 5319 C CA . THR A 1 697 ? -42.422 -9.422 55.113 1.00 33.78 697 THR A CA 1
ATOM 5320 C C . THR A 1 697 ? -42.938 -10.820 55.515 1.00 33.78 697 THR A C 1
ATOM 5322 O O . THR A 1 697 ? -43.304 -10.992 56.683 1.00 33.78 697 THR A O 1
ATOM 5325 N N . PRO A 1 698 ? -42.889 -11.866 54.664 1.00 46.12 698 PRO A N 1
ATOM 5326 C CA . PRO A 1 698 ? -42.814 -11.925 53.197 1.00 46.12 698 PRO A CA 1
ATOM 5327 C C . PRO A 1 698 ? -43.942 -12.804 52.602 1.00 46.12 698 PRO A C 1
ATOM 5329 O O . PRO A 1 698 ? -44.597 -13.567 53.309 1.00 46.12 698 PRO A O 1
ATOM 5332 N N . THR A 1 699 ? -44.144 -12.778 51.284 1.00 32.09 699 THR A N 1
ATOM 5333 C CA . THR A 1 699 ? -44.700 -13.947 50.577 1.00 32.09 699 THR A CA 1
ATOM 5334 C C . THR A 1 699 ? -44.165 -14.019 49.155 1.00 32.09 699 THR A C 1
ATOM 5336 O O . THR A 1 699 ? -44.018 -13.015 48.463 1.00 32.09 699 THR A O 1
ATOM 5339 N N . GLU A 1 700 ? -43.793 -15.242 48.806 1.00 31.66 700 GLU A N 1
ATOM 5340 C CA . GLU A 1 700 ? -43.108 -15.694 47.606 1.00 31.66 700 GLU A CA 1
ATOM 5341 C C . GLU A 1 700 ? -44.021 -15.751 46.367 1.00 31.66 700 GLU A C 1
ATOM 5343 O O . GLU A 1 700 ? -45.243 -15.681 46.460 1.00 31.66 700 GLU A O 1
ATOM 5348 N N . HIS A 1 701 ? -43.364 -16.010 45.230 1.00 31.28 701 HIS A N 1
ATOM 5349 C CA . HIS A 1 701 ? -43.879 -16.488 43.941 1.00 31.28 701 HIS A CA 1
ATOM 5350 C C . HIS A 1 701 ? -44.483 -15.465 42.966 1.00 31.28 701 HIS A C 1
ATOM 5352 O O . HIS A 1 701 ? -45.641 -15.082 43.057 1.00 31.28 701 HIS A O 1
ATOM 5358 N N . ALA A 1 702 ? -43.735 -15.166 41.895 1.00 31.27 702 ALA A N 1
ATOM 5359 C CA . ALA A 1 702 ? -43.962 -15.802 40.587 1.00 31.27 702 ALA A CA 1
ATOM 5360 C C . ALA A 1 702 ? -42.986 -15.250 39.529 1.00 31.27 702 ALA A C 1
ATOM 5362 O O . ALA A 1 702 ? -43.212 -14.209 38.914 1.00 31.27 702 ALA A O 1
ATOM 5363 N N . SER A 1 703 ? -41.909 -15.993 39.276 1.00 29.75 703 SER A N 1
ATOM 5364 C CA . SER A 1 703 ? -41.027 -15.797 38.124 1.00 29.75 703 SER A CA 1
ATOM 5365 C C . SER A 1 703 ? -41.736 -16.297 36.863 1.00 29.75 703 SER A C 1
ATOM 5367 O O . SER A 1 703 ? -41.919 -17.500 36.678 1.00 29.75 703 SER A O 1
ATOM 5369 N N . ARG A 1 704 ? -42.158 -15.380 35.987 1.00 29.14 704 ARG A N 1
ATOM 5370 C CA . ARG A 1 704 ? -42.744 -15.709 34.682 1.00 29.14 704 ARG A CA 1
ATOM 5371 C C . ARG A 1 704 ? -41.623 -15.780 33.644 1.00 29.14 704 ARG A C 1
ATOM 5373 O O . ARG A 1 704 ? -41.141 -14.757 33.169 1.00 29.14 704 ARG A O 1
ATOM 5380 N N . ALA A 1 705 ? -41.197 -17.001 33.334 1.00 30.77 705 ALA A N 1
ATOM 5381 C CA . ALA A 1 705 ? -40.244 -17.295 32.271 1.00 30.77 705 ALA A CA 1
ATOM 5382 C C . ALA A 1 705 ? -40.858 -16.999 30.891 1.00 30.77 705 ALA A C 1
ATOM 5384 O O . ALA A 1 705 ? -41.925 -17.513 30.546 1.00 30.77 705 ALA A O 1
ATOM 5385 N N . LEU A 1 706 ? -40.168 -16.171 30.106 1.00 32.75 706 LEU A N 1
ATOM 5386 C CA . LEU A 1 706 ? -40.410 -15.979 28.679 1.00 32.75 706 LEU A CA 1
ATOM 5387 C C . LEU A 1 706 ? -39.801 -17.163 27.912 1.00 32.75 706 LEU A C 1
ATOM 5389 O O . LEU A 1 706 ? -38.627 -17.487 28.083 1.00 32.75 706 LEU A O 1
ATOM 5393 N N . LYS A 1 707 ? -40.624 -17.817 27.087 1.00 33.06 707 LYS A N 1
ATOM 5394 C CA . LYS A 1 707 ? -40.206 -18.830 26.109 1.00 33.06 707 LYS A CA 1
ATOM 5395 C C . LYS A 1 707 ? -39.371 -18.166 25.003 1.00 33.06 707 LYS A C 1
ATOM 5397 O O . LYS A 1 707 ? -39.781 -17.099 24.549 1.00 33.06 707 LYS A O 1
ATOM 5402 N N . PRO A 1 708 ? -38.286 -18.783 24.511 1.00 37.41 708 PRO A N 1
ATOM 5403 C CA . PRO A 1 708 ? -37.711 -18.401 23.230 1.00 37.41 708 PRO A CA 1
ATOM 5404 C C . PRO A 1 708 ? -38.528 -19.010 22.080 1.00 37.41 708 PRO A C 1
ATOM 5406 O O . PRO A 1 708 ? -38.937 -20.172 22.133 1.00 37.41 708 PRO A O 1
ATOM 5409 N N . GLU A 1 709 ? -38.778 -18.184 21.067 1.00 29.98 709 GLU A N 1
ATOM 5410 C CA . GLU A 1 709 ? -39.365 -18.543 19.776 1.00 29.98 709 GLU A CA 1
ATOM 5411 C C . GLU A 1 709 ? -38.529 -19.633 19.086 1.00 29.98 709 GLU A C 1
ATOM 5413 O O . GLU A 1 709 ? -37.306 -19.533 18.985 1.00 29.98 709 GLU A O 1
ATOM 5418 N N . GLN A 1 710 ? -39.209 -20.693 18.639 1.00 29.75 710 GLN A N 1
ATOM 5419 C CA . GLN A 1 710 ? -38.675 -21.677 17.703 1.00 29.75 710 GLN A CA 1
ATOM 5420 C C . GLN A 1 710 ? -38.653 -21.047 16.311 1.00 29.75 710 GLN A C 1
ATOM 5422 O O . GLN A 1 710 ? -39.694 -20.645 15.800 1.00 29.75 710 GLN A O 1
ATOM 5427 N N . ASP A 1 711 ? -37.461 -20.976 15.730 1.00 33.97 711 ASP A N 1
ATOM 5428 C CA . ASP A 1 711 ? -37.233 -20.586 14.344 1.00 33.97 711 ASP A CA 1
ATOM 5429 C C . ASP A 1 711 ? -37.320 -21.854 13.476 1.00 33.97 711 ASP A C 1
ATOM 5431 O O . ASP A 1 711 ? -36.517 -22.787 13.616 1.00 33.97 711 ASP A O 1
ATOM 5435 N N . ASP A 1 712 ? -38.342 -21.912 12.624 1.00 32.94 712 ASP A N 1
ATOM 5436 C CA . ASP A 1 712 ? -38.585 -22.991 11.671 1.00 32.94 712 ASP A CA 1
ATOM 5437 C C . ASP A 1 712 ? -37.527 -22.941 10.557 1.00 32.94 712 ASP A C 1
ATOM 5439 O O . ASP A 1 712 ? -37.609 -22.149 9.618 1.00 32.94 712 ASP A O 1
ATOM 5443 N N . SER A 1 713 ? -36.523 -23.818 10.641 1.00 33.31 713 SER A N 1
ATOM 5444 C CA . SER A 1 713 ? -35.653 -24.130 9.504 1.00 33.31 713 SER A CA 1
ATOM 5445 C C . SER A 1 713 ? -36.100 -25.443 8.866 1.00 33.31 713 SER A C 1
ATOM 5447 O O . SER A 1 713 ? -35.999 -26.525 9.443 1.00 33.31 713 SER A O 1
ATOM 5449 N N . GLU A 1 714 ? -36.641 -25.314 7.657 1.00 34.97 714 GLU A N 1
ATOM 5450 C CA . GLU A 1 714 ? -37.078 -26.405 6.796 1.00 34.97 714 GLU A CA 1
ATOM 5451 C C . GLU A 1 714 ? -35.944 -27.416 6.560 1.00 34.97 714 GLU A C 1
ATOM 5453 O O . GLU A 1 714 ? -34.856 -27.092 6.075 1.00 34.97 714 GLU A O 1
ATOM 5458 N N . GLY A 1 715 ? -36.220 -28.672 6.909 1.00 28.38 715 GLY A N 1
ATOM 5459 C CA . GLY A 1 715 ? -35.328 -29.801 6.698 1.00 28.38 715 GLY A CA 1
ATOM 5460 C C . GLY A 1 715 ? -35.225 -30.186 5.223 1.00 28.38 715 GLY A C 1
ATOM 5461 O O . GLY A 1 715 ? -36.213 -30.531 4.579 1.00 28.38 715 GLY A O 1
ATOM 5462 N N . PHE A 1 716 ? -33.999 -30.215 4.701 1.00 29.47 716 PHE A N 1
ATOM 5463 C CA . PHE A 1 716 ? -33.690 -30.876 3.436 1.00 29.47 716 PHE A CA 1
ATOM 5464 C C . PHE A 1 716 ? -33.590 -32.392 3.651 1.00 29.47 716 PHE A C 1
ATOM 5466 O O . PHE A 1 716 ? -32.590 -32.919 4.141 1.00 29.47 716 PHE A O 1
ATOM 5473 N N . THR A 1 717 ? -34.640 -33.109 3.258 1.00 30.48 717 THR A N 1
ATOM 5474 C CA . THR A 1 717 ? -34.657 -34.570 3.119 1.00 30.48 717 THR A CA 1
ATOM 5475 C C . THR A 1 717 ? -33.717 -35.034 2.004 1.00 30.48 717 THR A C 1
ATOM 5477 O O . THR A 1 717 ? -33.886 -34.687 0.835 1.00 30.48 717 THR A O 1
ATOM 5480 N N . ILE A 1 718 ? -32.752 -35.881 2.366 1.00 30.41 718 ILE A N 1
ATOM 5481 C CA . ILE A 1 718 ? -31.892 -36.632 1.445 1.00 30.41 718 ILE A CA 1
ATOM 5482 C C . ILE A 1 718 ? -32.725 -37.749 0.803 1.00 30.41 718 ILE A C 1
ATOM 5484 O O . ILE A 1 718 ? -33.059 -38.742 1.451 1.00 30.41 718 ILE A O 1
ATOM 5488 N N . VAL A 1 719 ? -33.038 -37.613 -0.487 1.00 31.05 719 VAL A N 1
ATOM 5489 C CA . VAL A 1 719 ? -33.600 -38.703 -1.296 1.00 31.05 719 VAL A CA 1
ATOM 5490 C C . VAL A 1 719 ? -32.457 -39.577 -1.808 1.00 31.05 719 VAL A C 1
ATOM 5492 O O . VAL A 1 719 ? -31.645 -39.163 -2.634 1.00 31.05 719 VAL A O 1
ATOM 5495 N N . ARG A 1 720 ? -32.417 -40.815 -1.308 1.00 34.12 720 ARG A N 1
ATOM 5496 C CA . ARG A 1 720 ? -31.641 -41.927 -1.865 1.00 34.12 720 ARG A CA 1
ATOM 5497 C C . ARG A 1 720 ? -32.139 -42.248 -3.279 1.00 34.12 720 ARG A C 1
ATOM 5499 O O . ARG A 1 720 ? -33.326 -42.505 -3.459 1.00 34.12 720 ARG A O 1
ATOM 5506 N N . LYS A 1 721 ? -31.225 -42.360 -4.242 1.00 30.38 721 LYS A N 1
ATOM 5507 C CA . LYS A 1 721 ? -31.412 -43.216 -5.420 1.00 30.38 721 LYS A CA 1
ATOM 5508 C C . LYS A 1 721 ? -30.129 -43.992 -5.697 1.00 30.38 721 LYS A C 1
ATOM 5510 O O . LYS A 1 721 ? -29.071 -43.405 -5.906 1.00 30.38 721 LYS A O 1
ATOM 5515 N N . ALA A 1 722 ? -30.265 -45.310 -5.616 1.00 33.16 722 ALA A N 1
ATOM 5516 C CA . ALA A 1 722 ? -29.350 -46.288 -6.170 1.00 33.16 722 ALA A CA 1
ATOM 5517 C C . ALA A 1 722 ? -29.454 -46.265 -7.704 1.00 33.16 722 ALA A C 1
ATOM 5519 O O . ALA A 1 722 ? -30.524 -45.968 -8.228 1.00 33.16 722 ALA A O 1
ATOM 5520 N N . ASP A 1 723 ? -28.344 -46.509 -8.398 1.00 34.56 723 ASP A N 1
ATOM 5521 C CA . ASP A 1 723 ? -28.172 -47.689 -9.255 1.00 34.56 723 ASP A CA 1
ATOM 5522 C C . ASP A 1 723 ? -26.739 -47.733 -9.819 1.00 34.56 723 ASP A C 1
ATOM 5524 O O . ASP A 1 723 ? -26.156 -46.718 -10.202 1.00 34.56 723 ASP A O 1
ATOM 5528 N N . ALA A 1 724 ? -26.159 -48.935 -9.782 1.00 36.44 724 ALA A N 1
ATOM 5529 C CA . ALA A 1 724 ? -24.836 -49.302 -10.292 1.00 36.44 724 ALA A CA 1
ATOM 5530 C C . ALA A 1 724 ? -24.866 -49.543 -11.822 1.00 36.44 724 ALA A C 1
ATOM 5532 O O . ALA A 1 724 ? -25.949 -49.579 -12.407 1.00 36.44 724 ALA A O 1
ATOM 5533 N N . PRO A 1 725 ? -23.705 -49.717 -12.492 1.00 47.88 725 PRO A N 1
ATOM 5534 C CA . PRO A 1 725 ? -23.066 -51.048 -12.570 1.00 47.88 725 PRO A CA 1
ATOM 5535 C C . PRO A 1 725 ? -21.529 -50.989 -12.367 1.00 47.88 725 PRO A C 1
ATOM 5537 O O . PRO A 1 725 ? -20.884 -49.993 -12.676 1.00 47.88 725 PRO A O 1
ATOM 5540 N N . ALA A 1 726 ? -20.909 -51.933 -11.643 1.00 33.03 726 ALA A N 1
ATOM 5541 C CA . ALA A 1 726 ? -20.263 -53.154 -12.169 1.00 33.03 726 ALA A CA 1
ATOM 5542 C C . ALA A 1 726 ? -19.438 -52.902 -13.450 1.00 33.03 726 ALA A C 1
ATOM 5544 O O . ALA A 1 726 ? -19.992 -52.488 -14.454 1.00 33.03 726 ALA A O 1
ATOM 5545 N N . GLY A 1 727 ? -18.135 -53.149 -13.544 1.00 31.41 727 GLY A N 1
ATOM 5546 C CA . GLY A 1 727 ? -17.113 -53.701 -12.663 1.00 31.41 727 GLY A CA 1
ATOM 5547 C C . GLY A 1 727 ? -15.819 -53.803 -13.489 1.00 31.41 727 GLY A C 1
ATOM 5548 O O . GLY A 1 727 ? -15.889 -53.735 -14.706 1.00 31.41 727 GLY A O 1
ATOM 5549 N N . GLU A 1 728 ? -14.659 -53.921 -12.842 1.00 30.91 728 GLU A N 1
ATOM 5550 C CA . GLU A 1 728 ? -13.543 -54.792 -13.257 1.00 30.91 728 GLU A CA 1
ATOM 5551 C C . GLU A 1 728 ? -12.347 -54.585 -12.315 1.00 30.91 728 GLU A C 1
ATOM 5553 O O . GLU A 1 728 ? -11.773 -53.506 -12.183 1.00 30.91 728 GLU A O 1
ATOM 5558 N N . ARG A 1 729 ? -12.027 -55.663 -11.597 1.00 32.47 729 ARG A N 1
ATOM 5559 C CA . ARG A 1 729 ? -10.829 -55.859 -10.776 1.00 32.47 729 ARG A CA 1
ATOM 5560 C C . ARG A 1 729 ? -9.708 -56.344 -11.681 1.00 32.47 729 ARG A C 1
ATOM 5562 O O . ARG A 1 729 ? -10.011 -57.276 -12.394 1.00 32.47 729 ARG A O 1
ATOM 5569 N N . TRP A 1 730 ? -8.469 -55.874 -11.517 1.00 33.03 730 TRP A N 1
ATOM 5570 C CA . TRP A 1 730 ? -7.208 -56.660 -11.533 1.00 33.03 730 TRP A CA 1
ATOM 5571 C C . TRP A 1 730 ? -6.143 -55.773 -10.846 1.00 33.03 730 TRP A C 1
ATOM 5573 O O . TRP A 1 730 ? -5.875 -54.663 -11.287 1.00 33.03 730 TRP A O 1
ATOM 5583 N N . ALA A 1 731 ? -5.791 -56.042 -9.587 1.00 30.34 731 ALA A N 1
ATOM 5584 C CA . ALA A 1 731 ? -4.669 -56.886 -9.159 1.00 30.34 731 ALA A CA 1
ATOM 5585 C C . ALA A 1 731 ? -3.276 -56.313 -9.517 1.00 30.34 731 ALA A C 1
ATOM 5587 O O . ALA A 1 731 ? -2.845 -56.301 -10.664 1.00 30.34 731 ALA A O 1
ATOM 5588 N N . THR A 1 732 ? -2.573 -55.867 -8.474 1.00 42.12 732 THR A N 1
ATOM 5589 C CA . THR A 1 732 ? -1.125 -55.608 -8.407 1.00 42.12 732 THR A CA 1
ATOM 5590 C C . THR A 1 732 ? -0.294 -56.842 -8.766 1.00 42.12 732 THR A C 1
ATOM 5592 O O . THR A 1 732 ? -0.735 -57.955 -8.476 1.00 42.12 732 THR A O 1
ATOM 5595 N N . PRO A 1 733 ? 0.976 -56.651 -9.170 1.00 42.88 733 PRO A N 1
ATOM 5596 C CA . PRO A 1 733 ? 1.995 -57.558 -8.655 1.00 42.88 733 PRO A CA 1
ATOM 5597 C C . PRO A 1 733 ? 3.286 -56.889 -8.170 1.00 42.88 733 PRO A C 1
ATOM 5599 O O . PRO A 1 733 ? 3.750 -55.850 -8.640 1.00 42.88 733 PRO A O 1
ATOM 5602 N N . THR A 1 734 ? 3.841 -57.583 -7.188 1.00 34.16 734 THR A N 1
ATOM 5603 C CA . THR A 1 734 ? 5.117 -57.448 -6.501 1.00 34.16 734 THR A CA 1
ATOM 5604 C C . THR A 1 734 ? 6.323 -57.893 -7.339 1.00 34.16 734 THR A C 1
ATOM 5606 O O . THR A 1 734 ? 6.262 -58.864 -8.081 1.00 34.16 734 THR A O 1
ATOM 5609 N N . ARG A 1 735 ? 7.416 -57.155 -7.128 1.00 34.81 735 ARG A N 1
ATOM 5610 C CA . ARG A 1 735 ? 8.860 -57.468 -7.072 1.00 34.81 735 ARG A CA 1
ATOM 5611 C C . ARG A 1 735 ? 9.426 -58.870 -7.436 1.00 34.81 735 ARG A C 1
ATOM 5613 O O . ARG A 1 735 ? 8.966 -59.887 -6.936 1.00 34.81 735 ARG A O 1
ATOM 5620 N N . ASP A 1 736 ? 10.592 -58.783 -8.096 1.00 32.25 736 ASP A N 1
ATOM 5621 C CA . ASP A 1 736 ? 11.788 -59.659 -8.132 1.00 32.25 736 ASP A CA 1
ATOM 5622 C C . ASP A 1 736 ? 11.752 -61.028 -8.841 1.00 32.25 736 ASP A C 1
ATOM 5624 O O . ASP A 1 736 ? 11.254 -62.005 -8.301 1.00 32.25 736 ASP A O 1
ATOM 5628 N N . SER A 1 737 ? 12.517 -61.141 -9.943 1.00 30.53 737 SER A N 1
ATOM 5629 C CA . SER A 1 737 ? 13.601 -62.137 -10.053 1.00 30.53 737 SER A CA 1
ATOM 5630 C C . SER A 1 737 ? 14.520 -61.922 -11.268 1.00 30.53 737 SER A C 1
ATOM 5632 O O . SER A 1 737 ? 14.110 -61.496 -12.342 1.00 30.53 737 SER A O 1
ATOM 5634 N N . ARG A 1 738 ? 15.791 -62.251 -11.029 1.00 33.34 738 ARG A N 1
ATOM 5635 C CA . ARG A 1 738 ? 16.984 -62.279 -11.887 1.00 33.34 738 ARG A CA 1
ATOM 5636 C C . ARG A 1 738 ? 16.860 -63.032 -13.230 1.00 33.34 738 ARG A C 1
ATOM 5638 O O . ARG A 1 738 ? 16.224 -64.074 -13.289 1.00 33.34 738 ARG A O 1
ATOM 5645 N N . ARG A 1 739 ? 17.770 -62.612 -14.128 1.00 33.16 739 ARG A N 1
ATOM 5646 C CA . ARG A 1 739 ? 18.737 -63.384 -14.954 1.00 33.16 739 ARG A CA 1
ATOM 5647 C C . ARG A 1 739 ? 18.491 -63.532 -16.466 1.00 33.16 739 ARG A C 1
ATOM 5649 O O . ARG A 1 739 ? 17.409 -63.856 -16.921 1.00 33.16 739 ARG A O 1
ATOM 5656 N N . GLU A 1 740 ? 19.636 -63.381 -17.143 1.00 30.28 740 GLU A N 1
ATOM 5657 C CA . GLU A 1 740 ? 20.073 -63.926 -18.439 1.00 30.28 740 GLU A CA 1
ATOM 5658 C C . GLU A 1 740 ? 19.840 -63.106 -19.725 1.00 30.28 740 GLU A C 1
ATOM 5660 O O . GLU A 1 740 ? 18.751 -62.995 -20.274 1.00 30.28 740 GLU A O 1
ATOM 5665 N N . ALA A 1 741 ? 20.959 -62.553 -20.217 1.00 35.28 741 ALA A N 1
ATOM 5666 C CA . ALA A 1 741 ? 21.221 -62.271 -21.629 1.00 35.28 741 ALA A CA 1
ATOM 5667 C C . ALA A 1 741 ? 21.357 -63.605 -22.406 1.00 35.28 741 ALA A C 1
ATOM 5669 O O . ALA A 1 741 ? 21.635 -64.621 -21.764 1.00 35.28 741 ALA A O 1
ATOM 5670 N N . PRO A 1 742 ? 21.253 -63.631 -23.755 1.00 49.31 742 PRO A N 1
ATOM 5671 C CA . PRO A 1 742 ? 22.447 -63.318 -24.556 1.00 49.31 742 PRO A CA 1
ATOM 5672 C C . PRO A 1 742 ? 22.224 -62.719 -25.975 1.00 49.31 742 PRO A C 1
ATOM 5674 O O . PRO A 1 742 ? 21.176 -62.840 -26.597 1.00 49.31 742 PRO A O 1
ATOM 5677 N N . THR A 1 743 ? 23.320 -62.131 -26.479 1.00 32.34 743 THR A N 1
ATOM 5678 C CA . THR A 1 743 ? 23.842 -62.128 -27.872 1.00 32.34 743 THR A CA 1
ATOM 5679 C C . THR A 1 743 ? 23.048 -61.545 -29.055 1.00 32.34 743 THR A C 1
ATOM 5681 O O . THR A 1 743 ? 22.139 -62.157 -29.597 1.00 32.34 743 THR A O 1
ATOM 5684 N N . ALA A 1 744 ? 23.578 -60.414 -29.542 1.00 36.38 744 ALA A N 1
ATOM 5685 C CA . ALA A 1 744 ? 24.092 -60.153 -30.898 1.00 36.38 744 ALA A CA 1
ATOM 5686 C C . ALA A 1 744 ? 23.340 -60.681 -32.139 1.00 36.38 744 ALA A C 1
ATOM 5688 O O . ALA A 1 744 ? 23.285 -61.884 -32.375 1.00 36.38 744 ALA A O 1
ATOM 5689 N N . ARG A 1 745 ? 23.020 -59.759 -33.065 1.00 30.14 745 ARG A N 1
ATOM 5690 C CA . ARG A 1 745 ? 23.331 -59.920 -34.497 1.00 30.14 745 ARG A CA 1
ATOM 5691 C C . ARG A 1 745 ? 23.456 -58.575 -35.223 1.00 30.14 745 ARG A C 1
ATOM 5693 O O . ARG A 1 745 ? 22.716 -57.632 -34.970 1.00 30.14 745 ARG A O 1
ATOM 5700 N N . PHE A 1 746 ? 24.475 -58.563 -36.072 1.00 35.66 746 PHE A N 1
ATOM 5701 C CA . PHE A 1 746 ? 24.994 -57.531 -36.963 1.00 35.66 746 PHE A CA 1
ATOM 5702 C C . PHE A 1 746 ? 24.195 -57.454 -38.284 1.00 35.66 746 PHE A C 1
ATOM 5704 O O . PHE A 1 746 ? 23.378 -58.335 -38.553 1.00 35.66 746 PHE A O 1
ATOM 5711 N N . ASN A 1 747 ? 24.579 -56.477 -39.119 1.00 33.47 747 ASN A N 1
ATOM 5712 C CA . ASN A 1 747 ? 24.179 -56.146 -40.505 1.00 33.47 747 ASN A CA 1
ATOM 5713 C C . ASN A 1 747 ? 23.116 -55.037 -40.594 1.00 33.47 747 ASN A C 1
ATOM 5715 O O . ASN A 1 747 ? 22.063 -55.134 -39.984 1.00 33.47 747 ASN A O 1
ATOM 5719 N N . GLY A 1 748 ? 23.292 -53.967 -41.364 1.00 30.28 748 GLY A N 1
ATOM 5720 C CA . GLY A 1 748 ? 24.363 -53.608 -42.289 1.00 30.28 748 GLY A CA 1
ATOM 5721 C C . GLY A 1 748 ? 23.889 -52.444 -43.169 1.00 30.28 748 GLY A C 1
ATOM 5722 O O . GLY A 1 748 ? 22.772 -52.477 -43.669 1.00 30.28 748 GLY A O 1
ATOM 5723 N N . ASP A 1 749 ? 24.748 -51.433 -43.258 1.00 33.81 749 ASP A N 1
ATOM 5724 C CA . ASP A 1 749 ? 25.099 -50.576 -44.396 1.00 33.81 749 ASP A CA 1
ATOM 5725 C C . ASP A 1 749 ? 24.093 -49.835 -45.307 1.00 33.81 749 ASP A C 1
ATOM 5727 O O . ASP A 1 749 ? 23.101 -50.345 -45.819 1.00 33.81 749 ASP A O 1
ATOM 5731 N N . ASP A 1 750 ? 24.572 -48.621 -45.623 1.00 33.31 750 ASP A N 1
ATOM 5732 C CA . ASP A 1 750 ? 24.530 -47.903 -46.901 1.00 33.31 750 ASP A CA 1
ATOM 5733 C C . ASP A 1 750 ? 23.290 -47.077 -47.296 1.00 33.31 750 ASP A C 1
ATOM 5735 O O . ASP A 1 750 ? 22.320 -47.569 -47.866 1.00 33.31 750 ASP A O 1
ATOM 5739 N N . ARG A 1 751 ? 23.432 -45.737 -47.231 1.00 34.09 751 ARG A N 1
ATOM 5740 C CA . ARG A 1 751 ? 23.802 -44.928 -48.420 1.00 34.09 751 ARG A CA 1
ATOM 5741 C C . ARG A 1 751 ? 24.082 -43.440 -48.114 1.00 34.09 751 ARG A C 1
ATOM 5743 O O . ARG A 1 751 ? 23.387 -42.768 -47.365 1.00 34.09 751 ARG A O 1
ATOM 5750 N N . ARG A 1 752 ? 25.156 -42.999 -48.774 1.00 31.92 752 ARG A N 1
ATOM 5751 C CA . ARG A 1 752 ? 25.945 -41.748 -48.818 1.00 31.92 752 ARG A CA 1
ATOM 5752 C C . ARG A 1 752 ? 25.246 -40.362 -48.845 1.00 31.92 752 ARG A C 1
ATOM 5754 O O . ARG A 1 752 ? 24.110 -40.251 -49.293 1.00 31.92 752 ARG A O 1
ATOM 5761 N N . PRO A 1 753 ? 26.012 -39.288 -48.516 1.00 52.41 753 PRO A N 1
ATOM 5762 C CA . PRO A 1 753 ? 25.635 -37.868 -48.605 1.00 52.41 753 PRO A CA 1
ATOM 5763 C C . PRO A 1 753 ? 26.254 -37.123 -49.815 1.00 52.41 753 PRO A C 1
ATOM 5765 O O . PRO A 1 753 ? 27.274 -37.560 -50.345 1.00 52.41 753 PRO A O 1
ATOM 5768 N N . ALA A 1 754 ? 25.698 -35.956 -50.185 1.00 39.38 754 ALA A N 1
ATOM 5769 C CA . ALA A 1 754 ? 26.342 -34.852 -50.939 1.00 39.38 754 ALA A CA 1
ATOM 5770 C C . ALA A 1 754 ? 25.338 -33.694 -51.213 1.00 39.38 754 ALA A C 1
ATOM 5772 O O . ALA A 1 754 ? 24.139 -33.962 -51.224 1.00 39.38 754 ALA A O 1
ATOM 5773 N N . PRO A 1 755 ? 25.763 -32.461 -51.585 1.00 54.66 755 PRO A N 1
ATOM 5774 C CA . PRO A 1 755 ? 27.030 -31.788 -51.297 1.00 54.66 755 PRO A CA 1
ATOM 5775 C C . PRO A 1 755 ? 26.895 -30.301 -50.874 1.00 54.66 755 PRO A C 1
ATOM 5777 O O . PRO A 1 755 ? 25.842 -29.671 -50.880 1.00 54.66 755 PRO A O 1
ATOM 5780 N N . ARG A 1 756 ? 28.074 -29.766 -50.543 1.00 38.06 756 ARG A N 1
ATOM 5781 C CA . ARG A 1 756 ? 28.473 -28.375 -50.303 1.00 38.06 756 ARG A CA 1
ATOM 5782 C C . ARG A 1 756 ? 28.011 -27.383 -51.383 1.00 38.06 756 ARG A C 1
ATOM 5784 O O . ARG A 1 756 ? 28.204 -27.631 -52.569 1.00 38.06 756 ARG A O 1
ATOM 5791 N N . GLY A 1 757 ? 27.620 -26.187 -50.944 1.00 35.59 757 GLY A N 1
ATOM 5792 C CA . GLY A 1 757 ? 27.696 -24.943 -51.713 1.00 35.59 757 GLY A CA 1
ATOM 5793 C C . GLY A 1 757 ? 28.449 -23.901 -50.887 1.00 35.59 757 GLY A C 1
ATOM 5794 O O . GLY A 1 757 ? 28.102 -23.664 -49.734 1.00 35.59 757 GLY A O 1
ATOM 5795 N N . GLY A 1 758 ? 29.530 -23.352 -51.438 1.00 33.25 758 GLY A N 1
ATOM 5796 C CA . GLY A 1 758 ? 30.392 -22.383 -50.769 1.00 33.25 758 GLY A CA 1
ATOM 5797 C C . GLY A 1 758 ? 30.384 -20.998 -51.416 1.00 33.25 758 GLY A C 1
ATOM 5798 O O . GLY A 1 758 ? 29.773 -20.787 -52.457 1.00 33.25 758 GLY A O 1
ATOM 5799 N N . ARG A 1 759 ? 31.225 -20.146 -50.814 1.00 34.25 759 ARG A N 1
ATOM 5800 C CA . ARG A 1 759 ? 31.743 -18.823 -51.218 1.00 34.25 759 ARG A CA 1
ATOM 5801 C C . ARG A 1 759 ? 31.047 -17.593 -50.635 1.00 34.25 759 ARG A C 1
ATOM 5803 O O . ARG A 1 759 ? 29.848 -17.397 -50.752 1.00 34.25 759 ARG A O 1
ATOM 5810 N N . GLY A 1 760 ? 31.907 -16.744 -50.070 1.00 32.16 760 GLY A N 1
ATOM 5811 C CA . GLY A 1 760 ? 31.619 -15.401 -49.584 1.00 32.16 760 GLY A CA 1
ATOM 5812 C C . GLY A 1 760 ? 32.656 -14.911 -48.567 1.00 32.16 760 GLY A C 1
ATOM 5813 O O . GLY A 1 760 ? 32.278 -14.524 -47.472 1.00 32.16 760 GLY A O 1
ATOM 5814 N N . ARG A 1 761 ? 33.961 -14.985 -48.886 1.00 33.84 761 ARG A N 1
ATOM 5815 C CA . ARG A 1 761 ? 35.015 -14.270 -48.137 1.00 33.84 761 ARG A CA 1
ATOM 5816 C C . ARG A 1 761 ? 35.047 -12.820 -48.623 1.00 33.84 761 ARG A C 1
ATOM 5818 O O . ARG A 1 761 ? 35.223 -12.609 -49.819 1.00 33.84 761 ARG A O 1
ATOM 5825 N N . VAL A 1 762 ? 34.991 -11.867 -47.698 1.00 38.91 762 VAL A N 1
ATOM 5826 C CA . VAL A 1 762 ? 35.624 -10.549 -47.834 1.00 38.91 762 VAL A CA 1
ATOM 5827 C C . VAL A 1 762 ? 36.473 -10.347 -46.581 1.00 38.91 762 VAL A C 1
ATOM 5829 O O . VAL A 1 762 ? 36.041 -10.661 -45.473 1.00 38.91 762 VAL A O 1
ATOM 5832 N N . ALA A 1 763 ? 37.720 -9.955 -46.813 1.00 36.28 763 ALA A N 1
ATOM 5833 C CA . ALA A 1 763 ? 38.775 -9.741 -45.837 1.00 36.28 763 ALA A CA 1
ATOM 5834 C C . ALA A 1 763 ? 38.641 -8.382 -45.130 1.00 36.28 763 ALA A C 1
ATOM 5836 O O . ALA A 1 763 ? 37.982 -7.485 -45.652 1.00 36.28 763 ALA A O 1
ATOM 5837 N N . GLY A 1 764 ? 39.337 -8.231 -43.999 1.00 29.75 764 GLY A N 1
ATOM 5838 C CA . GLY A 1 764 ? 39.686 -6.925 -43.438 1.00 29.75 764 GLY A CA 1
ATOM 5839 C C . GLY A 1 764 ? 39.770 -6.911 -41.915 1.00 29.75 764 GLY A C 1
ATOM 5840 O O . GLY A 1 764 ? 38.766 -6.646 -41.270 1.00 29.75 764 GLY A O 1
ATOM 5841 N N . ASP A 1 765 ? 40.968 -7.222 -41.408 1.00 31.02 765 ASP A N 1
ATOM 5842 C CA . ASP A 1 765 ? 41.683 -6.602 -40.275 1.00 31.02 765 ASP A CA 1
ATOM 5843 C C . ASP A 1 765 ? 40.935 -6.489 -38.926 1.00 31.02 765 ASP A C 1
ATOM 5845 O O . ASP A 1 765 ? 39.931 -5.809 -38.782 1.00 31.02 765 ASP A O 1
ATOM 5849 N N . GLY A 1 766 ? 41.333 -7.171 -37.851 1.00 31.17 766 GLY A N 1
ATOM 5850 C CA . GLY A 1 766 ? 42.680 -7.203 -37.288 1.00 31.17 766 GLY A CA 1
ATOM 5851 C C . GLY A 1 766 ? 42.742 -6.179 -36.153 1.00 31.17 766 GLY A C 1
ATOM 5852 O O . GLY A 1 766 ? 42.732 -4.994 -36.444 1.00 31.17 766 GLY A O 1
ATOM 5853 N N . LEU A 1 767 ? 42.746 -6.638 -34.890 1.00 35.03 767 LEU A N 1
ATOM 5854 C CA . LEU A 1 767 ? 43.434 -6.035 -33.732 1.00 35.03 767 LEU A CA 1
ATOM 5855 C C . LEU A 1 767 ? 43.058 -6.753 -32.416 1.00 35.03 767 LEU A C 1
ATOM 5857 O O . LEU A 1 767 ? 41.910 -6.742 -31.984 1.00 35.03 767 LEU A O 1
ATOM 5861 N N . GLY A 1 768 ? 44.080 -7.343 -31.787 1.00 30.52 768 GLY A N 1
ATOM 5862 C CA . GLY A 1 768 ? 44.365 -7.189 -30.356 1.00 30.52 768 GLY A CA 1
ATOM 5863 C C . GLY A 1 768 ? 43.487 -7.920 -29.343 1.00 30.52 768 GLY A C 1
ATOM 5864 O O . GLY A 1 768 ? 42.547 -7.353 -28.795 1.00 30.52 768 GLY A O 1
ATOM 5865 N N . SER A 1 769 ? 43.884 -9.143 -28.989 1.00 33.94 769 SER A N 1
ATOM 5866 C CA . SER A 1 769 ? 43.553 -9.751 -27.702 1.00 33.94 769 SER A CA 1
ATOM 5867 C C . SER A 1 769 ? 44.505 -9.236 -26.617 1.00 33.94 769 SER A C 1
ATOM 5869 O O . SER A 1 769 ? 45.687 -9.559 -26.655 1.00 33.94 769 SER A O 1
ATOM 5871 N N . GLU A 1 770 ? 43.989 -8.526 -25.619 1.00 32.03 770 GLU A N 1
ATOM 5872 C CA . GLU A 1 770 ? 44.636 -8.381 -24.309 1.00 32.03 770 GLU A CA 1
ATOM 5873 C C . GLU A 1 770 ? 43.561 -8.535 -23.226 1.00 32.03 770 GLU A C 1
ATOM 5875 O O . GLU A 1 770 ? 42.741 -7.654 -22.968 1.00 32.03 770 GLU A O 1
ATOM 5880 N N . ARG A 1 771 ? 43.519 -9.731 -22.635 1.00 35.66 771 ARG A N 1
ATOM 5881 C CA . ARG A 1 771 ? 42.839 -10.036 -21.377 1.00 35.66 771 ARG A CA 1
ATOM 5882 C C . ARG A 1 771 ? 43.835 -10.788 -20.516 1.00 35.66 771 ARG A C 1
ATOM 5884 O O . ARG A 1 771 ? 44.094 -11.943 -20.804 1.00 35.66 771 ARG A O 1
ATOM 5891 N N . ASP A 1 772 ? 44.350 -10.100 -19.511 1.00 33.34 772 ASP A N 1
ATOM 5892 C CA . ASP A 1 772 ? 44.841 -10.568 -18.210 1.00 33.34 772 ASP A CA 1
ATOM 5893 C C . ASP A 1 772 ? 45.136 -9.258 -17.454 1.00 33.34 772 ASP A C 1
ATOM 5895 O O . ASP A 1 772 ? 45.604 -8.293 -18.042 1.00 33.34 772 ASP A O 1
ATOM 5899 N N . SER A 1 773 ? 44.752 -9.010 -16.211 1.00 31.20 773 SER A N 1
ATOM 5900 C CA . SER A 1 773 ? 44.871 -9.812 -15.001 1.00 31.20 773 SER A CA 1
ATOM 5901 C C . SER A 1 773 ? 44.028 -9.157 -13.885 1.00 31.20 773 SER A C 1
ATOM 5903 O O . SER A 1 773 ? 43.419 -8.119 -14.114 1.00 31.20 773 SER A O 1
ATOM 5905 N N . TRP A 1 774 ? 44.066 -9.727 -12.676 1.00 33.22 774 TRP A N 1
ATOM 5906 C CA . TRP A 1 774 ? 43.507 -9.267 -11.384 1.00 33.22 774 TRP A CA 1
ATOM 5907 C C . TRP A 1 774 ? 42.273 -10.033 -10.893 1.00 33.22 774 TRP A C 1
ATOM 5909 O O . TRP A 1 774 ? 41.143 -9.559 -10.952 1.00 33.22 774 TRP A O 1
ATOM 5919 N N . ARG A 1 775 ? 42.535 -11.209 -10.305 1.00 34.94 775 ARG A N 1
ATOM 5920 C CA . ARG A 1 775 ? 41.893 -11.716 -9.075 1.00 34.94 775 ARG A CA 1
ATOM 5921 C C . ARG A 1 775 ? 42.769 -12.833 -8.484 1.00 34.94 775 ARG A C 1
ATOM 5923 O O . ARG A 1 775 ? 42.785 -13.945 -8.997 1.00 34.94 775 ARG A O 1
ATOM 5930 N N . LYS A 1 776 ? 43.507 -12.530 -7.409 1.00 38.28 776 LYS A N 1
ATOM 5931 C CA . LYS A 1 776 ? 44.058 -13.545 -6.491 1.00 38.28 776 LYS A CA 1
ATOM 5932 C C . LYS A 1 776 ? 42.971 -13.921 -5.468 1.00 38.28 776 LYS A C 1
ATOM 5934 O O . LYS A 1 776 ? 42.274 -13.013 -5.013 1.00 38.28 776 LYS A O 1
ATOM 5939 N N . PRO A 1 777 ? 42.818 -15.201 -5.085 1.00 49.97 777 PRO A N 1
ATOM 5940 C CA . PRO A 1 777 ? 41.988 -15.607 -3.956 1.00 49.97 777 PRO A CA 1
ATOM 5941 C C . PRO A 1 777 ? 42.805 -15.664 -2.651 1.00 49.97 777 PRO A C 1
ATOM 5943 O O . PRO A 1 777 ? 43.976 -16.044 -2.659 1.00 49.97 777 PRO A O 1
ATOM 5946 N N . ALA A 1 778 ? 42.174 -15.300 -1.534 1.00 38.19 778 ALA A N 1
ATOM 5947 C CA . ALA A 1 778 ? 42.683 -15.524 -0.179 1.00 38.19 778 ALA A CA 1
ATOM 5948 C C . ALA A 1 778 ? 42.457 -16.992 0.256 1.00 38.19 778 ALA A C 1
ATOM 5950 O O . ALA A 1 778 ? 41.482 -17.603 -0.195 1.00 38.19 778 ALA A O 1
ATOM 5951 N N . PRO A 1 779 ? 43.322 -17.577 1.109 1.00 59.12 779 PRO A N 1
ATOM 5952 C CA . PRO A 1 779 ? 43.204 -18.969 1.518 1.00 59.12 779 PRO A CA 1
ATOM 5953 C C . PRO A 1 779 ? 42.327 -19.149 2.762 1.00 59.12 779 PRO A C 1
ATOM 5955 O O . PRO A 1 779 ? 42.209 -18.280 3.622 1.00 59.12 779 PRO A O 1
ATOM 5958 N N . ALA A 1 780 ? 41.747 -20.342 2.844 1.00 45.28 780 ALA A N 1
ATOM 5959 C CA . ALA A 1 780 ? 41.038 -20.866 3.995 1.00 45.28 780 ALA A CA 1
ATOM 5960 C C . ALA A 1 780 ? 41.960 -21.049 5.213 1.00 45.28 780 ALA A C 1
ATOM 5962 O O . ALA A 1 780 ? 43.082 -21.535 5.077 1.00 45.28 780 ALA A O 1
ATOM 5963 N N . MET A 1 781 ? 41.426 -20.802 6.409 1.00 39.53 781 MET A N 1
ATOM 5964 C CA . MET A 1 781 ? 41.936 -21.400 7.641 1.00 39.53 781 MET A CA 1
ATOM 5965 C C . MET A 1 781 ? 40.771 -21.892 8.502 1.00 39.53 781 MET A C 1
ATOM 5967 O O . MET A 1 781 ? 39.846 -21.151 8.816 1.00 39.53 781 MET A O 1
ATOM 5971 N N . LYS A 1 782 ? 40.835 -23.182 8.843 1.00 39.12 782 LYS A N 1
ATOM 5972 C CA . LYS A 1 782 ? 40.117 -23.809 9.951 1.00 39.12 782 LYS A CA 1
ATOM 5973 C C . LYS A 1 782 ? 40.961 -23.638 11.215 1.00 39.12 782 LYS A C 1
ATOM 5975 O O . LYS A 1 782 ? 42.083 -24.144 11.233 1.00 39.12 782 LYS A O 1
ATOM 5980 N N . ARG A 1 783 ? 40.385 -23.073 12.268 1.00 38.59 783 ARG A N 1
ATOM 5981 C CA . ARG A 1 783 ? 40.198 -23.721 13.573 1.00 38.59 783 ARG A CA 1
ATOM 5982 C C . ARG A 1 783 ? 39.234 -22.896 14.402 1.00 38.59 783 ARG A C 1
ATOM 5984 O O . ARG A 1 783 ? 39.372 -21.659 14.352 1.00 38.59 783 ARG A O 1
#

Organism: NCBI:txid109894

InterPro domains:
  IPR002885 Pentatricopeptide repeat [PS51375] (135-169)
  IPR002885 Pentatricopeptide repeat [TIGR00756] (137-170)
  IPR011990 Tetratricopeptide-like helical domain superfamily [G3DSA:1.25.40.10] (106-188)
  IPR011990 Tetratricopeptide-like helical domain superfamily [G3DSA:1.25.40.10] (190-517)

Secondary structure (DSSP, 8-state):
-----S------------PPPHHHHHHHHHHHHHHHHHHHHHHTT--PPP----------------------------------------------------HHHHHHHHHHHHHSTTTHHHHHHHHHH-TTT--HHHHHHHHHHHHHTT-HHHHHHHHHHHHHTTPPPPHHHHHHHHHHHHHHHHSTT--HHHHHHHHHHHHHHHHT-SS--HHHHHHHHHHHGGGGGGTHHHHHHHHHHHHS-TTSPPPPTTPPPP-HHHHHHHHHHHHHH-HHHHHHHHHHHHHHHHHHHHHHHHHHHHHHHHHHTT---B-TTS-B-----S----HHHHHHHHHHHHT-SSHHHHHTTHHHHHHHH--------GGG----THHHHHHHHHHT-SS---HHHHHHHHHHHHHHT-HHHHHHHHIIIIIIT-PPP-HHHHHHHHHHHHHTT-HHHHHHHHHH-S-HHHHHHHHHHHHHHHHTT--HHHHHHHHHHHHHHHHHHHHHHTTS----HHHHHHHHHHHHHTT-HHHHHHHHHHHHHHHHHHHHHHHHHHHHHHHHHHHHHHHHHHHHHHHHHHTT-PPPHHHHHHHHHHHHTT-HHHHHHHHHHHHHHHHHHHHHHHHHHHHHT-TT--HHHHHHHHHHHHHHHHHHHHHHHHHHHHT--GGG-TT-------------------------------------PPPPPP-----------------------------------------------------------------PPPPP---

Sequence (783 aa):
MLNRSLRLSLCNRRIPQLAPAPTVLRHVRSHLTKLDRLRAVQAGYAAPKADRAEDGGNSSVLAQDEAADVDAEEFVGDKSSVNKASSGEAGDEGGKLEWYNDSHLLSARIKKLLDRPGGEQEAKELVERHTGASNAVVYGTLMTGLGRRGLYKDVLAYSRKMQKKGLRPTPHAQTAILNSLAQAAFAPGSDATARTNRLAEAREAWENIERPSTIHLNTTLKACLPCVSEGGWDFAWELYRESVPENGHRPSSGVPIVDVYTVTYMLRICAALGGEEGVQHAMKLWDDVMRLDKRGRKLAAKAAQKASSGGADKDITGQERKPTPIFKVDEHLLGALLMCFIRAPGKADVAKCLPIIQEWTGLPIALEHANNGEASPAANTTVEHARQSKTAISTVLLSHLMHVASRLRQPDLALAWFEILVNKRRVVADGDVCNTLVGLLISTGAPEKAWELMTRSVDADVAAEQQVRICAYALSKSDEPDRVQWLKRGLQAIKTAEQRLFNDKLDDVRSAVNVAEIYIALDRPDDAWRILESESASIIETTRHKVERLIIGAGPNVARGAQHVAAVTAKARANGKPLTKVQYCKQVTAFLARNPKQEADLAGRLRALHLMQTLATTRSKQTDEGPSGSGGAQIKLSLTLRRIKEVLGLWDMMAVKLGIPIDSAPGGTATSEDTHGSRFAPSSRANDTIPSHQSRTPTEHASRALKPEQDDSEGFTIVRKADAPAGERWATPTRDSRREAPTARFNGDDRRPAPRGGRGRVAGDGLGSERDSWRKPAPAMKR

Radius of gyration: 37.98 Å; chains: 1; bounding box: 97×116×121 Å

pLDDT: mean 73.89, std 26.04, range [24.97, 98.5]

Foldseek 3Di:
DDDDDDDDDDDDDDDDDDDDDPPPVVVVVVVVVVVVVVVVVVVVVPDDDDDDDDDDDDDDDDDDDDDDDDDDDDDDDDDDDDDDDDDDDPPVPVPDDDDDPALVVLLVVLLVLLVDPPSLVVSVVSLVVHVPNNALSSLLSSLQSCLVVLVLVVLVVSCVVCVVVVHDHDPSSLLSNLQSLLVNLVDPPDDLVSLLVSLVVLVVSLVSDPFDELSNLLSSLSSLLSNLVNCSLVVLVVLVVLQQDPVPDHRDHRRYHDALSSLLSNLSSLLSVFEPSSLVSLVVSVVSLVVLQVVLVVVLVVLVVCVVVVNFPQPPVRDRPRSDRRYADELSSLLSNLSNLLRYPDLVSLVVCLVVCCVQQVQDPDPPPPVVVDPPPVVVVSLVSNVVHSYDAALSSLLSQLSSCLRNLNLVSNVSSCCCCCVVVVHDHDLSNLVSSLVSCLVSPNLVVNLVVLVPDPPVQSSLLSQLVSLLSCCLPDDPVVNVVSLVSNVVSCVSNCVPCVVPPPPALLSLLSNLSSCVSVVNNVVNLVSLVVCLVVLLVVLLVLLVCCVVVVVVVVVVLVVVCVVVQVVCVVVVHGDDPVVLLVVLVVVVVVCVPSVVSSLSSLSSLVSNLVSLVVVLVVVVPDDDDDVVVVVVSVVSNVSSCVSVVSVVVVCVVSVNDPVVRPDDDDDDDDDDDDDDDDDDDDDDDDDDDDDDDDDDDDDDDDDDDDDDDDDDDDDDDDDDDDDDDDDDDDDDDDDDDDDDDDDDDDDDDDDDDDDDDDDDDDDDDDDDDDDDDDDDDDD